Protein AF-A0A8H4UQZ9-F1 (afdb_monomer_lite)

Structure (mmCIF, N/CA/C/O backbone):
data_AF-A0A8H4UQZ9-F1
#
_entry.id   AF-A0A8H4UQZ9-F1
#
loop_
_atom_site.group_PDB
_atom_site.id
_atom_site.type_symbol
_atom_site.label_atom_id
_atom_site.label_alt_id
_atom_site.label_comp_id
_atom_site.label_asym_id
_atom_site.label_entity_id
_atom_site.label_seq_id
_atom_site.pdbx_PDB_ins_code
_atom_site.Cartn_x
_atom_site.Cartn_y
_atom_site.Cartn_z
_atom_site.occupancy
_atom_site.B_iso_or_equiv
_atom_site.auth_seq_id
_atom_site.auth_comp_id
_atom_site.auth_asym_id
_atom_site.auth_atom_id
_atom_site.pdbx_PDB_model_num
ATOM 1 N N . MET A 1 1 ? -43.295 -40.428 -18.430 1.00 32.59 1 MET A N 1
ATOM 2 C CA . MET A 1 1 ? -43.348 -40.711 -19.886 1.00 32.59 1 MET A CA 1
ATOM 3 C C . MET A 1 1 ? -42.565 -39.636 -20.644 1.00 32.59 1 MET A C 1
ATOM 5 O O . MET A 1 1 ? -42.237 -38.627 -20.039 1.00 32.59 1 MET A O 1
ATOM 9 N N . ALA A 1 2 ? -42.210 -39.910 -21.905 1.00 33.81 2 ALA A N 1
ATOM 10 C CA . ALA A 1 2 ? -41.351 -39.147 -22.834 1.00 33.81 2 ALA A CA 1
ATOM 11 C C . ALA A 1 2 ? -41.594 -37.608 -22.915 1.00 33.81 2 ALA A C 1
ATOM 13 O O . ALA A 1 2 ? -42.662 -37.145 -22.545 1.00 33.81 2 ALA A O 1
ATOM 14 N N . SER A 1 3 ? -40.691 -36.753 -23.429 1.00 31.83 3 SER A N 1
ATOM 15 C CA . SER A 1 3 ? -39.413 -36.973 -24.140 1.00 31.83 3 SER A CA 1
ATOM 16 C C . SER A 1 3 ? -38.452 -35.782 -23.972 1.00 31.83 3 SER A C 1
ATOM 18 O O . SER A 1 3 ? -38.885 -34.633 -23.951 1.00 31.83 3 SER A O 1
ATOM 20 N N . ARG A 1 4 ? -37.134 -36.029 -23.993 1.00 35.72 4 ARG A N 1
ATOM 21 C CA . ARG A 1 4 ? -36.120 -34.983 -24.252 1.00 35.72 4 ARG A CA 1
ATOM 22 C C . ARG A 1 4 ? -36.103 -34.613 -25.748 1.00 35.72 4 ARG A C 1
ATOM 24 O O . ARG A 1 4 ? -36.330 -35.484 -26.588 1.00 35.72 4 ARG A O 1
ATOM 31 N N . LYS A 1 5 ? -35.738 -33.370 -26.084 1.00 37.72 5 LYS A N 1
ATOM 32 C CA . LYS A 1 5 ? -35.241 -32.965 -27.416 1.00 37.72 5 LYS A CA 1
ATOM 33 C C . LYS A 1 5 ? -33.971 -32.121 -27.261 1.00 37.72 5 LYS A C 1
ATOM 35 O O . LYS A 1 5 ? -33.954 -31.173 -26.484 1.00 37.72 5 LYS A O 1
ATOM 40 N N . ARG A 1 6 ? -32.919 -32.484 -28.001 1.00 34.59 6 ARG A N 1
ATOM 41 C CA . ARG A 1 6 ? -31.696 -31.690 -28.216 1.00 34.59 6 ARG A CA 1
ATOM 42 C C . ARG A 1 6 ? -31.785 -30.997 -29.585 1.00 34.59 6 ARG A C 1
ATOM 44 O O . ARG A 1 6 ? -32.298 -31.626 -30.510 1.00 34.59 6 ARG A O 1
ATOM 51 N N . PRO A 1 7 ? -31.172 -29.823 -29.770 1.00 46.38 7 PRO A N 1
ATOM 52 C CA . PRO A 1 7 ? -30.404 -29.491 -30.967 1.00 46.38 7 PRO A CA 1
ATOM 53 C C . PRO A 1 7 ? -28.905 -29.795 -30.716 1.00 46.38 7 PRO A C 1
ATOM 55 O O . PRO A 1 7 ? -28.458 -29.808 -29.573 1.00 46.38 7 PRO A O 1
ATOM 58 N N . GLY A 1 8 ? -28.057 -30.074 -31.702 1.00 31.03 8 GLY A N 1
ATOM 59 C CA . GLY A 1 8 ? -28.270 -30.033 -33.149 1.00 31.03 8 GLY A CA 1
ATOM 60 C C . GLY A 1 8 ? -27.041 -29.429 -33.830 1.00 31.03 8 GLY A C 1
ATOM 61 O O . GLY A 1 8 ? -27.040 -28.247 -34.147 1.00 31.03 8 GLY A O 1
ATOM 62 N N . SER A 1 9 ? -25.977 -30.217 -33.999 1.00 33.44 9 SER A N 1
ATOM 63 C CA . SER A 1 9 ? -24.759 -29.802 -34.711 1.00 33.44 9 SER A CA 1
ATOM 64 C C . SER A 1 9 ? -24.979 -29.745 -36.228 1.00 33.44 9 SER A C 1
ATOM 66 O O . SER A 1 9 ? -25.730 -30.568 -36.752 1.00 33.44 9 SER A O 1
ATOM 68 N N . PRO A 1 10 ? -24.222 -28.901 -36.948 1.00 50.47 10 PRO A N 1
ATOM 69 C CA . PRO A 1 10 ? -23.877 -29.174 -38.338 1.00 50.47 10 PRO A CA 1
ATOM 70 C C . PRO A 1 10 ? -22.355 -29.278 -38.553 1.00 50.47 10 PRO A C 1
ATOM 72 O O . PRO A 1 10 ? -21.593 -28.361 -38.250 1.00 50.47 10 PRO A O 1
ATOM 75 N N . LEU A 1 11 ? -21.925 -30.402 -39.130 1.00 35.88 11 LEU A N 1
ATOM 76 C CA . LEU A 1 11 ? -20.668 -30.537 -39.877 1.00 35.88 11 LEU A CA 1
ATOM 77 C C . LEU A 1 11 ? -20.935 -30.156 -41.342 1.00 35.88 11 LEU A C 1
ATOM 79 O O . LEU A 1 11 ? -22.014 -30.469 -41.843 1.00 35.88 11 LEU A O 1
ATOM 83 N N . GLY A 1 12 ? -19.964 -29.575 -42.062 1.00 30.67 12 GLY A N 1
ATOM 84 C CA . GLY A 1 12 ? -20.101 -29.444 -43.523 1.00 30.67 12 GLY A CA 1
ATOM 85 C C . GLY A 1 12 ? -19.228 -28.409 -44.239 1.00 30.67 12 GLY A C 1
ATOM 86 O O . GLY A 1 12 ? -19.737 -27.393 -44.683 1.00 30.67 12 GLY A O 1
ATOM 87 N N . ASN A 1 13 ? -17.941 -28.721 -44.410 1.00 32.06 13 ASN A N 1
ATOM 88 C CA . ASN A 1 13 ? -17.107 -28.441 -45.595 1.00 32.06 13 ASN A CA 1
ATOM 89 C C . ASN A 1 13 ? -17.309 -27.147 -46.425 1.00 32.06 13 ASN A C 1
ATOM 91 O O . ASN A 1 13 ? -18.252 -27.040 -47.200 1.00 32.06 13 ASN A O 1
ATOM 95 N N . SER A 1 14 ? -16.238 -26.353 -46.558 1.00 31.33 14 SER A N 1
ATOM 96 C CA . SER A 1 14 ? -15.589 -26.203 -47.878 1.00 31.33 14 SER A CA 1
ATOM 97 C C . SER A 1 14 ? -14.129 -25.757 -47.728 1.00 31.33 14 SER A C 1
ATOM 99 O O . SER A 1 14 ? -13.809 -24.909 -46.898 1.00 31.33 14 SER A O 1
ATOM 101 N N . ALA A 1 15 ? -13.225 -26.348 -48.512 1.00 35.38 15 ALA A N 1
ATOM 102 C CA . ALA A 1 15 ? -11.811 -25.987 -48.524 1.00 35.38 15 ALA A CA 1
ATOM 103 C C . ALA A 1 15 ? -11.476 -25.176 -49.781 1.00 35.38 15 ALA A C 1
ATOM 105 O O . ALA A 1 15 ? -11.710 -25.640 -50.895 1.00 35.38 15 ALA A O 1
ATOM 106 N N . THR A 1 16 ? -10.821 -24.025 -49.621 1.00 34.19 16 THR A N 1
ATOM 107 C CA . THR A 1 16 ? -10.160 -23.320 -50.732 1.00 34.19 16 THR A CA 1
ATOM 108 C C . THR A 1 16 ? -8.725 -22.969 -50.364 1.00 34.19 16 THR A C 1
ATOM 110 O O . THR A 1 16 ? -8.459 -21.983 -49.677 1.00 34.19 16 THR A O 1
ATOM 113 N N . LYS A 1 17 ? -7.777 -23.772 -50.861 1.00 39.06 17 LYS A N 1
ATOM 114 C CA . LYS A 1 17 ? -6.346 -23.441 -50.850 1.00 39.06 17 LYS A CA 1
ATOM 115 C C . LYS A 1 17 ? -6.124 -22.161 -51.661 1.00 39.06 17 LYS A C 1
ATOM 117 O O . LYS A 1 17 ? -6.456 -22.132 -52.843 1.00 39.06 17 LYS A O 1
ATOM 122 N N . ARG A 1 18 ? -5.473 -21.145 -51.086 1.00 33.41 18 ARG A N 1
ATOM 123 C CA . ARG A 1 18 ? -4.921 -20.027 -51.869 1.00 33.41 18 ARG A CA 1
ATOM 124 C C . ARG A 1 18 ? -3.496 -19.709 -51.431 1.00 33.41 18 ARG A C 1
ATOM 126 O O . ARG A 1 18 ? -3.258 -18.872 -50.568 1.00 33.41 18 ARG A O 1
ATOM 133 N N . SER A 1 19 ? -2.550 -20.409 -52.056 1.00 34.06 19 SER A N 1
ATOM 134 C CA . SER A 1 19 ? -1.126 -20.074 -51.992 1.00 34.06 19 SER A CA 1
ATOM 135 C C . SER A 1 19 ? -0.921 -18.630 -52.461 1.00 34.06 19 SER A C 1
ATOM 137 O O . SER A 1 19 ? -1.358 -18.266 -53.555 1.00 34.06 19 SER A O 1
ATOM 139 N N . LYS A 1 20 ? -0.255 -17.809 -51.643 1.00 36.00 20 LYS A N 1
ATOM 140 C CA . LYS A 1 20 ? 0.304 -16.523 -52.069 1.00 36.00 20 LYS A CA 1
ATOM 141 C C . LYS A 1 20 ? 1.823 -16.618 -52.024 1.00 36.00 20 LYS A C 1
ATOM 143 O O . LYS A 1 20 ? 2.409 -16.875 -50.978 1.00 36.00 20 LYS A O 1
ATOM 148 N N . ARG A 1 21 ? 2.433 -16.430 -53.195 1.00 31.36 21 ARG A N 1
ATOM 149 C CA . ARG A 1 21 ? 3.883 -16.355 -53.389 1.00 31.36 21 ARG A CA 1
ATOM 150 C C . ARG A 1 21 ? 4.451 -15.163 -52.611 1.00 31.36 21 ARG A C 1
ATOM 152 O O . ARG A 1 21 ? 3.898 -14.070 -52.696 1.00 31.36 21 ARG A O 1
ATOM 159 N N . LEU A 1 22 ? 5.576 -15.373 -51.935 1.00 36.88 22 LEU A N 1
ATOM 160 C CA . LEU A 1 22 ? 6.472 -14.296 -51.513 1.00 36.88 22 LEU A CA 1
ATOM 161 C C . LEU A 1 22 ? 7.298 -13.839 -52.731 1.00 36.88 22 LEU A C 1
ATOM 163 O O . LEU A 1 22 ? 7.829 -14.707 -53.432 1.00 36.88 22 LEU A O 1
ATOM 167 N N . PRO A 1 23 ? 7.430 -12.530 -53.006 1.00 42.19 23 PRO A N 1
ATOM 168 C CA . PRO A 1 23 ? 8.416 -12.039 -53.960 1.00 42.19 23 PRO A CA 1
ATOM 169 C C . PRO A 1 23 ? 9.828 -12.110 -53.353 1.00 42.19 23 PRO A C 1
ATOM 171 O O . PRO A 1 23 ? 10.025 -11.859 -52.165 1.00 42.19 23 PRO A O 1
ATOM 174 N N . LYS A 1 24 ? 10.805 -12.474 -54.187 1.00 35.69 24 LYS A N 1
ATOM 175 C CA . LYS A 1 24 ? 12.242 -12.312 -53.914 1.00 35.69 24 LYS A CA 1
ATOM 176 C C . LYS A 1 24 ? 12.726 -10.963 -54.463 1.00 35.69 24 LYS A C 1
ATOM 178 O O . LYS A 1 24 ? 11.995 -10.333 -55.218 1.00 35.69 24 LYS A O 1
ATOM 183 N N . SER A 1 25 ? 13.981 -10.652 -54.120 1.00 32.62 25 SER A N 1
ATOM 184 C CA . SER A 1 25 ? 14.846 -9.560 -54.596 1.00 32.62 25 SER A CA 1
ATOM 185 C C . SER A 1 25 ? 14.366 -8.139 -54.314 1.00 32.62 25 SER A C 1
ATOM 187 O O . SER A 1 25 ? 13.411 -7.682 -54.921 1.00 32.62 25 SER A O 1
ATOM 189 N N . ASP A 1 26 ? 15.148 -7.428 -53.501 1.00 30.86 26 ASP A N 1
ATOM 190 C CA . ASP A 1 26 ? 15.983 -6.365 -54.064 1.00 30.86 26 ASP A CA 1
ATOM 191 C C . ASP A 1 26 ? 17.395 -6.434 -53.467 1.00 30.86 26 ASP A C 1
ATOM 193 O O . ASP A 1 26 ? 17.588 -6.680 -52.274 1.00 30.86 26 ASP A O 1
ATOM 197 N N . THR A 1 27 ? 18.390 -6.298 -54.338 1.00 35.97 27 THR A N 1
ATOM 198 C CA . THR A 1 27 ? 19.817 -6.218 -54.012 1.00 35.97 27 THR A CA 1
ATOM 199 C C . THR A 1 27 ? 20.188 -4.768 -53.738 1.00 35.97 27 THR A C 1
ATOM 201 O O . THR A 1 27 ? 19.910 -3.921 -54.580 1.00 35.97 27 THR A O 1
ATOM 204 N N . TYR A 1 28 ? 20.857 -4.487 -52.617 1.00 32.03 28 TYR A N 1
ATOM 205 C CA . TYR A 1 28 ? 21.409 -3.158 -52.342 1.00 32.03 28 TYR A CA 1
ATOM 206 C C . TYR A 1 28 ? 22.937 -3.150 -52.412 1.00 32.03 28 TYR A C 1
ATOM 208 O O . TYR A 1 28 ? 23.601 -4.061 -51.911 1.00 32.03 28 TYR A O 1
ATOM 216 N N . ASP A 1 29 ? 23.462 -2.110 -53.058 1.00 33.84 29 ASP A N 1
ATOM 217 C CA . ASP A 1 29 ? 24.867 -1.966 -53.425 1.00 33.84 29 ASP A CA 1
ATOM 218 C C . ASP A 1 29 ? 25.837 -1.891 -52.243 1.00 33.84 29 ASP A C 1
ATOM 220 O O . ASP A 1 29 ? 25.596 -1.240 -51.222 1.00 33.84 29 ASP A O 1
ATOM 224 N N . LYS A 1 30 ? 27.015 -2.486 -52.451 1.00 32.75 30 LYS A N 1
ATOM 225 C CA . LYS A 1 30 ? 28.210 -2.193 -51.660 1.00 32.75 30 LYS A CA 1
ATOM 226 C C . LYS A 1 30 ? 28.872 -0.936 -52.218 1.00 32.75 30 LYS A C 1
ATOM 228 O O . LYS A 1 30 ? 29.515 -1.000 -53.261 1.00 32.75 30 LYS A O 1
ATOM 233 N N . HIS A 1 31 ? 28.797 0.174 -51.492 1.00 39.12 31 HIS A N 1
ATOM 234 C CA . HIS A 1 31 ? 29.698 1.296 -51.744 1.00 39.12 31 HIS A CA 1
ATOM 235 C C . HIS A 1 31 ? 31.023 1.107 -51.001 1.00 39.12 31 HIS A C 1
ATOM 237 O O . HIS A 1 31 ? 31.071 1.137 -49.771 1.00 39.12 31 HIS A O 1
ATOM 243 N N . ASP A 1 32 ? 32.100 0.961 -51.772 1.00 39.44 32 ASP A N 1
ATOM 244 C CA . ASP A 1 32 ? 33.472 1.055 -51.282 1.00 39.44 32 ASP A CA 1
ATOM 245 C C . ASP A 1 32 ? 33.736 2.409 -50.610 1.00 39.44 32 ASP A C 1
ATOM 247 O O . ASP A 1 32 ? 33.550 3.470 -51.210 1.00 39.44 32 ASP A O 1
ATOM 251 N N . LYS A 1 33 ? 34.292 2.365 -49.397 1.00 38.91 33 LYS A N 1
ATOM 252 C CA . LYS A 1 33 ? 35.130 3.440 -48.857 1.00 38.91 33 LYS A CA 1
ATOM 253 C C . LYS A 1 33 ? 36.386 2.843 -48.237 1.00 38.91 33 LYS A C 1
ATOM 255 O O . LYS A 1 33 ? 36.393 2.434 -47.080 1.00 38.91 33 LYS A O 1
ATOM 260 N N . LYS A 1 34 ? 37.459 2.838 -49.030 1.00 37.88 34 LYS A N 1
ATOM 261 C CA . LYS A 1 34 ? 38.829 2.753 -48.517 1.00 37.88 34 LYS A CA 1
ATOM 262 C C . LYS A 1 34 ? 39.073 3.929 -47.572 1.00 37.88 34 LYS A C 1
ATOM 264 O O . LYS A 1 34 ? 38.766 5.061 -47.933 1.00 37.88 34 LYS A O 1
ATOM 269 N N . ASN A 1 35 ? 39.675 3.657 -46.423 1.00 34.81 35 ASN A N 1
ATOM 270 C CA . ASN A 1 35 ? 40.430 4.641 -45.659 1.00 34.81 35 ASN A CA 1
ATOM 271 C C . ASN A 1 35 ? 41.653 3.928 -45.085 1.00 34.81 35 ASN A C 1
ATOM 273 O O . ASN A 1 35 ? 41.514 3.002 -44.288 1.00 34.81 35 ASN A O 1
ATOM 277 N N . ASP A 1 36 ? 42.835 4.353 -45.519 1.00 43.16 36 ASP A N 1
ATOM 278 C CA . ASP A 1 36 ? 44.106 3.877 -44.990 1.00 43.16 36 ASP A CA 1
ATOM 279 C C . ASP A 1 36 ? 44.351 4.471 -43.598 1.00 43.16 36 ASP A C 1
ATOM 281 O O . ASP A 1 36 ? 44.490 5.687 -43.447 1.00 43.16 36 ASP A O 1
ATOM 285 N N . THR A 1 37 ? 44.494 3.621 -42.582 1.00 37.53 37 THR A N 1
ATOM 286 C CA . THR A 1 37 ? 45.144 3.993 -41.320 1.00 37.53 37 THR A CA 1
ATOM 287 C C . THR A 1 37 ? 46.224 2.978 -40.966 1.00 37.53 37 THR A C 1
ATOM 289 O O . THR A 1 37 ? 46.043 1.766 -41.049 1.00 37.53 37 THR A O 1
ATOM 292 N N . LYS A 1 38 ? 47.402 3.513 -40.634 1.00 36.44 38 LYS A N 1
ATOM 293 C CA . LYS A 1 38 ? 48.649 2.765 -40.439 1.00 36.44 38 LYS A CA 1
ATOM 294 C C . LYS A 1 38 ? 48.558 1.850 -39.218 1.00 36.44 38 LYS A C 1
ATOM 296 O O . LYS A 1 38 ? 48.024 2.246 -38.187 1.00 36.44 38 LYS A O 1
ATOM 301 N N . GLY A 1 39 ? 49.130 0.655 -39.333 1.00 37.47 39 GLY A N 1
ATOM 302 C CA . GLY A 1 39 ? 49.112 -0.336 -38.262 1.00 37.47 39 GLY A CA 1
ATOM 303 C C . GLY A 1 39 ? 50.072 -0.024 -37.112 1.00 37.47 39 GLY A C 1
ATOM 304 O O . GLY A 1 39 ? 51.232 0.331 -37.324 1.00 37.47 39 GLY A O 1
ATOM 305 N N . HIS A 1 40 ? 49.597 -0.275 -35.896 1.00 36.84 40 HIS A N 1
ATOM 306 C CA . HIS A 1 40 ? 50.397 -0.801 -34.793 1.00 36.84 40 HIS A CA 1
ATOM 307 C C . HIS A 1 40 ? 49.699 -2.079 -34.324 1.00 36.84 40 HIS A C 1
ATOM 309 O O . HIS A 1 40 ? 48.489 -2.070 -34.097 1.00 36.84 40 HIS A O 1
ATOM 315 N N . ALA A 1 41 ? 50.442 -3.181 -34.262 1.00 33.84 41 ALA A N 1
ATOM 316 C CA . ALA A 1 41 ? 49.923 -4.452 -33.780 1.00 33.84 41 ALA A CA 1
ATOM 317 C C . ALA A 1 41 ? 49.911 -4.447 -32.242 1.00 33.84 41 ALA A C 1
ATOM 319 O O . ALA A 1 41 ? 50.926 -4.071 -31.653 1.00 33.84 41 ALA A O 1
ATOM 320 N N . PRO A 1 42 ? 48.818 -4.865 -31.585 1.00 39.66 42 PRO A N 1
ATOM 321 C CA . PRO A 1 42 ? 48.889 -5.326 -30.210 1.00 39.66 42 PRO A CA 1
ATOM 322 C C . PRO A 1 42 ? 49.456 -6.752 -30.193 1.00 39.66 42 PRO A C 1
ATOM 324 O O . PRO A 1 42 ? 49.059 -7.602 -30.991 1.00 39.66 42 PRO A O 1
ATOM 327 N N . GLU A 1 43 ? 50.395 -7.015 -29.287 1.00 35.28 43 GLU A N 1
ATOM 328 C CA . GLU A 1 43 ? 50.852 -8.372 -28.992 1.00 35.28 43 GLU A CA 1
ATOM 329 C C . GLU A 1 43 ? 49.775 -9.090 -28.166 1.00 35.28 43 GLU A C 1
ATOM 331 O O . GLU A 1 43 ? 49.705 -8.935 -26.948 1.00 35.28 43 GLU A O 1
ATOM 336 N N . ASP A 1 44 ? 48.923 -9.879 -28.826 1.00 35.09 44 ASP A N 1
ATOM 337 C CA . ASP A 1 44 ? 47.972 -10.773 -28.154 1.00 35.09 44 ASP A CA 1
ATOM 338 C C . ASP A 1 44 ? 48.712 -11.984 -27.556 1.00 35.09 44 ASP A C 1
ATOM 340 O O . ASP A 1 44 ? 48.708 -13.096 -28.095 1.00 35.09 44 ASP A O 1
ATOM 344 N N . SER A 1 45 ? 49.352 -11.779 -26.401 1.00 34.16 45 SER A N 1
ATOM 345 C CA . SER A 1 45 ? 49.820 -12.869 -25.546 1.00 34.16 45 SER A CA 1
ATOM 346 C C . SER A 1 45 ? 48.617 -13.560 -24.894 1.00 34.16 45 SER A C 1
ATOM 348 O O . SER A 1 45 ? 48.200 -13.224 -23.782 1.00 34.16 45 SER A O 1
ATOM 350 N N . HIS A 1 46 ? 48.036 -14.533 -25.597 1.00 35.53 46 HIS A N 1
ATOM 351 C CA . HIS A 1 46 ? 47.036 -15.437 -25.035 1.00 35.53 46 HIS A CA 1
ATOM 352 C C . HIS A 1 46 ? 47.665 -16.353 -23.973 1.00 35.53 46 HIS A C 1
ATOM 354 O O . HIS A 1 46 ? 48.001 -17.507 -24.244 1.00 35.53 46 HIS A O 1
ATOM 360 N N . ASP A 1 47 ? 47.770 -15.850 -22.742 1.00 33.00 47 ASP A N 1
ATOM 361 C CA . ASP A 1 47 ? 48.023 -16.678 -21.566 1.00 33.00 47 ASP A CA 1
ATOM 362 C C . ASP A 1 47 ? 46.881 -17.691 -21.410 1.00 33.00 47 ASP A C 1
ATOM 364 O O . ASP A 1 47 ? 45.757 -17.361 -21.015 1.00 33.00 47 ASP A O 1
ATOM 368 N N . LEU A 1 48 ? 47.181 -18.953 -21.721 1.00 32.88 48 LEU A N 1
ATOM 369 C CA . LEU A 1 48 ? 46.304 -20.094 -21.479 1.00 32.88 48 LEU A CA 1
ATOM 370 C C . LEU A 1 48 ? 46.220 -20.362 -19.971 1.00 32.88 48 LEU A C 1
ATOM 372 O O . LEU A 1 48 ? 46.868 -21.264 -19.440 1.00 32.88 48 LEU A O 1
ATOM 376 N N . VAL A 1 49 ? 45.404 -19.572 -19.271 1.00 40.19 49 VAL A N 1
ATOM 377 C CA . VAL A 1 49 ? 45.040 -19.835 -17.874 1.00 40.19 49 VAL A CA 1
ATOM 378 C C . VAL A 1 49 ? 44.360 -21.210 -17.810 1.00 40.19 49 VAL A C 1
ATOM 380 O O . VAL A 1 49 ? 43.337 -21.391 -18.478 1.00 40.19 49 VAL A O 1
ATOM 383 N N . PRO A 1 50 ? 44.873 -22.176 -17.023 1.00 41.03 50 PRO A N 1
ATOM 384 C CA . PRO A 1 50 ? 44.291 -23.511 -16.983 1.00 41.03 50 PRO A CA 1
ATOM 385 C C . PRO A 1 50 ? 42.823 -23.505 -16.542 1.00 41.03 50 PRO A C 1
ATOM 387 O O . PRO A 1 50 ? 42.396 -22.695 -15.710 1.00 41.03 50 PRO A O 1
ATOM 390 N N . LEU A 1 51 ? 42.059 -24.454 -17.085 1.00 40.19 51 LEU A N 1
ATOM 391 C CA . LEU A 1 51 ? 40.735 -24.809 -16.584 1.00 40.19 51 LEU A CA 1
ATOM 392 C C . LEU A 1 51 ? 40.906 -25.496 -15.225 1.00 40.19 51 LEU A C 1
ATOM 394 O O . LEU A 1 51 ? 41.162 -26.693 -15.161 1.00 40.19 51 LEU A O 1
ATOM 398 N N . PHE A 1 52 ? 40.801 -24.718 -14.150 1.00 45.44 52 PHE A N 1
ATOM 399 C CA . PHE A 1 52 ? 40.770 -25.242 -12.787 1.00 45.44 52 PHE A CA 1
ATOM 400 C C . PHE A 1 52 ? 39.345 -25.664 -12.429 1.00 45.44 52 PHE A C 1
ATOM 402 O O . PHE A 1 52 ? 38.410 -24.874 -12.596 1.00 45.44 52 PHE A O 1
ATOM 409 N N . GLU A 1 53 ? 39.192 -26.885 -11.919 1.00 38.84 53 GLU A N 1
ATOM 410 C CA . GLU A 1 53 ? 37.963 -27.313 -11.257 1.00 38.84 53 GLU A CA 1
ATOM 411 C C . GLU A 1 53 ? 37.825 -26.526 -9.949 1.00 38.84 53 GLU A C 1
ATOM 413 O O . GLU A 1 53 ? 38.721 -26.529 -9.106 1.00 38.84 53 GLU A O 1
ATOM 418 N N . VAL A 1 54 ? 36.731 -25.770 -9.819 1.00 41.84 54 VAL A N 1
ATOM 419 C CA . VAL A 1 54 ? 36.469 -24.951 -8.632 1.00 41.84 54 VAL A CA 1
ATOM 420 C C . VAL A 1 54 ? 35.772 -25.828 -7.605 1.00 41.84 54 VAL A C 1
ATOM 422 O O . VAL A 1 54 ? 34.550 -25.984 -7.632 1.00 41.84 54 VAL A O 1
ATOM 425 N N . ARG A 1 55 ? 36.554 -26.397 -6.687 1.00 40.53 55 ARG A N 1
ATOM 426 C CA . ARG A 1 55 ? 35.997 -27.037 -5.498 1.00 40.53 55 ARG A CA 1
ATOM 427 C C . ARG A 1 55 ? 35.571 -25.954 -4.515 1.00 40.53 55 ARG A C 1
ATOM 429 O O . ARG A 1 55 ? 36.386 -25.125 -4.124 1.00 40.53 55 ARG A O 1
ATOM 436 N N . LEU A 1 56 ? 34.281 -25.954 -4.189 1.00 40.88 56 LEU A N 1
ATOM 437 C CA . LEU A 1 56 ? 33.621 -24.969 -3.335 1.00 40.88 56 LEU A CA 1
ATOM 438 C C . LEU A 1 56 ? 33.559 -25.516 -1.906 1.00 40.88 56 LEU A C 1
ATOM 440 O O . LEU A 1 56 ? 32.590 -26.205 -1.570 1.00 40.88 56 LEU A O 1
ATOM 444 N N . ASP A 1 57 ? 34.562 -25.235 -1.075 1.00 37.47 57 ASP A N 1
ATOM 445 C CA . ASP A 1 57 ? 34.465 -25.563 0.351 1.00 37.47 57 ASP A CA 1
ATOM 446 C C . ASP A 1 57 ? 33.846 -24.399 1.131 1.00 37.47 57 ASP A C 1
ATOM 448 O O . ASP A 1 57 ? 34.047 -23.226 0.808 1.00 37.47 57 ASP A O 1
ATOM 452 N N . ILE A 1 58 ? 32.974 -24.727 2.089 1.00 37.00 58 ILE A N 1
ATOM 453 C CA . ILE A 1 58 ? 32.035 -23.755 2.662 1.00 37.00 58 ILE A CA 1
ATOM 454 C C . ILE A 1 58 ? 32.024 -23.856 4.180 1.00 37.00 58 ILE A C 1
ATOM 456 O O . ILE A 1 58 ? 31.417 -24.760 4.767 1.00 37.00 58 ILE A O 1
ATOM 460 N N . SER A 1 59 ? 32.659 -22.875 4.816 1.00 37.84 59 SER A N 1
ATOM 461 C CA . SER A 1 59 ? 32.703 -22.763 6.270 1.00 37.84 59 SER A CA 1
ATOM 462 C C . SER A 1 59 ? 31.463 -22.054 6.827 1.00 37.84 59 SER A C 1
ATOM 464 O O . SER A 1 59 ? 30.926 -21.111 6.245 1.00 37.84 59 SER A O 1
ATOM 466 N N . PHE A 1 60 ? 30.997 -22.525 7.985 1.00 33.97 60 PHE A N 1
ATOM 467 C CA . PHE A 1 60 ? 29.934 -21.890 8.762 1.00 33.97 60 PHE A CA 1
ATOM 468 C C . PHE A 1 60 ? 30.567 -21.203 9.976 1.00 33.97 60 PHE A C 1
ATOM 470 O O . PHE A 1 60 ? 31.105 -21.883 10.852 1.00 33.97 60 PHE A O 1
ATOM 477 N N . ARG A 1 61 ? 30.480 -19.871 10.072 1.00 35.47 61 ARG A N 1
ATOM 478 C CA . ARG A 1 61 ? 30.825 -19.148 11.306 1.00 35.47 61 ARG A CA 1
ATOM 479 C C . ARG A 1 61 ? 29.592 -19.031 12.203 1.00 35.47 61 ARG A C 1
ATOM 481 O O . ARG A 1 61 ? 28.720 -18.203 11.974 1.00 35.47 61 ARG A O 1
ATOM 488 N N . SER A 1 62 ? 29.544 -19.861 13.241 1.00 30.39 62 SER A N 1
ATOM 489 C CA . SER A 1 62 ? 28.596 -19.755 14.358 1.00 30.39 62 SER A CA 1
ATOM 490 C C . SER A 1 62 ? 29.311 -19.134 15.559 1.00 30.39 62 SER A C 1
ATOM 492 O O . SER A 1 62 ? 30.295 -19.709 16.023 1.00 30.39 62 SER A O 1
ATOM 494 N N . MET A 1 63 ? 28.813 -18.025 16.122 1.00 28.89 63 MET A N 1
ATOM 495 C CA . MET A 1 63 ? 29.288 -17.561 17.437 1.00 28.89 63 MET A CA 1
ATOM 496 C C . MET A 1 63 ? 28.398 -18.130 18.544 1.00 28.89 63 MET A C 1
ATOM 498 O O . MET A 1 63 ? 27.178 -17.971 18.522 1.00 28.89 63 MET A O 1
ATOM 502 N N . SER A 1 64 ? 29.016 -18.730 19.561 1.00 28.11 64 SER A N 1
ATOM 503 C CA . SER A 1 64 ? 28.337 -19.047 20.821 1.00 28.11 64 SER A CA 1
ATOM 504 C C . SER A 1 64 ? 28.549 -17.920 21.835 1.00 28.11 64 SER A C 1
ATOM 506 O O . SER A 1 64 ? 29.620 -17.313 21.873 1.00 28.11 64 SER A O 1
ATOM 508 N N . LYS A 1 65 ? 27.554 -17.650 22.689 1.00 29.53 65 LYS A N 1
ATOM 509 C CA . LYS A 1 65 ? 27.737 -16.756 23.840 1.00 29.53 65 LYS A CA 1
ATOM 510 C C . LYS A 1 65 ? 28.616 -17.432 24.893 1.00 29.53 65 LYS A C 1
ATOM 512 O O . LYS A 1 65 ? 28.166 -18.378 25.536 1.00 29.53 65 LYS A O 1
ATOM 517 N N . ALA A 1 66 ? 29.806 -16.887 25.134 1.00 30.94 66 ALA A N 1
ATOM 518 C CA . ALA A 1 66 ? 30.502 -17.102 26.398 1.00 30.94 66 ALA A CA 1
ATOM 519 C C . ALA A 1 66 ? 29.715 -16.422 27.535 1.00 30.94 66 ALA A C 1
ATOM 521 O O . ALA A 1 66 ? 29.192 -15.317 27.367 1.00 30.94 66 ALA A O 1
ATOM 522 N N . ALA A 1 67 ? 29.600 -17.092 28.681 1.00 31.77 67 ALA A N 1
ATOM 523 C CA . ALA A 1 67 ? 28.923 -16.545 29.850 1.00 31.77 67 ALA A CA 1
ATOM 524 C C . ALA A 1 67 ? 29.836 -15.552 30.584 1.00 31.77 67 ALA A C 1
ATOM 526 O O . ALA A 1 67 ? 30.914 -15.922 31.046 1.00 31.77 67 ALA A O 1
ATOM 527 N N . LEU A 1 68 ? 29.381 -14.306 30.726 1.00 27.41 68 LEU A N 1
ATOM 528 C CA . LEU A 1 68 ? 29.937 -13.358 31.690 1.00 27.41 68 LEU A CA 1
ATOM 529 C C . LEU A 1 68 ? 29.372 -13.693 33.075 1.00 27.41 68 LEU A C 1
ATOM 531 O O . LEU A 1 68 ? 28.234 -13.337 33.379 1.00 27.41 68 LEU A O 1
ATOM 535 N N . ASN A 1 69 ? 30.169 -14.389 33.886 1.00 31.66 69 ASN A N 1
ATOM 536 C CA . ASN A 1 69 ? 29.915 -14.551 35.314 1.00 31.66 69 ASN A CA 1
ATOM 537 C C . ASN A 1 69 ? 30.645 -13.466 36.124 1.00 31.66 69 ASN A C 1
ATOM 539 O O . ASN A 1 69 ? 31.768 -13.089 35.802 1.00 31.66 69 ASN A O 1
ATOM 543 N N . ASP A 1 70 ? 29.981 -13.082 37.213 1.00 30.28 70 ASP A N 1
ATOM 544 C CA . ASP A 1 70 ? 30.465 -12.424 38.431 1.00 30.28 70 ASP A CA 1
ATOM 545 C C . ASP A 1 70 ? 30.999 -10.968 38.387 1.00 30.28 70 ASP A C 1
ATOM 547 O O . ASP A 1 70 ? 32.007 -10.665 37.748 1.00 30.28 70 ASP A O 1
ATOM 551 N N . PRO A 1 71 ? 30.389 -10.047 39.172 1.00 31.97 71 PRO A N 1
ATOM 552 C CA . PRO A 1 71 ? 31.030 -8.805 39.596 1.00 31.97 71 PRO A CA 1
ATOM 553 C C . PRO A 1 71 ? 32.020 -9.064 40.755 1.00 31.97 71 PRO A C 1
ATOM 555 O O . PRO A 1 71 ? 31.904 -10.066 41.467 1.00 31.97 71 PRO A O 1
ATOM 558 N N . PRO A 1 72 ? 32.989 -8.163 40.999 1.00 35.09 72 PRO A N 1
ATOM 559 C CA . PRO A 1 72 ? 34.035 -8.398 41.987 1.00 35.09 72 PRO A CA 1
ATOM 560 C C . PRO A 1 72 ? 33.513 -8.358 43.429 1.00 35.09 72 PRO A C 1
ATOM 562 O O . PRO A 1 72 ? 32.843 -7.421 43.860 1.00 35.09 72 PRO A O 1
ATOM 565 N N . ASN A 1 73 ? 33.908 -9.371 44.197 1.00 31.27 73 ASN A N 1
ATOM 566 C CA . ASN A 1 73 ? 33.793 -9.402 45.651 1.00 31.27 73 ASN A CA 1
ATOM 567 C C . ASN A 1 73 ? 34.751 -8.362 46.260 1.00 31.27 73 ASN A C 1
ATOM 569 O O . ASN A 1 73 ? 35.963 -8.519 46.114 1.00 31.27 73 ASN A O 1
ATOM 573 N N . ASP A 1 74 ? 34.245 -7.381 47.012 1.00 32.25 74 ASP A N 1
ATOM 574 C CA . ASP A 1 74 ? 35.072 -6.639 47.969 1.00 32.25 74 ASP A CA 1
ATOM 575 C C . ASP A 1 74 ? 34.523 -6.777 49.396 1.00 32.25 74 ASP A C 1
ATOM 577 O O . ASP A 1 74 ? 33.347 -6.559 49.694 1.00 32.25 74 ASP A O 1
ATOM 581 N N . ARG A 1 75 ? 35.416 -7.182 50.298 1.00 31.52 75 ARG A N 1
ATOM 582 C CA . ARG A 1 75 ? 35.192 -7.340 51.733 1.00 31.52 75 ARG A CA 1
ATOM 583 C C . ARG A 1 75 ? 36.288 -6.569 52.457 1.00 31.52 75 ARG A C 1
ATOM 585 O O . ARG A 1 75 ? 37.392 -7.104 52.582 1.00 31.52 75 ARG A O 1
ATOM 592 N N . LYS A 1 76 ? 35.932 -5.457 53.119 1.00 29.94 76 LYS A N 1
ATOM 593 C CA . LYS A 1 76 ? 36.389 -5.160 54.498 1.00 29.94 76 LYS A CA 1
ATOM 594 C C . LYS A 1 76 ? 35.754 -3.915 55.150 1.00 29.94 76 LYS A C 1
ATOM 596 O O . LYS A 1 76 ? 36.122 -2.789 54.855 1.00 29.94 76 LYS A O 1
ATOM 601 N N . ALA A 1 77 ? 35.011 -4.186 56.231 1.00 29.27 77 ALA A N 1
ATOM 602 C CA . ALA A 1 77 ? 35.407 -3.868 57.618 1.00 29.27 77 ALA A CA 1
ATOM 603 C C . ALA A 1 77 ? 34.529 -2.907 58.456 1.00 29.27 77 ALA A C 1
ATOM 605 O O . ALA A 1 77 ? 34.267 -1.776 58.076 1.00 29.27 77 ALA A O 1
ATOM 606 N N . ARG A 1 78 ? 34.330 -3.346 59.720 1.00 27.17 78 ARG A N 1
ATOM 607 C CA . ARG A 1 78 ? 33.963 -2.598 60.952 1.00 27.17 78 ARG A CA 1
ATOM 608 C C . ARG A 1 78 ? 32.508 -2.097 61.080 1.00 27.17 78 ARG A C 1
ATOM 610 O O . ARG A 1 78 ? 31.913 -1.697 60.101 1.00 27.17 78 ARG A O 1
ATOM 617 N N . ARG A 1 79 ? 31.920 -1.988 62.287 1.00 29.11 79 ARG A N 1
ATOM 618 C CA . ARG A 1 79 ? 32.038 -2.707 63.597 1.00 29.11 79 ARG A CA 1
ATOM 619 C C . ARG A 1 79 ? 30.954 -2.118 64.540 1.00 29.11 79 ARG A C 1
ATOM 621 O O . ARG A 1 79 ? 30.704 -0.928 64.418 1.00 29.11 79 ARG A O 1
ATOM 628 N N . ARG A 1 80 ? 30.518 -2.871 65.572 1.00 27.31 80 ARG A N 1
ATOM 629 C CA . ARG A 1 80 ? 29.692 -2.452 66.753 1.00 27.31 80 ARG A CA 1
ATOM 630 C C . ARG A 1 80 ? 28.166 -2.287 66.530 1.00 27.31 80 ARG A C 1
ATOM 632 O O . ARG A 1 80 ? 27.792 -1.862 65.452 1.00 27.31 80 ARG A O 1
ATOM 639 N N . VAL A 1 81 ? 27.266 -2.498 67.515 1.00 28.06 81 VAL A N 1
ATOM 640 C CA . VAL A 1 81 ? 27.189 -3.415 68.702 1.00 28.06 81 VAL A CA 1
ATOM 641 C C . VAL A 1 81 ? 25.809 -3.240 69.410 1.00 28.06 81 VAL A C 1
ATOM 643 O O . VAL A 1 81 ? 25.273 -2.142 69.353 1.00 28.06 81 VAL A O 1
ATOM 646 N N . TYR A 1 82 ? 25.314 -4.274 70.127 1.00 27.98 82 TYR A N 1
ATOM 647 C CA . TYR A 1 82 ? 24.049 -4.364 70.922 1.00 27.98 82 TYR A CA 1
ATOM 648 C C . TYR A 1 82 ? 22.708 -4.298 70.139 1.00 27.98 82 TYR A C 1
ATOM 650 O O . TYR A 1 82 ? 22.613 -3.582 69.153 1.00 27.98 82 TYR A O 1
ATOM 658 N N . GLY A 1 83 ? 21.631 -5.012 70.524 1.00 27.11 83 GLY A N 1
ATOM 659 C CA . GLY A 1 83 ? 21.474 -6.053 71.564 1.00 27.11 83 GLY A CA 1
ATOM 660 C C . GLY A 1 83 ? 20.005 -6.510 71.785 1.00 27.11 83 GLY A C 1
ATOM 661 O O . GLY A 1 83 ? 19.098 -5.833 71.322 1.00 27.11 83 GLY A O 1
ATOM 662 N N . LEU A 1 84 ? 19.821 -7.602 72.559 1.00 29.25 84 LEU A N 1
ATOM 663 C CA . LEU A 1 84 ? 18.567 -8.188 73.127 1.00 29.25 84 LEU A CA 1
ATOM 664 C C . LEU A 1 84 ? 17.611 -8.926 72.129 1.00 29.25 84 LEU A C 1
ATOM 666 O O . LEU A 1 84 ? 17.491 -8.484 70.995 1.00 29.25 84 LEU A O 1
ATOM 670 N N . ARG A 1 85 ? 17.056 -10.149 72.359 1.00 29.23 85 ARG A N 1
ATOM 671 C CA . ARG A 1 85 ? 16.219 -10.755 73.459 1.00 29.23 85 ARG A CA 1
ATOM 672 C C . ARG A 1 85 ? 14.829 -10.070 73.555 1.00 29.23 85 ARG A C 1
ATOM 674 O O . ARG A 1 85 ? 14.829 -8.851 73.569 1.00 29.23 85 ARG A O 1
ATOM 681 N N . GLU A 1 86 ? 13.629 -10.681 73.624 1.00 30.23 86 GLU A N 1
ATOM 682 C CA . GLU A 1 86 ? 13.038 -12.054 73.761 1.00 30.23 86 GLU A CA 1
ATOM 683 C C . GLU A 1 86 ? 11.673 -12.091 72.990 1.00 30.23 86 GLU A C 1
ATOM 685 O O . GLU A 1 86 ? 11.266 -11.044 72.496 1.00 30.23 86 GLU A O 1
ATOM 690 N N . GLY A 1 87 ? 10.886 -13.174 72.818 1.00 29.34 87 GLY A N 1
ATOM 691 C CA . GLY A 1 87 ? 11.029 -14.614 73.125 1.00 29.34 87 GLY A CA 1
ATOM 692 C C . GLY A 1 87 ? 9.681 -15.399 73.100 1.00 29.34 87 GLY A C 1
ATOM 693 O O . GLY A 1 87 ? 8.658 -14.844 73.469 1.00 29.34 87 GLY A O 1
ATOM 694 N N . GLU A 1 88 ? 9.726 -16.688 72.711 1.00 32.78 88 GLU A N 1
ATOM 695 C CA . GLU A 1 88 ? 8.822 -17.826 73.065 1.00 32.78 88 GLU A CA 1
ATOM 696 C C . GLU A 1 88 ? 7.285 -17.898 72.755 1.00 32.78 88 GLU A C 1
ATOM 698 O O . GLU A 1 88 ? 6.507 -17.009 73.070 1.00 32.78 88 GLU A O 1
ATOM 703 N N . ARG A 1 89 ? 6.883 -19.117 72.313 1.00 30.42 89 ARG A N 1
ATOM 704 C CA . ARG A 1 89 ? 5.607 -19.883 72.492 1.00 30.42 89 ARG A CA 1
ATOM 705 C C . ARG A 1 89 ? 4.309 -19.611 71.686 1.00 30.42 89 ARG A C 1
ATOM 707 O O . ARG A 1 89 ? 3.505 -18.765 72.044 1.00 30.42 89 ARG A O 1
ATOM 714 N N . GLU A 1 90 ? 4.071 -20.521 70.727 1.00 34.31 90 GLU A N 1
ATOM 715 C CA . GLU A 1 90 ? 3.104 -21.662 70.784 1.00 34.31 90 GLU A CA 1
ATOM 716 C C . GLU A 1 90 ? 1.553 -21.467 70.841 1.00 34.31 90 GLU A C 1
ATOM 718 O O . GLU A 1 90 ? 1.082 -20.351 71.041 1.00 34.31 90 GLU A O 1
ATOM 723 N N . PRO A 1 91 ? 0.733 -22.505 70.498 1.00 53.06 91 PRO A N 1
ATOM 724 C CA . PRO A 1 91 ? -0.370 -22.318 69.543 1.00 53.06 91 PRO A CA 1
ATOM 725 C C . PRO A 1 91 ? -1.755 -22.809 70.029 1.00 53.06 91 PRO A C 1
ATOM 727 O O . PRO A 1 91 ? -1.906 -23.317 71.137 1.00 53.06 91 PRO A O 1
ATOM 730 N N . GLY A 1 92 ? -2.754 -22.784 69.135 1.00 28.95 92 GLY A N 1
ATOM 731 C CA . GLY A 1 92 ? -3.912 -23.681 69.240 1.00 28.95 92 GLY A CA 1
ATOM 732 C C . GLY A 1 92 ? -5.126 -23.298 68.391 1.00 28.95 92 GLY A C 1
ATOM 733 O O . GLY A 1 92 ? -5.649 -22.197 68.527 1.00 28.95 92 GLY A O 1
ATOM 734 N N . SER A 1 93 ? -5.606 -24.227 67.557 1.00 33.22 93 SER A N 1
ATOM 735 C CA . SER A 1 93 ? -6.936 -24.873 67.668 1.00 33.22 93 SER A CA 1
ATOM 736 C C . SER A 1 93 ? -7.425 -25.436 66.323 1.00 33.22 93 SER A C 1
ATOM 738 O O . SER A 1 93 ? -7.379 -24.773 65.291 1.00 33.22 93 SER A O 1
ATOM 740 N N . GLN A 1 94 ? -7.880 -26.689 66.360 1.00 35.25 94 GLN A N 1
ATOM 741 C CA . GLN A 1 94 ? -8.705 -27.326 65.331 1.00 35.25 94 GLN A CA 1
ATOM 742 C C . GLN A 1 94 ? -10.181 -27.149 65.707 1.00 35.25 94 GLN A C 1
ATOM 744 O O . GLN A 1 94 ? -10.501 -27.096 66.896 1.00 35.25 94 GLN A O 1
ATOM 749 N N . SER A 1 95 ? -11.067 -27.183 64.716 1.00 37.56 95 SER A N 1
ATOM 750 C CA . SER A 1 95 ? -12.454 -27.623 64.891 1.00 37.56 95 SER A CA 1
ATOM 751 C C . SER A 1 95 ? -12.971 -28.190 63.570 1.00 37.56 95 SER A C 1
ATOM 753 O O . SER A 1 95 ? -12.972 -27.480 62.563 1.00 37.56 95 SER A O 1
ATOM 755 N N . ASP A 1 96 ? -13.363 -29.460 63.591 1.00 34.56 96 ASP A N 1
ATOM 756 C CA . ASP A 1 96 ? -13.965 -30.188 62.472 1.00 34.56 96 ASP A CA 1
ATOM 757 C C . ASP A 1 96 ? -15.486 -29.937 62.375 1.00 34.56 96 ASP A C 1
ATOM 759 O O . ASP A 1 96 ? -16.071 -29.418 63.323 1.00 34.56 96 ASP A O 1
ATOM 763 N N . GLU A 1 97 ? -16.073 -30.372 61.248 1.00 36.81 97 GLU A N 1
ATOM 764 C CA . GLU A 1 97 ? -17.504 -30.686 60.998 1.00 36.81 97 GLU A CA 1
ATOM 765 C C . GLU A 1 97 ? -18.538 -29.538 61.184 1.00 36.81 97 GLU A C 1
ATOM 767 O O . GLU A 1 97 ? -18.557 -28.794 62.155 1.00 36.81 97 GLU A O 1
ATOM 772 N N . ASP A 1 98 ? -19.379 -29.249 60.186 1.00 32.62 98 ASP A N 1
ATOM 773 C CA . ASP A 1 98 ? -20.620 -30.010 59.970 1.00 32.62 98 ASP A CA 1
ATOM 774 C C . ASP A 1 98 ? -21.099 -30.067 58.497 1.00 32.62 98 ASP A C 1
ATOM 776 O O . ASP A 1 98 ? -20.642 -29.326 57.621 1.00 32.62 98 ASP A O 1
ATOM 780 N N . GLU A 1 99 ? -22.039 -30.980 58.241 1.00 36.31 99 GLU A N 1
ATOM 781 C CA . GLU A 1 99 ? -22.488 -31.458 56.922 1.00 36.31 99 GLU A CA 1
ATOM 782 C C . GLU A 1 99 ? -23.912 -30.959 56.535 1.00 36.31 99 GLU A C 1
ATOM 784 O O . GLU A 1 99 ? -24.640 -30.432 57.374 1.00 36.31 99 GLU A O 1
ATOM 789 N N . LEU A 1 100 ? -24.341 -31.230 55.285 1.00 33.25 100 LEU A N 1
ATOM 790 C CA . LEU A 1 100 ? -25.735 -31.172 54.766 1.00 33.25 100 LEU A CA 1
ATOM 791 C C . LEU A 1 100 ? -26.338 -29.747 54.539 1.00 33.25 100 LEU A C 1
ATOM 793 O O . LEU A 1 100 ? -25.972 -28.779 55.190 1.00 33.25 100 LEU A O 1
ATOM 797 N N . ASP A 1 101 ? -27.255 -29.493 53.589 1.00 29.98 101 ASP A N 1
ATOM 798 C CA . ASP A 1 101 ? -28.008 -30.385 52.688 1.00 29.98 101 ASP A CA 1
ATOM 799 C C . ASP A 1 101 ? -28.393 -29.716 51.335 1.00 29.98 101 ASP A C 1
ATOM 801 O O . ASP A 1 101 ? -28.483 -28.494 51.206 1.00 29.98 101 ASP A O 1
ATOM 805 N N . SER A 1 102 ? -28.807 -30.563 50.389 1.00 30.91 102 SER A N 1
ATOM 806 C CA . SER A 1 102 ? -29.946 -30.385 49.469 1.00 30.91 102 SER A CA 1
ATOM 807 C C . SER A 1 102 ? -29.761 -29.825 48.040 1.00 30.91 102 SER A C 1
ATOM 809 O O . SER A 1 102 ? -29.723 -28.632 47.754 1.00 30.91 102 SER A O 1
ATOM 811 N N . SER A 1 103 ? -29.952 -30.763 47.103 1.00 30.84 103 SER A N 1
ATOM 812 C CA . SER A 1 103 ? -30.749 -30.631 45.867 1.00 30.84 103 SER A CA 1
ATOM 813 C C . SER A 1 103 ? -30.161 -29.938 44.617 1.00 30.84 103 SER A C 1
ATOM 815 O O . SER A 1 103 ? -30.185 -28.725 44.426 1.00 30.84 103 SER A O 1
ATOM 817 N N . ARG A 1 104 ? -29.790 -30.778 43.638 1.00 29.75 104 ARG A N 1
ATOM 818 C CA . ARG A 1 104 ? -29.771 -30.458 42.198 1.00 29.75 104 ARG A CA 1
ATOM 819 C C . ARG A 1 104 ? -30.411 -31.594 41.404 1.00 29.75 104 ARG A C 1
ATOM 821 O O . ARG A 1 104 ? -29.954 -32.725 41.509 1.00 29.75 104 ARG A O 1
ATOM 828 N N . SER A 1 105 ? -31.392 -31.280 40.560 1.00 32.19 105 SER A N 1
ATOM 829 C CA . SER A 1 105 ? -31.778 -32.029 39.346 1.00 32.19 105 SER A CA 1
ATOM 830 C C . SER A 1 105 ? -32.780 -31.166 38.522 1.00 32.19 105 SER A C 1
ATOM 832 O O . SER A 1 105 ? -33.125 -30.081 38.988 1.00 32.19 105 SER A O 1
ATOM 834 N N . PRO A 1 106 ? -33.154 -31.518 37.273 1.00 46.31 106 PRO A N 1
ATOM 835 C CA . PRO A 1 106 ? -32.292 -31.296 36.103 1.00 46.31 106 PRO A CA 1
ATOM 836 C C . PRO A 1 106 ? -33.066 -30.739 34.872 1.00 46.31 106 PRO A C 1
ATOM 838 O O . PRO A 1 106 ? -34.228 -30.366 34.983 1.00 46.31 106 PRO A O 1
ATOM 841 N N . SER A 1 107 ? -32.449 -30.815 33.677 1.00 29.08 107 SER A N 1
ATOM 842 C CA . SER A 1 107 ? -33.066 -30.780 32.319 1.00 29.08 107 SER A CA 1
ATOM 843 C C . SER A 1 107 ? -33.783 -29.483 31.881 1.00 29.08 107 SER A C 1
ATOM 845 O O . SER A 1 107 ? -34.683 -29.000 32.546 1.00 29.08 107 SER A O 1
ATOM 847 N N . SER A 1 108 ? -33.404 -28.789 30.800 1.00 31.31 108 SER A N 1
ATOM 848 C CA . SER A 1 108 ? -33.231 -29.173 29.378 1.00 31.31 108 SER A CA 1
ATOM 849 C C . SER A 1 108 ? -34.539 -29.327 28.579 1.00 31.31 108 SER A C 1
ATOM 851 O O . SER A 1 108 ? -35.135 -30.400 28.555 1.00 31.31 108 SER A O 1
ATOM 853 N N . LEU A 1 109 ? -34.894 -28.270 27.844 1.00 29.94 109 LEU A N 1
ATOM 854 C CA . LEU A 1 109 ? -35.808 -28.196 26.693 1.00 29.94 109 LEU A CA 1
ATOM 855 C C . LEU A 1 109 ? -35.353 -26.960 25.875 1.00 29.94 109 LEU A C 1
ATOM 857 O O . LEU A 1 109 ? -34.933 -25.975 26.469 1.00 29.94 109 LEU A O 1
ATOM 861 N N . GLY A 1 110 ? -35.371 -26.914 24.544 1.00 27.36 110 GLY A N 1
ATOM 862 C CA . GLY A 1 110 ? -35.802 -27.942 23.599 1.00 27.36 110 GLY A CA 1
ATOM 863 C C . GLY A 1 110 ? -36.524 -27.356 22.382 1.00 27.36 110 GLY A C 1
ATOM 864 O O . GLY A 1 110 ? -37.707 -27.611 22.235 1.00 27.36 110 GLY A O 1
ATOM 865 N N . SER A 1 111 ? -35.796 -26.641 21.508 1.00 29.67 111 SER A N 1
ATOM 866 C CA . SER A 1 111 ? -36.165 -26.241 20.126 1.00 29.67 111 SER A CA 1
ATOM 867 C C . SER A 1 111 ? -37.454 -25.433 19.861 1.00 29.67 111 SER A C 1
ATOM 869 O O . SER A 1 111 ? -38.521 -25.762 20.356 1.00 29.67 111 SER A O 1
ATOM 871 N N . VAL A 1 112 ? -37.349 -24.452 18.952 1.00 28.30 112 VAL A N 1
ATOM 872 C CA . VAL A 1 112 ? -38.175 -24.227 17.733 1.00 28.30 112 VAL A CA 1
ATOM 873 C C . VAL A 1 112 ? -38.056 -22.750 17.334 1.00 28.30 112 VAL A C 1
ATOM 875 O O . VAL A 1 112 ? -38.514 -21.878 18.062 1.00 28.30 112 VAL A O 1
ATOM 878 N N . ILE A 1 113 ? -37.484 -22.471 16.156 1.00 28.06 113 ILE A N 1
ATOM 879 C CA . ILE A 1 113 ? -37.714 -21.226 15.402 1.00 28.06 113 ILE A CA 1
ATOM 880 C C . ILE A 1 113 ? -37.889 -21.609 13.929 1.00 28.06 113 ILE A C 1
ATOM 882 O O . ILE A 1 113 ? -37.066 -22.329 13.360 1.00 28.06 113 ILE A O 1
ATOM 886 N N . GLU A 1 114 ? -38.987 -21.155 13.330 1.00 29.45 114 GLU A N 1
ATOM 887 C CA . GLU A 1 114 ? -39.340 -21.413 11.934 1.00 29.45 114 GLU A CA 1
ATOM 888 C C . GLU A 1 114 ? -38.651 -20.429 10.975 1.00 29.45 114 GLU A C 1
ATOM 890 O O . GLU A 1 114 ? -38.458 -19.253 11.283 1.00 29.45 114 GLU A O 1
ATOM 895 N N . ASN A 1 115 ? -38.320 -20.900 9.770 1.00 27.89 115 ASN A N 1
ATOM 896 C CA . ASN A 1 115 ? -37.783 -20.059 8.701 1.00 27.89 115 ASN A CA 1
ATOM 897 C C . ASN A 1 115 ? -38.916 -19.433 7.875 1.00 27.89 115 ASN A C 1
ATOM 899 O O . ASN A 1 115 ? -39.667 -20.156 7.220 1.00 27.89 115 ASN A O 1
ATOM 903 N N . LEU A 1 116 ? -38.960 -18.100 7.789 1.00 27.44 116 LEU A N 1
ATOM 904 C CA . LEU A 1 116 ? -39.775 -17.373 6.808 1.00 27.44 116 LEU A CA 1
ATOM 905 C C . LEU A 1 116 ? -38.889 -16.601 5.822 1.00 27.44 116 LEU A C 1
ATOM 907 O O . LEU A 1 116 ? -38.506 -15.456 6.049 1.00 27.44 116 LEU A O 1
ATOM 911 N N . CYS A 1 117 ? -38.593 -17.226 4.681 1.00 26.02 117 CYS A N 1
ATOM 912 C CA . CYS A 1 117 ? -37.981 -16.547 3.540 1.00 26.02 117 CYS A CA 1
ATOM 913 C C . CYS A 1 117 ? -39.057 -15.859 2.684 1.00 26.02 117 CYS A C 1
ATOM 915 O O . CYS A 1 117 ? -39.844 -16.538 2.019 1.00 26.02 117 CYS A O 1
ATOM 917 N N . LEU A 1 118 ? -39.046 -14.525 2.615 1.00 28.02 118 LEU A N 1
ATOM 918 C CA . LEU A 1 118 ? -39.832 -13.774 1.631 1.00 28.02 118 LEU A CA 1
ATOM 919 C C . LEU A 1 118 ? -39.011 -13.497 0.363 1.00 28.02 118 LEU A C 1
ATOM 921 O O . LEU A 1 118 ? -37.844 -13.117 0.413 1.00 28.02 118 LEU A O 1
ATOM 925 N N . ARG A 1 119 ? -39.641 -13.717 -0.797 1.00 26.62 119 ARG A N 1
ATOM 926 C CA . ARG A 1 119 ? -39.063 -13.469 -2.129 1.00 26.62 119 ARG A CA 1
ATOM 927 C C . ARG A 1 119 ? -39.214 -11.991 -2.519 1.00 26.62 119 ARG A C 1
ATOM 929 O O . ARG A 1 119 ? -40.226 -11.393 -2.157 1.00 26.62 119 ARG A O 1
ATOM 936 N N . PRO A 1 120 ? -38.306 -11.423 -3.333 1.00 29.70 120 PRO A N 1
ATOM 937 C CA . PRO A 1 120 ? -38.465 -10.069 -3.854 1.00 29.70 120 PRO A CA 1
ATOM 938 C C . PRO A 1 120 ? -39.548 -10.007 -4.942 1.00 29.70 120 PRO A C 1
ATOM 940 O O . PRO A 1 120 ? -39.566 -10.813 -5.877 1.00 29.70 120 PRO A O 1
ATOM 943 N N . THR A 1 121 ? -40.438 -9.022 -4.843 1.00 28.50 121 THR A N 1
ATOM 944 C CA . THR A 1 121 ? -41.436 -8.694 -5.867 1.00 28.50 121 THR A CA 1
ATOM 945 C C . THR A 1 121 ? -40.828 -7.844 -6.982 1.00 28.50 121 THR A C 1
ATOM 947 O O . THR A 1 121 ? -40.205 -6.814 -6.741 1.00 28.50 121 THR A O 1
ATOM 950 N N . GLN A 1 122 ? -41.060 -8.246 -8.235 1.00 27.41 122 GLN A N 1
ATOM 951 C CA . GLN A 1 122 ? -40.861 -7.362 -9.384 1.00 27.41 122 GLN A CA 1
ATOM 952 C C . GLN A 1 122 ? -41.921 -6.254 -9.377 1.00 27.41 122 GLN A C 1
ATOM 954 O O . GLN A 1 122 ? -43.112 -6.550 -9.273 1.00 27.41 122 GLN A O 1
ATOM 959 N N . VAL A 1 123 ? -41.508 -5.005 -9.596 1.00 28.00 123 VAL A N 1
ATOM 960 C CA . VAL A 1 123 ? -42.417 -3.902 -9.940 1.00 28.00 123 VAL A CA 1
ATOM 961 C C . VAL A 1 123 ? -42.169 -3.503 -11.393 1.00 28.00 123 VAL A C 1
ATOM 963 O O . VAL A 1 123 ? -41.028 -3.341 -11.823 1.00 28.00 123 VAL A O 1
ATOM 966 N N . LYS A 1 124 ? -43.251 -3.407 -12.170 1.00 25.84 124 LYS A N 1
ATOM 967 C CA . LYS A 1 124 ? -43.222 -3.012 -13.583 1.00 25.84 124 LYS A CA 1
ATOM 968 C C . LYS A 1 124 ? -43.140 -1.492 -13.707 1.00 25.84 124 LYS A C 1
ATOM 970 O O . LYS A 1 124 ? -43.813 -0.784 -12.965 1.00 25.84 124 LYS A O 1
ATOM 975 N N . TYR A 1 125 ? -42.403 -1.016 -14.708 1.00 27.69 125 TYR A N 1
ATOM 976 C CA . TYR A 1 125 ? -42.542 0.354 -15.203 1.00 27.69 125 TYR A CA 1
ATOM 977 C C . TYR A 1 125 ? -43.952 0.576 -15.769 1.00 27.69 125 TYR A C 1
ATOM 979 O O . TYR A 1 125 ? -44.507 -0.314 -16.417 1.00 27.69 125 TYR A O 1
ATOM 987 N N . GLY A 1 126 ? -44.501 1.769 -15.540 1.00 27.95 126 GLY A N 1
ATOM 988 C CA . GLY A 1 126 ? -45.736 2.246 -16.157 1.00 27.95 126 GLY A CA 1
ATOM 989 C C . GLY A 1 126 ? -45.554 3.675 -16.657 1.00 27.95 126 GLY A C 1
ATOM 990 O O . GLY A 1 126 ? -45.091 4.533 -15.907 1.00 27.95 126 GLY A O 1
ATOM 991 N N . ASP A 1 127 ? -45.905 3.911 -17.920 1.00 30.62 127 ASP A N 1
ATOM 992 C CA . ASP A 1 127 ? -45.855 5.225 -18.562 1.00 30.62 127 ASP A CA 1
ATOM 993 C C . ASP A 1 127 ? -46.840 6.207 -17.920 1.00 30.62 127 ASP A C 1
ATOM 995 O O . ASP A 1 127 ? -48.025 5.897 -17.805 1.00 30.62 127 ASP A O 1
ATOM 999 N N . TRP A 1 128 ? -46.383 7.422 -17.601 1.00 29.47 128 TRP A N 1
ATOM 1000 C CA . TRP A 1 128 ? -47.258 8.587 -17.429 1.00 29.47 128 TRP A CA 1
ATOM 1001 C C . TRP A 1 128 ? -46.664 9.803 -18.136 1.00 29.47 128 TRP A C 1
ATOM 1003 O O . TRP A 1 128 ? -45.562 10.259 -17.837 1.00 29.47 128 TRP A O 1
ATOM 1013 N N . GLU A 1 129 ? -47.429 10.334 -19.085 1.00 29.97 129 GLU A N 1
ATOM 1014 C CA . GLU A 1 129 ? -47.083 11.487 -19.910 1.00 29.97 129 GLU A CA 1
ATOM 1015 C C . GLU A 1 129 ? -48.102 12.620 -19.658 1.00 29.97 129 GLU A C 1
ATOM 1017 O O . GLU A 1 129 ? -49.287 12.349 -19.471 1.00 29.97 129 GLU A O 1
ATOM 1022 N N . LYS A 1 130 ? -47.648 13.878 -19.787 1.00 29.12 130 LYS A N 1
ATOM 1023 C CA . LYS A 1 130 ? -48.427 15.133 -19.973 1.00 29.12 130 LYS A CA 1
ATOM 1024 C C . LYS A 1 130 ? -49.059 15.849 -18.756 1.00 29.12 130 LYS A C 1
ATOM 1026 O O . LYS A 1 130 ? -49.911 15.335 -18.044 1.00 29.12 130 LYS A O 1
ATOM 1031 N N . GLY A 1 131 ? -48.773 17.160 -18.708 1.00 26.78 131 GLY A N 1
ATOM 1032 C CA . GLY A 1 131 ? -49.465 18.194 -17.916 1.00 26.78 131 GLY A CA 1
ATOM 1033 C C . GLY A 1 131 ? -48.715 18.570 -16.626 1.00 26.78 131 GLY A C 1
ATOM 1034 O O . GLY A 1 131 ? -48.300 17.687 -15.899 1.00 26.78 131 GLY A O 1
ATOM 1035 N N . TRP A 1 132 ? -48.490 19.839 -16.264 1.00 26.56 132 TRP A N 1
ATOM 1036 C CA . TRP A 1 132 ? -49.198 21.078 -16.625 1.00 26.56 132 TRP A CA 1
ATOM 1037 C C . TRP A 1 132 ? -48.281 22.320 -16.661 1.00 26.56 132 TRP A C 1
ATOM 1039 O O . TRP A 1 132 ? -47.194 22.340 -16.093 1.00 26.56 132 TRP A O 1
ATOM 1049 N N . ARG A 1 133 ? -48.756 23.401 -17.301 1.00 30.48 133 ARG A N 1
ATOM 1050 C CA . ARG A 1 133 ? -48.145 24.745 -17.230 1.00 30.48 133 ARG A CA 1
ATOM 1051 C C . ARG A 1 133 ? -48.627 25.497 -15.981 1.00 30.48 133 ARG A C 1
ATOM 1053 O O . ARG A 1 133 ? -49.836 25.524 -15.767 1.00 30.48 133 ARG A O 1
ATOM 1060 N N . ARG A 1 134 ? -47.743 26.268 -15.328 1.00 29.45 134 ARG A N 1
ATOM 1061 C CA . ARG A 1 134 ? -47.833 27.745 -15.124 1.00 29.45 134 ARG A CA 1
ATOM 1062 C C . ARG A 1 134 ? -46.761 28.237 -14.133 1.00 29.45 134 ARG A C 1
ATOM 1064 O O . ARG A 1 134 ? -46.517 27.597 -13.121 1.00 29.45 134 ARG A O 1
ATOM 1071 N N . ARG A 1 135 ? -46.159 29.398 -14.423 1.00 34.56 135 ARG A N 1
ATOM 1072 C CA . ARG A 1 135 ? -45.383 30.204 -13.458 1.00 34.56 135 ARG A CA 1
ATOM 1073 C C . ARG A 1 135 ? -46.334 31.084 -12.631 1.00 34.56 135 ARG A C 1
ATOM 1075 O O . ARG A 1 135 ? -47.403 31.427 -13.141 1.00 34.56 135 ARG A O 1
ATOM 1082 N N . PRO A 1 136 ? -45.877 31.595 -11.481 1.00 38.72 136 PRO A N 1
ATOM 1083 C CA . PRO A 1 136 ? -46.132 32.977 -11.087 1.00 38.72 136 PRO A CA 1
ATOM 1084 C C . PRO A 1 136 ? -44.837 33.811 -11.037 1.00 38.72 136 PRO A C 1
ATOM 1086 O O . PRO A 1 136 ? -43.735 33.279 -10.918 1.00 38.72 136 PRO A O 1
ATOM 1089 N N . HIS A 1 137 ? -44.991 35.128 -11.177 1.00 28.72 137 HIS A N 1
ATOM 1090 C CA . HIS A 1 137 ? -43.926 36.126 -11.029 1.00 28.72 137 HIS A CA 1
ATOM 1091 C C . HIS A 1 137 ? -43.583 36.383 -9.551 1.00 28.72 137 HIS A C 1
ATOM 1093 O O . HIS A 1 137 ? -44.449 36.260 -8.687 1.00 28.72 137 HIS A O 1
ATOM 1099 N N . MET A 1 138 ? -42.365 36.869 -9.301 1.00 30.38 138 MET A N 1
ATOM 1100 C CA . MET A 1 138 ? -42.051 37.765 -8.179 1.00 30.38 138 MET A CA 1
ATOM 1101 C C . MET A 1 138 ? -41.412 39.060 -8.728 1.00 30.38 138 MET A C 1
ATOM 1103 O O . MET A 1 138 ? -40.926 39.023 -9.863 1.00 30.38 138 MET A O 1
ATOM 1107 N N . PRO A 1 139 ? -41.471 40.195 -8.000 1.00 38.09 139 PRO A N 1
ATOM 1108 C CA . PRO A 1 139 ? -41.185 41.521 -8.557 1.00 38.09 139 PRO A CA 1
ATOM 1109 C C . PRO A 1 139 ? -39.730 41.979 -8.380 1.00 38.09 139 PRO A C 1
ATOM 1111 O O . PRO A 1 139 ? -39.043 41.563 -7.449 1.00 38.09 139 PRO A O 1
ATOM 1114 N N . GLU A 1 140 ? -39.315 42.895 -9.255 1.00 32.50 140 GLU A N 1
ATOM 1115 C CA . GLU A 1 140 ? -38.171 43.794 -9.061 1.00 32.50 140 GLU A CA 1
ATOM 1116 C C . GLU A 1 140 ? -38.575 45.014 -8.215 1.00 32.50 140 GLU A C 1
ATOM 1118 O O . GLU A 1 140 ? -39.746 45.391 -8.226 1.00 32.50 140 GLU A O 1
ATOM 1123 N N . ASP A 1 141 ? -37.593 45.584 -7.501 1.00 32.72 141 ASP A N 1
ATOM 1124 C CA . ASP A 1 141 ? -37.397 47.004 -7.119 1.00 32.72 141 ASP A CA 1
ATOM 1125 C C . ASP A 1 141 ? -36.545 47.054 -5.823 1.00 32.72 141 ASP A C 1
ATOM 1127 O O . ASP A 1 141 ? -36.755 46.240 -4.928 1.00 32.72 141 ASP A O 1
ATOM 1131 N N . LEU A 1 142 ? -35.570 47.946 -5.589 1.00 29.70 142 LEU A N 1
ATOM 1132 C CA . LEU A 1 142 ? -34.916 49.020 -6.363 1.00 29.70 142 LEU A CA 1
ATOM 1133 C C . LEU A 1 142 ? -33.578 49.361 -5.653 1.00 29.70 142 LEU A C 1
ATOM 1135 O O . LEU A 1 142 ? -33.585 49.364 -4.430 1.00 29.70 142 LEU A O 1
ATOM 1139 N N . ARG A 1 143 ? -32.533 49.762 -6.414 1.00 29.62 143 ARG A N 1
ATOM 1140 C CA . ARG A 1 143 ? -31.505 50.815 -6.113 1.00 29.62 143 ARG A CA 1
ATOM 1141 C C . ARG A 1 143 ? -30.731 50.816 -4.769 1.00 29.62 143 ARG A C 1
ATOM 1143 O O . ARG A 1 143 ? -31.176 50.295 -3.766 1.00 29.62 143 ARG A O 1
ATOM 1150 N N . GLU A 1 144 ? -29.595 51.493 -4.586 1.00 32.53 144 GLU A N 1
ATOM 1151 C CA . GLU A 1 144 ? -28.489 52.069 -5.388 1.00 32.53 144 GLU A CA 1
ATOM 1152 C C . GLU A 1 144 ? -27.437 52.467 -4.330 1.00 32.53 144 GLU A C 1
ATOM 1154 O O . GLU A 1 144 ? -27.839 53.088 -3.351 1.00 32.53 144 GLU A O 1
ATOM 1159 N N . SER A 1 145 ? -26.139 52.184 -4.523 1.00 29.94 145 SER A N 1
ATOM 1160 C CA . SER A 1 145 ? -25.019 53.080 -4.135 1.00 29.94 145 SER A CA 1
ATOM 1161 C C . SER A 1 145 ? -23.653 52.381 -4.212 1.00 29.94 145 SER A C 1
ATOM 1163 O O . SER A 1 145 ? -23.288 51.605 -3.330 1.00 29.94 145 SER A O 1
ATOM 1165 N N . ASP A 1 146 ? -22.871 52.739 -5.227 1.00 32.84 146 ASP A N 1
ATOM 1166 C CA . ASP A 1 146 ? -21.404 52.828 -5.140 1.00 32.84 146 ASP A CA 1
ATOM 1167 C C . ASP A 1 146 ? -21.049 54.113 -4.339 1.00 32.84 146 ASP A C 1
ATOM 1169 O O . ASP A 1 146 ? -21.866 55.045 -4.366 1.00 32.84 146 ASP A O 1
ATOM 1173 N N . PRO A 1 147 ? -19.889 54.234 -3.643 1.00 44.81 147 PRO A N 1
ATOM 1174 C CA . PRO A 1 147 ? -18.639 54.445 -4.387 1.00 44.81 147 PRO A CA 1
ATOM 1175 C C . PRO A 1 147 ? -17.302 53.974 -3.751 1.00 44.81 147 PRO A C 1
ATOM 1177 O O . PRO A 1 147 ? -16.993 54.225 -2.591 1.00 44.81 147 PRO A O 1
ATOM 1180 N N . ALA A 1 148 ? -16.434 53.462 -4.627 1.00 30.50 148 ALA A N 1
ATOM 1181 C CA . ALA A 1 148 ? -15.031 53.866 -4.842 1.00 30.50 148 ALA A CA 1
ATOM 1182 C C . ALA A 1 148 ? -13.972 53.933 -3.696 1.00 30.50 148 ALA A C 1
ATOM 1184 O O . ALA A 1 148 ? -13.998 54.784 -2.813 1.00 30.50 148 ALA A O 1
ATOM 1185 N N . SER A 1 149 ? -12.846 53.260 -3.994 1.00 30.06 149 SER A N 1
ATOM 1186 C CA . SER A 1 149 ? -11.454 53.784 -4.007 1.00 30.06 149 SER A CA 1
ATOM 1187 C C . SER A 1 149 ? -10.453 53.534 -2.847 1.00 30.06 149 SER A C 1
ATOM 1189 O O . SER A 1 149 ? -10.505 54.157 -1.795 1.00 30.06 149 SER A O 1
ATOM 1191 N N . LEU A 1 150 ? -9.388 52.791 -3.220 1.00 31.14 150 LEU A N 1
ATOM 1192 C CA . LEU A 1 150 ? -7.973 52.921 -2.792 1.00 31.14 150 LEU A CA 1
ATOM 1193 C C . LEU A 1 150 ? -7.604 52.384 -1.371 1.00 31.14 150 LEU A C 1
ATOM 1195 O O . LEU A 1 150 ? -8.473 51.861 -0.681 1.00 31.14 150 LEU A O 1
ATOM 1199 N N . PRO A 1 151 ? -6.302 52.207 -1.031 1.00 37.91 151 PRO A N 1
ATOM 1200 C CA . PRO A 1 151 ? -5.687 50.878 -1.139 1.00 37.91 151 PRO A CA 1
ATOM 1201 C C . PRO A 1 151 ? -5.024 50.407 0.173 1.00 37.91 151 PRO A C 1
ATOM 1203 O O . PRO A 1 151 ? -4.812 51.196 1.091 1.00 37.91 151 PRO A O 1
ATOM 1206 N N . LEU A 1 152 ? -4.613 49.135 0.254 1.00 28.94 152 LEU A N 1
ATOM 1207 C CA . LEU A 1 152 ? -3.781 48.654 1.365 1.00 28.94 152 LEU A CA 1
ATOM 1208 C C . LEU A 1 152 ? -2.494 47.978 0.889 1.00 28.94 152 LEU A C 1
ATOM 1210 O O . LEU A 1 152 ? -2.475 47.205 -0.066 1.00 28.94 152 LEU A O 1
ATOM 1214 N N . THR A 1 153 ? -1.418 48.358 1.569 1.00 29.66 153 THR A N 1
ATOM 1215 C CA . THR A 1 153 ? -0.017 48.037 1.300 1.00 29.66 153 THR A CA 1
ATOM 1216 C C . THR A 1 153 ? 0.422 46.727 1.944 1.00 29.66 153 THR A C 1
ATOM 1218 O O . THR A 1 153 ? -0.142 46.281 2.941 1.00 29.66 153 THR A O 1
ATOM 1221 N N . GLU A 1 154 ? 1.506 46.164 1.416 1.00 33.25 154 GLU A N 1
ATOM 1222 C CA . GLU A 1 154 ? 2.301 45.119 2.066 1.00 33.25 154 GLU A CA 1
ATOM 1223 C C . GLU A 1 154 ? 2.772 45.552 3.468 1.00 33.25 154 GLU A C 1
ATOM 1225 O O . GLU A 1 154 ? 3.150 46.711 3.642 1.00 33.25 154 GLU A O 1
ATOM 1230 N N . ALA A 1 155 ? 2.827 44.616 4.429 1.00 29.72 155 ALA A N 1
ATOM 1231 C CA . ALA A 1 155 ? 3.997 44.394 5.297 1.00 29.72 155 ALA A CA 1
ATOM 1232 C C . ALA A 1 155 ? 3.786 43.277 6.348 1.00 29.72 155 ALA A C 1
ATOM 1234 O O . ALA A 1 155 ? 2.693 43.071 6.866 1.00 29.72 155 ALA A O 1
ATOM 1235 N N . ASN A 1 156 ? 4.915 42.678 6.743 1.00 27.72 156 ASN A N 1
ATOM 1236 C CA . ASN A 1 156 ? 5.191 41.996 8.018 1.00 27.72 156 ASN A CA 1
ATOM 1237 C C . ASN A 1 156 ? 4.655 40.574 8.259 1.00 27.72 156 ASN A C 1
ATOM 1239 O O . ASN A 1 156 ? 3.711 40.316 9.001 1.00 27.72 156 ASN A O 1
ATOM 1243 N N . VAL A 1 157 ? 5.470 39.639 7.765 1.00 32.31 157 VAL A N 1
ATOM 1244 C CA . VAL A 1 157 ? 5.754 38.334 8.381 1.00 32.31 157 VAL A CA 1
ATOM 1245 C C . VAL A 1 157 ? 6.007 38.482 9.892 1.00 32.31 157 VAL A C 1
ATOM 1247 O O . VAL A 1 157 ? 7.007 39.069 10.304 1.00 32.31 157 VAL A O 1
ATOM 1250 N N . GLY A 1 158 ? 5.128 37.903 10.714 1.00 26.12 158 GLY A N 1
ATOM 1251 C CA . GLY A 1 158 ? 5.306 37.758 12.161 1.00 26.12 158 GLY A CA 1
ATOM 1252 C C . GLY A 1 158 ? 5.770 36.346 12.518 1.00 26.12 158 GLY A C 1
ATOM 1253 O O . GLY A 1 158 ? 4.998 35.394 12.438 1.00 26.12 158 GLY A O 1
ATOM 1254 N N . ARG A 1 159 ? 7.041 36.205 12.903 1.00 28.47 159 ARG A N 1
ATOM 1255 C CA . ARG A 1 159 ? 7.645 34.944 13.355 1.00 28.47 159 ARG A CA 1
ATOM 1256 C C . ARG A 1 159 ? 7.243 34.699 14.815 1.00 28.47 159 ARG A C 1
ATOM 1258 O O . ARG A 1 159 ? 7.641 35.480 15.673 1.00 28.47 159 ARG A O 1
ATOM 1265 N N . LEU A 1 160 ? 6.476 33.646 15.100 1.00 27.95 160 LEU A N 1
ATOM 1266 C CA . LEU A 1 160 ? 6.197 33.216 16.476 1.00 27.95 160 LEU A CA 1
ATOM 1267 C C . LEU A 1 160 ? 7.150 32.088 16.870 1.00 27.95 160 LEU A C 1
ATOM 1269 O O . LEU A 1 160 ? 7.104 30.992 16.316 1.00 27.95 160 LEU A O 1
ATOM 1273 N N . GLU A 1 161 ? 8.025 32.394 17.821 1.00 26.78 161 GLU A N 1
ATOM 1274 C CA . GLU A 1 161 ? 8.880 31.429 18.506 1.00 26.78 161 GLU A CA 1
ATOM 1275 C C . GLU A 1 161 ? 8.046 30.755 19.605 1.00 26.78 161 GLU A C 1
ATOM 1277 O O . GLU A 1 161 ? 7.431 31.432 20.427 1.00 26.78 161 GLU A O 1
ATOM 1282 N N . THR A 1 162 ? 7.974 29.423 19.599 1.00 31.00 162 THR A N 1
ATOM 1283 C CA . THR A 1 162 ? 7.301 28.651 20.653 1.00 31.00 162 THR A CA 1
ATOM 1284 C C . THR A 1 162 ? 8.314 28.244 21.713 1.00 31.00 162 THR A C 1
ATOM 1286 O O . THR A 1 162 ? 9.220 27.463 21.421 1.00 31.00 162 THR A O 1
ATOM 1289 N N . GLU A 1 163 ? 8.147 28.762 22.929 1.00 26.52 163 GLU A N 1
ATOM 1290 C CA . GLU A 1 163 ? 8.993 28.445 24.082 1.00 26.52 163 GLU A CA 1
ATOM 1291 C C . GLU A 1 163 ? 8.915 26.961 24.484 1.00 26.52 163 GLU A C 1
ATOM 1293 O O . GLU A 1 163 ? 7.885 26.295 24.347 1.00 26.52 163 GLU A O 1
ATOM 1298 N N . GLU A 1 164 ? 10.029 26.442 25.000 1.00 28.53 164 GLU A N 1
ATOM 1299 C CA . GLU A 1 164 ? 10.167 25.055 25.437 1.00 28.53 164 GLU A CA 1
ATOM 1300 C C . GLU A 1 164 ? 9.484 24.818 26.794 1.00 28.53 164 GLU A C 1
ATOM 1302 O O . GLU A 1 164 ? 9.818 25.456 27.791 1.00 28.53 164 GLU A O 1
ATOM 1307 N N . ALA A 1 165 ? 8.594 23.825 26.867 1.00 27.69 165 ALA A N 1
ATOM 1308 C CA . ALA A 1 165 ? 8.017 23.349 28.124 1.00 27.69 165 ALA A CA 1
ATOM 1309 C C . ALA A 1 165 ? 8.466 21.907 28.420 1.00 27.69 165 ALA A C 1
ATOM 1311 O O . ALA A 1 165 ? 7.845 20.938 27.983 1.00 27.69 165 ALA A O 1
ATOM 1312 N N . GLN A 1 166 ? 9.545 21.760 29.195 1.00 30.41 166 GLN A N 1
ATOM 1313 C CA . GLN A 1 166 ? 9.883 20.493 29.854 1.00 30.41 166 GLN A CA 1
ATOM 1314 C C . GLN A 1 166 ? 9.035 20.302 31.121 1.00 30.41 166 GLN A C 1
ATOM 1316 O O . GLN A 1 166 ? 8.942 21.228 31.928 1.00 30.41 166 GLN A O 1
ATOM 1321 N N . PRO A 1 167 ? 8.536 19.085 31.392 1.00 36.72 167 PRO A N 1
ATOM 1322 C CA . PRO A 1 167 ? 8.205 18.670 32.745 1.00 36.72 167 PRO A CA 1
ATOM 1323 C C . PRO A 1 167 ? 9.167 17.592 33.262 1.00 36.72 167 PRO A C 1
ATOM 1325 O O . PRO A 1 167 ? 9.408 16.561 32.635 1.00 36.72 167 PRO A O 1
ATOM 1328 N N . TYR A 1 168 ? 9.668 17.862 34.464 1.00 25.36 168 TYR A N 1
ATOM 1329 C CA . TYR A 1 168 ? 10.378 16.961 35.364 1.00 25.36 168 TYR A CA 1
ATOM 1330 C C . TYR A 1 168 ? 9.871 15.506 35.338 1.00 25.36 168 TYR A C 1
ATOM 1332 O O . TYR A 1 168 ? 8.688 15.248 35.556 1.00 25.36 168 TYR A O 1
ATOM 1340 N N . ILE A 1 169 ? 10.805 14.555 35.233 1.00 27.27 169 ILE A N 1
ATOM 1341 C CA . ILE A 1 169 ? 10.621 13.178 35.711 1.00 27.27 169 ILE A CA 1
ATOM 1342 C C . ILE A 1 169 ? 11.540 12.995 36.919 1.00 27.27 169 ILE A C 1
ATOM 1344 O O . ILE A 1 169 ? 12.762 12.989 36.784 1.00 27.27 169 ILE A O 1
ATOM 1348 N N . GLY A 1 170 ? 10.943 12.839 38.097 1.00 24.69 170 GLY A N 1
ATOM 1349 C CA . GLY A 1 170 ? 11.640 12.564 39.348 1.00 24.69 170 GLY A CA 1
ATOM 1350 C C . GLY A 1 170 ? 10.721 11.807 40.301 1.00 24.69 170 GLY A C 1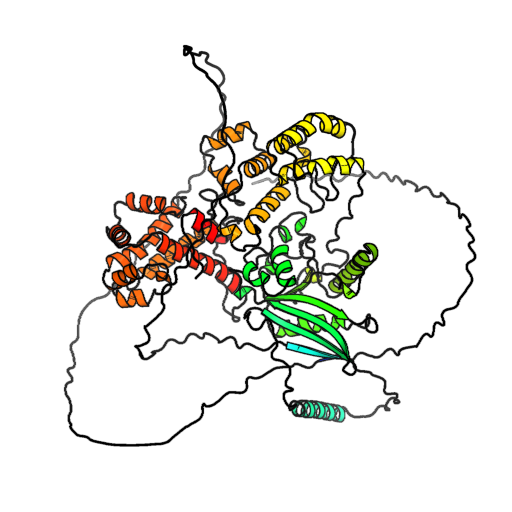
ATOM 1351 O O . GLY A 1 170 ? 9.552 12.149 40.414 1.00 24.69 170 GLY A O 1
ATOM 1352 N N . GLU A 1 171 ? 11.279 10.786 40.953 1.00 27.33 171 GLU A N 1
ATOM 1353 C CA . GLU A 1 171 ? 10.668 9.974 42.018 1.00 27.33 171 GLU A CA 1
ATOM 1354 C C . GLU A 1 171 ? 9.418 9.143 41.659 1.00 27.33 171 GLU A C 1
ATOM 1356 O O . GLU A 1 171 ? 8.289 9.618 41.671 1.00 27.33 171 GLU A O 1
ATOM 1361 N N . LEU A 1 172 ? 9.628 7.831 41.472 1.00 25.53 172 LEU A N 1
ATOM 1362 C CA . LEU A 1 172 ? 8.978 6.786 42.288 1.00 25.53 172 LEU A CA 1
ATOM 1363 C C . LEU A 1 172 ? 9.573 5.399 41.970 1.00 25.53 172 LEU A C 1
ATOM 1365 O O . LEU A 1 172 ? 9.129 4.691 41.069 1.00 25.53 172 LEU A O 1
ATOM 1369 N N . LEU A 1 173 ? 10.580 4.995 42.751 1.00 26.33 173 LEU A N 1
ATOM 1370 C CA . LEU A 1 173 ? 11.078 3.616 42.815 1.00 26.33 173 LEU A CA 1
ATOM 1371 C C . LEU A 1 173 ? 11.034 3.123 44.265 1.00 26.33 173 LEU A C 1
ATOM 1373 O O . LEU A 1 173 ? 11.965 3.360 45.027 1.00 26.33 173 LEU A O 1
ATOM 1377 N N . SER A 1 174 ? 9.971 2.413 44.645 1.00 26.34 174 SER A N 1
ATOM 1378 C CA . SER A 1 174 ? 10.002 1.392 45.707 1.00 26.34 174 SER A CA 1
ATOM 1379 C C . SER A 1 174 ? 8.697 0.582 45.727 1.00 26.34 174 SER A C 1
ATOM 1381 O O . SER A 1 174 ? 7.669 1.062 45.263 1.00 26.34 174 SER A O 1
ATOM 1383 N N . LEU A 1 175 ? 8.764 -0.627 46.308 1.00 27.91 175 LEU A N 1
ATOM 1384 C CA . LEU A 1 175 ? 7.660 -1.578 46.549 1.00 27.91 175 LEU A CA 1
ATOM 1385 C C . LEU A 1 175 ? 7.083 -2.225 45.261 1.00 27.91 175 LEU A C 1
ATOM 1387 O O . LEU A 1 175 ? 6.422 -1.587 44.459 1.00 27.91 175 LEU A O 1
ATOM 1391 N N . SER A 1 176 ? 7.218 -3.532 45.020 1.00 25.91 176 SER A N 1
ATOM 1392 C CA . SER A 1 176 ? 7.137 -4.624 45.999 1.00 25.91 176 SER A CA 1
ATOM 1393 C C . SER A 1 176 ? 7.663 -5.958 45.443 1.00 25.91 176 SER A C 1
ATOM 1395 O O . SER A 1 176 ? 7.492 -6.275 44.268 1.00 25.91 176 SER A O 1
ATOM 1397 N N . HIS A 1 177 ? 8.259 -6.775 46.317 1.00 25.50 177 HIS A N 1
ATOM 1398 C CA . HIS A 1 177 ? 8.408 -8.214 46.093 1.00 25.50 177 HIS A CA 1
ATOM 1399 C C . HIS A 1 177 ? 7.114 -8.916 46.525 1.00 25.50 177 HIS A C 1
ATOM 1401 O O . HIS A 1 177 ? 6.773 -8.868 47.704 1.00 25.50 177 HIS A O 1
ATOM 1407 N N . VAL A 1 178 ? 6.442 -9.621 45.611 1.00 28.61 178 VAL A N 1
ATOM 1408 C CA . VAL A 1 178 ? 5.432 -10.642 45.943 1.00 28.61 178 VAL A CA 1
ATOM 1409 C C . VAL A 1 178 ? 5.665 -11.876 45.065 1.00 28.61 178 VAL A C 1
ATOM 1411 O O . VAL A 1 178 ? 6.136 -11.783 43.931 1.00 28.61 178 VAL A O 1
ATOM 1414 N N . THR A 1 179 ? 5.415 -13.047 45.639 1.00 26.56 179 THR A N 1
ATOM 1415 C CA . THR A 1 179 ? 5.754 -14.371 45.113 1.00 26.56 179 THR A CA 1
ATOM 1416 C C . THR A 1 179 ? 4.959 -14.757 43.861 1.00 26.56 179 THR A C 1
ATOM 1418 O O . THR A 1 179 ? 3.732 -14.695 43.831 1.00 26.56 179 THR A O 1
ATOM 1421 N N . ARG A 1 180 ? 5.661 -15.237 42.823 1.00 25.09 180 ARG A N 1
ATOM 1422 C CA . ARG A 1 180 ? 5.036 -15.889 41.661 1.00 25.09 180 ARG A CA 1
ATOM 1423 C C . ARG A 1 180 ? 4.557 -17.295 42.034 1.00 25.09 180 ARG A C 1
ATOM 1425 O O . ARG A 1 180 ? 5.375 -18.147 42.369 1.00 25.09 180 ARG A O 1
ATOM 1432 N N . SER A 1 181 ? 3.255 -17.528 41.890 1.00 26.00 181 SER A N 1
ATOM 1433 C CA . SER A 1 181 ? 2.651 -18.860 41.761 1.00 26.00 181 SER A CA 1
ATOM 1434 C C . SER A 1 181 ? 2.332 -19.151 40.283 1.00 26.00 181 SER A C 1
ATOM 1436 O O . SER A 1 181 ? 2.417 -18.264 39.433 1.00 26.00 181 SER A O 1
ATOM 1438 N N . SER A 1 182 ? 2.056 -20.410 39.956 1.00 27.52 182 SER A N 1
ATOM 1439 C CA . SER A 1 182 ? 2.189 -20.987 38.614 1.00 27.52 182 SER A CA 1
ATOM 1440 C C . SER A 1 182 ? 1.136 -20.569 37.577 1.00 27.52 182 SER A C 1
ATOM 1442 O O . SER A 1 182 ? -0.045 -20.866 37.726 1.00 27.52 182 SER A O 1
ATOM 1444 N N . SER A 1 183 ? 1.603 -20.090 36.425 1.00 25.11 183 SER A N 1
ATOM 1445 C CA . SER A 1 183 ? 1.216 -20.634 35.111 1.00 25.11 183 SER A CA 1
ATOM 1446 C C . SER A 1 183 ? 2.336 -20.319 34.113 1.00 25.11 183 SER A C 1
ATOM 1448 O O . SER A 1 183 ? 2.779 -19.179 33.997 1.00 25.11 183 SER A O 1
ATOM 1450 N N . ALA A 1 184 ? 2.884 -21.352 33.473 1.00 25.06 184 ALA A N 1
ATOM 1451 C CA . ALA A 1 184 ? 4.064 -21.240 32.619 1.00 25.06 184 ALA A CA 1
ATOM 1452 C C . ALA A 1 184 ? 3.755 -21.759 31.213 1.00 25.06 184 ALA A C 1
ATOM 1454 O O . ALA A 1 184 ? 4.135 -22.873 30.858 1.00 25.06 184 ALA A O 1
ATOM 1455 N N . GLU A 1 185 ? 3.092 -20.935 30.404 1.00 26.12 185 GLU A N 1
ATOM 1456 C CA . GLU A 1 185 ? 3.099 -21.136 28.955 1.00 26.12 185 GLU A CA 1
ATOM 1457 C C . GLU A 1 185 ? 4.378 -20.551 28.344 1.00 26.12 185 GLU A C 1
ATOM 1459 O O . GLU A 1 185 ? 4.920 -19.529 28.776 1.00 26.12 185 GLU A O 1
ATOM 1464 N N . SER A 1 186 ? 4.937 -21.284 27.383 1.00 25.83 186 SER A N 1
ATOM 1465 C CA . SER A 1 186 ? 6.342 -21.153 27.011 1.00 25.83 186 SER A CA 1
ATOM 1466 C C . SER A 1 186 ? 6.576 -20.011 26.019 1.00 25.83 186 SER A C 1
ATOM 1468 O O . SER A 1 186 ? 6.614 -20.222 24.806 1.00 25.83 186 SER A O 1
ATOM 1470 N N . ILE A 1 187 ? 6.826 -18.800 26.530 1.00 25.05 187 ILE A N 1
ATOM 1471 C CA . ILE A 1 187 ? 7.469 -17.746 25.733 1.00 25.05 187 ILE A CA 1
ATOM 1472 C C . ILE A 1 187 ? 8.904 -18.198 25.434 1.00 25.05 187 ILE A C 1
ATOM 1474 O O . ILE A 1 187 ? 9.833 -17.978 26.217 1.00 25.05 187 ILE A O 1
ATOM 1478 N N . ARG A 1 188 ? 9.097 -18.846 24.280 1.00 30.20 188 ARG A N 1
ATOM 1479 C CA . ARG A 1 188 ? 10.429 -19.150 23.754 1.00 30.20 188 ARG A CA 1
ATOM 1480 C C . ARG A 1 188 ? 11.160 -17.837 23.488 1.00 30.20 188 ARG A C 1
ATOM 1482 O O . ARG A 1 188 ? 10.841 -17.112 22.550 1.00 30.20 188 ARG A O 1
ATOM 1489 N N . SER A 1 189 ? 12.169 -17.553 24.307 1.00 27.38 189 SER A N 1
ATOM 1490 C CA . SER A 1 189 ? 13.142 -16.499 24.031 1.00 27.38 189 SER A CA 1
ATOM 1491 C C . SER A 1 189 ? 13.798 -16.774 22.675 1.00 27.38 189 SER A C 1
ATOM 1493 O O . SER A 1 189 ? 14.537 -17.750 22.530 1.00 27.38 189 SER A O 1
ATOM 1495 N N . ILE A 1 190 ? 13.510 -15.925 21.684 1.00 36.12 190 ILE A N 1
ATOM 1496 C CA . ILE A 1 190 ? 14.190 -15.954 20.388 1.00 36.12 190 ILE A CA 1
ATOM 1497 C C . ILE A 1 190 ? 15.659 -15.625 20.658 1.00 36.12 190 ILE A C 1
ATOM 1499 O O . ILE A 1 190 ? 16.004 -14.492 21.007 1.00 36.12 190 ILE A O 1
ATOM 1503 N N . ARG A 1 191 ? 16.527 -16.634 20.542 1.00 38.72 191 ARG A N 1
ATOM 1504 C CA . ARG A 1 191 ? 17.972 -16.428 20.609 1.00 38.72 191 ARG A CA 1
ATOM 1505 C C . ARG A 1 191 ? 18.389 -15.684 19.347 1.00 38.72 191 ARG A C 1
ATOM 1507 O O . ARG A 1 191 ? 18.176 -16.177 18.248 1.00 38.72 191 ARG A O 1
ATOM 1514 N N . TYR A 1 192 ? 18.974 -14.506 19.530 1.00 38.53 192 TYR A N 1
ATOM 1515 C CA . TYR A 1 192 ? 19.629 -13.783 18.449 1.00 38.53 192 TYR A CA 1
ATOM 1516 C C . TYR A 1 192 ? 20.887 -14.559 18.049 1.00 38.53 192 TYR A C 1
ATOM 1518 O O . TYR A 1 192 ? 21.828 -14.650 18.845 1.00 38.53 192 TYR A O 1
ATOM 1526 N N . GLU A 1 193 ? 20.869 -15.158 16.862 1.00 49.97 193 GLU A N 1
ATOM 1527 C CA . GLU A 1 193 ? 22.085 -15.635 16.212 1.00 49.97 193 GLU A CA 1
ATOM 1528 C C . GLU A 1 193 ? 22.800 -14.445 15.556 1.00 49.97 193 GLU A C 1
ATOM 1530 O O . GLU A 1 193 ? 22.137 -13.540 15.048 1.00 49.97 193 GLU A O 1
ATOM 1535 N N . PRO A 1 194 ? 24.138 -14.404 15.597 1.00 48.69 194 PRO A N 1
ATOM 1536 C CA . PRO A 1 194 ? 24.918 -13.355 14.953 1.00 48.69 194 PRO A CA 1
ATOM 1537 C C . PRO A 1 194 ? 24.860 -13.467 13.424 1.00 48.69 194 PRO A C 1
ATOM 1539 O O . PRO A 1 194 ? 24.534 -14.521 12.872 1.00 48.69 194 PRO A O 1
ATOM 1542 N N . SER A 1 195 ? 25.243 -12.378 12.759 1.00 55.19 195 SER A N 1
ATOM 1543 C CA . SER A 1 195 ? 25.371 -12.255 11.305 1.00 55.19 195 SER A CA 1
ATOM 1544 C C . SER A 1 195 ? 26.187 -13.413 10.734 1.00 55.19 195 SER A C 1
ATOM 1546 O O . SER A 1 195 ? 27.295 -13.696 11.201 1.00 55.19 195 SER A O 1
ATOM 1548 N N . VAL A 1 196 ? 25.653 -14.086 9.714 1.00 58.06 196 VAL A N 1
ATOM 1549 C CA . VAL A 1 196 ? 26.318 -15.258 9.140 1.00 58.06 196 VAL A CA 1
ATOM 1550 C C . VAL A 1 196 ? 27.021 -14.854 7.857 1.00 58.06 196 VAL A C 1
ATOM 1552 O O . VAL A 1 196 ? 26.392 -14.688 6.815 1.00 58.06 196 VAL A O 1
ATOM 1555 N N . VAL A 1 197 ? 28.343 -14.722 7.957 1.00 60.03 197 VAL A N 1
ATOM 1556 C CA . VAL A 1 197 ? 29.241 -14.585 6.808 1.00 60.03 197 VAL A CA 1
ATOM 1557 C C . VAL A 1 197 ? 29.681 -15.979 6.373 1.00 60.03 197 VAL A C 1
ATOM 1559 O O . VAL A 1 197 ? 30.230 -16.739 7.177 1.00 60.03 197 VAL A O 1
ATOM 1562 N N . PHE A 1 198 ? 29.469 -16.306 5.100 1.00 63.44 198 PHE A N 1
ATOM 1563 C CA . PHE A 1 198 ? 29.982 -17.532 4.485 1.00 63.44 198 PHE A CA 1
ATOM 1564 C C . PHE A 1 198 ? 31.226 -17.220 3.659 1.00 63.44 198 PHE A C 1
ATOM 1566 O O . PHE A 1 198 ? 31.164 -16.376 2.763 1.00 63.44 198 PHE A O 1
ATOM 1573 N N . SER A 1 199 ? 32.314 -17.948 3.905 1.00 58.31 199 SER A N 1
ATOM 1574 C CA . SER A 1 199 ? 33.440 -18.020 2.972 1.00 58.31 199 SER A CA 1
ATOM 1575 C C . SER A 1 199 ? 33.253 -19.216 2.045 1.00 58.31 199 SER A C 1
ATOM 1577 O O . SER A 1 199 ? 32.967 -20.322 2.511 1.00 58.31 199 SER A O 1
ATOM 1579 N N . ILE A 1 200 ? 33.412 -18.973 0.748 1.00 57.88 200 ILE A N 1
ATOM 1580 C CA . ILE A 1 200 ? 33.538 -19.981 -0.302 1.00 57.88 200 ILE A CA 1
ATOM 1581 C C . ILE A 1 200 ? 35.004 -19.993 -0.722 1.00 57.88 200 ILE A C 1
ATOM 1583 O O . ILE A 1 200 ? 35.462 -19.034 -1.353 1.00 57.88 200 ILE A O 1
ATOM 1587 N N . ASP A 1 201 ? 35.714 -21.062 -0.385 1.00 59.00 201 ASP A N 1
ATOM 1588 C CA . ASP A 1 201 ? 37.064 -21.292 -0.886 1.00 59.00 201 ASP A CA 1
ATOM 1589 C C . ASP A 1 201 ? 36.989 -21.795 -2.333 1.00 59.00 201 ASP A C 1
ATOM 1591 O O . ASP A 1 201 ? 36.116 -22.587 -2.690 1.00 59.00 201 ASP A O 1
ATOM 1595 N N . VAL A 1 202 ? 37.880 -21.283 -3.183 1.00 57.75 202 VAL A N 1
ATOM 1596 C CA . VAL A 1 202 ? 38.007 -21.654 -4.599 1.00 57.75 202 VAL A CA 1
ATOM 1597 C C . VAL A 1 202 ? 39.292 -22.469 -4.741 1.00 57.75 202 VAL A C 1
ATOM 1599 O O . VAL A 1 202 ? 40.367 -21.902 -4.931 1.00 57.75 202 VAL A O 1
ATOM 1602 N N . GLU A 1 203 ? 39.215 -23.793 -4.603 1.00 53.09 203 GLU A N 1
ATOM 1603 C CA . GLU A 1 203 ? 40.415 -24.638 -4.701 1.00 53.09 203 GLU A CA 1
ATOM 1604 C C . GLU A 1 203 ? 40.964 -24.754 -6.136 1.00 53.09 203 GLU A C 1
ATOM 1606 O O . GLU A 1 203 ? 40.362 -24.309 -7.119 1.00 53.09 203 GLU A O 1
ATOM 1611 N N . ARG A 1 204 ? 42.167 -25.333 -6.241 1.00 43.00 204 ARG A N 1
ATOM 1612 C CA . ARG A 1 204 ? 42.929 -25.487 -7.480 1.00 43.00 204 ARG A CA 1
ATOM 1613 C C . ARG A 1 204 ? 43.380 -26.935 -7.653 1.00 43.00 204 ARG A C 1
ATOM 1615 O O . ARG A 1 204 ? 44.495 -27.272 -7.260 1.00 43.00 204 ARG A O 1
ATOM 1622 N N . ASP A 1 205 ? 42.580 -27.750 -8.331 1.00 37.91 205 ASP A N 1
ATOM 1623 C CA . ASP A 1 205 ? 43.042 -29.070 -8.767 1.00 37.91 205 ASP A CA 1
ATOM 1624 C C . ASP A 1 205 ? 44.073 -28.923 -9.901 1.00 37.91 205 ASP A C 1
ATOM 1626 O O . ASP A 1 205 ? 43.747 -28.718 -11.073 1.00 37.91 205 ASP A O 1
ATOM 1630 N N . TYR A 1 206 ? 45.354 -28.983 -9.527 1.00 39.97 206 TYR A N 1
ATOM 1631 C CA . TYR A 1 206 ? 46.469 -29.243 -10.437 1.00 39.97 206 TYR A CA 1
ATOM 1632 C C . TYR A 1 206 ? 47.606 -29.976 -9.710 1.00 39.97 206 TYR A C 1
ATOM 1634 O O . TYR A 1 206 ? 48.710 -29.452 -9.554 1.00 39.97 206 TYR A O 1
ATOM 1642 N N . GLU A 1 207 ? 47.347 -31.213 -9.286 1.00 34.53 207 GLU A N 1
ATOM 1643 C CA . GLU A 1 207 ? 48.414 -32.180 -9.025 1.00 34.53 207 GLU A CA 1
ATOM 1644 C C . GLU A 1 207 ? 48.522 -33.152 -10.199 1.00 34.53 207 GLU A C 1
ATOM 1646 O O . GLU A 1 207 ? 47.687 -34.033 -10.402 1.00 34.53 207 GLU A O 1
ATOM 1651 N N . GLY A 1 208 ? 49.586 -32.998 -10.985 1.00 46.84 208 GLY A N 1
ATOM 1652 C CA . GLY A 1 208 ? 49.978 -34.013 -11.949 1.00 46.84 208 GLY A CA 1
ATOM 1653 C C . GLY A 1 208 ? 50.530 -35.235 -11.220 1.00 46.84 208 GLY A C 1
ATOM 1654 O O . GLY A 1 208 ? 51.691 -35.238 -10.818 1.00 46.84 208 GLY A O 1
ATOM 1655 N N . SER A 1 209 ? 49.728 -36.290 -11.094 1.00 35.72 209 SER A N 1
ATOM 1656 C CA . SER A 1 209 ? 50.216 -37.628 -10.752 1.00 35.72 209 SER A CA 1
ATOM 1657 C C . SER A 1 209 ? 49.457 -38.705 -11.536 1.00 35.72 209 SER A C 1
ATOM 1659 O O . SER A 1 209 ? 48.297 -38.540 -11.913 1.00 35.72 209 SER A O 1
ATOM 1661 N N . HIS A 1 210 ? 50.163 -39.785 -11.877 1.00 35.62 210 HIS A N 1
ATOM 1662 C CA . HIS A 1 210 ? 49.626 -40.885 -12.680 1.00 35.62 210 HIS A CA 1
ATOM 1663 C C . HIS A 1 210 ? 48.485 -41.624 -11.955 1.00 35.62 210 HIS A C 1
ATOM 1665 O O . HIS A 1 210 ? 48.484 -41.677 -10.725 1.00 35.62 210 HIS A O 1
ATOM 1671 N N . PRO A 1 211 ? 47.544 -42.254 -12.689 1.00 31.00 211 PRO A N 1
ATOM 1672 C CA . PRO A 1 211 ? 46.485 -43.041 -12.066 1.00 31.00 211 PRO A CA 1
ATOM 1673 C C . PRO A 1 211 ? 47.086 -44.182 -11.225 1.00 31.00 211 PRO A C 1
ATOM 1675 O O . PRO A 1 211 ? 47.915 -44.936 -11.748 1.00 31.00 211 PRO A O 1
ATOM 1678 N N . PRO A 1 212 ? 46.658 -44.374 -9.963 1.00 35.97 212 PRO A N 1
ATOM 1679 C CA . PRO A 1 212 ? 47.003 -45.574 -9.217 1.00 35.97 212 PRO A CA 1
ATOM 1680 C C . PRO A 1 212 ? 46.388 -46.784 -9.926 1.00 35.97 212 PRO A C 1
ATOM 1682 O O . PRO A 1 212 ? 45.190 -46.798 -10.221 1.00 35.97 212 PRO A O 1
ATOM 1685 N N . SER A 1 213 ? 47.191 -47.810 -10.207 1.00 40.41 213 SER A N 1
ATOM 1686 C CA . SER A 1 213 ? 46.674 -49.059 -10.769 1.00 40.41 213 SER A CA 1
ATOM 1687 C C . SER A 1 213 ? 45.691 -49.706 -9.794 1.00 40.41 213 SER A C 1
ATOM 1689 O O . SER A 1 213 ? 45.981 -49.819 -8.603 1.00 40.41 213 SER A O 1
ATOM 1691 N N . ALA A 1 214 ? 44.548 -50.160 -10.300 1.00 45.38 214 ALA A N 1
ATOM 1692 C CA . ALA A 1 214 ? 43.466 -50.687 -9.481 1.00 45.38 214 ALA A CA 1
ATOM 1693 C C . ALA A 1 214 ? 43.864 -51.942 -8.678 1.00 45.38 214 ALA A C 1
ATOM 1695 O O . ALA A 1 214 ? 43.932 -53.022 -9.260 1.00 45.38 214 ALA A O 1
ATOM 1696 N N . TYR A 1 215 ? 44.050 -51.799 -7.357 1.00 47.78 215 TYR A N 1
ATOM 1697 C CA . TYR A 1 215 ? 43.505 -52.694 -6.316 1.00 47.78 215 TYR A CA 1
ATOM 1698 C C . TYR A 1 215 ? 43.775 -52.132 -4.896 1.00 47.78 215 TYR A C 1
ATOM 1700 O O . TYR A 1 215 ? 44.770 -52.471 -4.265 1.00 47.78 215 TYR A O 1
ATOM 1708 N N . GLU A 1 216 ? 42.872 -51.308 -4.353 1.00 42.44 216 GLU A N 1
ATOM 1709 C CA . GLU A 1 216 ? 42.755 -51.109 -2.894 1.00 42.44 216 GLU A CA 1
ATOM 1710 C C . GLU A 1 216 ? 41.323 -51.456 -2.463 1.00 42.44 216 GLU A C 1
ATOM 1712 O O . GLU A 1 216 ? 40.346 -51.012 -3.069 1.00 42.44 216 GLU A O 1
ATOM 1717 N N . SER A 1 217 ? 41.193 -52.307 -1.444 1.00 54.53 217 SER A N 1
ATOM 1718 C CA . SER A 1 217 ? 39.916 -52.848 -0.968 1.00 54.53 217 SER A CA 1
ATOM 1719 C C . SER A 1 217 ? 39.056 -51.798 -0.258 1.00 54.53 217 SER A C 1
ATOM 1721 O O . SER A 1 217 ? 39.568 -50.927 0.446 1.00 54.53 217 SER A O 1
ATOM 1723 N N . SER A 1 218 ? 37.730 -51.932 -0.366 1.00 50.53 218 SER A N 1
ATOM 1724 C CA . SER A 1 218 ? 36.741 -50.956 0.127 1.00 50.53 218 SER A CA 1
ATOM 1725 C C . SER A 1 218 ? 36.853 -50.594 1.616 1.00 50.53 218 SER A C 1
ATOM 1727 O O . SER A 1 218 ? 36.449 -49.499 2.002 1.00 50.53 218 SER A O 1
ATOM 1729 N N . GLU A 1 219 ? 37.428 -51.459 2.456 1.00 52.44 219 GLU A N 1
ATOM 1730 C CA . GLU A 1 219 ? 37.676 -51.160 3.876 1.00 52.44 219 GLU A CA 1
ATOM 1731 C C . GLU A 1 219 ? 38.739 -50.070 4.095 1.00 52.44 219 GLU A C 1
ATOM 1733 O O . GLU A 1 219 ? 38.593 -49.255 5.005 1.00 52.44 219 GLU A O 1
ATOM 1738 N N . ALA A 1 220 ? 39.767 -49.976 3.242 1.00 52.94 220 ALA A N 1
ATOM 1739 C CA . ALA A 1 220 ? 40.795 -48.937 3.361 1.00 52.94 220 ALA A CA 1
ATOM 1740 C C . ALA A 1 220 ? 40.228 -47.543 3.032 1.00 52.94 220 ALA A C 1
ATOM 1742 O O . ALA A 1 220 ? 40.570 -46.553 3.684 1.00 52.94 220 ALA A O 1
ATOM 1743 N N . ALA A 1 221 ? 39.306 -47.473 2.066 1.00 52.34 221 ALA A N 1
ATOM 1744 C CA . ALA A 1 221 ? 38.558 -46.259 1.749 1.00 52.34 221 ALA A CA 1
ATOM 1745 C C . ALA A 1 221 ? 37.608 -45.860 2.894 1.00 52.34 221 ALA A C 1
ATOM 1747 O O . ALA A 1 221 ? 37.557 -44.688 3.268 1.00 52.34 221 ALA A O 1
ATOM 1748 N N . ALA A 1 222 ? 36.913 -46.830 3.503 1.00 59.12 222 ALA A N 1
ATOM 1749 C CA . ALA A 1 222 ? 36.047 -46.586 4.656 1.00 59.12 222 ALA A CA 1
ATOM 1750 C C . ALA A 1 222 ? 36.831 -46.080 5.882 1.00 59.12 222 ALA A C 1
ATOM 1752 O O . ALA A 1 222 ? 36.396 -45.128 6.529 1.00 59.12 222 ALA A O 1
ATOM 1753 N N . HIS A 1 223 ? 38.012 -46.643 6.170 1.00 67.19 223 HIS A N 1
ATOM 1754 C CA . HIS A 1 223 ? 38.853 -46.175 7.277 1.00 67.19 223 HIS A CA 1
ATOM 1755 C C . HIS A 1 223 ? 39.396 -44.759 7.034 1.00 67.19 223 HIS A C 1
ATOM 1757 O O . HIS A 1 223 ? 39.301 -43.917 7.925 1.00 67.19 223 HIS A O 1
ATOM 1763 N N . LYS A 1 224 ? 39.890 -44.453 5.821 1.00 63.09 224 LYS A N 1
ATOM 1764 C CA . LYS A 1 224 ? 40.317 -43.088 5.450 1.00 63.09 224 LYS A CA 1
ATOM 1765 C C . LYS A 1 224 ? 39.163 -42.076 5.562 1.00 63.09 224 LYS A C 1
ATOM 1767 O O . LYS A 1 224 ? 39.389 -40.946 5.987 1.00 63.09 224 LYS A O 1
ATOM 1772 N N . PHE A 1 225 ? 37.926 -42.473 5.247 1.00 52.66 225 PHE A N 1
ATOM 1773 C CA . PHE A 1 225 ? 36.738 -41.621 5.395 1.00 52.66 225 PHE A CA 1
ATOM 1774 C C . PHE A 1 225 ? 36.354 -41.377 6.868 1.00 52.66 225 PHE A C 1
ATOM 1776 O O . PHE A 1 225 ? 36.116 -40.238 7.266 1.00 52.66 225 PHE A O 1
ATOM 1783 N N . GLU A 1 226 ? 36.366 -42.415 7.707 1.00 63.94 226 GLU A N 1
ATOM 1784 C CA . GLU A 1 226 ? 36.172 -42.294 9.162 1.00 63.94 226 GLU A CA 1
ATOM 1785 C C . GLU A 1 226 ? 37.258 -41.435 9.831 1.00 63.94 226 GLU A C 1
ATOM 1787 O O . GLU A 1 226 ? 36.969 -40.621 10.710 1.00 63.94 226 GLU A O 1
ATOM 1792 N N . GLU A 1 227 ? 38.510 -41.571 9.396 1.00 60.47 227 GLU A N 1
ATOM 1793 C CA . GLU A 1 227 ? 39.648 -40.793 9.887 1.00 60.47 227 GLU A CA 1
ATOM 1794 C C . GLU A 1 227 ? 39.567 -39.318 9.457 1.00 60.47 227 GLU A C 1
ATOM 1796 O O . GLU A 1 227 ? 39.785 -38.422 10.277 1.00 60.47 227 GLU A O 1
ATOM 1801 N N . PHE A 1 228 ? 39.129 -39.047 8.223 1.00 53.66 228 PHE A N 1
ATOM 1802 C CA . PHE A 1 228 ? 38.791 -37.705 7.741 1.00 53.66 228 PHE A CA 1
ATOM 1803 C C . PHE A 1 228 ? 37.676 -37.055 8.583 1.00 53.66 228 PHE A C 1
ATOM 1805 O O . PHE A 1 228 ? 37.826 -35.919 9.041 1.00 53.66 228 PHE A O 1
ATOM 1812 N N . LEU A 1 229 ? 36.596 -37.786 8.888 1.00 52.06 229 LEU A N 1
ATOM 1813 C CA . LEU A 1 229 ? 35.525 -37.307 9.774 1.00 52.06 229 LEU A CA 1
ATOM 1814 C C . LEU A 1 229 ? 36.009 -37.070 11.218 1.00 52.06 229 LEU A C 1
ATOM 1816 O O . LEU A 1 229 ? 35.560 -36.126 11.876 1.00 52.06 229 LEU A O 1
ATOM 1820 N N . ARG A 1 230 ? 36.950 -37.884 11.714 1.00 54.59 230 ARG A N 1
ATOM 1821 C CA . ARG A 1 230 ? 37.574 -37.713 13.038 1.00 54.59 230 ARG A CA 1
ATOM 1822 C C . ARG A 1 230 ? 38.480 -36.485 13.106 1.00 54.59 230 ARG A C 1
ATOM 1824 O O . ARG A 1 230 ? 38.413 -35.750 14.091 1.00 54.59 230 ARG A O 1
ATOM 1831 N N . ASN A 1 231 ? 39.267 -36.223 12.066 1.00 46.59 231 ASN A N 1
ATOM 1832 C CA . ASN A 1 231 ? 40.124 -35.040 11.993 1.00 46.59 231 ASN A CA 1
ATOM 1833 C C . ASN A 1 231 ? 39.298 -33.756 11.805 1.00 46.59 231 ASN A C 1
ATOM 1835 O O . ASN A 1 231 ? 39.549 -32.769 12.497 1.00 46.59 231 ASN A O 1
ATOM 1839 N N . ARG A 1 232 ? 38.208 -33.794 11.022 1.00 41.03 232 ARG A N 1
ATOM 1840 C CA . ARG A 1 232 ? 37.252 -32.675 10.908 1.00 41.03 232 ARG A CA 1
ATOM 1841 C C . ARG A 1 232 ? 36.604 -32.291 12.249 1.00 41.03 232 ARG A C 1
ATOM 1843 O O . ARG A 1 232 ? 36.349 -31.114 12.476 1.00 41.03 232 ARG A O 1
ATOM 1850 N N . LYS A 1 233 ? 36.391 -33.248 13.163 1.00 43.06 233 LYS A N 1
ATOM 1851 C CA . LYS A 1 233 ? 35.930 -32.987 14.547 1.00 43.06 233 LYS A CA 1
ATOM 1852 C C . LYS A 1 233 ? 37.018 -32.456 15.494 1.00 43.06 233 LYS A C 1
ATOM 1854 O O . LYS A 1 233 ? 36.684 -32.039 16.599 1.00 43.06 233 LYS A O 1
ATOM 1859 N N . ARG A 1 234 ? 38.297 -32.489 15.106 1.00 39.94 234 ARG A N 1
ATOM 1860 C CA . ARG A 1 234 ? 39.424 -31.970 15.905 1.00 39.94 234 ARG A CA 1
ATOM 1861 C C . ARG A 1 234 ? 39.868 -30.571 15.477 1.00 39.94 234 ARG A C 1
ATOM 1863 O O . ARG A 1 234 ? 40.331 -29.820 16.323 1.00 39.94 234 ARG A O 1
ATOM 1870 N N . SER A 1 235 ? 39.664 -30.187 14.217 1.00 36.22 235 SER A N 1
ATOM 1871 C CA . SER A 1 235 ? 40.059 -28.865 13.699 1.00 36.22 235 SER A CA 1
ATOM 1872 C C . SER A 1 235 ? 39.087 -27.715 14.012 1.00 36.22 235 SER A C 1
ATOM 1874 O O . SER A 1 235 ? 39.311 -26.596 13.566 1.00 36.22 235 SER A O 1
ATOM 1876 N N . THR A 1 236 ? 38.025 -27.935 14.797 1.00 36.28 236 THR A N 1
ATOM 1877 C CA . THR A 1 236 ? 37.070 -26.881 15.206 1.00 36.28 236 THR A CA 1
ATOM 1878 C C . THR A 1 236 ? 37.494 -26.103 16.462 1.00 36.28 236 THR A C 1
ATOM 1880 O O . THR A 1 236 ? 36.656 -25.473 17.101 1.00 36.28 236 THR A O 1
ATOM 1883 N N . SER A 1 237 ? 38.778 -26.140 16.837 1.00 35.56 237 SER A N 1
ATOM 1884 C CA . SER A 1 237 ? 39.359 -25.347 17.933 1.00 35.56 237 SER A CA 1
ATOM 1885 C C . SER A 1 237 ? 40.299 -24.246 17.425 1.00 35.56 237 SER A C 1
ATOM 1887 O O . SER A 1 237 ? 41.403 -24.076 17.940 1.00 35.56 237 SER A O 1
ATOM 1889 N N . SER A 1 238 ? 39.885 -23.507 16.394 1.00 38.41 238 SER A N 1
ATOM 1890 C CA . SER A 1 238 ? 40.509 -22.225 16.054 1.00 38.41 238 SER A CA 1
ATOM 1891 C C . SER A 1 238 ? 40.102 -21.176 17.090 1.00 38.41 238 SER A C 1
ATOM 1893 O O . SER A 1 238 ? 38.905 -20.993 17.327 1.00 38.41 238 SER A O 1
ATOM 1895 N N . GLU A 1 239 ? 41.070 -20.474 17.679 1.00 39.34 239 GLU A N 1
ATOM 1896 C CA . GLU A 1 239 ? 40.795 -19.349 18.580 1.00 39.34 239 GLU A CA 1
ATOM 1897 C C . GLU A 1 239 ? 39.916 -18.286 17.886 1.00 39.34 239 GLU A C 1
ATOM 1899 O O . GLU A 1 239 ? 40.052 -18.062 16.677 1.00 39.34 239 GLU A O 1
ATOM 1904 N N . PRO A 1 240 ? 38.988 -17.633 18.611 1.00 36.00 240 PRO A N 1
ATOM 1905 C CA . PRO A 1 240 ? 38.092 -16.651 18.018 1.00 36.00 240 PRO A CA 1
ATOM 1906 C C . PRO A 1 240 ? 38.870 -15.393 17.615 1.00 36.00 240 PRO A C 1
ATOM 1908 O O . PRO A 1 240 ? 39.190 -14.550 18.449 1.00 36.00 240 PRO A O 1
ATOM 1911 N N . SER A 1 241 ? 39.142 -15.242 16.317 1.00 39.91 241 SER A N 1
ATOM 1912 C CA . SER A 1 241 ? 39.725 -14.018 15.762 1.00 39.91 241 SER A CA 1
ATOM 1913 C C . SER A 1 241 ? 38.835 -12.808 16.075 1.00 39.91 241 SER A C 1
ATOM 1915 O O . SER A 1 241 ? 37.665 -12.810 15.684 1.00 39.91 241 SER A O 1
ATOM 1917 N N . GLU A 1 242 ? 39.383 -11.763 16.699 1.00 45.69 242 GLU A N 1
ATOM 1918 C CA . GLU A 1 242 ? 38.680 -10.514 17.038 1.00 45.69 242 GLU A CA 1
ATOM 1919 C C . GLU A 1 242 ? 38.306 -9.674 15.793 1.00 45.69 242 GLU A C 1
ATOM 1921 O O . GLU A 1 242 ? 38.890 -8.625 15.528 1.00 45.69 242 GLU A O 1
ATOM 1926 N N . ARG A 1 243 ? 37.330 -10.138 14.999 1.00 41.53 243 ARG A N 1
ATOM 1927 C CA . ARG A 1 243 ? 36.647 -9.394 13.918 1.00 41.53 243 ARG A CA 1
ATOM 1928 C C . ARG A 1 243 ? 35.239 -9.970 13.694 1.00 41.53 243 ARG A C 1
ATOM 1930 O O . ARG A 1 243 ? 35.118 -11.176 13.502 1.00 41.53 243 ARG A O 1
ATOM 1937 N N . SER A 1 244 ? 34.167 -9.183 13.639 1.00 47.38 244 SER A N 1
ATOM 1938 C CA . SER A 1 244 ? 33.988 -7.809 14.130 1.00 47.38 244 SER A CA 1
ATOM 1939 C C . SER A 1 244 ? 32.562 -7.677 14.689 1.00 47.38 244 SER A C 1
ATOM 1941 O O . SER A 1 244 ? 31.696 -8.492 14.374 1.00 47.38 244 SER A O 1
ATOM 1943 N N . CYS A 1 245 ? 32.310 -6.694 15.555 1.00 44.81 245 CYS A N 1
ATOM 1944 C CA . CYS A 1 245 ? 30.983 -6.461 16.141 1.00 44.81 245 CYS A CA 1
ATOM 1945 C C . CYS A 1 245 ? 30.103 -5.515 15.299 1.00 44.81 245 CYS A C 1
ATOM 1947 O O . CYS A 1 245 ? 29.064 -5.056 15.772 1.00 44.81 245 CYS A O 1
ATOM 1949 N N . ASP A 1 246 ? 30.499 -5.239 14.053 1.00 66.94 246 ASP A N 1
ATOM 1950 C CA . ASP A 1 246 ? 29.958 -4.162 13.217 1.00 66.94 246 ASP A CA 1
ATOM 1951 C C . ASP A 1 246 ? 28.734 -4.583 12.385 1.00 66.94 246 ASP A C 1
ATOM 1953 O O . ASP A 1 246 ? 28.554 -4.125 11.254 1.00 66.94 246 ASP A O 1
ATOM 1957 N N . ASP A 1 247 ? 27.853 -5.426 12.934 1.00 78.12 247 ASP A N 1
ATOM 1958 C CA . ASP A 1 247 ? 26.526 -5.614 12.344 1.00 78.12 247 ASP A CA 1
ATOM 1959 C C . ASP A 1 247 ? 25.717 -4.329 12.544 1.00 78.12 247 ASP A C 1
ATOM 1961 O O . ASP A 1 247 ? 24.972 -4.174 13.510 1.00 78.12 247 ASP A O 1
ATOM 1965 N N . VAL A 1 248 ? 25.849 -3.380 11.619 1.00 87.31 248 VAL A N 1
ATOM 1966 C CA . VAL A 1 248 ? 25.133 -2.093 11.637 1.00 87.31 248 VAL A CA 1
ATOM 1967 C C . VAL A 1 248 ? 23.601 -2.241 11.687 1.00 87.31 248 VAL A C 1
ATOM 1969 O O . VAL A 1 248 ? 22.889 -1.262 11.962 1.00 87.31 248 VAL A O 1
ATOM 1972 N N . PHE A 1 249 ? 23.085 -3.454 11.462 1.00 89.81 249 PHE A N 1
ATOM 1973 C CA . PHE A 1 249 ? 21.681 -3.817 11.541 1.00 89.81 249 PHE A CA 1
ATOM 1974 C C . PHE A 1 249 ? 21.268 -4.469 12.873 1.00 89.81 249 PHE A C 1
ATOM 1976 O O . PHE A 1 249 ? 20.067 -4.638 13.062 1.00 89.81 249 PHE A O 1
ATOM 1983 N N . PHE A 1 250 ? 22.167 -4.696 13.851 1.00 88.44 250 PHE A N 1
ATOM 1984 C CA . PHE A 1 250 ? 21.854 -5.351 15.146 1.00 88.44 250 PHE A CA 1
ATOM 1985 C C . PHE A 1 250 ? 20.651 -4.744 15.898 1.00 88.44 250 PHE A C 1
ATOM 1987 O O . PHE A 1 250 ? 19.951 -5.410 16.664 1.00 88.44 250 PHE A O 1
ATOM 1994 N N . LYS A 1 251 ? 20.403 -3.445 15.693 1.00 92.69 251 LYS A N 1
ATOM 1995 C CA . LYS A 1 251 ? 19.276 -2.687 16.261 1.00 92.69 251 LYS A CA 1
ATOM 1996 C C . LYS A 1 251 ? 17.905 -3.086 15.690 1.00 92.69 251 LYS A C 1
ATOM 1998 O O . LYS A 1 251 ? 16.878 -2.787 16.299 1.00 92.69 251 LYS A O 1
ATOM 2003 N N . TYR A 1 252 ? 17.866 -3.752 14.540 1.00 94.44 252 TYR A N 1
ATOM 2004 C CA . TYR A 1 252 ? 16.661 -4.203 13.853 1.00 94.44 252 TYR A CA 1
ATOM 2005 C C . TYR A 1 252 ? 16.446 -5.702 14.108 1.00 94.44 252 TYR A C 1
ATOM 2007 O O . TYR A 1 252 ? 16.808 -6.533 13.291 1.00 94.44 252 TYR A O 1
ATOM 2015 N N . LYS A 1 253 ? 15.788 -6.069 15.217 1.00 93.81 253 LYS A N 1
ATOM 2016 C CA . LYS A 1 253 ? 15.528 -7.483 15.604 1.00 93.81 253 LYS A CA 1
ATOM 2017 C C . LYS A 1 253 ? 14.839 -8.357 14.535 1.00 93.81 253 LYS A C 1
ATOM 2019 O O . LYS A 1 253 ? 14.821 -9.576 14.659 1.00 93.81 253 LYS A O 1
ATOM 2024 N N . TRP A 1 254 ? 14.233 -7.719 13.538 1.00 94.88 254 TRP A N 1
ATOM 2025 C CA . TRP A 1 254 ? 13.506 -8.321 12.425 1.00 94.88 254 TRP A CA 1
ATOM 2026 C C . TRP A 1 254 ? 14.344 -8.454 11.142 1.00 94.88 254 TRP A C 1
ATOM 2028 O O . TRP A 1 254 ? 13.832 -8.972 10.154 1.00 94.88 254 TRP A O 1
ATOM 2038 N N . LEU A 1 255 ? 15.585 -7.963 11.122 1.00 96.31 255 LEU A N 1
ATOM 2039 C CA . LEU A 1 255 ? 16.475 -7.952 9.964 1.00 96.31 255 LEU A CA 1
ATOM 2040 C C . LEU A 1 255 ? 17.776 -8.676 10.320 1.00 96.31 255 LEU A C 1
ATOM 2042 O O . LEU A 1 255 ? 18.404 -8.360 11.324 1.00 96.31 255 LEU A O 1
ATOM 2046 N N . GLU A 1 256 ? 18.178 -9.629 9.490 1.00 95.00 256 GLU A N 1
ATOM 2047 C CA . GLU A 1 256 ? 19.364 -10.463 9.698 1.00 95.00 256 GLU A CA 1
ATOM 2048 C C . GLU A 1 256 ? 20.266 -10.353 8.455 1.00 95.00 256 GLU A C 1
ATOM 2050 O O . GLU A 1 256 ? 19.788 -10.538 7.333 1.00 95.00 256 GLU A O 1
ATOM 2055 N N . GLN A 1 257 ? 21.547 -10.010 8.635 1.00 94.69 257 GLN A N 1
ATOM 2056 C CA . GLN A 1 257 ? 22.523 -9.877 7.543 1.00 94.69 257 GLN A CA 1
ATOM 2057 C C . GLN A 1 257 ? 23.087 -11.258 7.159 1.00 94.69 257 GLN A C 1
ATOM 2059 O O . GLN A 1 257 ? 23.592 -11.989 8.017 1.00 94.69 257 GLN A O 1
ATOM 2064 N N . ILE A 1 258 ? 22.994 -11.610 5.873 1.00 93.75 258 ILE A N 1
ATOM 2065 C CA . ILE A 1 258 ? 23.313 -12.929 5.304 1.00 93.75 258 ILE A CA 1
ATOM 2066 C C . ILE A 1 258 ? 24.324 -12.750 4.156 1.00 93.75 258 ILE A C 1
ATOM 2068 O O . ILE A 1 258 ? 23.976 -12.826 2.976 1.00 93.75 258 ILE A O 1
ATOM 2072 N N . ASP A 1 259 ? 25.585 -12.487 4.496 1.00 91.50 259 ASP A N 1
ATOM 2073 C CA . ASP A 1 259 ? 26.613 -12.141 3.509 1.00 91.50 259 ASP A CA 1
ATOM 2074 C C . ASP A 1 259 ? 27.352 -13.362 2.949 1.00 91.50 259 ASP A C 1
ATOM 2076 O O . ASP A 1 259 ? 27.814 -14.245 3.677 1.00 91.50 259 ASP A O 1
ATOM 2080 N N . GLY A 1 260 ? 27.532 -13.376 1.628 1.00 93.50 260 GLY A N 1
ATOM 2081 C CA . GLY A 1 260 ? 28.381 -14.338 0.928 1.00 93.50 260 GLY A CA 1
ATOM 2082 C C . GLY A 1 260 ? 29.697 -13.705 0.484 1.00 93.50 260 GLY A C 1
ATOM 2083 O O . GLY A 1 260 ? 29.699 -12.640 -0.131 1.00 93.50 260 GLY A O 1
ATOM 2084 N N . GLN A 1 261 ? 30.820 -14.376 0.736 1.00 95.12 261 GLN A N 1
ATOM 2085 C CA . GLN A 1 261 ? 32.136 -13.996 0.222 1.00 95.12 261 GLN A CA 1
ATOM 2086 C C . GLN A 1 261 ? 32.792 -15.195 -0.466 1.00 95.12 261 GLN A C 1
ATOM 2088 O O . GLN A 1 261 ? 32.821 -16.297 0.070 1.00 95.12 261 GLN A O 1
ATOM 2093 N N . GLY A 1 262 ? 33.321 -14.985 -1.669 1.00 93.56 262 GLY A N 1
ATOM 2094 C CA . GLY A 1 262 ? 34.186 -15.944 -2.353 1.00 93.56 262 GLY A CA 1
ATOM 2095 C C . GLY A 1 262 ? 35.629 -15.495 -2.217 1.00 93.56 262 GLY A C 1
ATOM 2096 O O . GLY A 1 262 ? 35.927 -14.342 -2.538 1.00 93.56 262 GLY A O 1
ATOM 2097 N N . VAL A 1 263 ? 36.513 -16.377 -1.759 1.00 92.75 263 VAL A N 1
ATOM 2098 C CA . VAL A 1 263 ? 37.922 -16.077 -1.476 1.00 92.75 263 VAL A CA 1
ATOM 2099 C C . VAL A 1 263 ? 38.824 -17.037 -2.256 1.00 92.75 263 VAL A C 1
ATOM 2101 O O . VAL A 1 263 ? 38.529 -18.220 -2.403 1.00 92.75 263 VAL A O 1
ATOM 2104 N N . LEU A 1 264 ? 39.922 -16.509 -2.794 1.00 91.38 264 LEU A N 1
ATOM 2105 C CA . LEU A 1 264 ? 40.960 -17.272 -3.486 1.00 91.38 264 LEU A CA 1
ATOM 2106 C C . LEU A 1 264 ? 42.323 -16.691 -3.103 1.00 91.38 264 LEU A C 1
ATOM 2108 O O . LEU A 1 264 ? 42.619 -15.556 -3.472 1.00 91.38 264 LEU A O 1
ATOM 2112 N N . TYR A 1 265 ? 43.154 -17.466 -2.401 1.00 91.31 265 TYR A N 1
ATOM 2113 C CA . TYR A 1 265 ? 44.465 -17.017 -1.897 1.00 91.31 265 TYR A CA 1
ATOM 2114 C C . TYR A 1 265 ? 44.372 -15.687 -1.123 1.00 91.31 265 TYR A C 1
ATOM 2116 O O . TYR A 1 265 ? 45.044 -14.715 -1.463 1.00 91.31 265 TYR A O 1
ATOM 2124 N N . ASP A 1 266 ? 43.459 -15.626 -0.150 1.00 90.25 266 ASP A N 1
ATOM 2125 C CA . ASP A 1 266 ? 43.104 -14.434 0.641 1.00 90.25 266 ASP A CA 1
ATOM 2126 C C . ASP A 1 266 ? 42.536 -13.230 -0.152 1.00 90.25 266 ASP A C 1
ATOM 2128 O O . ASP A 1 266 ? 42.050 -12.271 0.450 1.00 90.25 266 ASP A O 1
ATOM 2132 N N . ASP A 1 267 ? 42.496 -13.271 -1.492 1.00 92.38 267 ASP A N 1
ATOM 2133 C CA . ASP A 1 267 ? 41.820 -12.263 -2.316 1.00 92.38 267 ASP A CA 1
ATOM 2134 C C . ASP A 1 267 ? 40.310 -12.533 -2.367 1.00 92.38 267 ASP A C 1
ATOM 2136 O O . ASP A 1 267 ? 39.866 -13.589 -2.821 1.00 92.38 267 ASP A O 1
ATOM 2140 N N . THR A 1 268 ? 39.486 -11.562 -1.969 1.00 94.62 268 THR A N 1
ATOM 2141 C CA . THR A 1 268 ? 38.029 -11.650 -2.148 1.00 94.62 268 THR A CA 1
ATOM 2142 C C . THR A 1 268 ? 37.690 -11.535 -3.635 1.00 94.62 268 THR A C 1
ATOM 2144 O O . THR A 1 268 ? 37.824 -10.467 -4.238 1.00 94.62 268 THR A O 1
ATOM 2147 N N . VAL A 1 269 ? 37.258 -12.631 -4.254 1.00 96.62 269 VAL A N 1
ATOM 2148 C CA . VAL A 1 269 ? 36.964 -12.719 -5.694 1.00 96.62 269 VAL A CA 1
ATOM 2149 C C . VAL A 1 269 ? 35.509 -12.430 -6.043 1.00 96.62 269 VAL A C 1
ATOM 2151 O O . VAL A 1 269 ? 35.220 -12.005 -7.168 1.00 96.62 269 VAL A O 1
ATOM 2154 N N . ALA A 1 270 ? 34.608 -12.628 -5.082 1.00 96.38 270 ALA A N 1
ATOM 2155 C CA . ALA A 1 270 ? 33.184 -12.361 -5.208 1.00 96.38 270 ALA A CA 1
ATOM 2156 C C . ALA A 1 270 ? 32.574 -11.953 -3.860 1.00 96.38 270 ALA A C 1
ATOM 2158 O O . ALA A 1 270 ? 33.044 -12.386 -2.809 1.00 96.38 270 ALA A O 1
ATOM 2159 N N . THR A 1 271 ? 31.507 -11.160 -3.900 1.00 96.31 271 THR A N 1
ATOM 2160 C CA . THR A 1 271 ? 30.715 -10.766 -2.728 1.00 96.31 271 THR A CA 1
ATOM 2161 C C . THR A 1 271 ? 29.224 -10.774 -3.053 1.00 96.31 271 THR A C 1
ATOM 2163 O O . THR A 1 271 ? 28.824 -10.524 -4.191 1.00 96.31 271 THR A O 1
ATOM 2166 N N . CYS A 1 272 ? 28.396 -11.036 -2.047 1.00 96.69 272 CYS A N 1
ATOM 2167 C CA . CYS A 1 272 ? 26.944 -10.925 -2.098 1.00 96.69 272 CYS A CA 1
ATOM 2168 C C . CYS A 1 272 ? 26.442 -10.326 -0.784 1.00 96.69 272 CYS A C 1
ATOM 2170 O O . CYS A 1 272 ? 26.678 -10.910 0.270 1.00 96.69 272 CYS A O 1
ATOM 2172 N N . ASP A 1 273 ? 25.721 -9.209 -0.876 1.00 96.38 273 ASP A N 1
ATOM 2173 C CA . ASP A 1 273 ? 24.938 -8.639 0.222 1.00 96.38 273 ASP A CA 1
ATOM 2174 C C . ASP A 1 273 ? 23.498 -9.152 0.106 1.00 96.38 273 ASP A C 1
ATOM 2176 O O . ASP A 1 273 ? 22.793 -8.849 -0.871 1.00 96.38 273 ASP A O 1
ATOM 2180 N N . ALA A 1 274 ? 23.073 -9.940 1.094 1.00 97.25 274 ALA A N 1
ATOM 2181 C CA . ALA A 1 274 ? 21.695 -10.384 1.230 1.00 97.25 274 ALA A CA 1
ATOM 2182 C C . ALA A 1 274 ? 21.182 -10.213 2.665 1.00 97.25 274 ALA A C 1
ATOM 2184 O O . ALA A 1 274 ? 21.933 -10.247 3.638 1.00 97.25 274 ALA A O 1
ATOM 2185 N N . LYS A 1 275 ? 19.868 -10.019 2.796 1.00 97.06 275 LYS A N 1
ATOM 2186 C CA . LYS A 1 275 ? 19.203 -9.689 4.061 1.00 97.06 275 LYS A CA 1
ATOM 2187 C C . LYS A 1 275 ? 17.950 -10.532 4.245 1.00 97.06 275 LYS A C 1
ATOM 2189 O O . LYS A 1 275 ? 17.087 -10.542 3.368 1.00 97.06 275 LYS A O 1
ATOM 2194 N N . LEU A 1 276 ? 17.818 -11.203 5.385 1.00 97.06 276 LEU A N 1
ATOM 2195 C CA . LEU A 1 276 ? 16.607 -11.931 5.757 1.00 97.06 276 LEU A CA 1
ATOM 2196 C C . LEU A 1 276 ? 15.705 -11.030 6.613 1.00 97.06 276 LEU A C 1
ATOM 2198 O O . LEU A 1 276 ? 16.058 -10.611 7.713 1.00 97.06 276 LEU A O 1
ATOM 2202 N N . ILE A 1 277 ? 14.528 -10.717 6.079 1.00 97.44 277 ILE A N 1
ATOM 2203 C CA . ILE A 1 277 ? 13.528 -9.817 6.653 1.00 97.44 277 ILE A CA 1
ATOM 2204 C C . ILE A 1 277 ? 12.401 -10.659 7.253 1.00 97.44 277 ILE A C 1
ATOM 2206 O O . ILE A 1 277 ? 11.578 -11.234 6.532 1.00 97.44 277 ILE A O 1
ATOM 2210 N N . ARG A 1 278 ? 12.315 -10.667 8.584 1.00 95.25 278 ARG A N 1
ATOM 2211 C CA . ARG A 1 278 ? 11.250 -11.297 9.375 1.00 95.25 278 ARG A CA 1
ATOM 2212 C C . ARG A 1 278 ? 9.984 -10.440 9.351 1.00 95.25 278 ARG A C 1
ATOM 2214 O O . ARG A 1 278 ? 9.588 -9.839 10.352 1.00 95.25 278 ARG A O 1
ATOM 2221 N N . ARG A 1 279 ? 9.358 -10.332 8.174 1.00 93.56 279 ARG A N 1
ATOM 2222 C CA . ARG A 1 279 ? 8.225 -9.425 7.894 1.00 93.56 279 ARG A CA 1
ATOM 2223 C C . ARG A 1 279 ? 7.072 -9.565 8.894 1.00 93.56 279 ARG A C 1
ATOM 2225 O O . ARG A 1 279 ? 6.436 -8.563 9.224 1.00 93.56 279 ARG A O 1
ATOM 2232 N N . SER A 1 280 ? 6.831 -10.773 9.408 1.00 87.69 280 SER A N 1
ATOM 2233 C CA . SER A 1 280 ? 5.842 -11.053 10.460 1.00 87.69 280 SER A CA 1
ATOM 2234 C C . SER A 1 280 ? 5.987 -10.132 11.682 1.00 87.69 280 SER A C 1
ATOM 2236 O O . SER A 1 280 ? 4.985 -9.741 12.277 1.00 87.69 280 SER A O 1
ATOM 2238 N N . GLN A 1 281 ? 7.214 -9.728 12.022 1.00 89.38 281 GLN A N 1
ATOM 2239 C CA . GLN A 1 281 ? 7.532 -8.901 13.188 1.00 89.38 281 GLN A CA 1
ATOM 2240 C C . GLN A 1 281 ? 7.269 -7.398 12.992 1.00 89.38 281 GLN A C 1
ATOM 2242 O O . GLN A 1 281 ? 7.163 -6.674 13.979 1.00 89.38 281 GLN A O 1
ATOM 2247 N N . ILE A 1 282 ? 7.151 -6.923 11.747 1.00 91.38 282 ILE A N 1
ATOM 2248 C CA . ILE A 1 282 ? 7.025 -5.490 11.412 1.00 91.38 282 ILE A CA 1
ATOM 2249 C C . ILE A 1 282 ? 5.737 -5.134 10.663 1.00 91.38 282 ILE A C 1
ATOM 2251 O O . ILE A 1 282 ? 5.582 -3.992 10.241 1.00 91.38 282 ILE A O 1
ATOM 2255 N N . ARG A 1 283 ? 4.799 -6.077 10.511 1.00 87.12 283 ARG A N 1
ATOM 2256 C CA . ARG A 1 283 ? 3.621 -5.949 9.632 1.00 87.12 283 ARG A CA 1
ATOM 2257 C C . ARG A 1 283 ? 2.793 -4.669 9.852 1.00 87.12 283 ARG A C 1
ATOM 2259 O O . ARG A 1 283 ? 2.455 -4.012 8.881 1.00 87.12 283 ARG A O 1
ATOM 2266 N N . HIS A 1 284 ? 2.538 -4.254 11.097 1.00 81.81 284 HIS A N 1
ATOM 2267 C CA . HIS A 1 284 ? 1.776 -3.025 11.411 1.00 81.81 284 HIS A CA 1
ATOM 2268 C C . HIS A 1 284 ? 2.483 -1.714 11.010 1.00 81.81 284 HIS A C 1
ATOM 2270 O O . HIS A 1 284 ? 1.852 -0.663 10.953 1.00 81.81 284 HIS A O 1
ATOM 2276 N N . GLN A 1 285 ? 3.794 -1.762 10.766 1.00 87.06 285 GLN A N 1
ATOM 2277 C CA . GLN A 1 285 ? 4.651 -0.607 10.488 1.00 87.06 285 GLN A CA 1
ATOM 2278 C C . GLN A 1 285 ? 5.650 -0.908 9.359 1.00 87.06 285 GLN A C 1
ATOM 2280 O O . GLN A 1 285 ? 6.793 -0.439 9.388 1.00 87.06 285 GLN A O 1
ATOM 2285 N N . PHE A 1 286 ? 5.243 -1.727 8.382 1.00 91.69 286 PHE A N 1
ATOM 2286 C CA . PHE A 1 286 ? 6.160 -2.370 7.440 1.00 91.69 286 PHE A CA 1
ATOM 2287 C C . PHE A 1 286 ? 6.986 -1.341 6.662 1.00 91.69 286 PHE A C 1
ATOM 2289 O O . PHE A 1 286 ? 8.214 -1.374 6.719 1.00 91.69 286 PHE A O 1
ATOM 2296 N N . TRP A 1 287 ? 6.346 -0.344 6.045 1.00 92.75 287 TRP A N 1
ATOM 2297 C CA . TRP A 1 287 ? 7.055 0.752 5.368 1.00 92.75 287 TRP A CA 1
ATOM 2298 C C . TRP A 1 287 ? 7.940 1.588 6.304 1.00 92.75 287 TRP A C 1
ATOM 2300 O O . TRP A 1 287 ? 9.067 1.924 5.944 1.00 92.75 287 TRP A O 1
ATOM 2310 N N . ALA A 1 288 ? 7.472 1.910 7.514 1.00 91.31 288 ALA A N 1
ATOM 2311 C CA . ALA A 1 288 ? 8.235 2.715 8.475 1.00 91.31 288 ALA A CA 1
ATOM 2312 C C . ALA A 1 288 ? 9.513 2.001 8.951 1.00 91.31 288 ALA A C 1
ATOM 2314 O O . ALA A 1 288 ? 10.532 2.645 9.213 1.00 91.31 288 ALA A O 1
ATOM 2315 N N . SER A 1 289 ? 9.447 0.670 9.037 1.00 94.06 289 SER A N 1
ATOM 2316 C CA . SER A 1 289 ? 10.569 -0.209 9.356 1.00 94.06 289 SER A CA 1
ATOM 2317 C C . SER A 1 289 ? 11.503 -0.371 8.158 1.00 94.06 289 SER A C 1
ATOM 2319 O O . SER A 1 289 ? 12.696 -0.128 8.296 1.00 94.06 289 SER A O 1
ATOM 2321 N N . MET A 1 290 ? 10.976 -0.680 6.970 1.00 95.31 290 MET A N 1
ATOM 2322 C CA . MET A 1 290 ? 11.755 -0.925 5.747 1.00 95.31 290 MET A CA 1
ATOM 2323 C C . MET A 1 290 ? 12.423 0.327 5.157 1.00 95.31 290 MET A C 1
ATOM 2325 O O . MET A 1 290 ? 13.416 0.206 4.450 1.00 95.31 290 MET A O 1
ATOM 2329 N N . LYS A 1 291 ? 11.940 1.538 5.464 1.00 93.69 291 LYS A N 1
ATOM 2330 C CA . LYS A 1 291 ? 12.558 2.803 5.017 1.00 93.69 291 LYS A CA 1
ATOM 2331 C C . LYS A 1 291 ? 13.946 3.059 5.633 1.00 93.69 291 LYS A C 1
ATOM 2333 O O . LYS A 1 291 ? 14.723 3.818 5.061 1.00 93.69 291 LYS A O 1
ATOM 2338 N N . LYS A 1 292 ? 14.240 2.498 6.816 1.00 92.50 292 LYS A N 1
ATOM 2339 C CA . LYS A 1 292 ? 15.398 2.883 7.655 1.00 92.50 292 LYS A CA 1
ATOM 2340 C C . LYS A 1 292 ? 16.715 2.115 7.409 1.00 92.50 292 LYS A C 1
ATOM 2342 O O . LYS A 1 292 ? 17.753 2.754 7.564 1.00 92.50 292 LYS A O 1
ATOM 2347 N N . PRO A 1 293 ? 16.742 0.800 7.099 1.00 95.38 293 PRO A N 1
ATOM 2348 C CA . PRO A 1 293 ? 17.999 0.056 6.990 1.00 95.38 293 PRO A CA 1
ATOM 2349 C C . PRO A 1 293 ? 18.804 0.403 5.740 1.00 95.38 293 PRO A C 1
ATOM 2351 O O . PRO A 1 293 ? 19.970 0.763 5.856 1.00 95.38 293 PRO A O 1
ATOM 2354 N N . THR A 1 294 ? 18.199 0.302 4.552 1.00 95.56 294 THR A N 1
ATOM 2355 C CA . THR A 1 294 ? 18.893 0.495 3.269 1.00 95.56 294 THR A CA 1
ATOM 2356 C C . THR A 1 294 ? 17.978 1.139 2.228 1.00 95.56 294 THR A C 1
ATOM 2358 O O . THR A 1 294 ? 16.749 1.114 2.325 1.00 95.56 294 THR A O 1
ATOM 2361 N N . LYS A 1 295 ? 18.572 1.662 1.149 1.00 95.50 295 LYS A N 1
ATOM 2362 C CA . LYS A 1 295 ? 17.803 2.103 -0.023 1.00 95.50 295 LYS A CA 1
ATOM 2363 C C . LYS A 1 295 ? 17.024 0.944 -0.664 1.00 95.50 295 LYS A C 1
ATOM 2365 O O . LYS A 1 295 ? 15.928 1.169 -1.163 1.00 95.50 295 LYS A O 1
ATOM 2370 N N . LYS A 1 296 ? 17.554 -0.285 -0.644 1.00 96.06 296 LYS A N 1
ATOM 2371 C CA . LYS A 1 296 ? 16.942 -1.444 -1.316 1.00 96.06 296 LYS A CA 1
ATOM 2372 C C . LYS A 1 296 ? 15.795 -2.073 -0.528 1.00 96.06 296 LYS A C 1
ATOM 2374 O O . LYS A 1 296 ? 14.792 -2.413 -1.148 1.00 96.06 296 LYS A O 1
ATOM 2379 N N . T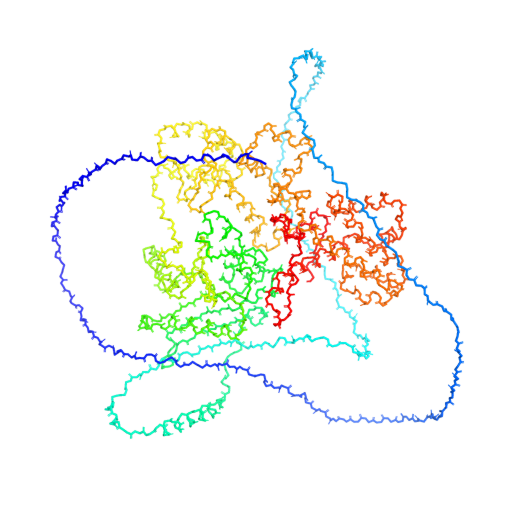HR A 1 297 ? 15.866 -2.119 0.803 1.00 96.88 297 THR A N 1
ATOM 2380 C CA . THR A 1 297 ? 14.704 -2.433 1.658 1.00 96.88 297 THR A CA 1
ATOM 2381 C C . THR A 1 297 ? 13.576 -1.415 1.452 1.00 96.88 297 THR A C 1
ATOM 2383 O O . THR A 1 297 ? 12.421 -1.803 1.283 1.00 96.88 297 THR A O 1
ATOM 2386 N N . SER A 1 298 ? 13.910 -0.126 1.340 1.00 95.31 298 SER A N 1
ATOM 2387 C CA . SER A 1 298 ? 12.954 0.937 1.008 1.00 95.31 298 SER A CA 1
ATOM 2388 C C . SER A 1 298 ? 12.334 0.763 -0.394 1.00 95.31 298 SER A C 1
ATOM 2390 O O . SER A 1 298 ? 11.112 0.694 -0.515 1.00 95.31 298 SER A O 1
ATOM 2392 N N . GLU A 1 299 ? 13.149 0.610 -1.451 1.00 95.62 299 GLU A N 1
ATOM 2393 C CA . GLU A 1 299 ? 12.672 0.344 -2.824 1.00 95.62 299 GLU A CA 1
ATOM 2394 C C . GLU A 1 299 ? 11.741 -0.878 -2.869 1.00 95.62 299 GLU A C 1
ATOM 2396 O O . GLU A 1 299 ? 10.660 -0.796 -3.446 1.00 95.62 299 GLU A O 1
ATOM 2401 N N . LEU A 1 300 ? 12.124 -1.988 -2.226 1.00 96.94 300 LEU A N 1
ATOM 2402 C CA . LEU A 1 300 ? 11.318 -3.208 -2.150 1.00 96.94 300 LEU A CA 1
ATOM 2403 C C . LEU A 1 300 ? 9.938 -2.929 -1.547 1.00 96.94 300 LEU A C 1
ATOM 2405 O O . LEU A 1 300 ? 8.910 -3.295 -2.119 1.00 96.94 300 LEU A O 1
ATOM 2409 N N . ALA A 1 301 ? 9.926 -2.272 -0.389 1.00 95.31 301 ALA A N 1
ATOM 2410 C CA . ALA A 1 301 ? 8.713 -2.018 0.363 1.00 95.31 301 ALA A CA 1
ATOM 2411 C C . ALA A 1 301 ? 7.743 -1.100 -0.391 1.00 95.31 301 ALA A C 1
ATOM 2413 O O . ALA A 1 301 ? 6.554 -1.390 -0.413 1.00 95.31 301 ALA A O 1
ATOM 2414 N N . PHE A 1 302 ? 8.234 -0.043 -1.046 1.00 92.94 302 PHE A N 1
ATOM 2415 C CA . PHE A 1 302 ? 7.381 0.922 -1.749 1.00 92.94 302 PHE A CA 1
ATOM 2416 C C . PHE A 1 302 ? 7.028 0.539 -3.199 1.00 92.94 302 PHE A C 1
ATOM 2418 O O . PHE A 1 302 ? 6.096 1.131 -3.753 1.00 92.94 302 PHE A O 1
ATOM 2425 N N . GLU A 1 303 ? 7.751 -0.385 -3.843 1.00 94.69 303 GLU A N 1
ATOM 2426 C CA . GLU A 1 303 ? 7.481 -0.810 -5.230 1.00 94.69 303 GLU A CA 1
ATOM 2427 C C . GLU A 1 303 ? 6.623 -2.076 -5.345 1.00 94.69 303 GLU A C 1
ATOM 2429 O O . GLU A 1 303 ? 5.922 -2.215 -6.349 1.00 94.69 303 GLU A O 1
ATOM 2434 N N . LEU A 1 304 ? 6.675 -2.981 -4.358 1.00 96.50 304 LEU A N 1
ATOM 2435 C CA . LEU A 1 304 ? 5.918 -4.240 -4.374 1.00 96.50 304 LEU A CA 1
ATOM 2436 C C . LEU A 1 304 ? 4.773 -4.313 -3.378 1.00 96.50 304 LEU A C 1
ATOM 2438 O O . LEU A 1 304 ? 3.775 -4.964 -3.674 1.00 96.50 304 LEU A O 1
ATOM 2442 N N . PHE A 1 305 ? 4.934 -3.718 -2.199 1.00 95.50 305 PHE A N 1
ATOM 2443 C CA . PHE A 1 305 ? 4.054 -3.982 -1.071 1.00 95.50 305 PHE A CA 1
ATOM 2444 C C . PHE A 1 305 ? 3.266 -2.739 -0.647 1.00 95.50 305 PHE A C 1
ATOM 2446 O O . PHE A 1 305 ? 3.699 -1.601 -0.835 1.00 95.50 305 PHE A O 1
ATOM 2453 N N . ASP A 1 306 ? 2.110 -2.959 -0.030 1.00 90.75 306 ASP A N 1
ATOM 2454 C CA . ASP A 1 306 ? 1.392 -1.927 0.707 1.00 90.75 306 ASP A CA 1
ATOM 2455 C C . ASP A 1 306 ? 2.076 -1.604 2.050 1.00 90.75 306 ASP A C 1
ATOM 2457 O O . ASP A 1 306 ? 3.077 -2.217 2.449 1.00 90.75 306 ASP A O 1
ATOM 2461 N N . ARG A 1 307 ? 1.515 -0.635 2.783 1.00 89.06 307 ARG A N 1
ATOM 2462 C CA . ARG A 1 307 ? 2.047 -0.177 4.078 1.00 89.06 307 ARG A CA 1
ATOM 2463 C C . ARG A 1 307 ? 2.083 -1.253 5.170 1.00 89.06 307 ARG A C 1
ATOM 2465 O O . ARG A 1 307 ? 2.770 -1.046 6.173 1.00 89.06 307 ARG A O 1
ATOM 2472 N N . TYR A 1 308 ? 1.400 -2.380 4.956 1.00 88.44 308 TYR A N 1
ATOM 2473 C CA . TYR A 1 308 ? 1.321 -3.538 5.843 1.00 88.44 308 TYR A CA 1
ATOM 2474 C C . TYR A 1 308 ? 2.123 -4.748 5.331 1.00 88.44 308 TYR A C 1
ATOM 2476 O O . TYR A 1 308 ? 2.108 -5.814 5.948 1.00 88.44 308 TYR A O 1
ATOM 2484 N N . GLY A 1 309 ? 2.847 -4.616 4.217 1.00 92.19 309 GLY A N 1
ATOM 2485 C CA . GLY A 1 309 ? 3.642 -5.702 3.652 1.00 92.19 309 GLY A CA 1
ATOM 2486 C C . GLY A 1 309 ? 2.832 -6.749 2.882 1.00 92.19 309 GLY A C 1
ATOM 2487 O O . GLY A 1 309 ? 3.338 -7.859 2.709 1.00 92.19 309 GLY A O 1
ATOM 2488 N N . LEU A 1 310 ? 1.604 -6.437 2.448 1.00 91.94 310 LEU A N 1
ATOM 2489 C CA . LEU A 1 310 ? 0.842 -7.244 1.481 1.00 91.94 310 LEU A CA 1
ATOM 2490 C C . LEU A 1 310 ? 1.270 -6.876 0.060 1.00 91.94 310 LEU A C 1
ATOM 2492 O O . LEU A 1 310 ? 1.591 -5.718 -0.192 1.00 91.94 310 LEU A O 1
ATOM 2496 N N . LEU A 1 311 ? 1.294 -7.828 -0.869 1.00 95.31 311 LEU A N 1
ATOM 2497 C CA . LEU A 1 311 ? 1.610 -7.568 -2.272 1.00 95.31 311 LEU A CA 1
ATOM 2498 C C . LEU A 1 311 ? 0.561 -6.616 -2.877 1.00 95.31 311 LEU A C 1
ATOM 2500 O O . LEU A 1 311 ? -0.643 -6.804 -2.690 1.00 95.31 311 LEU A O 1
ATOM 2504 N N . ASP A 1 312 ? 1.007 -5.609 -3.636 1.00 94.19 312 ASP A N 1
ATOM 2505 C CA . ASP A 1 312 ? 0.123 -4.721 -4.400 1.00 94.19 312 ASP A CA 1
ATOM 2506 C C . ASP A 1 312 ? -0.805 -5.578 -5.281 1.00 94.19 312 ASP A C 1
ATOM 2508 O O . ASP A 1 312 ? -0.350 -6.343 -6.136 1.00 94.19 312 ASP A O 1
ATOM 2512 N N . ARG A 1 313 ? -2.124 -5.451 -5.074 1.00 93.31 313 ARG A N 1
ATOM 2513 C CA . ARG A 1 313 ? -3.153 -6.228 -5.788 1.00 93.31 313 ARG A CA 1
ATOM 2514 C C . ARG A 1 313 ? -3.057 -6.070 -7.301 1.00 93.31 313 ARG A C 1
ATOM 2516 O O . ARG A 1 313 ? -3.431 -6.981 -8.040 1.00 93.31 313 ARG A O 1
ATOM 2523 N N . GLU A 1 314 ? -2.506 -4.962 -7.789 1.00 95.00 314 GLU A N 1
ATOM 2524 C CA . GLU A 1 314 ? -2.260 -4.780 -9.215 1.00 95.00 314 GLU A CA 1
ATOM 2525 C C . GLU A 1 314 ? -1.209 -5.748 -9.783 1.00 95.00 314 GLU A C 1
ATOM 2527 O O . GLU A 1 314 ? -1.219 -6.017 -10.982 1.00 95.00 314 GLU A O 1
ATOM 2532 N N . LEU A 1 315 ? -0.320 -6.299 -8.955 1.00 96.62 315 LEU A N 1
ATOM 2533 C CA . LEU A 1 315 ? 0.727 -7.236 -9.371 1.00 96.62 315 LEU A CA 1
ATOM 2534 C C . LEU A 1 315 ? 0.261 -8.697 -9.447 1.00 96.62 315 LEU A C 1
ATOM 2536 O O . LEU A 1 315 ? 1.039 -9.528 -9.908 1.00 96.62 315 LEU A O 1
ATOM 2540 N N . PHE A 1 316 ? -0.989 -9.009 -9.074 1.00 96.19 316 PHE A N 1
ATOM 2541 C CA . PHE A 1 316 ? -1.550 -10.359 -9.234 1.00 96.19 316 PHE A CA 1
ATOM 2542 C C . PHE A 1 316 ? -3.014 -10.425 -9.711 1.00 96.19 316 PHE A C 1
ATOM 2544 O O . PHE A 1 316 ? -3.365 -11.336 -10.464 1.00 96.19 316 PHE A O 1
ATOM 2551 N N . GLU A 1 317 ? -3.875 -9.459 -9.367 1.00 95.31 317 GLU A N 1
ATOM 2552 C CA . GLU A 1 317 ? -5.288 -9.455 -9.792 1.00 95.31 317 GLU A CA 1
ATOM 2553 C C . GLU A 1 317 ? -5.516 -8.690 -11.118 1.00 95.31 317 GLU A C 1
ATOM 2555 O O . GLU A 1 317 ? -6.421 -9.032 -11.883 1.00 95.31 317 GLU A O 1
ATOM 2560 N N . HIS A 1 318 ? -4.711 -7.665 -11.435 1.00 96.56 318 HIS A N 1
ATOM 2561 C CA . HIS A 1 318 ? -4.968 -6.780 -12.585 1.00 96.56 318 HIS A CA 1
ATOM 2562 C C . HIS A 1 318 ? -4.734 -7.477 -13.945 1.00 96.56 318 HIS A C 1
ATOM 2564 O O . HIS A 1 318 ? -3.681 -8.096 -14.124 1.00 96.56 318 HIS A O 1
ATOM 2570 N N . PRO A 1 319 ? -5.619 -7.306 -14.956 1.00 95.75 319 PRO A N 1
ATOM 2571 C CA . PRO A 1 319 ? -5.584 -8.075 -16.207 1.00 95.75 319 PRO A CA 1
ATOM 2572 C C . PRO A 1 319 ? -4.257 -8.065 -16.975 1.00 95.75 319 PRO A C 1
ATOM 2574 O O . PRO A 1 319 ? -3.930 -9.064 -17.607 1.00 95.75 319 PRO A O 1
ATOM 2577 N N . ILE A 1 320 ? -3.508 -6.956 -16.923 1.00 95.12 320 ILE A N 1
ATOM 2578 C CA . ILE A 1 320 ? -2.187 -6.823 -17.569 1.00 95.12 320 ILE A CA 1
ATOM 2579 C C . ILE A 1 320 ? -1.049 -6.769 -16.542 1.00 95.12 320 ILE A C 1
ATOM 2581 O O . ILE A 1 320 ? 0.037 -7.285 -16.787 1.00 95.12 320 ILE A O 1
ATOM 2585 N N . ARG A 1 321 ? -1.271 -6.150 -15.373 1.00 96.06 321 ARG A N 1
ATOM 2586 C CA . ARG A 1 321 ? -0.167 -5.842 -14.441 1.00 96.06 321 ARG A CA 1
ATOM 2587 C C . ARG A 1 321 ? 0.295 -7.030 -13.607 1.00 96.06 321 ARG A C 1
ATOM 2589 O O . ARG A 1 321 ? 1.422 -7.004 -13.115 1.00 96.06 321 ARG A O 1
ATOM 2596 N N . LYS A 1 322 ? -0.503 -8.098 -13.571 1.00 96.75 322 LYS A N 1
ATOM 2597 C CA . LYS A 1 322 ? -0.069 -9.403 -13.077 1.00 96.75 322 LYS A CA 1
ATOM 2598 C C . LYS A 1 322 ? 0.997 -10.085 -13.936 1.00 96.75 322 LYS A C 1
ATOM 2600 O O . LYS A 1 322 ? 1.518 -11.115 -13.527 1.00 96.75 322 LYS A O 1
ATOM 2605 N N . GLY A 1 323 ? 1.350 -9.532 -15.101 1.00 96.19 323 GLY A N 1
ATOM 2606 C CA . GLY A 1 323 ? 2.356 -10.115 -15.986 1.00 96.19 323 GLY A CA 1
ATOM 2607 C C . GLY A 1 323 ? 1.957 -11.534 -16.393 1.00 96.19 323 GLY A C 1
ATOM 2608 O O . GLY A 1 323 ? 0.865 -11.745 -16.918 1.00 96.19 323 GLY A O 1
ATOM 2609 N N . THR A 1 324 ? 2.811 -12.512 -16.092 1.00 96.38 324 THR A N 1
ATOM 2610 C CA . THR A 1 324 ? 2.515 -13.945 -16.272 1.00 96.38 324 THR A CA 1
ATOM 2611 C C . THR A 1 324 ? 1.466 -14.491 -15.298 1.00 96.38 324 THR A C 1
ATOM 2613 O O . THR A 1 324 ? 0.882 -15.538 -15.556 1.00 96.38 324 THR A O 1
ATOM 2616 N N . GLY A 1 325 ? 1.198 -13.798 -14.186 1.00 96.81 325 GLY A N 1
ATOM 2617 C CA . GLY A 1 325 ? 0.307 -14.259 -13.117 1.00 96.81 325 GLY A CA 1
ATOM 2618 C C . GLY A 1 325 ? 0.864 -15.441 -12.321 1.00 96.81 325 GLY A C 1
ATOM 2619 O O . GLY A 1 325 ? 0.101 -16.110 -11.634 1.00 96.81 325 GLY A O 1
ATOM 2620 N N . VAL A 1 326 ? 2.170 -15.711 -12.437 1.00 97.50 326 VAL A N 1
ATOM 2621 C CA . VAL A 1 326 ? 2.850 -16.843 -11.785 1.00 97.50 326 VAL A CA 1
ATOM 2622 C C . VAL A 1 326 ? 3.130 -16.612 -10.295 1.00 97.50 326 VAL A C 1
ATOM 2624 O O . VAL A 1 326 ? 3.528 -17.542 -9.600 1.00 97.50 326 VAL A O 1
ATOM 2627 N N . TRP A 1 327 ? 2.931 -15.376 -9.832 1.00 98.00 327 TRP A N 1
ATOM 2628 C CA . TRP A 1 327 ? 2.965 -14.977 -8.430 1.00 98.00 327 TRP A CA 1
ATOM 2629 C C . TRP A 1 327 ? 1.634 -14.322 -8.057 1.00 98.00 327 TRP A C 1
ATOM 2631 O O . TRP A 1 327 ? 1.066 -13.554 -8.842 1.00 98.00 327 TRP A O 1
ATOM 2641 N N . GLY A 1 328 ? 1.164 -14.618 -6.855 1.00 96.56 328 GLY A N 1
ATOM 2642 C CA . GLY A 1 328 ? -0.079 -14.162 -6.262 1.00 96.56 328 GLY A CA 1
ATOM 2643 C C . GLY A 1 328 ? 0.094 -13.721 -4.811 1.00 96.56 328 GLY A C 1
ATOM 2644 O O . GLY A 1 328 ? 1.149 -13.250 -4.382 1.00 96.56 328 GLY A O 1
ATOM 2645 N N . ASN A 1 329 ? -0.983 -13.859 -4.039 1.00 93.50 329 ASN A N 1
ATOM 2646 C CA . ASN A 1 329 ? -1.022 -13.460 -2.635 1.00 93.50 329 ASN A CA 1
ATOM 2647 C C . ASN A 1 329 ? -0.304 -14.445 -1.689 1.00 93.50 329 ASN A C 1
ATOM 2649 O O . ASN A 1 329 ? -0.292 -14.231 -0.479 1.00 93.50 329 ASN A O 1
ATOM 2653 N N . GLU A 1 330 ? 0.325 -15.509 -2.196 1.00 95.00 330 GLU A N 1
ATOM 2654 C CA . GLU A 1 330 ? 1.305 -16.282 -1.428 1.00 95.00 330 GLU A CA 1
ATOM 2655 C C . GLU A 1 330 ? 2.511 -15.420 -1.031 1.00 95.00 330 GLU A C 1
ATOM 2657 O O . GLU A 1 330 ? 3.017 -15.573 0.080 1.00 95.00 330 GLU A O 1
ATOM 2662 N N . LEU A 1 331 ? 2.870 -14.412 -1.840 1.00 96.00 331 LEU A N 1
ATOM 2663 C CA . LEU A 1 331 ? 3.882 -13.417 -1.474 1.00 96.00 331 LEU A CA 1
ATOM 2664 C C . LEU A 1 331 ? 3.483 -12.542 -0.272 1.00 96.00 331 LEU A C 1
ATOM 2666 O O . LEU A 1 331 ? 4.359 -11.876 0.272 1.00 96.00 331 LEU A O 1
ATOM 2670 N N . ASP A 1 332 ? 2.233 -12.565 0.216 1.00 93.44 332 ASP A N 1
ATOM 2671 C CA . ASP A 1 332 ? 1.824 -11.929 1.489 1.00 93.44 332 ASP A CA 1
ATOM 2672 C C . ASP A 1 332 ? 2.361 -12.679 2.725 1.00 93.44 332 ASP A C 1
ATOM 2674 O O . ASP A 1 332 ? 2.205 -12.220 3.867 1.00 93.44 332 ASP A O 1
ATOM 2678 N N . LYS A 1 333 ? 2.943 -13.863 2.512 1.00 90.56 333 LYS A N 1
ATOM 2679 C CA . LYS A 1 333 ? 3.392 -14.803 3.537 1.00 90.56 333 LYS A CA 1
ATOM 2680 C C . LYS A 1 333 ? 4.896 -15.075 3.438 1.00 90.56 333 LYS A C 1
ATOM 2682 O O . LYS A 1 333 ? 5.536 -14.766 2.441 1.00 90.56 333 LYS A O 1
ATOM 2687 N N . GLY A 1 334 ? 5.465 -15.632 4.501 1.00 92.06 334 GLY A N 1
ATOM 2688 C CA . GLY A 1 334 ? 6.889 -15.931 4.612 1.00 92.06 334 GLY A CA 1
ATOM 2689 C C . GLY A 1 334 ? 7.763 -14.740 4.984 1.00 92.06 334 GLY A C 1
ATOM 2690 O O . GLY A 1 334 ? 7.373 -13.566 4.867 1.00 92.06 334 GLY A O 1
ATOM 2691 N N . ASP A 1 335 ? 8.970 -15.096 5.410 1.00 96.19 335 ASP A N 1
ATOM 2692 C CA . ASP A 1 335 ? 10.110 -14.191 5.463 1.00 96.19 335 ASP A CA 1
ATOM 2693 C C . ASP A 1 335 ? 10.516 -13.772 4.039 1.00 96.19 335 ASP A C 1
ATOM 2695 O O . ASP A 1 335 ? 10.195 -14.436 3.049 1.00 96.19 335 ASP A O 1
ATOM 2699 N N . ILE A 1 336 ? 11.241 -12.662 3.921 1.00 97.94 336 ILE A N 1
ATOM 2700 C CA . ILE A 1 336 ? 11.779 -12.198 2.639 1.00 97.94 336 ILE A CA 1
ATOM 2701 C C . ILE A 1 336 ? 13.303 -12.269 2.693 1.00 97.94 336 ILE A C 1
ATOM 2703 O O . ILE A 1 336 ? 13.916 -11.582 3.504 1.00 97.94 336 ILE A O 1
ATOM 2707 N N . LEU A 1 337 ? 13.918 -13.051 1.807 1.00 98.31 337 LEU A N 1
ATOM 2708 C CA . LEU A 1 337 ? 15.359 -13.006 1.556 1.00 98.31 337 LEU A CA 1
ATOM 2709 C C . LEU A 1 337 ? 15.619 -12.005 0.425 1.00 98.31 337 LEU A C 1
ATOM 2711 O O . LEU A 1 337 ? 15.385 -12.310 -0.740 1.00 98.31 337 LEU A O 1
ATOM 2715 N N . LEU A 1 338 ? 16.082 -10.805 0.752 1.00 98.44 338 LEU A N 1
ATOM 2716 C CA . LEU A 1 338 ? 16.403 -9.761 -0.218 1.00 98.44 338 LEU A CA 1
ATOM 2717 C C . LEU A 1 338 ? 17.874 -9.857 -0.642 1.00 98.44 338 LEU A C 1
ATOM 2719 O O . LEU A 1 338 ? 18.756 -9.677 0.189 1.00 98.44 338 LEU A O 1
ATOM 2723 N N . PHE A 1 339 ? 18.135 -10.059 -1.933 1.00 98.25 339 PHE A N 1
ATOM 2724 C CA . PHE A 1 339 ? 19.461 -9.877 -2.533 1.00 98.25 339 PHE A CA 1
ATOM 2725 C C . PHE A 1 339 ? 19.639 -8.412 -2.959 1.00 98.25 339 PHE A C 1
ATOM 2727 O O . PHE A 1 339 ? 18.949 -7.944 -3.870 1.00 98.25 339 PHE A O 1
ATOM 2734 N N . GLU A 1 340 ? 20.546 -7.676 -2.308 1.00 96.94 340 GLU A N 1
ATOM 2735 C CA . GLU A 1 340 ? 20.761 -6.245 -2.577 1.00 96.94 340 GLU A CA 1
ATOM 2736 C C . GLU A 1 340 ? 21.864 -5.988 -3.606 1.00 96.94 340 GLU A C 1
ATOM 2738 O O . GLU A 1 340 ? 21.688 -5.149 -4.494 1.00 96.94 340 GLU A O 1
ATOM 2743 N N . SER A 1 341 ? 22.990 -6.701 -3.509 1.00 96.94 341 SER A N 1
ATOM 2744 C CA . SER A 1 341 ? 24.099 -6.574 -4.460 1.00 96.94 341 SER A CA 1
ATOM 2745 C C . SER A 1 341 ? 24.903 -7.865 -4.573 1.00 96.94 341 SER A C 1
ATOM 2747 O O . SER A 1 341 ? 25.022 -8.617 -3.610 1.00 96.94 341 SER A O 1
ATOM 2749 N N . ILE A 1 342 ? 25.446 -8.126 -5.764 1.00 96.31 342 ILE A N 1
ATOM 2750 C CA . ILE A 1 342 ? 26.307 -9.279 -6.046 1.00 96.31 342 ILE A CA 1
ATOM 2751 C C . ILE A 1 342 ? 27.409 -8.808 -6.989 1.00 96.31 342 ILE A C 1
ATOM 2753 O O . ILE A 1 342 ? 27.117 -8.205 -8.023 1.00 96.31 342 ILE A O 1
ATOM 2757 N N . SER A 1 343 ? 28.662 -9.084 -6.642 1.00 96.25 343 SER A N 1
ATOM 2758 C CA . SER A 1 343 ? 29.837 -8.741 -7.438 1.00 96.25 343 SER A CA 1
ATOM 2759 C C . SER A 1 343 ? 30.722 -9.964 -7.647 1.00 96.25 343 SER A C 1
ATOM 2761 O O . SER A 1 343 ? 30.931 -10.763 -6.737 1.00 96.25 343 SER A O 1
ATOM 2763 N N . VAL A 1 344 ? 31.265 -10.104 -8.856 1.00 96.12 344 VAL A N 1
ATOM 2764 C CA . VAL A 1 344 ? 32.291 -11.099 -9.197 1.00 96.12 344 VAL A CA 1
ATOM 2765 C C . VAL A 1 344 ? 33.357 -10.388 -10.021 1.00 96.12 344 VAL A C 1
ATOM 2767 O O . VAL A 1 344 ? 33.060 -9.856 -11.101 1.00 96.12 344 VAL A O 1
ATOM 2770 N N . LYS A 1 345 ? 34.605 -10.376 -9.537 1.00 95.50 345 LYS A N 1
ATOM 2771 C CA . LYS A 1 345 ? 35.738 -9.745 -10.235 1.00 95.50 345 LYS A CA 1
ATOM 2772 C C . LYS A 1 345 ? 35.873 -10.312 -11.652 1.00 95.50 345 LYS A C 1
ATOM 2774 O O . LYS A 1 345 ? 35.794 -11.524 -11.849 1.00 95.50 345 LYS A O 1
ATOM 2779 N N . GLY A 1 346 ? 36.115 -9.438 -12.635 1.00 94.19 346 GLY A N 1
ATOM 2780 C CA . GLY A 1 346 ? 36.068 -9.756 -14.073 1.00 94.19 346 GLY A CA 1
ATOM 2781 C C . GLY A 1 346 ? 36.753 -11.069 -14.472 1.00 94.19 346 GLY A C 1
ATOM 2782 O O . GLY A 1 346 ? 36.131 -11.909 -15.119 1.00 94.19 346 GLY A O 1
ATOM 2783 N N . ARG A 1 347 ? 37.987 -11.291 -13.995 1.00 95.19 347 ARG A N 1
ATOM 2784 C CA . ARG A 1 347 ? 38.812 -12.487 -14.273 1.00 95.19 347 ARG A CA 1
ATOM 2785 C C . ARG A 1 347 ? 38.226 -13.830 -13.791 1.00 95.19 347 ARG A C 1
ATOM 2787 O O . ARG A 1 347 ? 38.701 -14.881 -14.215 1.00 95.19 347 ARG A O 1
ATOM 2794 N N . PHE A 1 348 ? 37.206 -13.809 -12.930 1.00 94.81 348 PHE A N 1
ATOM 2795 C CA . PHE A 1 348 ? 36.537 -15.003 -12.392 1.00 94.81 348 PHE A CA 1
ATOM 2796 C C . PHE A 1 348 ? 35.071 -15.139 -12.836 1.00 94.81 348 PHE A C 1
ATOM 2798 O O . PHE A 1 348 ? 34.372 -16.059 -12.408 1.00 94.81 348 PHE A O 1
ATOM 2805 N N . ARG A 1 349 ? 34.587 -14.254 -13.718 1.00 92.94 349 ARG A N 1
ATOM 2806 C CA . ARG A 1 349 ? 33.264 -14.400 -14.345 1.00 92.94 349 ARG A CA 1
ATOM 2807 C C . ARG A 1 349 ? 33.218 -15.661 -15.208 1.00 92.94 349 ARG A C 1
ATOM 2809 O O . ARG A 1 349 ? 34.245 -16.213 -15.586 1.00 92.94 349 ARG A O 1
ATOM 2816 N N . HIS A 1 350 ? 32.004 -16.123 -15.502 1.00 93.06 350 HIS A N 1
ATOM 2817 C CA . HIS A 1 350 ? 31.733 -17.359 -16.254 1.00 93.06 350 HIS A CA 1
ATOM 2818 C C . HIS A 1 350 ? 32.187 -18.671 -15.573 1.00 93.06 350 HIS A C 1
ATOM 2820 O O . HIS A 1 350 ? 31.992 -19.736 -16.145 1.00 93.06 350 HIS A O 1
ATOM 2826 N N . ARG A 1 351 ? 32.684 -18.624 -14.326 1.00 95.06 351 ARG A N 1
ATOM 2827 C CA . ARG A 1 351 ? 33.055 -19.797 -13.503 1.00 95.06 351 ARG A CA 1
ATOM 2828 C C . ARG A 1 351 ? 31.974 -20.234 -12.499 1.00 95.06 351 ARG A C 1
ATOM 2830 O O . ARG A 1 351 ? 32.298 -20.763 -11.450 1.00 95.06 351 ARG A O 1
ATOM 2837 N N . GLN A 1 352 ? 30.707 -19.922 -12.772 1.00 95.38 352 GLN A N 1
ATOM 2838 C CA . GLN A 1 352 ? 29.528 -20.197 -11.922 1.00 95.38 352 GLN A CA 1
ATOM 2839 C C . GLN A 1 352 ? 29.511 -19.607 -10.489 1.00 95.38 352 GLN A C 1
ATOM 2841 O O . GLN A 1 352 ? 28.423 -19.470 -9.952 1.00 95.38 352 GLN A O 1
ATOM 2846 N N . ILE A 1 353 ? 30.612 -19.067 -9.948 1.00 95.50 353 ILE A N 1
ATOM 2847 C CA . ILE A 1 353 ? 30.737 -18.484 -8.587 1.00 95.50 353 ILE A CA 1
ATOM 2848 C C . ILE A 1 353 ? 29.496 -17.711 -8.082 1.00 95.50 353 ILE A C 1
ATOM 2850 O O . ILE A 1 353 ? 29.030 -17.947 -6.972 1.00 95.50 353 ILE A O 1
ATOM 2854 N N . GLY A 1 354 ? 28.929 -16.791 -8.876 1.00 95.69 354 GLY A N 1
ATOM 2855 C CA . GLY A 1 354 ? 27.730 -16.032 -8.472 1.00 95.69 354 GLY A CA 1
ATOM 2856 C C . GLY A 1 354 ? 26.445 -16.875 -8.373 1.00 95.69 354 GLY A C 1
ATOM 2857 O O . GLY A 1 354 ? 25.591 -16.602 -7.534 1.00 95.69 354 GLY A O 1
ATOM 2858 N N . THR A 1 355 ? 26.323 -17.915 -9.203 1.00 96.88 355 THR A N 1
ATOM 2859 C CA . THR A 1 355 ? 25.262 -18.938 -9.130 1.00 96.88 355 THR A CA 1
ATOM 2860 C C . THR A 1 355 ? 25.406 -19.759 -7.855 1.00 96.88 355 THR A C 1
ATOM 2862 O O . THR A 1 355 ? 24.438 -19.918 -7.114 1.00 96.88 355 THR A O 1
ATOM 2865 N N . ASP A 1 356 ? 26.621 -20.221 -7.563 1.00 96.06 356 ASP A N 1
ATOM 2866 C CA . ASP A 1 356 ? 26.908 -21.045 -6.387 1.00 96.06 356 ASP A CA 1
ATOM 2867 C C . ASP A 1 356 ? 26.692 -20.275 -5.082 1.00 96.06 356 ASP A C 1
ATOM 2869 O O . ASP A 1 356 ? 26.101 -20.802 -4.139 1.00 96.06 356 ASP A O 1
ATOM 2873 N N . MET A 1 357 ? 27.074 -18.996 -5.059 1.00 95.94 357 MET A N 1
ATOM 2874 C CA . MET A 1 357 ? 26.870 -18.095 -3.926 1.00 95.94 357 MET A CA 1
ATOM 2875 C C . MET A 1 357 ? 25.382 -17.880 -3.610 1.00 95.94 357 MET A C 1
ATOM 2877 O O . MET A 1 357 ? 24.973 -18.079 -2.465 1.00 95.94 357 MET A O 1
ATOM 2881 N N . ILE A 1 358 ? 24.546 -17.564 -4.611 1.00 97.19 358 ILE A N 1
ATOM 2882 C CA . ILE A 1 358 ? 23.086 -17.455 -4.419 1.00 97.19 358 ILE A CA 1
ATOM 2883 C C . ILE A 1 358 ? 22.498 -18.796 -3.973 1.00 97.19 358 ILE A C 1
ATOM 2885 O O . ILE A 1 358 ? 21.740 -18.843 -3.005 1.00 97.19 358 ILE A O 1
ATOM 2889 N N . ASN A 1 359 ? 22.859 -19.894 -4.645 1.00 97.00 359 ASN A N 1
ATOM 2890 C CA . ASN A 1 359 ? 22.353 -21.225 -4.318 1.00 97.00 359 ASN A CA 1
ATOM 2891 C C . ASN A 1 359 ? 22.717 -21.641 -2.889 1.00 97.00 359 ASN A C 1
ATOM 2893 O O . ASN A 1 359 ? 21.885 -22.235 -2.201 1.00 97.00 359 ASN A O 1
ATOM 2897 N N . LYS A 1 360 ? 23.927 -21.319 -2.412 1.00 94.94 360 LYS A N 1
ATOM 2898 C CA . LYS A 1 360 ? 24.322 -21.586 -1.027 1.00 94.94 360 LYS A CA 1
ATOM 2899 C C . LYS A 1 360 ? 23.512 -20.746 -0.045 1.00 94.94 360 LYS A C 1
ATOM 2901 O O . LYS A 1 360 ? 22.986 -21.321 0.902 1.00 94.94 360 LYS A O 1
ATOM 2906 N N . ILE A 1 361 ? 23.365 -19.441 -0.282 1.00 95.81 361 ILE A N 1
ATOM 2907 C CA . ILE A 1 361 ? 22.565 -18.557 0.581 1.00 95.81 361 ILE A CA 1
ATOM 2908 C C . ILE A 1 361 ? 21.115 -19.065 0.670 1.00 95.81 361 ILE A C 1
ATOM 2910 O O . ILE A 1 361 ? 20.600 -19.242 1.771 1.00 95.81 361 ILE A O 1
ATOM 2914 N N . ILE A 1 362 ? 20.484 -19.397 -0.464 1.00 96.50 362 ILE A N 1
ATOM 2915 C CA . ILE A 1 362 ? 19.123 -19.960 -0.516 1.00 96.50 362 ILE A CA 1
ATOM 2916 C C . ILE A 1 362 ? 19.024 -21.272 0.277 1.00 96.50 362 ILE A C 1
ATOM 2918 O O . ILE A 1 362 ? 18.080 -21.441 1.048 1.00 96.50 362 ILE A O 1
ATOM 2922 N N . ARG A 1 363 ? 19.991 -22.192 0.130 1.00 95.19 363 ARG A N 1
ATOM 2923 C CA . ARG A 1 363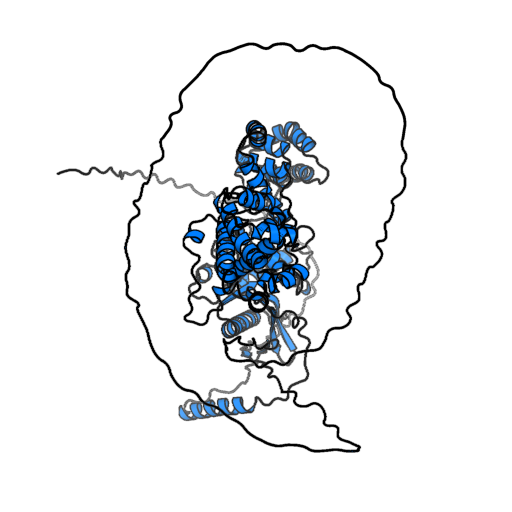 ? 20.018 -23.450 0.899 1.00 95.19 363 ARG A CA 1
ATOM 2924 C C . ARG A 1 363 ? 20.109 -23.187 2.401 1.00 95.19 363 ARG A C 1
ATOM 2926 O O . ARG A 1 363 ? 19.279 -23.708 3.136 1.00 95.19 363 ARG A O 1
ATOM 2933 N N . THR A 1 364 ? 21.031 -22.328 2.845 1.00 92.62 364 THR A N 1
ATOM 2934 C CA . THR A 1 364 ? 21.152 -21.999 4.273 1.00 92.62 364 THR A CA 1
ATOM 2935 C C . THR A 1 364 ? 19.899 -21.298 4.811 1.00 92.62 364 THR A C 1
ATOM 2937 O O . THR A 1 364 ? 19.531 -21.497 5.965 1.00 92.62 364 THR A O 1
ATOM 2940 N N . MET A 1 365 ? 19.188 -20.501 4.004 1.00 93.75 365 MET A N 1
ATOM 2941 C CA . MET A 1 365 ? 17.913 -19.920 4.449 1.00 93.75 365 MET A CA 1
ATOM 2942 C C . MET A 1 365 ? 16.819 -20.977 4.613 1.00 93.75 365 MET A C 1
ATOM 2944 O O . MET A 1 365 ? 16.052 -20.886 5.565 1.00 93.75 365 MET A O 1
ATOM 2948 N N . GLY A 1 366 ? 16.800 -22.023 3.780 1.00 92.19 366 GLY A N 1
ATOM 2949 C CA . GLY A 1 366 ? 15.923 -23.185 3.978 1.00 92.19 366 GLY A CA 1
ATOM 2950 C C . GLY A 1 366 ? 16.216 -23.990 5.252 1.00 92.19 366 GLY A C 1
ATOM 2951 O O . GLY A 1 366 ? 15.332 -24.681 5.747 1.00 92.19 366 GLY A O 1
ATOM 2952 N N . GLU A 1 367 ? 17.426 -23.878 5.810 1.00 91.94 367 GLU A N 1
ATOM 2953 C CA . GLU A 1 367 ? 17.782 -24.432 7.126 1.00 91.94 367 GLU A CA 1
ATOM 2954 C C . GLU A 1 367 ? 17.330 -23.507 8.279 1.00 91.94 367 GLU A C 1
ATOM 2956 O O . GLU A 1 367 ? 16.988 -23.990 9.359 1.00 91.94 367 GLU A O 1
ATOM 2961 N N . LYS A 1 368 ? 17.299 -22.180 8.058 1.00 90.62 368 LYS A N 1
ATOM 2962 C CA . LYS A 1 368 ? 16.958 -21.154 9.068 1.00 90.62 368 LYS A CA 1
ATOM 2963 C C . LYS A 1 368 ? 15.478 -20.771 9.156 1.00 90.62 368 LYS A C 1
ATOM 2965 O O . LYS A 1 368 ? 15.056 -20.217 10.175 1.00 90.62 368 LYS A O 1
ATOM 2970 N N . THR A 1 369 ? 14.696 -20.962 8.098 1.00 90.94 369 THR A N 1
ATOM 2971 C CA . THR A 1 369 ? 13.271 -20.609 8.066 1.00 90.94 369 THR A CA 1
ATOM 2972 C C . THR A 1 369 ? 12.491 -21.570 7.176 1.00 90.94 369 THR A C 1
ATOM 2974 O O . THR A 1 369 ? 12.948 -21.974 6.108 1.00 90.94 369 THR A O 1
ATOM 2977 N N . THR A 1 370 ? 11.304 -21.962 7.636 1.00 86.75 370 THR A N 1
ATOM 2978 C CA . THR A 1 370 ? 10.454 -22.959 6.970 1.00 86.75 370 THR A CA 1
ATOM 2979 C C . THR A 1 370 ? 9.851 -22.437 5.670 1.00 86.75 370 THR A C 1
ATOM 2981 O O . THR A 1 370 ? 9.586 -23.224 4.762 1.00 86.75 370 THR A O 1
ATOM 2984 N N . HIS A 1 371 ? 9.625 -21.124 5.566 1.00 89.62 371 HIS A N 1
ATOM 2985 C CA . HIS A 1 371 ? 8.980 -20.515 4.411 1.00 89.62 371 HIS A CA 1
ATOM 2986 C C . HIS A 1 371 ? 9.479 -19.087 4.169 1.00 89.62 371 HIS A C 1
ATOM 2988 O O . HIS A 1 371 ? 9.248 -18.175 4.970 1.00 89.62 371 HIS A O 1
ATOM 2994 N N . PHE A 1 372 ? 10.133 -18.886 3.026 1.00 96.00 372 PHE A N 1
ATOM 2995 C CA . PHE A 1 372 ? 10.631 -17.589 2.591 1.00 96.00 372 PHE A CA 1
ATOM 2996 C C . PHE A 1 372 ? 10.526 -17.432 1.076 1.00 96.00 372 PHE A C 1
ATOM 2998 O O . PHE A 1 372 ? 10.590 -18.409 0.328 1.00 96.00 372 PHE A O 1
ATOM 3005 N N . PHE A 1 373 ? 10.455 -16.181 0.628 1.00 98.00 373 PHE A N 1
ATOM 3006 C CA . PHE A 1 373 ? 10.621 -15.828 -0.778 1.00 98.00 373 PHE A CA 1
ATOM 3007 C C . PHE A 1 373 ? 11.927 -15.066 -0.969 1.00 98.00 373 PHE A C 1
ATOM 3009 O O . PHE A 1 373 ? 12.201 -14.080 -0.281 1.00 98.00 373 PHE A O 1
ATOM 3016 N N . ALA A 1 374 ? 12.741 -15.528 -1.912 1.00 98.44 374 ALA A N 1
ATOM 3017 C CA . ALA A 1 374 ? 13.964 -14.860 -2.319 1.00 98.44 374 ALA A CA 1
ATOM 3018 C C . ALA A 1 374 ? 13.641 -13.803 -3.377 1.00 98.44 374 ALA A C 1
ATOM 3020 O O . ALA A 1 374 ? 13.131 -14.135 -4.445 1.00 98.44 374 ALA A O 1
ATOM 3021 N N . LEU A 1 375 ? 13.924 -12.536 -3.084 1.00 98.62 375 LEU A N 1
ATOM 3022 C CA . LEU A 1 375 ? 13.591 -11.387 -3.919 1.00 98.62 375 LEU A CA 1
ATOM 3023 C C . LEU A 1 375 ? 14.858 -10.672 -4.393 1.00 98.62 375 LEU A C 1
ATOM 3025 O O . LEU A 1 375 ? 15.792 -10.448 -3.624 1.00 98.62 375 LEU A O 1
ATOM 3029 N N . ALA A 1 376 ? 14.867 -10.271 -5.660 1.00 98.31 376 ALA A N 1
ATOM 3030 C CA . ALA A 1 376 ? 15.942 -9.496 -6.268 1.00 98.31 376 ALA A CA 1
ATOM 3031 C C . ALA A 1 376 ? 15.378 -8.466 -7.255 1.00 98.31 376 ALA A C 1
ATOM 3033 O O . ALA A 1 376 ? 14.333 -8.684 -7.870 1.00 98.31 376 ALA A O 1
ATOM 3034 N N . LYS A 1 377 ? 16.095 -7.359 -7.456 1.00 97.75 377 LYS A N 1
ATOM 3035 C CA . LYS A 1 377 ? 15.813 -6.368 -8.507 1.00 97.75 377 LYS A CA 1
ATOM 3036 C C . LYS A 1 377 ? 16.981 -6.369 -9.493 1.00 97.75 377 LYS A C 1
ATOM 3038 O O . LYS A 1 377 ? 17.976 -5.695 -9.223 1.00 97.75 377 LYS A O 1
ATOM 3043 N N . PRO A 1 378 ? 16.913 -7.138 -10.600 1.00 96.81 378 PRO A N 1
ATOM 3044 C CA . PRO A 1 378 ? 18.020 -7.244 -11.542 1.00 96.81 378 PRO A CA 1
ATOM 3045 C C . PRO A 1 378 ? 18.463 -5.873 -12.053 1.00 96.81 378 PRO A C 1
ATOM 3047 O O . PRO A 1 378 ? 17.658 -5.072 -12.528 1.00 96.81 378 PRO A O 1
ATOM 3050 N N . GLY A 1 379 ? 19.764 -5.630 -11.961 1.00 95.44 379 GLY A N 1
ATOM 3051 C CA . GLY A 1 379 ? 20.417 -4.378 -12.320 1.00 95.44 379 GLY A CA 1
ATOM 3052 C C . GLY A 1 379 ? 21.911 -4.591 -12.541 1.00 95.44 379 GLY A C 1
ATOM 3053 O O . GLY A 1 379 ? 22.357 -5.711 -12.786 1.00 95.44 379 GLY A O 1
ATOM 3054 N N . TYR A 1 380 ? 22.677 -3.516 -12.454 1.00 93.88 380 TYR A N 1
ATOM 3055 C CA . TYR A 1 380 ? 24.132 -3.503 -12.580 1.00 93.88 380 TYR A CA 1
ATOM 3056 C C . TYR A 1 380 ? 24.723 -2.637 -11.464 1.00 93.88 380 TYR A C 1
ATOM 3058 O O . TYR A 1 380 ? 24.000 -1.887 -10.809 1.00 93.88 380 TYR A O 1
ATOM 3066 N N . LEU A 1 381 ? 26.028 -2.764 -11.237 1.00 90.38 381 LEU A N 1
ATOM 3067 C CA . LEU A 1 381 ? 26.759 -1.915 -10.302 1.00 90.38 381 LEU A CA 1
ATOM 3068 C C . LEU A 1 381 ? 27.262 -0.679 -11.055 1.00 90.38 381 LEU A C 1
ATOM 3070 O O . LEU A 1 381 ? 27.894 -0.820 -12.102 1.00 90.38 381 LEU A O 1
ATOM 3074 N N . ASP A 1 382 ? 27.023 0.519 -10.517 1.00 87.00 382 ASP A N 1
ATOM 3075 C CA . ASP A 1 382 ? 27.415 1.793 -11.153 1.00 87.00 382 ASP A CA 1
ATOM 3076 C C . ASP A 1 382 ? 28.939 1.911 -11.369 1.00 87.00 382 ASP A C 1
ATOM 3078 O O . ASP A 1 382 ? 29.401 2.650 -12.231 1.00 87.00 382 ASP A O 1
ATOM 3082 N N . GLN A 1 383 ? 29.731 1.138 -10.618 1.00 89.38 383 GLN A N 1
ATOM 3083 C CA . GLN A 1 383 ? 31.189 1.042 -10.759 1.00 89.38 383 GLN A CA 1
ATOM 3084 C C . GLN A 1 383 ? 31.638 0.261 -12.011 1.00 89.38 383 GLN A C 1
ATOM 3086 O O . GLN A 1 383 ? 32.800 0.348 -12.397 1.00 89.38 383 GLN A O 1
ATOM 3091 N N . GLU A 1 384 ? 30.749 -0.519 -12.636 1.00 87.12 384 GLU A N 1
ATOM 3092 C CA . GLU A 1 384 ? 31.072 -1.380 -13.786 1.00 87.12 384 GLU A CA 1
ATOM 3093 C C . GLU A 1 384 ? 30.527 -0.867 -15.123 1.00 87.12 384 GLU A C 1
ATOM 3095 O O . GLU A 1 384 ? 30.950 -1.329 -16.186 1.00 87.12 384 GLU A O 1
ATOM 3100 N N . VAL A 1 385 ? 29.554 0.044 -15.089 1.00 91.19 385 VAL A N 1
ATOM 3101 C CA . VAL A 1 385 ? 28.805 0.482 -16.268 1.00 91.19 385 VAL A CA 1
ATOM 3102 C C . VAL A 1 385 ? 28.712 1.998 -16.263 1.00 91.19 385 VAL A C 1
ATOM 3104 O O . VAL A 1 385 ? 28.134 2.583 -15.354 1.00 91.19 385 VAL A O 1
ATOM 3107 N N . ASP A 1 386 ? 29.223 2.629 -17.320 1.00 91.00 386 ASP A N 1
ATOM 3108 C CA . ASP A 1 386 ? 28.968 4.046 -17.572 1.00 91.00 386 ASP A CA 1
ATOM 3109 C C . ASP A 1 386 ? 27.460 4.269 -17.753 1.00 91.00 386 ASP A C 1
ATOM 3111 O O . ASP A 1 386 ? 26.867 3.867 -18.758 1.00 91.00 386 ASP A O 1
ATOM 3115 N N . VAL A 1 387 ? 26.848 4.904 -16.753 1.00 90.31 387 VAL A N 1
ATOM 3116 C CA . VAL A 1 387 ? 25.403 5.148 -16.669 1.00 90.31 387 VAL A CA 1
ATOM 3117 C C . VAL A 1 387 ? 24.919 6.071 -17.799 1.00 90.31 387 VAL A C 1
ATOM 3119 O O . VAL A 1 387 ? 23.752 6.015 -18.187 1.00 90.31 387 VAL A O 1
ATOM 3122 N N . ASN A 1 388 ? 25.814 6.873 -18.388 1.00 93.38 388 ASN A N 1
ATOM 3123 C CA . ASN A 1 388 ? 25.507 7.722 -19.541 1.00 93.38 388 ASN A CA 1
ATOM 3124 C C . ASN A 1 388 ? 25.379 6.900 -20.837 1.00 93.38 388 ASN A C 1
ATOM 3126 O O . ASN A 1 388 ? 24.622 7.257 -21.746 1.00 93.38 388 ASN A O 1
ATOM 3130 N N . ASP A 1 389 ? 26.067 5.757 -20.920 1.00 93.69 389 ASP A N 1
ATOM 3131 C CA . ASP A 1 389 ? 25.965 4.836 -22.045 1.00 93.69 389 ASP A CA 1
ATOM 3132 C C . ASP A 1 389 ? 24.693 3.983 -21.918 1.00 93.69 389 ASP A C 1
ATOM 3134 O O . ASP A 1 389 ? 24.654 2.878 -21.363 1.00 93.69 389 ASP A O 1
ATOM 3138 N N . THR A 1 390 ? 23.615 4.510 -22.499 1.00 90.50 390 THR A N 1
ATOM 3139 C CA . THR A 1 390 ? 22.306 3.847 -22.567 1.00 90.50 390 THR A CA 1
ATOM 3140 C C . THR A 1 390 ? 22.376 2.461 -23.231 1.00 90.50 390 THR A C 1
ATOM 3142 O O . THR A 1 390 ? 21.541 1.602 -22.931 1.00 90.50 390 THR A O 1
ATOM 3145 N N . ALA A 1 391 ? 23.335 2.203 -24.128 1.00 92.50 391 ALA A N 1
ATOM 3146 C CA . ALA A 1 391 ? 23.470 0.908 -24.793 1.00 92.50 391 ALA A CA 1
ATOM 3147 C C . ALA A 1 391 ? 24.129 -0.130 -23.870 1.00 92.50 391 ALA A C 1
ATOM 3149 O O . ALA A 1 391 ? 23.581 -1.227 -23.714 1.00 92.50 391 ALA A O 1
ATOM 3150 N N . LYS A 1 392 ? 25.231 0.227 -23.194 1.00 92.38 392 LYS A N 1
ATOM 3151 C CA . LYS A 1 392 ? 25.864 -0.618 -22.163 1.00 92.38 392 LYS A CA 1
ATOM 3152 C C . LYS A 1 392 ? 24.917 -0.880 -20.996 1.00 92.38 392 LYS A C 1
ATOM 3154 O O . LYS A 1 392 ? 24.745 -2.032 -20.613 1.00 92.38 392 LYS A O 1
ATOM 3159 N N . THR A 1 393 ? 24.219 0.147 -20.515 1.00 92.94 393 THR A N 1
ATOM 3160 C CA . THR A 1 393 ? 23.185 0.048 -19.470 1.00 92.94 393 THR A CA 1
ATOM 3161 C C . THR A 1 393 ? 22.090 -0.966 -19.835 1.00 92.94 393 THR A C 1
ATOM 3163 O O . THR A 1 393 ? 21.800 -1.891 -19.072 1.00 92.94 393 THR A O 1
ATOM 3166 N N . LYS A 1 394 ? 21.525 -0.878 -21.051 1.00 91.62 394 LYS A N 1
ATOM 3167 C CA . LYS A 1 394 ? 20.534 -1.854 -21.552 1.00 91.62 394 LYS A CA 1
ATOM 3168 C C . LYS A 1 394 ? 21.114 -3.263 -21.702 1.00 91.62 394 LYS A C 1
ATOM 3170 O O . LYS A 1 394 ? 20.407 -4.239 -21.449 1.00 91.62 394 LYS A O 1
ATOM 3175 N N . HIS A 1 395 ? 22.378 -3.387 -22.108 1.00 93.62 395 HIS A N 1
ATOM 3176 C CA . HIS A 1 395 ? 23.058 -4.676 -22.212 1.00 93.62 395 HIS A CA 1
ATOM 3177 C C . HIS A 1 395 ? 23.273 -5.319 -20.832 1.00 93.62 395 HIS A C 1
ATOM 3179 O O . HIS A 1 395 ? 22.886 -6.470 -20.636 1.00 93.62 395 HIS A O 1
ATOM 3185 N N . ALA A 1 396 ? 23.808 -4.574 -19.864 1.00 94.19 396 ALA A N 1
ATOM 3186 C CA . ALA A 1 396 ? 24.065 -5.049 -18.508 1.00 94.19 396 ALA A CA 1
ATOM 3187 C C . ALA A 1 396 ? 22.773 -5.501 -17.808 1.00 94.19 396 ALA A C 1
ATOM 3189 O O . ALA A 1 396 ? 22.718 -6.604 -17.264 1.00 94.19 396 ALA A O 1
ATOM 3190 N N . LEU A 1 397 ? 21.686 -4.728 -17.930 1.00 94.12 397 LEU A N 1
ATOM 3191 C CA . LEU A 1 397 ? 20.367 -5.123 -17.424 1.00 94.12 397 LEU A CA 1
ATOM 3192 C C . LEU A 1 397 ? 19.852 -6.423 -18.075 1.00 94.12 397 LEU A C 1
ATOM 3194 O O . LEU A 1 397 ? 19.286 -7.279 -17.393 1.00 94.12 397 LEU A O 1
ATOM 3198 N N . LYS A 1 398 ? 20.072 -6.610 -19.384 1.00 94.56 398 LYS A N 1
ATOM 3199 C CA . LYS A 1 398 ? 19.711 -7.847 -20.101 1.00 94.56 398 LYS A CA 1
ATOM 3200 C C . LYS A 1 398 ? 20.528 -9.054 -19.622 1.00 94.56 398 LYS A C 1
ATOM 3202 O O . LYS A 1 398 ? 19.969 -10.144 -19.519 1.00 94.56 398 LYS A O 1
ATOM 3207 N N . VAL A 1 399 ? 21.817 -8.876 -19.327 1.00 94.81 399 VAL A N 1
ATOM 3208 C CA . VAL A 1 399 ? 22.682 -9.927 -18.759 1.00 94.81 399 VAL A CA 1
ATOM 3209 C C . VAL A 1 399 ? 22.238 -10.286 -17.339 1.00 94.81 399 VAL A C 1
ATOM 3211 O O . VAL A 1 399 ? 22.031 -11.461 -17.049 1.00 94.81 399 VAL A O 1
ATOM 3214 N N . SER A 1 400 ? 21.995 -9.285 -16.491 1.00 96.00 400 SER A N 1
ATOM 3215 C CA . SER A 1 400 ? 21.541 -9.460 -15.106 1.00 96.00 400 SER A CA 1
ATOM 3216 C C . SER A 1 400 ? 20.211 -10.217 -15.009 1.00 96.00 400 SER A C 1
ATOM 3218 O O . SER A 1 400 ? 20.091 -11.190 -14.268 1.00 96.00 400 SER A O 1
ATOM 3220 N N . ARG A 1 401 ? 19.225 -9.859 -15.844 1.00 96.31 401 ARG A N 1
ATOM 3221 C CA . ARG A 1 401 ? 17.947 -10.591 -15.932 1.00 96.31 401 ARG A CA 1
ATOM 3222 C C . ARG A 1 401 ? 18.140 -12.051 -16.342 1.00 96.31 401 ARG A C 1
ATOM 3224 O O . ARG A 1 401 ? 17.595 -12.929 -15.685 1.00 96.31 401 ARG A O 1
ATOM 3231 N N . LYS A 1 402 ? 18.962 -12.321 -17.367 1.00 96.25 402 LYS A N 1
ATOM 3232 C CA . LYS A 1 402 ? 19.292 -13.695 -17.790 1.00 96.25 402 LYS A CA 1
ATOM 3233 C C . LYS A 1 402 ? 19.939 -14.517 -16.674 1.00 96.25 402 LYS A C 1
ATOM 3235 O O . LYS A 1 402 ? 19.629 -15.696 -16.545 1.00 96.25 402 LYS A O 1
ATOM 3240 N N . PHE A 1 403 ? 20.816 -13.903 -15.881 1.00 97.00 403 PHE A N 1
ATOM 3241 C CA . PHE A 1 403 ? 21.445 -14.546 -14.731 1.00 97.00 403 PHE A CA 1
ATOM 3242 C C . PHE A 1 403 ? 20.397 -14.970 -13.689 1.00 97.00 403 PHE A C 1
ATOM 3244 O O . PHE A 1 403 ? 20.285 -16.160 -13.403 1.00 97.00 403 PHE A O 1
ATOM 3251 N N . PHE A 1 404 ? 19.534 -14.061 -13.225 1.00 97.88 404 PHE A N 1
ATOM 3252 C CA . PHE A 1 404 ? 18.452 -14.428 -12.297 1.00 97.88 404 PHE A CA 1
ATOM 3253 C C . PHE A 1 404 ? 17.459 -15.441 -12.900 1.00 97.88 404 PHE A C 1
ATOM 3255 O O . PHE A 1 404 ? 17.058 -16.388 -12.222 1.00 97.88 404 PHE A O 1
ATOM 3262 N N . HIS A 1 405 ? 17.126 -15.331 -14.192 1.00 97.50 405 HIS A N 1
ATOM 3263 C CA . HIS A 1 405 ? 16.309 -16.328 -14.897 1.00 97.50 405 HIS A CA 1
ATOM 3264 C C . HIS A 1 405 ? 16.920 -17.735 -14.875 1.00 97.50 405 HIS A C 1
ATOM 3266 O O . HIS A 1 405 ? 16.184 -18.697 -14.639 1.00 97.50 405 HIS A O 1
ATOM 3272 N N . SER A 1 406 ? 18.240 -17.859 -15.076 1.00 96.69 406 SER A N 1
ATOM 3273 C CA . SER A 1 406 ? 18.951 -19.150 -15.019 1.00 96.69 406 SER A CA 1
ATOM 3274 C C . SER A 1 406 ? 18.966 -19.791 -13.628 1.00 96.69 406 SER A C 1
ATOM 3276 O O . SER A 1 406 ? 19.129 -21.001 -13.518 1.00 96.69 406 SER A O 1
ATOM 3278 N N . LEU A 1 407 ? 18.709 -19.004 -12.581 1.00 97.25 407 LEU A N 1
ATOM 3279 C CA . LEU A 1 407 ? 18.570 -19.458 -11.194 1.00 97.25 407 LEU A CA 1
ATOM 3280 C C . LEU A 1 407 ? 17.121 -19.812 -10.825 1.00 97.25 407 LEU A C 1
ATOM 3282 O O . LEU A 1 407 ? 16.814 -20.068 -9.664 1.00 97.25 407 LEU A O 1
ATOM 3286 N N . GLY A 1 408 ? 16.201 -19.795 -11.794 1.00 97.31 408 GLY A N 1
ATOM 3287 C CA . GLY A 1 408 ? 14.786 -20.082 -11.558 1.00 97.31 408 GLY A CA 1
ATOM 3288 C C . GLY A 1 408 ? 14.002 -18.932 -10.918 1.00 97.31 408 GLY A C 1
ATOM 3289 O O . GLY A 1 408 ? 12.869 -19.151 -10.494 1.00 97.31 408 GLY A O 1
ATOM 3290 N N . PHE A 1 409 ? 14.556 -17.715 -10.850 1.00 98.38 409 PHE A N 1
ATOM 3291 C CA . PHE A 1 409 ? 13.768 -16.536 -10.482 1.00 98.38 409 PHE A CA 1
ATOM 3292 C C . PHE A 1 409 ? 12.837 -16.143 -11.640 1.00 98.38 409 PHE A C 1
ATOM 3294 O O . PHE A 1 409 ? 13.205 -16.282 -12.811 1.00 98.38 409 PHE A O 1
ATOM 3301 N N . ARG A 1 410 ? 11.649 -15.616 -11.329 1.00 98.19 410 ARG A N 1
ATOM 3302 C CA . ARG A 1 410 ? 10.659 -15.116 -12.305 1.00 98.19 410 ARG A CA 1
ATOM 3303 C C . ARG A 1 410 ? 10.104 -13.765 -11.865 1.00 98.19 410 ARG A C 1
ATOM 3305 O O . ARG A 1 410 ? 10.004 -13.509 -10.664 1.00 98.19 410 ARG A O 1
ATOM 3312 N N . ARG A 1 411 ? 9.747 -12.899 -12.814 1.00 97.81 411 ARG A N 1
ATOM 3313 C CA . ARG A 1 411 ? 9.287 -11.532 -12.528 1.00 97.81 411 ARG A CA 1
ATOM 3314 C C . ARG A 1 411 ? 7.958 -11.513 -11.759 1.00 97.81 411 ARG A C 1
ATOM 3316 O O . ARG A 1 411 ? 7.041 -12.266 -12.070 1.00 97.81 411 ARG A O 1
ATOM 3323 N N . ILE A 1 412 ? 7.838 -10.610 -10.786 1.00 98.19 412 ILE A N 1
ATOM 3324 C CA . ILE A 1 412 ? 6.604 -10.360 -10.027 1.00 98.19 412 ILE A CA 1
ATOM 3325 C C . ILE A 1 412 ? 5.758 -9.343 -10.792 1.00 98.19 412 ILE A C 1
ATOM 3327 O O . ILE A 1 412 ? 6.060 -8.144 -10.805 1.00 98.19 412 ILE A O 1
ATOM 3331 N N . GLY A 1 413 ? 4.708 -9.813 -11.460 1.00 96.56 413 GLY A N 1
ATOM 3332 C CA . GLY A 1 413 ? 3.864 -8.963 -12.292 1.00 96.56 413 GLY A CA 1
ATOM 3333 C C . GLY A 1 413 ? 4.650 -8.223 -13.377 1.00 96.56 413 GLY A C 1
ATOM 3334 O O . GLY A 1 413 ? 5.572 -8.763 -13.984 1.00 96.56 413 GLY A O 1
ATOM 3335 N N . VAL A 1 414 ? 4.316 -6.952 -13.597 1.00 95.50 414 VAL A N 1
ATOM 3336 C CA . VAL A 1 414 ? 5.085 -6.037 -14.467 1.00 95.50 414 VAL A CA 1
ATOM 3337 C C . VAL A 1 414 ? 6.173 -5.252 -13.722 1.00 95.50 414 VAL A C 1
ATOM 3339 O O . VAL A 1 414 ? 6.742 -4.309 -14.272 1.00 95.50 414 VAL A O 1
ATOM 3342 N N . SER A 1 415 ? 6.440 -5.578 -12.455 1.00 96.25 415 SER A N 1
ATOM 3343 C CA . SER A 1 415 ? 7.422 -4.860 -11.635 1.00 96.25 415 SER A CA 1
ATOM 3344 C C . SER A 1 415 ? 8.866 -5.086 -12.140 1.00 96.25 415 SER A C 1
ATOM 3346 O O . SER A 1 415 ? 9.113 -5.972 -12.968 1.00 96.25 415 SER A O 1
ATOM 3348 N N . PRO A 1 416 ? 9.861 -4.312 -11.667 1.00 96.50 416 PRO A N 1
ATOM 3349 C CA . PRO A 1 416 ? 11.269 -4.619 -11.918 1.00 96.50 416 PRO A CA 1
ATOM 3350 C C . PRO A 1 416 ? 11.806 -5.766 -11.039 1.00 96.50 416 PRO A C 1
ATOM 3352 O O . PRO A 1 416 ? 12.975 -6.122 -11.178 1.00 96.50 416 PRO A O 1
ATOM 3355 N N . TRP A 1 417 ? 10.993 -6.324 -10.135 1.00 98.31 417 TRP A N 1
ATOM 3356 C CA . TRP A 1 417 ? 11.411 -7.331 -9.162 1.00 98.31 417 TRP A CA 1
ATOM 3357 C C . TRP A 1 417 ? 11.155 -8.753 -9.636 1.00 98.31 417 TRP A C 1
ATOM 3359 O O . TRP A 1 417 ? 10.223 -9.047 -10.386 1.00 98.31 417 TRP A O 1
ATOM 3369 N N . PHE A 1 418 ? 12.012 -9.636 -9.154 1.00 98.50 418 PHE A N 1
ATOM 3370 C CA . PHE A 1 418 ? 12.045 -11.055 -9.432 1.00 98.50 418 PHE A CA 1
ATOM 3371 C C . PHE A 1 418 ? 11.934 -11.800 -8.103 1.00 98.50 418 PHE A C 1
ATOM 3373 O O . PHE A 1 418 ? 12.595 -11.425 -7.135 1.00 98.50 418 PHE A O 1
ATOM 3380 N N . ALA A 1 419 ? 11.123 -12.853 -8.075 1.00 98.56 419 ALA A N 1
ATOM 3381 C CA . ALA A 1 419 ? 10.968 -13.743 -6.933 1.00 98.56 419 ALA A CA 1
ATOM 3382 C C . ALA A 1 419 ? 11.462 -15.157 -7.259 1.00 98.56 419 ALA A C 1
ATOM 3384 O O . ALA A 1 419 ? 11.483 -15.582 -8.417 1.00 98.56 419 ALA A O 1
ATOM 3385 N N . PHE A 1 420 ? 11.821 -15.887 -6.211 1.00 98.38 420 PHE A N 1
ATOM 3386 C CA . PHE A 1 420 ? 12.114 -17.311 -6.192 1.00 98.38 420 PHE A CA 1
ATOM 3387 C C . PHE A 1 420 ? 11.536 -17.909 -4.902 1.00 98.38 420 PHE A C 1
ATOM 3389 O O . PHE A 1 420 ? 11.565 -17.283 -3.844 1.00 98.38 420 PHE A O 1
ATOM 3396 N N . THR A 1 421 ? 11.042 -19.142 -4.993 1.00 97.12 421 THR A N 1
ATOM 3397 C CA . THR A 1 421 ? 10.612 -19.969 -3.856 1.00 97.12 421 THR A CA 1
ATOM 3398 C C . THR A 1 421 ? 11.404 -21.275 -3.848 1.00 97.12 421 THR A C 1
ATOM 3400 O O . THR A 1 421 ? 11.828 -21.739 -4.910 1.00 97.12 421 THR A O 1
ATOM 3403 N N . ASN A 1 422 ? 11.622 -21.869 -2.677 1.00 94.19 422 ASN A N 1
ATOM 3404 C CA . ASN A 1 422 ? 12.202 -23.208 -2.545 1.00 94.19 422 ASN A CA 1
ATOM 3405 C C . ASN A 1 422 ? 11.198 -24.334 -2.868 1.00 94.19 422 ASN A C 1
ATOM 3407 O O . ASN A 1 422 ? 11.628 -25.465 -3.080 1.00 94.19 422 ASN A O 1
ATOM 3411 N N . ASP A 1 423 ? 9.903 -24.021 -2.955 1.00 95.06 423 ASP A N 1
ATOM 3412 C CA . ASP A 1 423 ? 8.844 -24.946 -3.363 1.00 95.06 423 ASP A CA 1
ATOM 3413 C C . ASP A 1 423 ? 9.098 -25.497 -4.791 1.00 95.06 423 ASP A C 1
ATOM 3415 O O . ASP A 1 423 ? 9.192 -24.709 -5.745 1.00 95.06 423 ASP A O 1
ATOM 3419 N N . PRO A 1 424 ? 9.250 -26.829 -4.962 1.00 95.38 424 PRO A N 1
ATOM 3420 C CA . PRO A 1 424 ? 9.477 -27.455 -6.261 1.00 95.38 424 PRO A CA 1
ATOM 3421 C C . PRO A 1 424 ? 8.202 -27.594 -7.109 1.00 95.38 424 PRO A C 1
ATOM 3423 O O . PRO A 1 424 ? 8.319 -27.721 -8.327 1.00 95.38 424 PRO A O 1
ATOM 3426 N N . GLU A 1 425 ? 7.010 -27.563 -6.505 1.00 96.62 425 GLU A N 1
ATOM 3427 C CA . GLU A 1 425 ? 5.720 -27.707 -7.200 1.00 96.62 425 GLU A CA 1
ATOM 3428 C C . GLU A 1 425 ? 5.169 -26.357 -7.691 1.00 96.62 425 GLU A C 1
ATOM 3430 O O . GLU A 1 425 ? 4.239 -26.305 -8.500 1.00 96.62 425 GLU A O 1
ATOM 3435 N N . HIS A 1 426 ? 5.769 -25.248 -7.250 1.00 97.12 426 HIS A N 1
ATOM 3436 C CA . HIS A 1 426 ? 5.338 -23.902 -7.601 1.00 97.12 426 HIS A CA 1
ATOM 3437 C C . HIS A 1 426 ? 5.373 -23.632 -9.116 1.00 97.12 426 HIS A C 1
ATOM 3439 O O . HIS A 1 426 ? 6.362 -23.907 -9.802 1.00 97.12 426 HIS A O 1
ATOM 3445 N N . ALA A 1 427 ? 4.335 -22.972 -9.641 1.00 97.25 427 ALA A N 1
ATOM 3446 C CA . ALA A 1 427 ? 4.170 -22.716 -11.077 1.00 97.25 427 ALA A CA 1
ATOM 3447 C C . ALA A 1 427 ? 5.369 -21.992 -11.730 1.00 97.25 427 ALA A C 1
ATOM 3449 O O . ALA A 1 427 ? 5.678 -22.220 -12.901 1.00 97.25 427 ALA A O 1
ATOM 3450 N N . SER A 1 428 ? 6.104 -21.171 -10.968 1.00 97.38 428 SER A N 1
ATOM 3451 C CA . SER A 1 428 ? 7.304 -20.465 -11.452 1.00 97.38 428 SER A CA 1
ATOM 3452 C C . SER A 1 428 ? 8.475 -21.383 -11.822 1.00 97.38 428 SER A C 1
ATOM 3454 O O . SER A 1 428 ? 9.351 -20.952 -12.570 1.00 97.38 428 SER A O 1
ATOM 3456 N N . LYS A 1 429 ? 8.470 -22.648 -11.377 1.00 96.62 429 LYS A N 1
ATOM 3457 C CA . LYS A 1 429 ? 9.439 -23.678 -11.790 1.00 96.62 429 LYS A CA 1
ATOM 3458 C C . LYS A 1 429 ? 9.175 -24.217 -13.197 1.00 96.62 429 LYS A C 1
ATOM 3460 O O . LYS A 1 429 ? 10.120 -24.614 -13.870 1.00 96.62 429 LYS A O 1
ATOM 3465 N N . SER A 1 430 ? 7.915 -24.205 -13.637 1.00 96.06 430 SER A N 1
ATOM 3466 C CA . SER A 1 430 ? 7.496 -24.706 -14.957 1.00 96.06 430 SER A CA 1
ATOM 3467 C C . SER A 1 430 ? 7.500 -23.633 -16.053 1.00 96.06 430 SER A C 1
ATOM 3469 O O . SER A 1 430 ? 7.495 -23.972 -17.231 1.00 96.06 430 SER A O 1
ATOM 3471 N N . LEU A 1 431 ? 7.505 -22.350 -15.680 1.00 96.62 431 LEU A N 1
ATOM 3472 C CA . LEU A 1 431 ? 7.525 -21.216 -16.608 1.00 96.62 431 LEU A CA 1
ATOM 3473 C C . LEU A 1 431 ? 8.915 -21.050 -17.246 1.00 96.62 431 LEU A C 1
ATOM 3475 O O . LEU A 1 431 ? 9.895 -20.849 -16.517 1.00 96.62 431 LEU A O 1
ATOM 3479 N N . ASP A 1 432 ? 9.022 -21.061 -18.577 1.00 96.19 432 ASP A N 1
ATOM 3480 C CA . ASP A 1 432 ? 10.304 -20.819 -19.254 1.00 96.19 432 ASP A CA 1
ATOM 3481 C C . ASP A 1 432 ? 10.753 -19.346 -19.142 1.00 96.19 432 ASP A C 1
ATOM 3483 O O . ASP A 1 432 ? 9.947 -18.422 -19.018 1.00 96.19 432 ASP A O 1
ATOM 3487 N N . ALA A 1 433 ? 12.064 -19.094 -19.197 1.00 94.19 433 ALA A N 1
ATOM 3488 C CA . ALA A 1 433 ? 12.615 -17.738 -19.134 1.00 94.19 433 ALA A CA 1
ATOM 3489 C C . ALA A 1 433 ? 12.221 -16.849 -20.337 1.00 94.19 433 ALA A C 1
ATOM 3491 O O . ALA A 1 433 ? 12.247 -15.623 -20.224 1.00 94.19 433 ALA A O 1
ATOM 3492 N N . LEU A 1 434 ? 11.873 -17.446 -21.482 1.00 93.44 434 LEU A N 1
ATOM 3493 C CA . LEU A 1 434 ? 11.367 -16.760 -22.676 1.00 93.44 434 LEU A CA 1
ATOM 3494 C C . LEU A 1 434 ? 9.862 -16.457 -22.600 1.00 93.44 434 LEU A C 1
ATOM 3496 O O . LEU A 1 434 ? 9.389 -15.587 -23.330 1.00 93.44 434 LEU A O 1
ATOM 3500 N N . GLU A 1 435 ? 9.128 -17.161 -21.735 1.00 94.38 435 GLU A N 1
ATOM 3501 C CA . GLU A 1 435 ? 7.698 -16.951 -21.468 1.00 94.38 435 GLU A CA 1
ATOM 3502 C C . GLU A 1 435 ? 7.450 -15.944 -20.331 1.00 94.38 435 GLU A C 1
ATOM 3504 O O . GLU A 1 435 ? 6.333 -15.449 -20.170 1.00 94.38 435 GLU A O 1
ATOM 3509 N N . ASP A 1 436 ? 8.484 -15.614 -19.548 1.00 91.62 436 ASP A N 1
ATOM 3510 C CA . ASP A 1 436 ? 8.409 -14.580 -18.516 1.00 91.62 436 ASP A CA 1
ATOM 3511 C C . ASP A 1 436 ? 8.223 -13.170 -19.111 1.00 91.62 436 ASP A C 1
ATOM 3513 O O . ASP A 1 436 ? 8.560 -12.887 -20.262 1.00 91.62 436 ASP A O 1
ATOM 3517 N N . TRP A 1 437 ? 7.674 -12.248 -18.318 1.00 88.25 437 TRP A N 1
ATOM 3518 C CA . TRP A 1 437 ? 7.217 -10.952 -18.814 1.00 88.25 437 TRP A CA 1
ATOM 3519 C C . TRP A 1 437 ? 8.357 -10.092 -19.391 1.00 88.25 437 TRP A C 1
ATOM 3521 O O . TRP A 1 437 ? 9.323 -9.719 -18.707 1.00 88.25 437 TRP A O 1
ATOM 3531 N N . ILE A 1 438 ? 8.193 -9.705 -20.657 1.00 87.25 438 ILE A N 1
ATOM 3532 C CA . ILE A 1 438 ? 9.091 -8.821 -21.405 1.00 87.25 438 ILE A CA 1
ATOM 3533 C C . ILE A 1 438 ? 8.505 -7.406 -21.406 1.00 87.25 438 ILE A C 1
ATOM 3535 O O . ILE A 1 438 ? 7.328 -7.209 -21.701 1.00 87.25 438 ILE A O 1
ATOM 3539 N N . ASP A 1 439 ? 9.333 -6.404 -21.100 1.00 82.25 439 ASP A N 1
ATOM 3540 C CA . ASP A 1 439 ? 8.893 -5.007 -21.138 1.00 82.25 439 ASP A CA 1
ATOM 3541 C C . ASP A 1 439 ? 8.553 -4.593 -22.583 1.00 82.25 439 ASP A C 1
ATOM 3543 O O . ASP A 1 439 ? 9.341 -4.883 -23.493 1.00 82.25 439 ASP A O 1
ATOM 3547 N N . PRO A 1 440 ? 7.420 -3.906 -22.824 1.00 83.88 440 PRO A N 1
ATOM 3548 C CA . PRO A 1 440 ? 7.063 -3.458 -24.163 1.00 83.88 440 PRO A CA 1
ATOM 3549 C C . PRO A 1 440 ? 8.133 -2.499 -24.714 1.00 83.88 440 PRO A C 1
ATOM 3551 O O . PRO A 1 440 ? 8.671 -1.676 -23.964 1.00 83.88 440 PRO A O 1
ATOM 3554 N N . PRO A 1 441 ? 8.458 -2.567 -26.019 1.00 81.06 441 PRO A N 1
ATOM 3555 C CA . PRO A 1 441 ? 9.446 -1.674 -26.609 1.00 81.06 441 PRO A CA 1
ATOM 3556 C C . PRO A 1 441 ? 8.981 -0.210 -26.500 1.00 81.06 441 PRO A C 1
ATOM 3558 O O . PRO A 1 441 ? 7.789 0.060 -26.669 1.00 81.06 441 PRO A O 1
ATOM 3561 N N . PRO A 1 442 ? 9.897 0.747 -26.257 1.00 79.62 442 PRO A N 1
ATOM 3562 C CA . PRO A 1 442 ? 9.549 2.162 -26.182 1.00 79.62 442 PRO A CA 1
ATOM 3563 C C . PRO A 1 442 ? 8.938 2.645 -27.498 1.00 79.62 442 PRO A C 1
ATOM 3565 O O . PRO A 1 442 ? 9.456 2.356 -28.584 1.00 79.62 442 PRO A O 1
ATOM 3568 N N . LEU A 1 443 ? 7.844 3.400 -27.395 1.00 82.00 443 LEU A N 1
ATOM 3569 C CA . LEU A 1 443 ? 7.165 3.974 -28.550 1.00 82.00 443 LEU A CA 1
ATOM 3570 C C . LEU A 1 443 ? 8.052 5.034 -29.214 1.00 82.00 443 LEU A C 1
ATOM 3572 O O . LEU A 1 443 ? 8.555 5.950 -28.565 1.00 82.00 443 LEU A O 1
ATOM 3576 N N . LYS A 1 444 ? 8.225 4.925 -30.534 1.00 80.06 444 LYS A N 1
ATOM 3577 C CA . LYS A 1 444 ? 8.860 5.968 -31.347 1.00 80.06 444 LYS A CA 1
ATOM 3578 C C . LYS A 1 444 ? 7.789 6.953 -31.799 1.00 80.06 444 LYS A C 1
ATOM 3580 O O . LYS A 1 444 ? 6.925 6.593 -32.596 1.00 80.06 444 LYS A O 1
ATOM 3585 N N . LEU A 1 445 ? 7.857 8.181 -31.298 1.00 77.88 445 LEU A N 1
ATOM 3586 C CA . LEU A 1 445 ? 6.941 9.264 -31.652 1.00 77.88 445 LEU A CA 1
ATOM 3587 C C . LEU A 1 445 ? 7.617 10.294 -32.555 1.00 77.88 445 LEU A C 1
ATOM 3589 O O . LEU A 1 445 ? 8.827 10.490 -32.501 1.00 77.88 445 LEU A O 1
ATOM 3593 N N . SER A 1 446 ? 6.812 10.973 -33.368 1.00 78.69 446 SER A N 1
ATOM 3594 C CA . SER A 1 446 ? 7.224 12.165 -34.109 1.00 78.69 446 SER A CA 1
ATOM 3595 C C . SER A 1 446 ? 7.260 13.393 -33.198 1.00 78.69 446 SER A C 1
ATOM 3597 O O . SER A 1 446 ? 6.371 13.552 -32.358 1.00 78.69 446 SER A O 1
ATOM 3599 N N . GLU A 1 447 ? 8.190 14.315 -33.449 1.00 79.06 447 GLU A N 1
ATOM 3600 C CA . GLU A 1 447 ? 8.356 15.576 -32.705 1.00 79.06 447 GLU A CA 1
ATOM 3601 C C . GLU A 1 447 ? 7.049 16.365 -32.544 1.00 79.06 447 GLU A C 1
ATOM 3603 O O . GLU A 1 447 ? 6.752 16.847 -31.457 1.00 79.06 447 GLU A O 1
ATOM 3608 N N . LYS A 1 448 ? 6.201 16.409 -33.582 1.00 75.50 448 LYS A N 1
ATOM 3609 C CA . LYS A 1 448 ? 4.893 17.082 -33.516 1.00 75.50 448 LYS A CA 1
ATOM 3610 C C . LYS A 1 448 ? 3.972 16.516 -32.423 1.00 75.50 448 LYS A C 1
ATOM 3612 O O . LYS A 1 448 ? 3.301 17.283 -31.744 1.00 75.50 448 LYS A O 1
ATOM 3617 N N . HIS A 1 449 ? 3.952 15.195 -32.227 1.00 72.88 449 HIS A N 1
ATOM 3618 C CA . HIS A 1 449 ? 3.168 14.585 -31.147 1.00 72.88 449 HIS A CA 1
ATOM 3619 C C . HIS A 1 449 ? 3.800 14.873 -29.781 1.00 72.88 449 HIS A C 1
ATOM 3621 O O . HIS A 1 449 ? 3.075 15.160 -28.834 1.00 72.88 449 HIS A O 1
ATOM 3627 N N . LEU A 1 450 ? 5.135 14.853 -29.686 1.00 77.31 450 LEU A N 1
ATOM 3628 C CA . LEU A 1 450 ? 5.848 15.209 -28.456 1.00 77.31 450 LEU A CA 1
ATOM 3629 C C . LEU A 1 450 ? 5.560 16.657 -28.034 1.00 77.31 450 LEU A C 1
ATOM 3631 O O . LEU A 1 450 ? 5.306 16.889 -26.859 1.00 77.31 450 LEU A O 1
ATOM 3635 N N . ALA A 1 451 ? 5.512 17.605 -28.974 1.00 79.62 451 ALA A N 1
ATOM 3636 C CA . ALA A 1 451 ? 5.164 18.997 -28.693 1.00 79.62 451 ALA A CA 1
ATOM 3637 C C . ALA A 1 451 ? 3.727 19.147 -28.155 1.00 79.62 451 ALA A C 1
ATOM 3639 O O . ALA A 1 451 ? 3.521 19.779 -27.122 1.00 79.62 451 ALA A O 1
ATOM 3640 N N . THR A 1 452 ? 2.739 18.514 -28.802 1.00 75.62 452 THR A N 1
ATOM 3641 C CA . THR A 1 452 ? 1.327 18.574 -28.374 1.00 75.62 452 THR A CA 1
ATOM 3642 C C . THR A 1 452 ? 1.071 17.885 -27.027 1.00 75.62 452 THR A C 1
ATOM 3644 O O . THR A 1 452 ? 0.236 18.345 -26.257 1.00 75.62 452 THR A O 1
ATOM 3647 N N . PHE A 1 453 ? 1.782 16.799 -26.705 1.00 81.94 453 PHE A N 1
ATOM 3648 C CA . PHE A 1 453 ? 1.707 16.198 -25.366 1.00 81.94 453 PHE A CA 1
ATOM 3649 C C . PHE A 1 453 ? 2.548 16.946 -24.324 1.00 81.94 453 PHE A C 1
ATOM 3651 O O . PHE A 1 453 ? 2.204 16.922 -23.146 1.00 81.94 453 PHE A O 1
ATOM 3658 N N . GLY A 1 454 ? 3.604 17.644 -24.750 1.00 81.44 454 GLY A N 1
ATOM 3659 C CA . GLY A 1 454 ? 4.441 18.482 -23.896 1.00 81.44 454 GLY A CA 1
ATOM 3660 C C . GLY A 1 454 ? 3.674 19.644 -23.267 1.00 81.44 454 GLY A C 1
ATOM 3661 O O . GLY A 1 454 ? 3.819 19.863 -22.070 1.00 81.44 454 GLY A O 1
ATOM 3662 N N . SER A 1 455 ? 2.797 20.326 -24.018 1.00 83.44 455 SER A N 1
ATOM 3663 C CA . SER A 1 455 ? 1.957 21.394 -23.447 1.00 83.44 455 SER A CA 1
ATOM 3664 C C . SER A 1 455 ? 0.961 20.861 -22.410 1.00 83.44 455 SER A C 1
ATOM 3666 O O . SER A 1 455 ? 0.803 21.453 -21.351 1.00 83.44 455 SER A O 1
ATOM 3668 N N . LEU A 1 456 ? 0.350 19.697 -22.652 1.00 81.88 456 LEU A N 1
ATOM 3669 C CA . LEU A 1 456 ? -0.552 19.036 -21.692 1.00 81.88 456 LEU A CA 1
ATOM 3670 C C . LEU A 1 456 ? 0.168 18.550 -20.416 1.00 81.88 456 LEU A C 1
ATOM 3672 O O . LEU A 1 456 ? -0.457 18.364 -19.368 1.00 81.88 456 LEU A O 1
ATOM 3676 N N . ALA A 1 457 ? 1.481 18.330 -20.499 1.00 81.94 457 ALA A N 1
ATOM 3677 C CA . ALA A 1 457 ? 2.331 17.976 -19.368 1.00 81.94 457 ALA A CA 1
ATOM 3678 C C . ALA A 1 457 ? 2.830 19.199 -18.569 1.00 81.94 457 ALA A C 1
ATOM 3680 O O . ALA A 1 457 ? 3.397 19.009 -17.494 1.00 81.94 457 ALA A O 1
ATOM 3681 N N . ASP A 1 458 ? 2.606 20.430 -19.045 1.00 86.75 458 ASP A N 1
ATOM 3682 C CA . ASP A 1 458 ? 3.064 21.660 -18.387 1.00 86.75 458 ASP A CA 1
ATOM 3683 C C . ASP A 1 458 ? 2.403 21.829 -17.003 1.00 86.75 458 ASP A C 1
ATOM 3685 O O . ASP A 1 458 ? 1.167 21.861 -16.918 1.00 86.75 458 ASP A O 1
ATOM 3689 N N . PRO A 1 459 ? 3.168 21.938 -15.898 1.00 87.06 459 PRO A N 1
ATOM 3690 C CA . PRO A 1 459 ? 2.625 22.218 -14.571 1.00 87.06 459 PRO A CA 1
ATOM 3691 C C . PRO A 1 459 ? 1.703 23.446 -14.511 1.00 87.06 459 PRO A C 1
ATOM 3693 O O . PRO A 1 459 ? 0.750 23.417 -13.737 1.00 87.06 459 PRO A O 1
ATOM 3696 N N . GLY A 1 460 ? 1.946 24.475 -15.330 1.00 91.56 460 GLY A N 1
ATOM 3697 C CA . GLY A 1 460 ? 1.193 25.733 -15.331 1.00 91.56 460 GLY A CA 1
ATOM 3698 C C . GLY A 1 460 ? -0.165 25.698 -16.041 1.00 91.56 460 GLY A C 1
ATOM 3699 O O . GLY A 1 460 ? -0.953 26.618 -15.853 1.00 91.56 460 GLY A O 1
ATOM 3700 N N . MET A 1 461 ? -0.463 24.662 -16.834 1.00 93.38 461 MET A N 1
ATOM 3701 C CA . MET A 1 461 ? -1.726 24.569 -17.579 1.00 93.38 461 MET A CA 1
ATOM 3702 C C . MET A 1 461 ? -2.932 24.328 -16.652 1.00 93.38 461 MET A C 1
ATOM 3704 O O . MET A 1 461 ? -2.921 23.401 -15.837 1.00 93.38 461 MET A O 1
ATOM 3708 N N . SER A 1 462 ? -3.997 25.118 -16.821 1.00 95.12 462 SER A N 1
ATOM 3709 C CA . SER A 1 462 ? -5.290 24.914 -16.147 1.00 95.12 462 SER A CA 1
ATOM 3710 C C . SER A 1 462 ? -6.223 23.946 -16.894 1.00 95.12 462 SER A C 1
ATOM 3712 O O . SER A 1 462 ? -6.071 23.690 -18.092 1.00 95.12 462 SER A O 1
ATOM 3714 N N . ASP A 1 463 ? -7.241 23.432 -16.194 1.00 95.19 463 ASP A N 1
ATOM 3715 C CA . ASP A 1 463 ? -8.298 22.600 -16.791 1.00 95.19 463 ASP A CA 1
ATOM 3716 C C . ASP A 1 463 ? -9.126 23.399 -17.818 1.00 95.19 463 ASP A C 1
ATOM 3718 O O . ASP A 1 463 ? -9.486 22.886 -18.874 1.00 95.19 463 ASP A O 1
ATOM 3722 N N . GLU A 1 464 ? -9.378 24.688 -17.571 1.00 94.62 464 GLU A N 1
ATOM 3723 C CA . GLU A 1 464 ? -10.079 25.584 -18.494 1.00 94.62 464 GLU A CA 1
ATOM 3724 C C . GLU A 1 464 ? -9.314 25.810 -19.803 1.00 94.62 464 GLU A C 1
ATOM 3726 O O . GLU A 1 464 ? -9.921 25.827 -20.877 1.00 94.62 464 GLU A O 1
ATOM 3731 N N . GLU A 1 465 ? -7.997 26.008 -19.731 1.00 93.25 465 GLU A N 1
ATOM 3732 C CA . GLU A 1 465 ? -7.139 26.182 -20.909 1.00 93.25 465 GLU A CA 1
ATOM 3733 C C . GLU A 1 465 ? -7.011 24.878 -21.691 1.00 93.25 465 GLU A C 1
ATOM 3735 O O . GLU A 1 465 ? -7.188 24.880 -22.911 1.00 93.25 465 GLU A O 1
ATOM 3740 N N . CYS A 1 466 ? -6.804 23.758 -20.993 1.00 91.25 466 CYS A N 1
ATOM 3741 C CA . CYS A 1 466 ? -6.790 22.430 -21.594 1.00 91.25 466 CYS A CA 1
ATOM 3742 C C . CYS A 1 466 ? -8.117 22.134 -22.312 1.00 91.25 466 CYS A C 1
ATOM 3744 O O . CYS A 1 466 ? -8.122 21.782 -23.494 1.00 91.25 466 CYS A O 1
ATOM 3746 N N . ALA A 1 467 ? -9.260 22.371 -21.660 1.00 90.94 467 ALA A N 1
ATOM 3747 C CA . ALA A 1 467 ? -10.582 22.164 -22.245 1.00 90.94 467 ALA A CA 1
ATOM 3748 C C . ALA A 1 467 ? -10.840 23.047 -23.482 1.00 90.94 467 ALA A C 1
ATOM 3750 O O . ALA A 1 467 ? -11.495 22.583 -24.419 1.00 90.94 467 ALA A O 1
ATOM 3751 N N . LYS A 1 468 ? -10.317 24.283 -23.521 1.00 90.31 468 LYS A N 1
ATOM 3752 C CA . LYS A 1 468 ? -10.360 25.157 -24.712 1.00 90.31 468 LYS A CA 1
ATOM 3753 C C . LYS A 1 468 ? -9.456 24.637 -25.832 1.00 90.31 468 LYS A C 1
ATOM 3755 O O . LYS A 1 468 ? -9.932 24.431 -26.945 1.00 90.31 468 LYS A O 1
ATOM 3760 N N . GLN A 1 469 ? -8.193 24.314 -25.543 1.00 87.44 469 GLN A N 1
ATOM 3761 C CA . GLN A 1 469 ? -7.272 23.759 -26.546 1.00 87.44 469 GLN A CA 1
ATOM 3762 C C . GLN A 1 469 ? -7.796 22.430 -27.130 1.00 87.44 469 GLN A C 1
ATOM 3764 O O . GLN A 1 469 ? -7.659 22.156 -28.328 1.00 87.44 469 GLN A O 1
ATOM 3769 N N . LEU A 1 470 ? -8.480 21.625 -26.307 1.00 86.38 470 LEU A N 1
ATOM 3770 C CA . LEU A 1 470 ? -9.161 20.401 -26.728 1.00 86.38 470 LEU A CA 1
ATOM 3771 C C . LEU A 1 470 ? -10.345 20.648 -27.675 1.00 86.38 470 LEU A C 1
ATOM 3773 O O . LEU A 1 470 ? -10.611 19.816 -28.549 1.00 86.38 470 LEU A O 1
ATOM 3777 N N . GLN A 1 471 ? -11.036 21.779 -27.516 1.00 85.62 471 GLN A N 1
ATOM 3778 C CA . GLN A 1 471 ? -12.147 22.205 -28.367 1.00 85.62 471 GLN A CA 1
ATOM 3779 C C . GLN A 1 471 ? -11.675 22.742 -29.718 1.00 85.62 471 GLN A C 1
ATOM 3781 O O . GLN A 1 471 ? -12.214 22.329 -30.752 1.00 85.62 471 GLN A O 1
ATOM 3786 N N . ASP A 1 472 ? -10.661 23.605 -29.702 1.00 83.50 472 ASP A N 1
ATOM 3787 C CA . ASP A 1 472 ? -10.225 24.365 -30.872 1.00 83.50 472 ASP A CA 1
ATOM 3788 C C . ASP A 1 472 ? -9.267 23.563 -31.769 1.00 83.50 472 ASP A C 1
ATOM 3790 O O . ASP A 1 472 ? -9.469 23.453 -32.981 1.00 83.50 472 ASP A O 1
ATOM 3794 N N . GLU A 1 473 ? -8.237 22.945 -31.184 1.00 73.44 473 GLU A N 1
ATOM 3795 C CA . GLU A 1 473 ? -7.107 22.398 -31.942 1.00 73.44 473 GLU A CA 1
ATOM 3796 C C . GLU A 1 473 ? -7.191 20.872 -32.122 1.00 73.44 473 GLU A C 1
ATOM 3798 O O . GLU A 1 473 ? -7.045 20.340 -33.232 1.00 73.44 473 GLU A O 1
ATOM 3803 N N . PHE A 1 474 ? -7.511 20.140 -31.050 1.00 70.56 474 PHE A N 1
ATOM 3804 C CA . PHE A 1 474 ? -7.552 18.668 -31.066 1.00 70.56 474 PHE A CA 1
ATOM 3805 C C . PHE A 1 474 ? -8.659 18.098 -31.962 1.00 70.56 474 PHE A C 1
ATOM 3807 O O . PHE A 1 474 ? -8.490 17.028 -32.555 1.00 70.56 474 PHE A O 1
ATOM 3814 N N . ARG A 1 475 ? -9.772 18.829 -32.122 1.00 70.88 475 ARG A N 1
ATOM 3815 C CA . ARG A 1 475 ? -10.894 18.459 -33.003 1.00 70.88 475 ARG A CA 1
ATOM 3816 C C . ARG A 1 475 ? -10.475 18.310 -34.469 1.00 70.88 475 ARG A C 1
ATOM 3818 O O . ARG A 1 475 ? -11.074 17.517 -35.199 1.00 70.88 475 ARG A O 1
ATOM 3825 N N . SER A 1 476 ? -9.453 19.051 -34.893 1.00 68.31 476 SER A N 1
ATOM 3826 C CA . SER A 1 476 ? -8.878 18.961 -36.236 1.00 68.31 476 SER A CA 1
ATOM 3827 C C . SER A 1 476 ? -7.900 17.788 -36.341 1.00 68.31 476 SER A C 1
ATOM 3829 O O . SER A 1 476 ? -7.975 17.004 -37.286 1.00 68.31 476 SER A O 1
ATOM 3831 N N . GLN A 1 477 ? -7.035 17.595 -35.340 1.00 66.69 477 GLN A N 1
ATOM 3832 C CA . GLN A 1 477 ? -6.027 16.527 -35.350 1.00 66.69 477 GLN A CA 1
ATOM 3833 C C . GLN A 1 477 ? -6.642 15.115 -35.274 1.00 66.69 477 GLN A C 1
ATOM 3835 O O . GLN A 1 477 ? -6.256 14.235 -36.045 1.00 66.69 477 GLN A O 1
ATOM 3840 N N . MET A 1 478 ? -7.658 14.913 -34.423 1.00 65.00 478 MET A N 1
ATOM 3841 C CA . MET A 1 478 ? -8.383 13.635 -34.284 1.00 65.00 478 MET A CA 1
ATOM 3842 C C . MET A 1 478 ? -9.139 13.205 -35.554 1.00 65.00 478 MET A C 1
ATOM 3844 O O . MET A 1 478 ? -9.489 12.035 -35.683 1.00 65.00 478 MET A O 1
ATOM 3848 N N . LYS A 1 479 ? -9.401 14.125 -36.493 1.00 65.50 479 LYS A N 1
ATOM 3849 C CA . LYS A 1 479 ? -10.032 13.810 -37.786 1.00 65.50 479 LYS A CA 1
ATOM 3850 C C . LYS A 1 479 ? -9.037 13.407 -38.873 1.00 65.50 479 LYS A C 1
ATOM 3852 O O . LYS A 1 479 ? -9.417 12.650 -39.760 1.00 65.50 479 LYS A O 1
ATOM 3857 N N . LEU A 1 480 ? -7.806 13.928 -38.842 1.00 53.84 480 LEU A N 1
ATOM 3858 C CA . LEU A 1 480 ? -6.793 13.633 -39.864 1.00 53.84 480 LEU A CA 1
ATOM 3859 C C . LEU A 1 480 ? -5.977 12.372 -39.557 1.00 53.84 480 LEU A C 1
ATOM 3861 O O . LEU A 1 480 ? -5.572 11.670 -40.482 1.00 53.84 480 LEU A O 1
ATOM 3865 N N . ASN A 1 481 ? -5.728 12.074 -38.282 1.00 55.16 481 ASN A N 1
ATOM 3866 C CA . ASN A 1 481 ? -4.849 10.974 -37.900 1.00 55.16 481 ASN A CA 1
ATOM 3867 C C . ASN A 1 481 ? -5.630 9.668 -37.685 1.00 55.16 481 ASN A C 1
ATOM 3869 O O . ASN A 1 481 ? -6.315 9.493 -36.680 1.00 55.16 481 ASN A O 1
ATOM 3873 N N . SER A 1 482 ? -5.448 8.696 -38.585 1.00 54.12 482 SER A N 1
ATOM 3874 C CA . SER A 1 482 ? -5.877 7.302 -38.363 1.00 54.12 482 SER A CA 1
ATOM 3875 C C . SER A 1 482 ? -5.064 6.590 -37.266 1.00 54.12 482 SER A C 1
ATOM 3877 O O . SER A 1 482 ? -5.493 5.564 -36.734 1.00 54.12 482 SER A O 1
ATOM 3879 N N . GLY A 1 483 ? -3.889 7.129 -36.922 1.00 59.09 483 GLY A N 1
ATOM 3880 C CA . GLY A 1 483 ? -3.082 6.721 -35.775 1.00 59.09 483 GLY A CA 1
ATOM 3881 C C . GLY A 1 483 ? -3.544 7.411 -34.491 1.00 59.09 483 GLY A C 1
ATOM 3882 O O . GLY A 1 483 ? -3.770 8.618 -34.472 1.00 59.09 483 GLY A O 1
ATOM 3883 N N . ARG A 1 484 ? -3.664 6.646 -33.403 1.00 76.25 484 ARG A N 1
ATOM 3884 C CA . ARG A 1 484 ? -4.122 7.149 -32.098 1.00 76.25 484 ARG A CA 1
ATOM 3885 C C . ARG A 1 484 ? -2.980 7.929 -31.422 1.00 76.25 484 ARG A C 1
ATOM 3887 O O . ARG A 1 484 ? -1.958 7.303 -31.141 1.00 76.25 484 ARG A O 1
ATOM 3894 N N . PRO A 1 485 ? -3.110 9.242 -31.158 1.00 78.75 485 PRO A N 1
ATOM 3895 C CA . PRO A 1 485 ? -2.039 10.011 -30.532 1.00 78.75 485 PRO A CA 1
ATOM 3896 C C . PRO A 1 485 ? -1.857 9.583 -29.069 1.00 78.75 485 PRO A C 1
ATOM 3898 O O . PRO A 1 485 ? -2.824 9.539 -28.303 1.00 78.75 485 PRO A O 1
ATOM 3901 N N . VAL A 1 486 ? -0.614 9.274 -28.698 1.00 88.00 486 VAL A N 1
ATOM 3902 C CA . VAL A 1 486 ? -0.183 8.922 -27.336 1.00 88.00 486 VAL A CA 1
ATOM 3903 C C . VAL A 1 486 ? 1.198 9.515 -27.031 1.00 88.00 486 VAL A C 1
ATOM 3905 O O . VAL A 1 486 ? 1.950 9.803 -27.965 1.00 88.00 486 VAL A O 1
ATOM 3908 N N . ASP A 1 487 ? 1.526 9.685 -25.748 1.00 88.81 487 ASP A N 1
ATOM 3909 C CA . ASP A 1 487 ? 2.856 10.101 -25.275 1.00 88.81 487 ASP A CA 1
ATOM 3910 C C . ASP A 1 487 ? 3.888 8.945 -25.294 1.00 88.81 487 ASP A C 1
ATOM 3912 O O . ASP A 1 487 ? 3.593 7.813 -25.693 1.00 88.81 487 ASP A O 1
ATOM 3916 N N . VAL A 1 488 ? 5.124 9.223 -24.857 1.00 88.31 488 VAL A N 1
ATOM 3917 C CA . VAL A 1 488 ? 6.226 8.234 -24.800 1.00 88.31 488 VAL A CA 1
ATOM 3918 C C . VAL A 1 488 ? 5.947 7.035 -23.881 1.00 88.31 488 VAL A C 1
ATOM 3920 O O . VAL A 1 488 ? 6.620 6.014 -23.999 1.00 88.31 488 VAL A O 1
ATOM 3923 N N . ASN A 1 489 ? 4.953 7.149 -22.997 1.00 90.00 489 ASN A N 1
ATOM 3924 C CA . ASN A 1 489 ? 4.473 6.119 -22.080 1.00 90.00 489 ASN A CA 1
ATOM 3925 C C . ASN A 1 489 ? 3.174 5.455 -22.581 1.00 90.00 489 ASN A C 1
ATOM 3927 O O . ASN A 1 489 ? 2.571 4.656 -21.867 1.00 90.00 489 ASN A O 1
ATOM 3931 N N . GLY A 1 490 ? 2.693 5.785 -23.782 1.00 91.31 490 GLY A N 1
ATOM 3932 C CA . GLY A 1 490 ? 1.418 5.298 -24.310 1.00 91.31 490 GLY A CA 1
ATOM 3933 C C . GLY A 1 490 ? 0.174 5.944 -23.684 1.00 91.31 490 GLY A C 1
ATOM 3934 O O . GLY A 1 490 ? -0.935 5.473 -23.936 1.00 91.31 490 GLY A O 1
ATOM 3935 N N . ASN A 1 491 ? 0.316 7.001 -22.881 1.00 93.19 491 ASN A N 1
ATOM 3936 C CA . ASN A 1 491 ? -0.810 7.750 -22.329 1.00 93.19 491 ASN A CA 1
ATOM 3937 C C . ASN A 1 491 ? -1.561 8.469 -23.453 1.00 93.19 491 ASN A C 1
ATOM 3939 O O . ASN A 1 491 ? -0.967 9.190 -24.253 1.00 93.19 491 ASN A O 1
ATOM 3943 N N . THR A 1 492 ? -2.884 8.325 -23.484 1.00 92.31 492 THR A N 1
ATOM 3944 C CA . THR A 1 492 ? -3.751 9.205 -24.284 1.00 92.31 492 THR A CA 1
ATOM 3945 C C . THR A 1 492 ? -3.965 10.531 -23.551 1.00 92.31 492 THR A C 1
ATOM 3947 O O . THR A 1 492 ? -3.753 10.619 -22.342 1.00 92.31 492 THR A O 1
ATOM 3950 N N . VAL A 1 493 ? -4.499 11.544 -24.239 1.00 91.56 493 VAL A N 1
ATOM 3951 C CA . VAL A 1 493 ? -4.901 12.809 -23.594 1.00 91.56 493 VAL A CA 1
ATOM 3952 C C . VAL A 1 493 ? -5.880 12.612 -22.425 1.00 91.56 493 VAL A C 1
ATOM 3954 O O . VAL A 1 493 ? -5.800 13.331 -21.434 1.00 91.56 493 VAL A O 1
ATOM 3957 N N . LEU A 1 494 ? -6.727 11.575 -22.473 1.00 94.81 494 LEU A N 1
ATOM 3958 C CA . LEU A 1 494 ? -7.626 11.238 -21.366 1.00 94.81 494 LEU A CA 1
ATOM 3959 C C . LEU A 1 494 ? -6.877 10.709 -20.134 1.00 94.81 494 LEU A C 1
ATOM 3961 O O . LEU A 1 494 ? -7.312 10.969 -19.022 1.00 94.81 494 LEU A O 1
ATOM 3965 N N . HIS A 1 495 ? -5.754 10.000 -20.306 1.00 96.44 495 HIS A N 1
ATOM 3966 C CA . HIS A 1 495 ? -4.923 9.574 -19.172 1.00 96.44 495 HIS A CA 1
ATOM 3967 C C . HIS A 1 495 ? -4.302 10.786 -18.472 1.00 96.44 495 HIS A C 1
ATOM 3969 O O . HIS A 1 495 ? -4.339 10.860 -17.249 1.00 96.44 495 HIS A O 1
ATOM 3975 N N . LEU A 1 496 ? -3.765 11.738 -19.244 1.00 94.62 496 LEU A N 1
ATOM 3976 C CA . LEU A 1 496 ? -3.123 12.938 -18.701 1.00 94.62 496 LEU A CA 1
ATOM 3977 C C . LEU A 1 496 ? -4.137 13.835 -17.979 1.00 94.62 496 LEU A C 1
ATOM 3979 O O . LEU A 1 496 ? -3.912 14.192 -16.827 1.00 94.62 496 LEU A O 1
ATOM 3983 N N . ALA A 1 497 ? -5.282 14.118 -18.610 1.00 95.56 497 ALA A N 1
ATOM 3984 C CA . ALA A 1 497 ? -6.356 14.889 -17.986 1.00 95.56 497 ALA A CA 1
ATOM 3985 C C . ALA A 1 497 ? -6.907 14.197 -16.726 1.00 95.56 497 ALA A C 1
ATOM 3987 O O . ALA A 1 497 ? -7.106 14.853 -15.707 1.00 95.56 497 ALA A O 1
ATOM 3988 N N . ALA A 1 498 ? -7.093 12.871 -16.764 1.00 97.00 498 ALA A N 1
ATOM 3989 C CA . ALA A 1 498 ? -7.554 12.116 -15.603 1.00 97.00 498 ALA A CA 1
ATOM 3990 C C . ALA A 1 498 ? -6.553 12.187 -14.447 1.00 97.00 498 ALA A C 1
ATOM 3992 O O . ALA A 1 498 ? -6.942 12.573 -13.358 1.00 97.00 498 ALA A O 1
ATOM 3993 N N . VAL A 1 499 ? -5.270 11.877 -14.671 1.00 96.19 499 VAL A N 1
ATOM 3994 C CA . VAL A 1 499 ? -4.230 11.850 -13.619 1.00 96.19 499 VAL A CA 1
ATOM 3995 C C . VAL A 1 499 ? -3.985 13.223 -12.974 1.00 96.19 499 VAL A C 1
ATOM 3997 O O . VAL A 1 499 ? -3.539 13.270 -11.829 1.00 96.19 499 VAL A O 1
ATOM 4000 N N . ARG A 1 500 ? -4.302 14.321 -13.677 1.00 95.56 500 ARG A N 1
ATOM 4001 C CA . ARG A 1 500 ? -4.263 15.704 -13.162 1.00 95.56 500 ARG A CA 1
ATOM 4002 C C . ARG A 1 500 ? -5.594 16.192 -12.573 1.00 95.56 500 ARG A C 1
ATOM 4004 O O . ARG A 1 500 ? -5.700 17.362 -12.222 1.00 95.56 500 ARG A O 1
ATOM 4011 N N . SER A 1 501 ? -6.600 15.321 -12.495 1.00 96.44 501 SER A N 1
ATOM 4012 C CA . SER A 1 501 ? -7.944 15.618 -11.979 1.00 96.44 501 SER A CA 1
ATOM 4013 C C . SER A 1 501 ? -8.645 16.782 -12.694 1.00 96.44 501 SER A C 1
ATOM 4015 O O . SER A 1 501 ? -9.462 17.496 -12.117 1.00 96.44 501 SER A O 1
ATOM 4017 N N . TRP A 1 502 ? -8.350 16.957 -13.985 1.00 96.62 502 TRP A N 1
ATOM 4018 C CA . TRP A 1 502 ? -8.930 17.978 -14.857 1.00 96.62 502 TRP A CA 1
ATOM 4019 C C . TRP A 1 502 ? -10.355 17.594 -15.275 1.00 96.62 502 TRP A C 1
ATOM 4021 O O . TRP A 1 502 ? -10.593 17.069 -16.365 1.00 96.62 502 TRP A O 1
ATOM 4031 N N . PHE A 1 503 ? -11.307 17.805 -14.367 1.00 95.56 503 PHE A N 1
ATOM 4032 C CA . PHE A 1 503 ? -12.695 17.359 -14.481 1.00 95.56 503 PHE A CA 1
ATOM 4033 C C . PHE A 1 503 ? -13.413 17.840 -15.751 1.00 95.56 503 PHE A C 1
ATOM 4035 O O . PHE A 1 503 ? -14.108 17.047 -16.399 1.00 95.56 503 PHE A O 1
ATOM 4042 N N . LYS A 1 504 ? -13.232 19.100 -16.159 1.00 94.44 504 LYS A N 1
ATOM 4043 C CA . LYS A 1 504 ? -13.869 19.663 -17.362 1.00 94.44 504 LYS A CA 1
ATOM 4044 C C . LYS A 1 504 ? -13.294 19.014 -18.618 1.00 94.44 504 LYS A C 1
ATOM 4046 O O . LYS A 1 504 ? -14.054 18.579 -19.484 1.00 94.44 504 LYS A O 1
ATOM 4051 N N . SER A 1 505 ? -11.973 18.869 -18.681 1.00 95.06 505 SER A N 1
ATOM 4052 C CA . SER A 1 505 ? -11.263 18.202 -19.776 1.00 95.06 505 SER A CA 1
ATOM 4053 C C . SER A 1 505 ? -11.621 16.717 -19.873 1.00 95.06 505 SER A C 1
ATOM 4055 O O . SER A 1 505 ? -11.983 16.248 -20.952 1.00 95.06 505 SER A O 1
ATOM 4057 N N . VAL A 1 506 ? -11.601 15.976 -18.757 1.00 95.62 506 VAL A N 1
ATOM 4058 C CA . VAL A 1 506 ? -12.023 14.564 -18.690 1.00 95.62 506 VAL A CA 1
ATOM 4059 C C . VAL A 1 506 ? -13.440 14.406 -19.227 1.00 95.62 506 VAL A C 1
ATOM 4061 O O . VAL A 1 506 ? -13.672 13.557 -20.088 1.00 95.62 506 VAL A O 1
ATOM 4064 N N . THR A 1 507 ? -14.370 15.253 -18.787 1.00 94.44 507 THR A N 1
ATOM 4065 C CA . THR A 1 507 ? -15.769 15.166 -19.218 1.00 94.44 507 THR A CA 1
ATOM 4066 C C . THR A 1 507 ? -15.932 15.477 -20.700 1.00 94.44 507 THR A C 1
ATOM 4068 O O . THR A 1 507 ? -16.499 14.668 -21.437 1.00 94.44 507 THR A O 1
ATOM 4071 N N . TYR A 1 508 ? -15.333 16.574 -21.176 1.00 92.94 508 TYR A N 1
ATOM 4072 C CA . TYR A 1 508 ? -15.328 16.939 -22.592 1.00 92.94 508 TYR A CA 1
ATOM 4073 C C . TYR A 1 508 ? -14.813 15.804 -23.494 1.00 92.94 508 TYR A C 1
ATOM 4075 O O . TYR A 1 508 ? -15.382 15.551 -24.566 1.00 92.94 508 TYR A O 1
ATOM 4083 N N . ILE A 1 509 ? -13.741 15.126 -23.061 1.00 92.44 509 ILE A N 1
ATOM 4084 C CA . ILE A 1 509 ? -13.120 14.020 -23.792 1.00 92.44 509 ILE A CA 1
ATOM 4085 C C . ILE A 1 509 ? -14.008 12.770 -23.761 1.00 92.44 509 ILE A C 1
ATOM 4087 O O . ILE A 1 509 ? -14.201 12.161 -24.811 1.00 92.44 509 ILE A O 1
ATOM 4091 N N . VAL A 1 510 ? -14.556 12.377 -22.605 1.00 93.38 510 VAL A N 1
ATOM 4092 C CA . VAL A 1 510 ? -15.387 11.163 -22.476 1.00 93.38 510 VAL A CA 1
ATOM 4093 C C . VAL A 1 510 ? -16.673 11.270 -23.302 1.00 93.38 510 VAL A C 1
ATOM 4095 O O . VAL A 1 510 ? -17.025 10.308 -23.983 1.00 93.38 510 VAL A O 1
ATOM 4098 N N . GLU A 1 511 ? -17.313 12.444 -23.335 1.00 91.88 511 GLU A N 1
ATOM 4099 C CA . GLU A 1 511 ? -18.503 12.713 -24.162 1.00 91.88 511 GLU A CA 1
ATOM 4100 C C . GLU A 1 511 ? -18.262 12.517 -25.671 1.00 91.88 511 GLU A C 1
ATOM 4102 O O . GLU A 1 511 ? -19.158 12.088 -26.397 1.00 91.88 511 GLU A O 1
ATOM 4107 N N . ARG A 1 512 ? -17.066 12.869 -26.168 1.00 90.25 512 ARG A N 1
ATOM 4108 C CA . ARG A 1 512 ? -16.761 12.945 -27.615 1.00 90.25 512 ARG A CA 1
ATOM 4109 C C . ARG A 1 512 ? -15.894 11.804 -28.132 1.00 90.25 512 ARG A C 1
ATOM 4111 O O . ARG A 1 512 ? -15.927 11.503 -29.323 1.00 90.25 512 ARG A O 1
ATOM 4118 N N . TYR A 1 513 ? -15.109 11.193 -27.252 1.00 89.94 513 TYR A N 1
ATOM 4119 C CA . TYR A 1 513 ? -14.075 10.216 -27.575 1.00 89.94 513 TYR A CA 1
ATOM 4120 C C . TYR A 1 513 ? -14.093 9.050 -26.570 1.00 89.94 513 TYR A C 1
ATOM 4122 O O . TYR A 1 513 ? -13.047 8.617 -26.080 1.00 89.94 513 TYR A O 1
ATOM 4130 N N . SER A 1 514 ? -15.283 8.528 -26.261 1.00 90.62 514 SER A N 1
ATOM 4131 C CA . SER A 1 514 ? -15.514 7.459 -25.274 1.00 90.62 514 SER A CA 1
ATOM 4132 C C . SER A 1 514 ? -14.658 6.198 -25.478 1.00 90.62 514 SER A C 1
ATOM 4134 O O . SER A 1 514 ? -14.336 5.509 -24.509 1.00 90.62 514 SER A O 1
ATOM 4136 N N . GLN A 1 515 ? -14.182 5.928 -26.702 1.00 91.19 515 GLN A N 1
ATOM 4137 C CA . GLN A 1 515 ? -13.222 4.856 -26.991 1.00 91.19 515 GLN A CA 1
ATOM 4138 C C . GLN A 1 515 ? -11.894 4.985 -26.219 1.00 91.19 515 GLN A C 1
ATOM 4140 O O . GLN A 1 515 ? -11.216 3.982 -25.977 1.00 91.19 515 GLN A O 1
ATOM 4145 N N . LEU A 1 516 ? -11.507 6.204 -25.819 1.00 92.44 516 LEU A N 1
ATOM 4146 C CA . LEU A 1 516 ? -10.285 6.454 -25.051 1.00 92.44 516 LEU A CA 1
ATOM 4147 C C . LEU A 1 516 ? -10.382 5.916 -23.616 1.00 92.44 516 LEU A C 1
ATOM 4149 O O . LEU A 1 516 ? -9.351 5.558 -23.050 1.00 92.44 516 LEU A O 1
ATOM 4153 N N . SER A 1 517 ? -11.588 5.788 -23.051 1.00 94.75 517 SER A N 1
ATOM 4154 C CA . SER A 1 517 ? -11.812 5.286 -21.685 1.00 94.75 517 SER A CA 1
ATOM 4155 C C . SER A 1 517 ? -11.403 3.819 -21.507 1.00 94.75 517 SER A C 1
ATOM 4157 O O . SER A 1 517 ? -11.065 3.405 -20.401 1.00 94.75 517 SER A O 1
ATOM 4159 N N . SER A 1 518 ? -11.398 3.034 -22.593 1.00 94.88 518 SER A N 1
ATOM 4160 C CA . SER A 1 518 ? -10.936 1.636 -22.604 1.00 94.88 518 SER A CA 1
ATOM 4161 C C . SER A 1 518 ? -9.491 1.447 -23.078 1.00 94.88 518 SER A C 1
ATOM 4163 O O . SER A 1 518 ? -8.967 0.336 -22.999 1.00 94.88 518 SER A O 1
ATOM 4165 N N . MET A 1 519 ? -8.849 2.488 -23.621 1.00 94.50 519 MET A N 1
ATOM 4166 C CA . MET A 1 519 ? -7.459 2.385 -24.078 1.00 94.50 519 MET A CA 1
ATOM 4167 C C . MET A 1 519 ? -6.518 2.222 -22.894 1.00 94.50 519 MET A C 1
ATOM 4169 O O . MET A 1 519 ? -6.738 2.847 -21.866 1.00 94.50 519 MET A O 1
ATOM 4173 N N . ARG A 1 520 ? -5.460 1.421 -23.060 1.00 95.00 520 ARG A N 1
ATOM 4174 C CA . ARG A 1 520 ? -4.445 1.192 -22.029 1.00 95.00 520 ARG A CA 1
ATOM 4175 C C . ARG A 1 520 ? -3.090 1.779 -22.438 1.00 95.00 520 ARG A C 1
ATOM 4177 O O . ARG A 1 520 ? -2.726 1.673 -23.609 1.00 95.00 520 ARG A O 1
ATOM 4184 N N . ASN A 1 521 ? -2.374 2.388 -21.492 1.00 94.75 521 ASN A N 1
ATOM 4185 C CA . ASN A 1 521 ? -1.009 2.898 -21.676 1.00 94.75 521 ASN A CA 1
ATOM 4186 C C . ASN A 1 521 ? 0.050 1.771 -21.629 1.00 94.75 521 ASN A C 1
ATOM 4188 O O . ASN A 1 521 ? -0.295 0.596 -21.491 1.00 94.75 521 ASN A O 1
ATOM 4192 N N . MET A 1 522 ? 1.347 2.094 -21.744 1.00 92.06 522 MET A N 1
ATOM 4193 C CA . MET A 1 522 ? 2.426 1.085 -21.738 1.00 92.06 522 MET A CA 1
ATOM 4194 C C . MET A 1 522 ? 2.552 0.333 -20.407 1.00 92.06 522 MET A C 1
ATOM 4196 O O . MET A 1 522 ? 2.984 -0.816 -20.392 1.00 92.06 522 MET A O 1
ATOM 4200 N N . GLN A 1 523 ? 2.155 0.952 -19.294 1.00 92.38 523 GLN A N 1
ATOM 4201 C CA . GLN A 1 523 ? 2.067 0.320 -17.974 1.00 92.38 523 GLN A CA 1
ATOM 4202 C C . GLN A 1 523 ? 0.807 -0.557 -17.829 1.00 92.38 523 GLN A C 1
ATOM 4204 O O . GLN A 1 523 ? 0.615 -1.207 -16.798 1.00 92.38 523 GLN A O 1
ATOM 4209 N N . GLY A 1 524 ? -0.040 -0.593 -18.861 1.00 94.56 524 GLY A N 1
ATOM 4210 C CA . GLY A 1 524 ? -1.234 -1.415 -18.953 1.00 94.56 524 GLY A CA 1
ATOM 4211 C C . GLY A 1 524 ? -2.484 -0.804 -18.326 1.00 94.56 524 GLY A C 1
ATOM 4212 O O . GLY A 1 524 ? -3.482 -1.513 -18.262 1.00 94.56 524 GLY A O 1
ATOM 4213 N N . TYR A 1 525 ? -2.481 0.453 -17.875 1.00 97.38 525 TYR A N 1
ATOM 4214 C CA . TYR A 1 525 ? -3.644 1.097 -17.244 1.00 97.38 525 TYR A CA 1
ATOM 4215 C C . TYR A 1 525 ? -4.557 1.779 -18.244 1.00 97.38 525 TYR A C 1
ATOM 4217 O O . TYR A 1 525 ? -4.065 2.424 -19.159 1.00 97.38 525 TYR A O 1
ATOM 4225 N N . THR A 1 526 ? -5.863 1.720 -18.001 1.00 97.69 526 THR A N 1
ATOM 4226 C CA . THR A 1 526 ? -6.857 2.670 -18.530 1.00 97.69 526 THR A CA 1
ATOM 4227 C C . THR A 1 526 ? -6.762 4.033 -17.830 1.00 97.69 526 THR A C 1
ATOM 4229 O O . THR A 1 526 ? -6.216 4.096 -16.726 1.00 97.69 526 THR A O 1
ATOM 4232 N N . PRO A 1 527 ? -7.356 5.121 -18.368 1.00 98.00 527 PRO A N 1
ATOM 4233 C CA . PRO A 1 527 ? -7.355 6.428 -17.701 1.00 98.00 527 PRO A CA 1
ATOM 4234 C C . PRO A 1 527 ? -7.915 6.379 -16.275 1.00 98.00 527 PRO A C 1
ATOM 4236 O O . PRO A 1 527 ? -7.392 7.028 -15.373 1.00 98.00 527 PRO A O 1
ATOM 4239 N N . ARG A 1 528 ? -8.949 5.555 -16.060 1.00 97.81 528 ARG A N 1
ATOM 4240 C CA . ARG A 1 528 ? -9.567 5.339 -14.748 1.00 97.81 528 ARG A CA 1
ATOM 4241 C C . ARG A 1 528 ? -8.617 4.657 -13.768 1.00 97.81 528 ARG A C 1
ATOM 4243 O O . ARG A 1 528 ? -8.518 5.089 -12.629 1.00 97.81 528 ARG A O 1
ATOM 4250 N N . GLU A 1 529 ? -7.946 3.588 -14.192 1.00 97.62 529 GLU A N 1
ATOM 4251 C CA . GLU A 1 529 ? -6.985 2.873 -13.340 1.00 97.62 529 GLU A CA 1
ATOM 4252 C C . GLU A 1 529 ? -5.741 3.742 -13.070 1.00 97.62 529 GLU A C 1
ATOM 4254 O O . GLU A 1 529 ? -5.252 3.769 -11.946 1.00 97.62 529 GLU A O 1
ATOM 4259 N N . ALA A 1 530 ? -5.286 4.528 -14.053 1.00 97.62 530 ALA A N 1
ATOM 4260 C CA . ALA A 1 530 ? -4.177 5.469 -13.894 1.00 97.62 530 ALA A CA 1
ATOM 4261 C C . ALA A 1 530 ? -4.487 6.575 -12.866 1.00 97.62 530 ALA A C 1
ATOM 4263 O O . ALA A 1 530 ? -3.651 6.857 -12.008 1.00 97.62 530 ALA A O 1
ATOM 4264 N N . LEU A 1 531 ? -5.693 7.158 -12.904 1.00 97.75 531 LEU A N 1
ATOM 4265 C CA . LEU A 1 531 ? -6.146 8.114 -11.888 1.00 97.75 531 LEU A CA 1
ATOM 4266 C C . LEU A 1 531 ? -6.300 7.446 -10.512 1.00 97.75 531 LEU A C 1
ATOM 4268 O O . LEU A 1 531 ? -5.744 7.954 -9.544 1.00 97.75 531 LEU A O 1
ATOM 4272 N N . LEU A 1 532 ? -6.949 6.277 -10.414 1.00 96.19 532 LEU A N 1
ATOM 4273 C CA . LEU A 1 532 ? -7.057 5.546 -9.140 1.00 96.19 532 LEU A CA 1
ATOM 4274 C C . LEU A 1 532 ? -5.682 5.265 -8.516 1.00 96.19 532 LEU A C 1
ATOM 4276 O O . LEU A 1 532 ? -5.518 5.430 -7.310 1.00 96.19 532 LEU A O 1
ATOM 4280 N N . ARG A 1 533 ? -4.676 4.915 -9.325 1.00 94.56 533 ARG A N 1
ATOM 4281 C CA . ARG A 1 533 ? -3.297 4.765 -8.851 1.00 94.56 533 ARG A CA 1
ATOM 4282 C C . ARG A 1 533 ? -2.664 6.088 -8.425 1.00 94.56 533 ARG A C 1
ATOM 4284 O O . ARG A 1 533 ? -1.952 6.106 -7.427 1.00 94.56 533 ARG A O 1
ATOM 4291 N N . SER A 1 534 ? -2.891 7.179 -9.158 1.00 94.81 534 SER A N 1
ATOM 4292 C CA . SER A 1 534 ? -2.414 8.518 -8.775 1.00 94.81 534 SER A CA 1
ATOM 4293 C C . SER A 1 534 ? -2.958 8.919 -7.398 1.00 94.81 534 SER A C 1
ATOM 4295 O O . SER A 1 534 ? -2.195 9.254 -6.493 1.00 94.81 534 SER A O 1
ATOM 4297 N N . MET A 1 535 ? -4.270 8.751 -7.210 1.00 94.94 535 MET A N 1
ATOM 4298 C CA . MET A 1 535 ? -4.985 8.965 -5.950 1.00 94.94 535 MET A CA 1
ATOM 4299 C C . MET A 1 535 ? -4.432 8.074 -4.826 1.00 94.94 535 MET A C 1
ATOM 4301 O O . MET A 1 535 ? -4.106 8.568 -3.749 1.00 94.94 535 MET A O 1
ATOM 4305 N N . GLU A 1 536 ? -4.237 6.778 -5.073 1.00 92.69 536 GLU A N 1
ATOM 4306 C CA . GLU A 1 536 ? -3.667 5.852 -4.086 1.00 92.69 536 GLU A CA 1
ATOM 4307 C C . GLU A 1 536 ? -2.222 6.217 -3.697 1.00 92.69 536 GLU A C 1
ATOM 4309 O O . GLU A 1 536 ? -1.861 6.155 -2.520 1.00 92.69 536 GLU A O 1
ATOM 4314 N N . MET A 1 537 ? -1.394 6.662 -4.650 1.00 89.88 537 MET A N 1
ATOM 4315 C CA . MET A 1 537 ? -0.051 7.178 -4.356 1.00 89.88 537 MET A CA 1
ATOM 4316 C C . MET A 1 537 ? -0.101 8.469 -3.532 1.00 89.88 537 MET A C 1
ATOM 4318 O O . MET A 1 537 ? 0.700 8.612 -2.613 1.00 89.88 537 MET A O 1
ATOM 4322 N N . PHE A 1 538 ? -1.040 9.380 -3.801 1.00 89.88 538 PHE A N 1
ATOM 4323 C CA . PHE A 1 538 ? -1.226 10.583 -2.984 1.00 89.88 538 PHE A CA 1
ATOM 4324 C C . PHE A 1 538 ? -1.639 10.229 -1.547 1.00 89.88 538 PHE A C 1
ATOM 4326 O O . PHE A 1 538 ? -1.006 10.691 -0.599 1.00 89.88 538 PHE A O 1
ATOM 4333 N N . ARG A 1 539 ? -2.629 9.339 -1.386 1.00 91.00 539 ARG A N 1
ATOM 4334 C CA . ARG A 1 539 ? -3.104 8.849 -0.080 1.00 91.00 539 ARG A CA 1
ATOM 4335 C C . ARG A 1 539 ? -1.989 8.221 0.757 1.00 91.00 539 ARG A C 1
ATOM 4337 O O . ARG A 1 539 ? -1.978 8.382 1.970 1.00 91.00 539 ARG A O 1
ATOM 4344 N N . THR A 1 540 ? -1.083 7.473 0.129 1.00 85.75 540 THR A N 1
ATOM 4345 C CA . THR A 1 540 ? -0.145 6.601 0.857 1.00 85.75 540 THR A CA 1
ATOM 4346 C C . THR A 1 540 ? 1.310 7.071 0.872 1.00 85.75 540 THR A C 1
ATOM 4348 O O . THR A 1 540 ? 2.082 6.610 1.708 1.00 85.75 540 THR A O 1
ATOM 4351 N N . LYS A 1 541 ? 1.726 7.961 -0.037 1.00 78.25 541 LYS A N 1
ATOM 4352 C CA . LYS A 1 541 ? 3.144 8.342 -0.213 1.00 78.25 541 LYS A CA 1
ATOM 4353 C C . LYS A 1 541 ? 3.413 9.838 -0.053 1.00 78.25 541 LYS A C 1
ATOM 4355 O O . LYS A 1 541 ? 4.517 10.288 -0.368 1.00 78.25 541 LYS A O 1
ATOM 4360 N N . ARG A 1 542 ? 2.448 10.607 0.463 1.00 71.00 542 ARG A N 1
ATOM 4361 C CA . ARG A 1 542 ? 2.629 12.036 0.750 1.00 71.00 542 ARG A CA 1
ATOM 4362 C C . ARG A 1 542 ? 3.820 12.248 1.694 1.00 71.00 542 ARG A C 1
ATOM 4364 O O . ARG A 1 542 ? 3.907 11.631 2.753 1.00 71.00 542 ARG A O 1
ATOM 4371 N N . GLU A 1 543 ? 4.763 13.083 1.253 1.00 61.38 543 GLU A N 1
ATOM 4372 C CA . GLU A 1 543 ? 5.933 13.560 2.021 1.00 61.38 543 GLU A CA 1
ATOM 4373 C C . GLU A 1 543 ? 6.843 12.450 2.603 1.00 61.38 543 GLU A C 1
ATOM 4375 O O . GLU A 1 543 ? 7.694 12.690 3.457 1.00 61.38 543 GLU A O 1
ATOM 4380 N N . ALA A 1 544 ? 6.701 11.214 2.107 1.00 66.44 544 ALA A N 1
ATOM 4381 C CA . ALA A 1 544 ? 7.330 10.010 2.648 1.00 66.44 544 ALA A CA 1
ATOM 4382 C C . ALA A 1 544 ? 7.066 9.760 4.154 1.00 66.44 544 ALA A C 1
ATOM 4384 O O . ALA A 1 544 ? 7.840 9.023 4.783 1.00 66.44 544 ALA A O 1
ATOM 4385 N N . ASP A 1 545 ? 5.993 10.317 4.731 1.00 78.56 545 ASP A N 1
ATOM 4386 C CA . ASP A 1 545 ? 5.512 9.934 6.064 1.00 78.56 545 ASP A CA 1
ATOM 4387 C C . ASP A 1 545 ? 4.675 8.640 5.944 1.00 78.56 545 ASP A C 1
ATOM 4389 O O . ASP A 1 545 ? 3.650 8.633 5.252 1.00 78.56 545 ASP A O 1
ATOM 4393 N N . PRO A 1 546 ? 5.063 7.529 6.605 1.00 72.50 546 PRO A N 1
ATOM 4394 C CA . PRO A 1 546 ? 4.280 6.287 6.616 1.00 72.50 546 PRO A CA 1
ATOM 4395 C C . PRO A 1 546 ? 2.898 6.412 7.293 1.00 72.50 546 PRO A C 1
ATOM 4397 O O . PRO A 1 546 ? 2.108 5.464 7.233 1.00 72.50 546 PRO A O 1
ATOM 4400 N N . ARG A 1 547 ? 2.600 7.555 7.927 1.00 81.38 547 ARG A N 1
ATOM 4401 C CA . ARG A 1 547 ? 1.300 7.923 8.514 1.00 81.38 547 ARG A CA 1
ATOM 4402 C C . ARG A 1 547 ? 0.420 8.760 7.579 1.00 81.38 547 ARG A C 1
ATOM 4404 O O . ARG A 1 547 ? -0.685 9.113 7.963 1.00 81.38 547 ARG A O 1
ATOM 4411 N N . SER A 1 548 ? 0.861 9.070 6.358 1.00 85.50 548 SER A N 1
ATOM 4412 C CA . SER A 1 548 ? 0.081 9.881 5.401 1.00 85.50 548 SER A CA 1
ATOM 4413 C C . SER A 1 548 ? -1.337 9.344 5.139 1.00 85.50 548 SER A C 1
ATOM 4415 O O . SER A 1 548 ? -2.274 10.134 5.092 1.00 85.50 548 SER A O 1
ATOM 4417 N N . SER A 1 549 ? -1.521 8.017 5.081 1.00 87.50 549 SER A N 1
ATOM 4418 C CA . SER A 1 549 ? -2.858 7.401 4.969 1.00 87.50 549 SER A CA 1
ATOM 4419 C C . SER A 1 549 ? -3.700 7.561 6.245 1.00 87.50 549 SER A C 1
ATOM 4421 O O . SER A 1 549 ? -4.920 7.598 6.155 1.00 87.50 549 SER A O 1
ATOM 4423 N N . ASP A 1 550 ? -3.081 7.703 7.424 1.00 90.56 550 ASP A N 1
ATOM 4424 C CA . ASP A 1 550 ? -3.791 7.927 8.698 1.00 90.56 550 ASP A CA 1
ATOM 4425 C C . ASP A 1 550 ? -4.349 9.357 8.801 1.00 90.56 550 ASP A C 1
ATOM 4427 O O . ASP A 1 550 ? -5.337 9.577 9.492 1.00 90.56 550 ASP A O 1
ATOM 4431 N N . LEU A 1 551 ? -3.732 10.306 8.087 1.00 90.25 551 LEU A N 1
ATOM 4432 C CA . LEU A 1 551 ? -4.129 11.717 7.979 1.00 90.25 551 LEU A CA 1
ATOM 4433 C C . LEU A 1 551 ? -4.919 12.008 6.686 1.00 90.25 551 LEU A C 1
ATOM 4435 O O . LEU A 1 551 ? -4.965 13.140 6.209 1.00 90.25 551 LEU A O 1
ATOM 4439 N N . PHE A 1 552 ? -5.485 10.977 6.058 1.00 93.75 552 PHE A N 1
ATOM 4440 C CA . PHE A 1 552 ? -6.188 11.110 4.788 1.00 93.75 552 PHE A CA 1
ATOM 4441 C C . PHE A 1 552 ? -7.638 11.572 4.993 1.00 93.75 552 PHE A C 1
ATOM 4443 O O . PHE A 1 552 ? -8.493 10.791 5.390 1.00 93.75 552 PHE A O 1
ATOM 4450 N N . GLU A 1 553 ? -7.938 12.824 4.649 1.00 94.00 553 GLU A N 1
ATOM 4451 C CA . GLU A 1 553 ? -9.278 13.435 4.789 1.00 94.00 553 GLU A CA 1
ATOM 4452 C C . GLU A 1 553 ? -10.242 13.113 3.622 1.00 94.00 553 GLU A C 1
ATOM 4454 O O . GLU A 1 553 ? -11.388 13.573 3.579 1.00 94.00 553 GLU A O 1
ATOM 4459 N N . GLY A 1 554 ? -9.785 12.307 2.660 1.00 95.38 554 GLY A N 1
ATOM 4460 C CA . GLY A 1 554 ? -10.475 12.024 1.404 1.00 95.38 554 GLY A CA 1
ATOM 4461 C C . GLY A 1 554 ? -9.814 12.687 0.191 1.00 95.38 554 GLY A C 1
ATOM 4462 O O . GLY A 1 554 ? -8.936 13.539 0.311 1.00 95.38 554 GLY A O 1
ATOM 4463 N N . PHE A 1 555 ? -10.230 12.267 -1.002 1.00 96.00 555 PHE A N 1
ATOM 4464 C CA . PHE A 1 555 ? -9.826 12.897 -2.260 1.00 96.00 555 PHE A CA 1
ATOM 4465 C C . PHE A 1 555 ? -10.599 14.196 -2.514 1.00 96.00 555 PHE A C 1
ATOM 4467 O O . PHE A 1 555 ? -11.717 14.369 -2.025 1.00 96.00 555 PHE A O 1
ATOM 4474 N N . ASP A 1 556 ? -10.006 15.090 -3.303 1.00 95.38 556 ASP A N 1
ATOM 4475 C CA . ASP A 1 556 ? -10.644 16.326 -3.749 1.00 95.38 556 ASP A CA 1
ATOM 4476 C C . ASP A 1 556 ? -11.817 16.058 -4.709 1.00 95.38 556 ASP A C 1
ATOM 4478 O O . ASP A 1 556 ? -11.872 15.041 -5.412 1.00 95.38 556 ASP A O 1
ATOM 4482 N N . ASP A 1 557 ? -12.754 17.004 -4.766 1.00 94.06 557 ASP A N 1
ATOM 4483 C CA . ASP A 1 557 ? -13.997 16.845 -5.523 1.00 94.06 557 ASP A CA 1
ATOM 4484 C C . ASP A 1 557 ? -13.766 16.728 -7.043 1.00 94.06 557 ASP A C 1
ATOM 4486 O O . ASP A 1 557 ? -14.554 16.078 -7.735 1.00 94.06 557 ASP A O 1
ATOM 4490 N N . ALA A 1 558 ? -12.669 17.282 -7.577 1.00 95.38 558 ALA A N 1
ATOM 4491 C CA . ALA A 1 558 ? -12.335 17.169 -8.995 1.00 95.38 558 ALA A CA 1
ATOM 4492 C C . ALA A 1 558 ? -11.838 15.753 -9.342 1.00 95.38 558 ALA A C 1
ATOM 4494 O O . ALA A 1 558 ? -12.299 15.165 -10.326 1.00 95.38 558 ALA A O 1
ATOM 4495 N N . SER A 1 559 ? -10.993 15.150 -8.497 1.00 96.81 559 SER A N 1
ATOM 4496 C CA . SER A 1 559 ? -10.611 13.731 -8.570 1.00 96.81 559 SER A CA 1
ATOM 4497 C C . SER A 1 559 ? -11.833 12.810 -8.461 1.00 96.81 559 SER A C 1
ATOM 4499 O O . SER A 1 559 ? -11.996 11.884 -9.264 1.00 96.81 559 SER A O 1
ATOM 4501 N N . VAL A 1 560 ? -12.726 13.079 -7.500 1.00 95.88 560 VAL A N 1
ATOM 4502 C CA . VAL A 1 560 ? -13.973 12.319 -7.299 1.00 95.88 560 VAL A CA 1
ATOM 4503 C C . VAL A 1 560 ? -14.872 12.405 -8.538 1.00 95.88 560 VAL A C 1
ATOM 4505 O O . VAL A 1 560 ? -15.324 11.372 -9.045 1.00 95.88 560 VAL A O 1
ATOM 4508 N N . GLY A 1 561 ? -15.071 13.612 -9.077 1.00 94.38 561 GLY A N 1
ATOM 4509 C CA . GLY A 1 561 ? -15.828 13.854 -10.305 1.00 94.38 561 GLY A CA 1
ATOM 4510 C C . GLY A 1 561 ? -15.227 13.142 -11.520 1.00 94.38 561 GLY A C 1
ATOM 4511 O O . GLY A 1 561 ? -15.953 12.484 -12.268 1.00 94.38 561 GLY A O 1
ATOM 4512 N N . CYS A 1 562 ? -13.899 13.184 -11.686 1.00 97.06 562 CYS A N 1
ATOM 4513 C CA . CYS A 1 562 ? -13.202 12.469 -12.758 1.00 97.06 562 CYS A CA 1
ATOM 4514 C C . CYS A 1 562 ? -13.458 10.957 -12.692 1.00 97.06 562 CYS A C 1
ATOM 4516 O O . CYS A 1 562 ? -13.774 10.340 -13.711 1.00 97.06 562 CYS A O 1
ATOM 4518 N N . ILE A 1 563 ? -13.376 10.347 -11.502 1.00 96.62 563 ILE A N 1
ATOM 4519 C CA . ILE A 1 563 ? -13.677 8.920 -11.319 1.00 96.62 563 ILE A CA 1
ATOM 4520 C C . ILE A 1 563 ? -15.146 8.602 -11.610 1.00 96.62 563 ILE A C 1
ATOM 4522 O O . ILE A 1 563 ? -15.422 7.561 -12.211 1.00 96.62 563 ILE A O 1
ATOM 4526 N N . ALA A 1 564 ? -16.088 9.465 -11.226 1.00 94.19 564 ALA A N 1
ATOM 4527 C CA . ALA A 1 564 ? -17.502 9.267 -11.531 1.00 94.19 564 ALA A CA 1
ATOM 4528 C C . ALA A 1 564 ? -17.769 9.301 -13.048 1.00 94.19 564 ALA A C 1
ATOM 4530 O O . ALA A 1 564 ? -18.353 8.360 -13.590 1.00 94.19 564 ALA A O 1
ATOM 4531 N N . VAL A 1 565 ? -17.248 10.300 -13.763 1.00 95.44 565 VAL A N 1
ATOM 4532 C CA . VAL A 1 565 ? -17.371 10.401 -15.230 1.00 95.44 565 VAL A CA 1
ATOM 4533 C C . VAL A 1 565 ? -16.696 9.217 -15.934 1.00 95.44 565 VAL A C 1
ATOM 4535 O O . VAL A 1 565 ? -17.289 8.591 -16.810 1.00 95.44 565 VAL A O 1
ATOM 4538 N N . LEU A 1 566 ? -15.505 8.804 -15.489 1.00 96.12 566 LEU A N 1
ATOM 4539 C CA . LEU A 1 566 ? -14.803 7.616 -16.005 1.00 96.12 566 LEU A CA 1
ATOM 4540 C C . LEU A 1 566 ? -15.472 6.277 -15.625 1.00 96.12 566 LEU A C 1
ATOM 4542 O O . LEU A 1 566 ? -15.075 5.220 -16.127 1.00 96.12 566 LEU A O 1
ATOM 4546 N N . ARG A 1 567 ? -16.482 6.292 -14.747 1.00 93.50 567 ARG A N 1
ATOM 4547 C CA . ARG A 1 567 ? -17.387 5.162 -14.470 1.00 93.50 567 ARG A CA 1
ATOM 4548 C C . ARG A 1 567 ? -18.716 5.251 -15.236 1.00 93.50 567 ARG A C 1
ATOM 4550 O O . ARG A 1 567 ? -19.472 4.288 -15.180 1.00 93.50 567 ARG A O 1
ATOM 4557 N N . GLY A 1 568 ? -18.965 6.332 -15.981 1.00 92.06 568 GLY A N 1
ATOM 4558 C CA . GLY A 1 568 ? -20.135 6.500 -16.852 1.00 92.06 568 GLY A CA 1
ATOM 4559 C C . GLY A 1 568 ? -21.284 7.334 -16.274 1.00 92.06 568 GLY A C 1
ATOM 4560 O O . GLY A 1 568 ? -22.386 7.263 -16.808 1.00 92.06 568 GLY A O 1
ATOM 4561 N N . PHE A 1 569 ? -21.057 8.102 -15.204 1.00 89.50 569 PHE A N 1
ATOM 4562 C CA . PHE A 1 569 ? -22.049 9.044 -14.667 1.00 89.50 569 PHE A CA 1
ATOM 4563 C C . PHE A 1 569 ? -22.040 10.354 -15.468 1.00 89.50 569 PHE A C 1
ATOM 4565 O O . PHE A 1 569 ? -20.966 10.859 -15.801 1.00 89.50 569 PHE A O 1
ATOM 4572 N N . ASN A 1 570 ? -23.213 10.927 -15.760 1.00 82.62 570 ASN A N 1
ATOM 4573 C CA . ASN A 1 570 ? -23.314 12.207 -16.467 1.00 82.62 570 ASN A CA 1
ATOM 4574 C C . ASN A 1 570 ? -23.193 13.394 -15.491 1.00 82.62 570 ASN A C 1
ATOM 4576 O O . ASN A 1 570 ? -23.461 13.262 -14.297 1.00 82.62 570 ASN A O 1
ATOM 4580 N N . ILE A 1 571 ? -22.869 14.593 -15.998 1.00 74.38 571 ILE A N 1
ATOM 4581 C CA . ILE A 1 571 ? -22.805 15.821 -15.172 1.00 74.38 571 ILE A CA 1
ATOM 4582 C C . ILE A 1 571 ? -24.154 16.115 -14.492 1.00 74.38 571 ILE A C 1
ATOM 4584 O O . ILE A 1 571 ? -24.191 16.501 -13.326 1.00 74.38 571 ILE A O 1
ATOM 4588 N N . GLY A 1 572 ? -25.267 15.916 -15.210 1.00 71.69 572 GLY A N 1
ATOM 4589 C CA . GLY A 1 572 ? -26.611 16.104 -14.653 1.00 71.69 572 GLY A CA 1
ATOM 4590 C C . GLY A 1 572 ? -26.896 15.162 -13.482 1.00 71.69 572 GLY A C 1
ATOM 4591 O O . GLY A 1 572 ? -27.489 15.582 -12.490 1.00 71.69 572 GLY A O 1
ATOM 4592 N N . ASP A 1 573 ? -26.393 13.926 -13.558 1.00 74.25 573 ASP A N 1
ATOM 4593 C CA . ASP A 1 573 ? -26.504 12.955 -12.470 1.00 74.25 573 ASP A CA 1
ATOM 4594 C C . ASP A 1 573 ? -25.660 13.405 -11.272 1.00 74.25 573 ASP A C 1
ATOM 4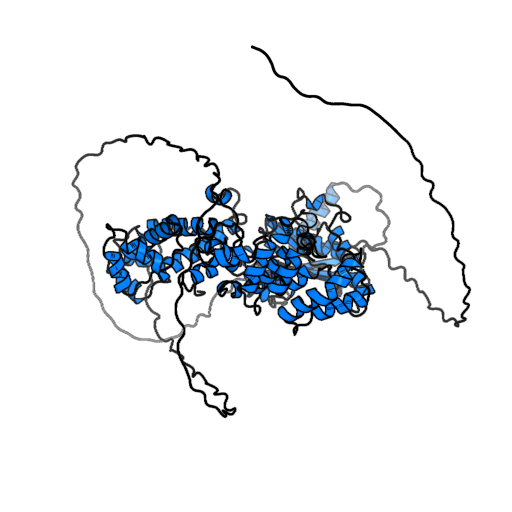596 O O . ASP A 1 573 ? -26.138 13.353 -10.148 1.00 74.25 573 ASP A O 1
ATOM 4600 N N . LEU A 1 574 ? -24.443 13.921 -11.490 1.00 73.62 574 LEU A N 1
ATOM 4601 C CA . LEU A 1 574 ? -23.572 14.421 -10.416 1.00 73.62 574 LEU A CA 1
ATOM 4602 C C . LEU A 1 574 ? -24.223 15.528 -9.573 1.00 73.62 574 LEU A C 1
ATOM 4604 O O . LEU A 1 574 ? -24.159 15.464 -8.348 1.00 73.62 574 LEU A O 1
ATOM 4608 N N . ALA A 1 575 ? -24.916 16.485 -10.196 1.00 70.94 575 ALA A N 1
ATOM 4609 C CA . ALA A 1 575 ? -25.652 17.518 -9.461 1.00 70.94 575 ALA A CA 1
ATOM 4610 C C . ALA A 1 575 ? -26.826 16.945 -8.631 1.00 70.94 575 ALA A C 1
ATOM 4612 O O . ALA A 1 575 ? -27.111 17.423 -7.529 1.00 70.94 575 ALA A O 1
ATOM 4613 N N . ALA A 1 576 ? -27.488 15.895 -9.130 1.00 67.06 576 ALA A N 1
ATOM 4614 C CA . ALA A 1 576 ? -28.556 15.190 -8.417 1.00 67.06 576 ALA A CA 1
ATOM 4615 C C . ALA A 1 576 ? -28.024 14.275 -7.289 1.00 67.06 576 ALA A C 1
ATOM 4617 O O . ALA A 1 576 ? -28.645 14.163 -6.230 1.00 67.06 576 ALA A O 1
ATOM 4618 N N . LEU A 1 577 ? -26.849 13.661 -7.479 1.00 65.31 577 LEU A N 1
ATOM 4619 C CA . LEU A 1 577 ? -26.163 12.825 -6.485 1.00 65.31 577 LEU A CA 1
ATOM 4620 C C . LEU A 1 577 ? -25.799 13.627 -5.225 1.00 65.31 577 LEU A C 1
ATOM 4622 O O . LEU A 1 577 ? -25.926 13.105 -4.120 1.00 65.31 577 LEU A O 1
ATOM 4626 N N . SER A 1 578 ? -25.416 14.899 -5.381 1.00 64.44 578 SER A N 1
ATOM 4627 C CA . SER A 1 578 ? -25.127 15.819 -4.269 1.00 64.44 578 SER A CA 1
ATOM 4628 C C . SER A 1 578 ? -26.362 16.302 -3.495 1.00 64.44 578 SER A C 1
ATOM 4630 O O . SER A 1 578 ? -26.199 16.983 -2.487 1.00 64.44 578 SER A O 1
ATOM 4632 N N . SER A 1 579 ? -27.586 16.012 -3.955 1.00 61.53 579 SER A N 1
ATOM 4633 C CA . SER A 1 579 ? -28.815 16.614 -3.409 1.00 61.53 579 SER A CA 1
ATOM 4634 C C . SER A 1 579 ? -29.877 15.624 -2.909 1.00 61.53 579 SER A C 1
ATOM 4636 O O . SER A 1 579 ? -30.811 16.051 -2.232 1.00 61.53 579 SER A O 1
ATOM 4638 N N . SER A 1 580 ? -29.750 14.309 -3.150 1.00 50.00 580 SER A N 1
ATOM 4639 C CA . SER A 1 580 ? -30.631 13.307 -2.516 1.00 50.00 580 SER A CA 1
ATOM 4640 C C . SER A 1 580 ? -30.044 11.888 -2.469 1.00 50.00 580 SER A C 1
ATOM 4642 O O . SER A 1 580 ? -29.541 11.397 -3.477 1.00 50.00 580 SER A O 1
ATOM 4644 N N . HIS A 1 581 ? -30.148 11.233 -1.300 1.00 51.50 581 HIS A N 1
ATOM 4645 C CA . HIS A 1 581 ? -29.973 9.791 -0.989 1.00 51.50 581 HIS A CA 1
ATOM 4646 C C . HIS A 1 581 ? -28.767 8.994 -1.547 1.00 51.50 581 HIS A C 1
ATOM 4648 O O . HIS A 1 581 ? -28.595 7.840 -1.173 1.00 51.50 581 HIS A O 1
ATOM 4654 N N . ASN A 1 582 ? -27.906 9.577 -2.379 1.00 57.81 582 ASN A N 1
ATOM 4655 C CA . ASN A 1 582 ? -26.755 8.924 -3.006 1.00 57.81 582 ASN A CA 1
ATOM 4656 C C . ASN A 1 582 ? -25.412 9.565 -2.612 1.00 57.81 582 ASN A C 1
ATOM 4658 O O . ASN A 1 582 ? -24.386 9.268 -3.231 1.00 57.81 582 ASN A O 1
ATOM 4662 N N . MET A 1 583 ? -25.400 10.399 -1.564 1.00 61.41 583 MET A N 1
ATOM 4663 C CA . MET A 1 583 ? -24.176 10.925 -0.937 1.00 61.41 583 MET A CA 1
ATOM 4664 C C . MET A 1 583 ? -23.176 9.798 -0.639 1.00 61.41 583 MET A C 1
ATOM 4666 O O . MET A 1 583 ? -21.994 9.924 -0.954 1.00 61.41 583 MET A O 1
ATOM 4670 N N . ASP A 1 584 ? -23.680 8.652 -0.172 1.00 79.75 584 ASP A N 1
ATOM 4671 C CA . ASP A 1 584 ? -22.995 7.363 -0.068 1.00 79.75 584 ASP A CA 1
ATOM 4672 C C . ASP A 1 584 ? -22.025 7.059 -1.214 1.00 79.75 584 ASP A C 1
ATOM 4674 O O . ASP A 1 584 ? -20.912 6.594 -0.976 1.00 79.75 584 ASP A O 1
ATOM 4678 N N . TYR A 1 585 ? -22.429 7.275 -2.468 1.00 87.38 585 TYR A N 1
ATOM 4679 C CA . TYR A 1 585 ? -21.627 6.888 -3.624 1.00 87.38 585 TYR A CA 1
ATOM 4680 C C . TYR A 1 585 ? -20.423 7.813 -3.835 1.00 87.38 585 TYR A C 1
ATOM 4682 O O . TYR A 1 585 ? -19.313 7.333 -4.088 1.00 87.38 585 TYR A O 1
ATOM 4690 N N . LEU A 1 586 ? -20.619 9.127 -3.691 1.00 90.75 586 LEU A N 1
ATOM 4691 C CA . LEU A 1 586 ? -19.528 10.096 -3.792 1.00 90.75 586 LEU A CA 1
ATOM 4692 C C . LEU A 1 586 ? -18.583 9.971 -2.592 1.00 90.75 586 LEU A C 1
ATOM 4694 O O . LEU A 1 586 ? -17.373 9.911 -2.800 1.00 90.75 586 LEU A O 1
ATOM 4698 N N . SER A 1 587 ? -19.106 9.778 -1.375 1.00 92.44 587 SER A N 1
ATOM 4699 C CA . SER A 1 587 ? -18.302 9.457 -0.186 1.00 92.44 587 SER A CA 1
ATOM 4700 C C . SER A 1 587 ? -17.498 8.164 -0.365 1.00 92.44 587 SER A C 1
ATOM 4702 O O . SER A 1 587 ? -16.310 8.118 -0.047 1.00 92.44 587 SER A O 1
ATOM 4704 N N . ARG A 1 588 ? -18.086 7.114 -0.961 1.00 94.69 588 ARG A N 1
ATOM 4705 C CA . ARG A 1 588 ? -17.365 5.876 -1.316 1.00 94.69 588 ARG A CA 1
ATOM 4706 C C . ARG A 1 588 ? -16.204 6.142 -2.278 1.00 94.69 588 ARG A C 1
ATOM 4708 O O . ARG A 1 588 ? -15.141 5.561 -2.083 1.00 94.69 588 ARG A O 1
ATOM 4715 N N . ILE A 1 589 ? -16.341 7.017 -3.278 1.00 94.81 589 ILE A N 1
ATOM 4716 C CA . ILE A 1 589 ? -15.193 7.406 -4.121 1.00 94.81 589 ILE A CA 1
ATOM 4717 C C . ILE A 1 589 ? -14.179 8.225 -3.308 1.00 94.81 589 ILE A C 1
ATOM 4719 O O . ILE A 1 589 ? -12.997 7.881 -3.316 1.00 94.81 58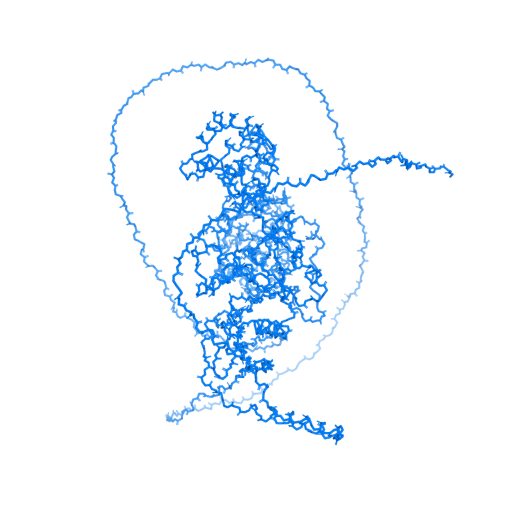9 ILE A O 1
ATOM 4723 N N . LYS A 1 590 ? -14.635 9.255 -2.583 1.00 95.94 590 LYS A N 1
ATOM 4724 C CA . LYS A 1 590 ? -13.811 10.174 -1.780 1.00 95.94 590 LYS A CA 1
ATOM 4725 C C . LYS A 1 590 ? -12.895 9.446 -0.797 1.00 95.94 590 LYS A C 1
ATOM 4727 O O . LYS A 1 590 ? -11.736 9.821 -0.665 1.00 95.94 590 LYS A O 1
ATOM 4732 N N . TYR A 1 591 ? -13.379 8.375 -0.172 1.00 96.19 591 TYR A N 1
ATOM 4733 C CA . TYR A 1 591 ? -12.625 7.572 0.795 1.00 96.19 591 TYR A CA 1
ATOM 4734 C C . TYR A 1 591 ? -12.026 6.277 0.214 1.00 96.19 591 TYR A C 1
ATOM 4736 O O . TYR A 1 591 ? -11.607 5.389 0.960 1.00 96.19 591 TYR A O 1
ATOM 4744 N N . GLY A 1 592 ? -11.961 6.142 -1.117 1.00 95.31 592 GLY A N 1
ATOM 4745 C CA . GLY A 1 592 ? -11.270 5.033 -1.789 1.00 95.31 592 GLY A CA 1
ATOM 4746 C C . GLY A 1 592 ? -11.942 3.659 -1.656 1.00 95.31 592 GLY A C 1
ATOM 4747 O O . GLY A 1 592 ? -11.275 2.633 -1.790 1.00 95.31 592 GLY A O 1
ATOM 4748 N N . CYS A 1 593 ? -13.251 3.604 -1.403 1.00 95.50 593 CYS A N 1
ATOM 4749 C CA . CYS A 1 593 ? -14.011 2.358 -1.347 1.00 95.50 593 CYS A CA 1
ATOM 4750 C C . CYS A 1 593 ? -13.962 1.613 -2.691 1.00 95.50 593 CYS A C 1
ATOM 4752 O O . CYS A 1 593 ? -14.387 2.126 -3.732 1.00 95.50 593 CYS A O 1
ATOM 4754 N N . SER A 1 594 ? -13.511 0.356 -2.655 1.00 93.50 594 SER A N 1
ATOM 4755 C CA . SER A 1 594 ? -13.499 -0.538 -3.819 1.00 93.50 594 SER A CA 1
ATOM 4756 C C . SER A 1 594 ? -14.557 -1.646 -3.777 1.00 93.50 594 SER A C 1
ATOM 4758 O O . SER A 1 594 ? -14.858 -2.208 -4.826 1.00 93.50 594 SER A O 1
ATOM 4760 N N . CYS A 1 595 ? -15.175 -1.929 -2.621 1.00 94.00 595 CYS A N 1
ATOM 4761 C CA . CYS A 1 595 ? -16.276 -2.900 -2.521 1.00 94.00 595 CYS A CA 1
ATOM 4762 C C . CYS A 1 595 ? -17.664 -2.315 -2.850 1.00 94.00 595 CYS A C 1
ATOM 4764 O O . CYS A 1 595 ? -18.612 -3.068 -3.041 1.00 94.00 595 CYS A O 1
ATOM 4766 N N . GLY A 1 596 ? -17.809 -0.984 -2.878 1.00 92.88 596 GLY A N 1
ATOM 4767 C CA . GLY A 1 596 ? -19.094 -0.299 -3.081 1.00 92.88 596 GLY A CA 1
ATOM 4768 C C . GLY A 1 596 ? -20.063 -0.344 -1.888 1.00 92.88 596 GLY A C 1
ATOM 4769 O O . GLY A 1 596 ? -21.173 0.171 -2.007 1.00 92.88 596 GLY A O 1
ATOM 4770 N N . GLN A 1 597 ? -19.646 -0.920 -0.753 1.00 94.50 597 GLN A N 1
ATOM 4771 C CA . GLN A 1 597 ? -20.479 -1.215 0.425 1.00 94.50 597 GLN A CA 1
ATOM 4772 C C . GLN A 1 597 ? -19.917 -0.642 1.744 1.00 94.50 597 GLN A C 1
ATOM 4774 O O . GLN A 1 597 ? -20.318 -1.075 2.820 1.00 94.50 597 GLN A O 1
ATOM 4779 N N . CYS A 1 598 ? -18.967 0.300 1.702 1.00 96.25 598 CYS A N 1
ATOM 4780 C CA . CYS A 1 598 ? -18.521 0.954 2.935 1.00 96.25 598 CYS A CA 1
ATOM 4781 C C . CYS A 1 598 ? -19.628 1.847 3.520 1.00 96.25 598 CYS A C 1
ATOM 4783 O O . CYS A 1 598 ? -20.212 2.656 2.784 1.00 96.25 598 CYS A O 1
ATOM 4785 N N . ILE A 1 599 ? -19.832 1.739 4.836 1.00 95.25 599 ILE A N 1
ATOM 4786 C CA . ILE A 1 599 ? -20.563 2.719 5.652 1.00 95.25 599 ILE A CA 1
ATOM 4787 C C . ILE A 1 599 ? -19.787 4.040 5.604 1.00 95.25 599 ILE A C 1
ATOM 4789 O O . ILE A 1 599 ? -18.551 4.030 5.647 1.00 95.25 599 ILE A O 1
ATOM 4793 N N . ASP A 1 600 ? -20.508 5.148 5.412 1.00 94.06 600 ASP A N 1
ATOM 4794 C CA . ASP A 1 600 ? -19.984 6.516 5.246 1.00 94.06 600 ASP A CA 1
ATOM 4795 C C . ASP A 1 600 ? -18.870 6.657 4.185 1.00 94.06 600 ASP A C 1
ATOM 4797 O O . ASP A 1 600 ? -18.119 7.628 4.131 1.00 94.06 600 ASP A O 1
ATOM 4801 N N . GLY A 1 601 ? -18.747 5.667 3.297 1.00 95.12 601 GLY A N 1
ATOM 4802 C CA . GLY A 1 601 ? -17.689 5.570 2.298 1.00 95.12 601 GLY A CA 1
ATOM 4803 C C . GLY A 1 601 ? -16.354 5.008 2.786 1.00 95.12 601 GLY A C 1
ATOM 4804 O O . GLY A 1 601 ? -15.609 4.485 1.957 1.00 95.12 601 GLY A O 1
ATOM 4805 N N . PHE A 1 602 ? -16.061 5.009 4.089 1.00 96.44 602 PHE A N 1
ATOM 4806 C CA . PHE A 1 602 ? -14.769 4.553 4.613 1.00 96.44 602 PHE A CA 1
ATOM 4807 C C . PHE A 1 602 ? -14.807 3.161 5.272 1.00 96.44 602 PHE A C 1
ATOM 4809 O O . PHE A 1 602 ? -13.965 2.324 4.936 1.00 96.44 602 PHE A O 1
ATOM 4816 N N . LEU A 1 603 ? -15.795 2.859 6.119 1.00 96.94 603 LEU A N 1
ATOM 4817 C CA . LEU A 1 603 ? -15.830 1.662 6.974 1.00 96.94 603 LEU A CA 1
ATOM 4818 C C . LEU A 1 603 ? -16.319 0.411 6.213 1.00 96.94 603 LEU A C 1
ATOM 4820 O O . LEU A 1 603 ? -17.511 0.266 5.931 1.00 96.94 603 LEU A O 1
ATOM 4824 N N . SER A 1 604 ? -15.406 -0.504 5.860 1.00 96.69 604 SER A N 1
ATOM 4825 C CA . SER A 1 604 ? -15.714 -1.660 4.993 1.00 96.69 604 SER A CA 1
ATOM 4826 C C . SER A 1 604 ? -16.455 -2.806 5.705 1.00 96.69 604 SER A C 1
ATOM 4828 O O . SER A 1 604 ? -16.267 -2.980 6.907 1.00 96.69 604 SER A O 1
ATOM 4830 N N . PRO A 1 605 ? -17.223 -3.657 4.988 1.00 95.81 605 PRO A N 1
ATOM 4831 C CA . PRO A 1 605 ? -17.934 -4.797 5.588 1.00 95.81 605 PRO A CA 1
ATOM 4832 C C . PRO A 1 605 ? -17.030 -5.783 6.346 1.00 95.81 605 PRO A C 1
ATOM 4834 O O . PRO A 1 605 ? -17.424 -6.335 7.370 1.00 95.81 605 PRO A O 1
ATOM 4837 N N . ARG A 1 606 ? -15.792 -5.991 5.880 1.00 94.31 606 ARG A N 1
ATOM 4838 C CA . ARG A 1 606 ? -14.814 -6.843 6.577 1.00 94.31 606 ARG A CA 1
ATOM 4839 C C . ARG A 1 606 ? -14.293 -6.182 7.846 1.00 94.31 606 ARG A C 1
ATOM 4841 O O . ARG A 1 606 ? -14.194 -6.850 8.869 1.00 94.31 606 ARG A O 1
ATOM 4848 N N . MET A 1 607 ? -14.015 -4.879 7.805 1.00 94.75 607 MET A N 1
ATOM 4849 C CA . MET A 1 607 ? -13.610 -4.134 8.997 1.00 94.75 607 MET A CA 1
ATOM 4850 C C . MET A 1 607 ? -14.743 -4.060 10.029 1.00 94.75 607 MET A C 1
ATOM 4852 O O . MET A 1 607 ? -14.482 -4.252 11.210 1.00 94.75 607 MET A O 1
ATOM 4856 N N . GLN A 1 608 ? -15.996 -3.876 9.596 1.00 95.75 608 GLN A N 1
ATOM 4857 C CA . GLN A 1 608 ? -17.183 -3.960 10.458 1.00 95.75 608 GLN A CA 1
ATOM 4858 C C . GLN A 1 608 ? -17.235 -5.296 11.205 1.00 95.75 608 GLN A C 1
ATOM 4860 O O . GLN A 1 608 ? -17.387 -5.301 12.421 1.00 95.75 608 GLN A O 1
ATOM 4865 N N . LEU A 1 609 ? -17.047 -6.419 10.500 1.00 93.56 609 LEU A N 1
ATOM 4866 C CA . LEU A 1 609 ? -17.043 -7.754 11.103 1.00 93.56 609 LEU A CA 1
ATOM 4867 C C . LEU A 1 609 ? -15.929 -7.927 12.149 1.00 93.56 609 LEU A C 1
ATOM 4869 O O . LEU A 1 609 ? -16.163 -8.504 13.209 1.00 93.56 609 LEU A O 1
ATOM 4873 N N . VAL A 1 610 ? -14.724 -7.425 11.863 1.00 93.38 610 VAL A N 1
ATOM 4874 C CA . VAL A 1 610 ? -13.585 -7.486 12.794 1.00 93.38 610 VAL A CA 1
ATOM 4875 C C . VAL A 1 610 ? -13.853 -6.629 14.029 1.00 93.38 610 VAL A C 1
ATOM 4877 O O . VAL A 1 610 ? -13.747 -7.126 15.146 1.00 93.38 610 VAL A O 1
ATOM 4880 N N . LEU A 1 611 ? -14.223 -5.360 13.836 1.00 95.75 611 LEU A N 1
ATOM 4881 C CA . LEU A 1 611 ? -14.478 -4.420 14.927 1.00 95.75 611 LEU A CA 1
ATOM 4882 C C . LEU A 1 611 ? -15.650 -4.877 15.802 1.00 95.75 611 LEU A C 1
ATOM 4884 O O . LEU A 1 611 ? -15.542 -4.820 17.023 1.00 95.75 611 LEU A O 1
ATOM 4888 N N . LYS A 1 612 ? -16.728 -5.388 15.189 1.00 95.31 612 LYS A N 1
ATOM 4889 C CA . LYS A 1 612 ? -17.863 -5.994 15.893 1.00 95.31 612 LYS A CA 1
ATOM 4890 C C . LYS A 1 612 ? -17.388 -7.114 16.818 1.00 95.31 612 LYS A C 1
ATOM 4892 O O . LYS A 1 612 ? -17.645 -7.049 18.011 1.00 95.31 612 LYS A O 1
ATOM 4897 N N . ARG A 1 613 ? -16.646 -8.095 16.299 1.00 92.62 613 ARG A N 1
ATOM 4898 C CA . ARG A 1 613 ? -16.176 -9.232 17.106 1.00 92.62 613 ARG A CA 1
ATOM 4899 C C . ARG A 1 613 ? -15.189 -8.837 18.190 1.00 92.62 613 ARG A C 1
ATOM 4901 O O . ARG A 1 613 ? -15.219 -9.420 19.266 1.00 92.62 613 ARG A O 1
ATOM 4908 N N . GLN A 1 614 ? -14.323 -7.863 17.919 1.00 94.56 614 GLN A N 1
ATOM 4909 C CA . GLN A 1 614 ? -13.391 -7.368 18.923 1.00 94.56 614 GLN A CA 1
ATOM 4910 C C . GLN A 1 614 ? -14.143 -6.648 20.054 1.00 94.56 614 GLN A C 1
ATOM 4912 O O . GLN A 1 614 ? -13.823 -6.842 21.224 1.00 94.56 614 GLN A O 1
ATOM 4917 N N . ALA A 1 615 ? -15.187 -5.883 19.722 1.00 96.06 615 ALA A N 1
ATOM 4918 C CA . ALA A 1 615 ? -16.083 -5.272 20.697 1.00 96.06 615 ALA A CA 1
ATOM 4919 C C . ALA A 1 615 ? -16.899 -6.318 21.485 1.00 96.06 615 ALA A C 1
ATOM 4921 O O . ALA A 1 615 ? -16.967 -6.218 22.704 1.00 96.06 615 ALA A O 1
ATOM 4922 N N . GLU A 1 616 ? -17.454 -7.347 20.832 1.00 94.75 616 GLU A N 1
ATOM 4923 C CA . GLU A 1 616 ? -18.150 -8.466 21.496 1.00 94.75 616 GLU A CA 1
ATOM 4924 C C . GLU A 1 616 ? -17.214 -9.196 22.475 1.00 94.75 616 GLU A C 1
ATOM 4926 O O . GLU A 1 616 ? -17.529 -9.315 23.658 1.00 94.75 616 GLU A O 1
ATOM 4931 N N . PHE A 1 617 ? -16.017 -9.581 22.018 1.00 93.56 617 PHE A N 1
ATOM 4932 C CA . PHE A 1 617 ? -14.997 -10.245 22.832 1.00 93.56 617 PHE A CA 1
ATOM 4933 C C . PHE A 1 617 ? -14.587 -9.418 24.058 1.00 93.56 617 PHE A C 1
ATOM 4935 O O . PHE A 1 617 ? -14.587 -9.935 25.176 1.00 93.56 617 PHE A O 1
ATOM 4942 N N . HIS A 1 618 ? -14.262 -8.131 23.880 1.00 95.06 618 HIS A N 1
ATOM 4943 C CA . HIS A 1 618 ? -13.938 -7.270 25.018 1.00 95.06 618 HIS A CA 1
ATOM 4944 C C . HIS A 1 618 ? -15.149 -7.056 25.929 1.00 95.06 618 HIS A C 1
ATOM 4946 O O . HIS A 1 618 ? -14.980 -7.076 27.142 1.00 95.06 618 HIS A O 1
ATOM 4952 N N . GLY A 1 619 ? -16.356 -6.894 25.381 1.00 95.25 619 GLY A N 1
ATOM 4953 C CA . GLY A 1 619 ? -17.585 -6.748 26.157 1.00 95.25 619 GLY A CA 1
ATOM 4954 C C . GLY A 1 619 ? -17.809 -7.929 27.102 1.00 95.25 619 GLY A C 1
ATOM 4955 O O . GLY A 1 619 ? -17.972 -7.724 28.303 1.00 95.25 619 GLY A O 1
ATOM 4956 N N . GLU A 1 620 ? -17.738 -9.160 26.592 1.00 94.38 620 GLU A N 1
ATOM 4957 C CA . GLU A 1 620 ? -17.857 -10.381 27.399 1.00 94.38 620 GLU A CA 1
ATOM 4958 C C . GLU A 1 620 ? -16.714 -10.515 28.418 1.00 94.38 620 GLU A C 1
ATOM 4960 O O . GLU A 1 620 ? -16.958 -10.719 29.611 1.00 94.38 620 GLU A O 1
ATOM 4965 N N . MET A 1 621 ? -15.465 -10.345 27.973 1.00 94.75 621 MET A N 1
ATOM 4966 C CA . MET A 1 621 ? -14.279 -10.473 28.824 1.00 94.75 621 MET A CA 1
ATOM 4967 C C . MET A 1 621 ? -14.284 -9.468 29.986 1.00 94.75 621 MET A C 1
ATOM 4969 O O . MET A 1 621 ? -13.997 -9.843 31.121 1.00 94.75 621 MET A O 1
ATOM 4973 N N . LEU A 1 622 ? -14.631 -8.205 29.721 1.00 95.81 622 LEU A N 1
ATOM 4974 C CA . LEU A 1 622 ? -14.619 -7.114 30.701 1.00 95.81 622 LEU A CA 1
ATOM 4975 C C . LEU A 1 622 ? -15.776 -7.196 31.711 1.00 95.81 622 LEU A C 1
ATOM 4977 O O . LEU A 1 622 ? -15.676 -6.601 32.784 1.00 95.81 622 LEU A O 1
ATOM 4981 N N . GLN A 1 623 ? -16.853 -7.939 31.430 1.00 94.94 623 GLN A N 1
ATOM 4982 C CA . GLN A 1 623 ? -17.864 -8.268 32.449 1.00 94.94 623 GLN A CA 1
ATOM 4983 C C . GLN A 1 623 ? -17.368 -9.352 33.425 1.00 94.94 623 GLN A C 1
ATOM 4985 O O . GLN A 1 623 ? -17.854 -9.449 34.557 1.00 94.94 623 GLN A O 1
ATOM 4990 N N . GLY A 1 624 ? -16.363 -10.142 33.032 1.00 92.94 624 GLY A N 1
ATOM 4991 C CA . GLY A 1 624 ? -15.702 -11.112 33.898 1.00 92.94 624 GLY A CA 1
ATOM 4992 C C . GLY A 1 624 ? -15.105 -10.452 35.145 1.00 92.94 624 GLY A C 1
ATOM 4993 O O . GLY A 1 624 ? -14.354 -9.488 35.061 1.00 92.94 624 GLY A O 1
ATOM 4994 N N . GLN A 1 625 ? -15.441 -10.974 36.330 1.00 90.50 625 GLN A N 1
ATOM 4995 C CA . GLN A 1 625 ? -14.948 -10.480 37.630 1.00 90.50 625 GLN A CA 1
ATOM 4996 C C . GLN A 1 625 ? -15.188 -8.978 37.904 1.00 90.50 625 GLN A C 1
ATOM 4998 O O . GLN A 1 625 ? -14.504 -8.395 38.750 1.00 90.50 625 GLN A O 1
ATOM 5003 N N . VAL A 1 626 ? -16.178 -8.349 37.253 1.00 95.69 626 VAL A N 1
ATOM 5004 C CA . VAL A 1 626 ? -16.449 -6.900 37.355 1.00 95.69 626 VAL A CA 1
ATOM 5005 C C . VAL A 1 626 ? -16.732 -6.407 38.786 1.00 95.69 626 VAL A C 1
ATOM 5007 O O . VAL A 1 626 ? -16.657 -5.211 39.058 1.00 95.69 626 VAL A O 1
ATOM 5010 N N . ASP A 1 627 ? -17.005 -7.294 39.743 1.00 96.44 627 ASP A N 1
ATOM 5011 C CA . ASP A 1 627 ? -17.132 -6.974 41.170 1.00 96.44 627 ASP A CA 1
ATOM 5012 C C . ASP A 1 627 ? -15.793 -6.671 41.870 1.00 96.44 627 ASP A C 1
ATOM 5014 O O . ASP A 1 627 ? -15.725 -5.761 42.700 1.00 96.44 627 ASP A O 1
ATOM 5018 N N . ASN A 1 628 ? -14.703 -7.354 41.506 1.00 95.88 628 ASN A N 1
ATOM 5019 C CA . ASN A 1 628 ? -13.394 -7.210 42.151 1.00 95.88 628 ASN A CA 1
ATOM 5020 C C . ASN A 1 628 ? -12.619 -6.010 41.583 1.00 95.88 628 ASN A C 1
ATOM 5022 O O . ASN A 1 628 ? -11.690 -6.182 40.804 1.00 95.88 628 ASN A O 1
ATOM 5026 N N . GLY A 1 629 ? -12.983 -4.784 41.964 1.00 96.12 629 GLY A N 1
ATOM 5027 C CA . GLY A 1 629 ? -12.427 -3.557 41.372 1.00 96.12 629 GLY A CA 1
ATOM 5028 C C . GLY A 1 629 ? -10.894 -3.492 41.248 1.00 96.12 629 GLY A C 1
ATOM 5029 O O . GLY A 1 629 ? -10.399 -3.284 40.138 1.00 96.12 629 GLY A O 1
ATOM 5030 N N . PRO A 1 630 ? -10.111 -3.692 42.326 1.00 97.38 630 PRO A N 1
ATOM 5031 C CA . PRO A 1 630 ? -8.651 -3.678 42.241 1.00 97.38 630 PRO A CA 1
ATOM 5032 C C . PRO A 1 630 ? -8.079 -4.838 41.414 1.00 97.38 630 PRO A C 1
ATOM 5034 O O . PRO A 1 630 ? -7.131 -4.625 40.659 1.00 97.38 630 PRO A O 1
ATOM 5037 N N . GLY A 1 631 ? -8.652 -6.043 41.532 1.00 97.12 631 GLY A N 1
ATOM 5038 C CA . GLY A 1 631 ? -8.238 -7.208 40.747 1.00 97.12 631 GLY A CA 1
ATOM 5039 C C . GLY A 1 631 ? -8.520 -7.034 39.257 1.00 97.12 631 GLY A C 1
ATOM 5040 O O . GLY A 1 631 ? -7.633 -7.252 38.444 1.00 97.12 631 GLY A O 1
ATOM 5041 N N . TRP A 1 632 ? -9.706 -6.537 38.913 1.00 97.50 632 TRP A N 1
ATOM 5042 C CA . TRP A 1 632 ? -10.167 -6.255 37.555 1.00 97.50 632 TRP A CA 1
ATOM 5043 C C . TRP A 1 632 ? -9.292 -5.210 36.854 1.00 97.50 632 TRP A C 1
ATOM 5045 O O . TRP A 1 632 ? -8.802 -5.451 35.755 1.00 97.50 632 TRP A O 1
ATOM 5055 N N . VAL A 1 633 ? -8.991 -4.083 37.516 1.00 97.44 633 VAL A N 1
ATOM 5056 C CA . VAL A 1 633 ? -8.085 -3.056 36.956 1.00 97.44 633 VAL A CA 1
ATOM 5057 C C . VAL A 1 633 ? -6.656 -3.590 36.777 1.00 97.44 633 VAL A C 1
ATOM 5059 O O . VAL A 1 633 ? -5.936 -3.122 35.896 1.00 97.44 633 VAL A O 1
ATOM 5062 N N . ASN A 1 634 ? -6.232 -4.564 37.590 1.00 96.25 634 ASN A N 1
ATOM 5063 C CA . ASN A 1 634 ? -4.934 -5.225 37.440 1.00 96.25 634 ASN A CA 1
ATOM 5064 C C . ASN A 1 634 ? -4.929 -6.322 36.362 1.00 96.25 634 ASN A C 1
ATOM 5066 O O . ASN A 1 634 ? -3.899 -6.524 35.727 1.00 96.25 634 ASN A O 1
ATOM 5070 N N . LEU A 1 635 ? -6.054 -7.007 36.153 1.00 95.06 635 LEU A N 1
ATOM 5071 C CA . LEU A 1 635 ? -6.233 -8.018 35.114 1.00 95.06 635 LEU A CA 1
ATOM 5072 C C . LEU A 1 635 ? -6.268 -7.371 33.723 1.00 95.06 635 LEU A C 1
ATOM 5074 O O . LEU A 1 635 ? -5.598 -7.847 32.813 1.00 95.06 635 LEU A O 1
ATOM 5078 N N . HIS A 1 636 ? -6.974 -6.245 33.593 1.00 96.19 636 HIS A N 1
ATOM 5079 C CA . HIS A 1 636 ? -7.214 -5.553 32.322 1.00 96.19 636 HIS A CA 1
ATOM 5080 C C . HIS A 1 636 ? -6.301 -4.332 32.096 1.00 96.19 636 HIS A C 1
ATOM 5082 O O . HIS A 1 636 ? -6.710 -3.304 31.552 1.00 96.19 636 HIS A O 1
ATOM 5088 N N . GLN A 1 637 ? -5.045 -4.388 32.559 1.00 95.25 637 GLN A N 1
ATOM 5089 C CA . GLN A 1 637 ? -4.115 -3.254 32.420 1.00 95.25 637 GLN A CA 1
ATOM 5090 C C . GLN A 1 637 ? -3.808 -2.897 30.958 1.00 95.25 637 GLN A C 1
ATOM 5092 O O . GLN A 1 637 ? -3.506 -1.735 30.676 1.00 95.25 637 GLN A O 1
ATOM 5097 N N . LEU A 1 638 ? -3.872 -3.873 30.045 1.00 91.19 638 LEU A N 1
ATOM 5098 C CA . LEU A 1 638 ? -3.595 -3.667 28.625 1.00 91.19 638 LEU A CA 1
ATOM 5099 C C . LEU A 1 638 ? -4.760 -2.957 27.936 1.00 91.19 638 LEU A C 1
ATOM 5101 O O . LEU A 1 638 ? -4.530 -2.017 27.186 1.00 91.19 638 LEU A O 1
ATOM 5105 N N . GLU A 1 639 ? -5.991 -3.354 28.216 1.00 94.44 639 GLU A N 1
ATOM 5106 C CA . GLU A 1 639 ? -7.230 -2.777 27.691 1.00 94.44 639 GLU A CA 1
ATOM 5107 C C . GLU A 1 639 ? -7.408 -1.341 28.193 1.00 94.44 639 GLU A C 1
ATOM 5109 O O . GLU A 1 639 ? -7.666 -0.405 27.434 1.00 94.44 639 GLU A O 1
ATOM 5114 N N . LEU A 1 640 ? -7.166 -1.138 29.491 1.00 95.94 640 LEU A N 1
ATOM 5115 C CA . LEU A 1 640 ? -7.309 0.153 30.154 1.00 95.94 640 LEU A CA 1
ATOM 5116 C C . LEU A 1 640 ? -6.154 1.129 29.853 1.00 95.94 640 LEU A C 1
ATOM 5118 O O . LEU A 1 640 ? -6.141 2.231 30.405 1.00 95.94 640 LEU A O 1
ATOM 5122 N N . ARG A 1 641 ? -5.190 0.790 28.980 1.00 94.88 641 ARG A N 1
ATOM 5123 C CA . ARG A 1 641 ? -4.050 1.673 28.637 1.00 94.88 641 ARG A CA 1
ATOM 5124 C C . ARG A 1 641 ? -4.476 3.019 28.036 1.00 94.88 641 ARG A C 1
ATOM 5126 O O . ARG A 1 641 ? -3.765 4.007 28.198 1.00 94.88 641 ARG A O 1
ATOM 5133 N N . TYR A 1 642 ? -5.653 3.065 27.410 1.00 94.00 642 TYR A N 1
ATOM 5134 C CA . TYR A 1 642 ? -6.263 4.274 26.841 1.00 94.00 642 TYR A CA 1
ATOM 5135 C C . TYR A 1 642 ? -7.127 5.066 27.836 1.00 94.00 642 TYR A C 1
ATOM 5137 O O . TYR A 1 642 ? -7.574 6.169 27.526 1.00 94.00 642 TYR A O 1
ATOM 5145 N N . VAL A 1 643 ? -7.368 4.526 29.035 1.00 95.62 643 VAL A N 1
ATOM 5146 C CA . VAL A 1 643 ? -8.190 5.155 30.074 1.00 95.62 643 VAL A CA 1
ATOM 5147 C C . VAL A 1 643 ? -7.310 6.017 30.983 1.00 95.62 643 VAL A C 1
ATOM 5149 O O . VAL A 1 643 ? -6.257 5.582 31.470 1.00 95.62 643 VAL A O 1
ATOM 5152 N N . SER A 1 644 ? -7.751 7.253 31.243 1.00 95.69 644 SER A N 1
ATOM 5153 C CA . SER A 1 644 ? -7.013 8.202 32.084 1.00 95.69 644 SER A CA 1
ATOM 5154 C C . SER A 1 644 ? -6.726 7.618 33.475 1.00 95.69 644 SER A C 1
ATOM 5156 O O . SER A 1 644 ? -7.502 6.824 34.013 1.00 95.69 644 SER A O 1
ATOM 5158 N N . LEU A 1 645 ? -5.593 7.995 34.081 1.00 95.56 645 LEU A N 1
ATOM 5159 C CA . LEU A 1 645 ? -5.197 7.447 35.384 1.00 95.56 645 LEU A CA 1
ATOM 5160 C C . LEU A 1 645 ? -6.255 7.720 36.467 1.00 95.56 645 LEU A C 1
ATOM 5162 O O . LEU A 1 645 ? -6.530 6.839 37.275 1.00 95.56 645 LEU A O 1
ATOM 5166 N N . SER A 1 646 ? -6.889 8.897 36.441 1.00 96.62 646 SER A N 1
ATOM 5167 C CA . SER A 1 646 ? -7.959 9.262 37.379 1.00 96.62 646 SER A CA 1
ATOM 5168 C C . SER A 1 646 ? -9.165 8.321 37.262 1.00 96.62 646 SER A C 1
ATOM 5170 O O . SER A 1 646 ? -9.590 7.729 38.255 1.00 96.62 646 SER A O 1
ATOM 5172 N N . VAL A 1 647 ? -9.642 8.066 36.036 1.00 97.06 647 VAL A N 1
ATOM 5173 C CA . VAL A 1 647 ? -10.750 7.128 35.786 1.00 97.06 647 VAL A CA 1
ATOM 5174 C C . VAL A 1 647 ? -10.365 5.701 36.175 1.00 97.06 647 VAL A C 1
ATOM 5176 O O . VAL A 1 647 ? -11.159 5.017 36.815 1.00 97.06 647 VAL A O 1
ATOM 5179 N N . ARG A 1 648 ? -9.132 5.254 35.888 1.00 96.94 648 ARG A N 1
ATOM 5180 C CA . ARG A 1 648 ? -8.639 3.932 36.324 1.00 96.94 648 ARG A CA 1
ATOM 5181 C C . ARG A 1 648 ? -8.567 3.784 37.845 1.00 96.94 648 ARG A C 1
ATOM 5183 O O . ARG A 1 648 ? -8.791 2.689 38.355 1.00 96.94 648 ARG A O 1
ATOM 5190 N N . LEU A 1 649 ? -8.263 4.854 38.581 1.00 96.38 649 LEU A N 1
ATOM 5191 C CA . LEU A 1 649 ? -8.326 4.852 40.046 1.00 96.38 649 LEU A CA 1
ATOM 5192 C C . LEU A 1 649 ? -9.781 4.798 40.531 1.00 96.38 649 LEU A C 1
ATOM 5194 O O . LEU A 1 649 ? -10.092 3.971 41.387 1.00 96.38 649 LEU A O 1
ATOM 5198 N N . GLY A 1 650 ? -10.685 5.573 39.922 1.00 96.62 650 GLY A N 1
ATOM 5199 C CA . GLY A 1 650 ? -12.129 5.479 40.165 1.00 96.62 650 GLY A CA 1
ATOM 5200 C C . GLY A 1 650 ? -12.674 4.067 39.926 1.00 96.62 650 GLY A C 1
ATOM 5201 O O . GLY A 1 650 ? -13.380 3.522 40.774 1.00 96.62 650 GLY A O 1
ATOM 5202 N N . MET A 1 651 ? -12.264 3.418 38.832 1.00 97.44 651 MET A N 1
ATOM 5203 C CA . MET A 1 651 ? -12.612 2.031 38.500 1.00 97.44 651 MET A CA 1
ATOM 5204 C C . MET A 1 651 ? -12.168 1.012 39.552 1.00 97.44 651 MET A C 1
ATOM 5206 O O . MET A 1 651 ? -12.783 -0.047 39.625 1.00 97.44 651 MET A O 1
ATOM 5210 N N . LYS A 1 652 ? -11.167 1.285 40.401 1.00 97.38 652 LYS A N 1
ATOM 5211 C CA . LYS A 1 652 ? -10.825 0.369 41.508 1.00 97.38 652 LYS A CA 1
ATOM 5212 C C . LYS A 1 652 ? -11.896 0.355 42.599 1.00 97.38 652 LYS A C 1
ATOM 5214 O O . LYS A 1 652 ? -12.111 -0.687 43.208 1.00 97.38 652 LYS A O 1
ATOM 5219 N N . ALA A 1 653 ? -12.575 1.480 42.827 1.00 96.56 653 ALA A N 1
ATOM 5220 C CA . ALA A 1 653 ? -13.594 1.624 43.866 1.00 96.56 653 ALA A CA 1
ATOM 5221 C C . ALA A 1 653 ? -15.025 1.430 43.332 1.00 96.56 653 ALA A C 1
ATOM 5223 O O . ALA A 1 653 ? -15.838 0.755 43.957 1.00 96.56 653 ALA A O 1
ATOM 5224 N N . VAL A 1 654 ? -15.342 1.981 42.159 1.00 96.25 654 VAL A N 1
ATOM 5225 C CA . VAL A 1 654 ? -16.724 2.150 41.686 1.00 96.25 654 VAL A CA 1
ATOM 5226 C C . VAL A 1 654 ? -17.081 1.102 40.627 1.00 96.25 654 VAL A C 1
ATOM 5228 O O . VAL A 1 654 ? -16.595 1.155 39.498 1.00 96.25 654 VAL A O 1
ATOM 5231 N N . LYS A 1 655 ? -17.962 0.152 40.982 1.00 95.56 655 LYS A N 1
ATOM 5232 C CA . LYS A 1 655 ? -18.470 -0.894 40.068 1.00 95.56 655 LYS A CA 1
ATOM 5233 C C . LYS A 1 655 ? -19.168 -0.330 38.813 1.00 95.56 655 LYS A C 1
ATOM 5235 O O . LYS A 1 655 ? -18.794 -0.777 37.727 1.00 95.56 655 LYS A O 1
ATOM 5240 N N . PRO A 1 656 ? -20.074 0.668 38.912 1.00 95.31 656 PRO A N 1
ATOM 5241 C CA . PRO A 1 656 ? -20.663 1.342 37.752 1.00 95.31 656 PRO A CA 1
ATOM 5242 C C . PRO A 1 656 ? -19.668 1.740 36.654 1.00 95.31 656 PRO A C 1
ATOM 5244 O O . PRO A 1 656 ? -19.906 1.426 35.494 1.00 95.31 656 PRO A O 1
ATOM 5247 N N . LEU A 1 657 ? -18.515 2.329 37.001 1.00 95.94 657 LEU A N 1
ATOM 5248 C CA . LEU A 1 657 ? -17.516 2.769 36.012 1.00 95.94 657 LEU A CA 1
ATOM 5249 C C . LEU A 1 657 ? -16.937 1.609 35.185 1.00 95.94 657 LEU A C 1
ATOM 5251 O O . LEU A 1 657 ? -16.626 1.787 34.010 1.00 95.94 657 LEU A O 1
ATOM 5255 N N . ARG A 1 658 ? -16.796 0.421 35.789 1.00 96.56 658 ARG A N 1
ATOM 5256 C CA . ARG A 1 658 ? -16.304 -0.788 35.107 1.00 96.56 658 ARG A CA 1
ATOM 5257 C C . ARG A 1 658 ? -17.381 -1.383 34.198 1.00 96.56 658 ARG A C 1
ATOM 5259 O O . ARG A 1 658 ? -17.117 -1.649 33.029 1.00 96.56 658 ARG A O 1
ATOM 5266 N N . GLN A 1 659 ? -18.609 -1.511 34.712 1.00 95.56 659 GLN A N 1
ATOM 5267 C CA . GLN A 1 659 ? -19.759 -2.001 33.941 1.00 95.56 659 GLN A CA 1
ATOM 5268 C C . GLN A 1 659 ? -20.081 -1.098 32.745 1.00 95.56 659 GLN A C 1
ATOM 5270 O O . GLN A 1 659 ? -20.398 -1.596 31.672 1.00 95.56 659 GLN A O 1
ATOM 5275 N N . ALA A 1 660 ? -19.951 0.217 32.913 1.00 94.75 660 ALA A N 1
ATOM 5276 C CA . ALA A 1 660 ? -20.117 1.207 31.859 1.00 94.75 660 ALA A CA 1
ATOM 5277 C C . ALA A 1 660 ? -19.069 1.087 30.747 1.00 94.75 660 ALA A C 1
ATOM 5279 O O . ALA A 1 660 ? -19.424 1.106 29.572 1.00 94.75 660 ALA A O 1
ATOM 5280 N N . PHE A 1 661 ? -17.791 0.931 31.108 1.00 96.12 661 PHE A N 1
ATOM 5281 C CA . PHE A 1 661 ? -16.704 0.743 30.144 1.00 96.12 661 PHE A CA 1
ATOM 5282 C C . PHE A 1 661 ? -16.888 -0.543 29.323 1.00 96.12 661 PHE A C 1
ATOM 5284 O O . PHE A 1 661 ? -16.744 -0.518 28.103 1.00 96.12 661 PHE A O 1
ATOM 5291 N N . ALA A 1 662 ? -17.292 -1.642 29.970 1.00 95.50 662 ALA A N 1
ATOM 5292 C CA . ALA A 1 662 ? -17.667 -2.874 29.278 1.00 95.50 662 ALA A CA 1
ATOM 5293 C C . ALA A 1 662 ? -18.923 -2.684 28.397 1.00 95.50 662 ALA A C 1
ATOM 5295 O O . ALA A 1 662 ? -18.936 -3.091 27.239 1.00 95.50 662 ALA A O 1
ATOM 5296 N N . GLY A 1 663 ? -19.959 -2.012 28.913 1.00 93.81 663 GLY A N 1
ATOM 5297 C CA . GLY A 1 663 ? -21.219 -1.748 28.207 1.00 93.81 663 GLY A CA 1
ATOM 5298 C C . GLY A 1 663 ? -21.072 -0.873 26.958 1.00 93.81 663 GLY A C 1
ATOM 5299 O O . GLY A 1 663 ? -21.763 -1.106 25.971 1.00 93.81 663 GLY A O 1
ATOM 5300 N N . LEU A 1 664 ? -20.113 0.061 26.940 1.00 95.50 664 LEU A N 1
ATOM 5301 C CA . LEU A 1 664 ? -19.780 0.859 25.751 1.00 95.50 664 LEU A CA 1
ATOM 5302 C C . LEU A 1 664 ? -19.359 -0.001 24.543 1.00 95.50 664 LEU A C 1
ATOM 5304 O O . LEU A 1 664 ? -19.566 0.418 23.405 1.00 95.50 664 LEU A O 1
ATOM 5308 N N . CYS A 1 665 ? -18.840 -1.216 24.764 1.00 96.38 665 CYS A N 1
ATOM 5309 C CA . CYS A 1 665 ? -18.578 -2.165 23.680 1.00 96.38 665 CYS A CA 1
ATOM 5310 C C . CYS A 1 665 ? -19.883 -2.655 23.018 1.00 96.38 665 CYS A C 1
ATOM 5312 O O . CYS A 1 665 ? -19.918 -2.847 21.805 1.00 96.38 665 CYS A O 1
ATOM 5314 N N . GLY A 1 666 ? -20.970 -2.792 23.787 1.00 95.00 666 GLY A N 1
ATOM 5315 C CA . GLY A 1 666 ? -22.298 -3.160 23.287 1.00 95.00 666 GLY A CA 1
ATOM 5316 C C . GLY A 1 666 ? -22.883 -2.105 22.347 1.00 95.00 666 GLY A C 1
ATOM 5317 O O . GLY A 1 666 ? -23.247 -2.432 21.219 1.00 95.00 666 GLY A O 1
ATOM 5318 N N . TYR A 1 667 ? -22.875 -0.824 22.736 1.00 94.94 667 TYR A N 1
ATOM 5319 C CA . TYR A 1 667 ? -23.346 0.246 21.841 1.00 94.94 667 TYR A CA 1
ATOM 5320 C C . TYR A 1 667 ? -22.475 0.361 20.576 1.00 94.94 667 TYR A C 1
ATOM 5322 O O . TYR A 1 667 ? -22.995 0.614 19.492 1.00 94.94 667 TYR A O 1
ATOM 5330 N N . PHE A 1 668 ? -21.162 0.104 20.672 1.00 95.75 668 PHE A N 1
ATOM 5331 C CA . PHE A 1 668 ? -20.263 0.055 19.509 1.00 95.75 668 PHE A CA 1
ATOM 5332 C C . PHE A 1 668 ? -20.691 -1.024 18.495 1.00 95.75 668 PHE A C 1
ATOM 5334 O O . PHE A 1 668 ? -20.713 -0.775 17.286 1.00 95.75 668 PHE A O 1
ATOM 5341 N N . VAL A 1 669 ? -21.078 -2.209 18.983 1.00 96.50 669 VAL A N 1
ATOM 5342 C CA . VAL A 1 669 ? -21.657 -3.287 18.165 1.00 96.50 669 VAL A CA 1
ATOM 5343 C C . VAL A 1 669 ? -22.992 -2.855 17.556 1.00 96.50 669 VAL A C 1
ATOM 5345 O O . VAL A 1 669 ? -23.195 -3.047 16.355 1.00 96.50 669 VAL A O 1
ATOM 5348 N N . SER A 1 670 ? -23.879 -2.246 18.346 1.00 96.00 670 SER A N 1
ATOM 5349 C CA . SER A 1 670 ? -25.196 -1.779 17.897 1.00 96.00 670 SER A CA 1
ATOM 5350 C C . SER A 1 670 ? -25.101 -0.747 16.767 1.00 96.00 670 SER A C 1
ATOM 5352 O O . SER A 1 670 ? -25.772 -0.920 15.750 1.00 96.00 670 SER A O 1
ATOM 5354 N N . CYS A 1 671 ? -24.204 0.244 16.855 1.00 96.19 671 CYS A N 1
ATOM 5355 C CA . CYS A 1 671 ? -23.947 1.204 15.770 1.00 96.19 671 CYS A CA 1
ATOM 5356 C C . CYS A 1 671 ? -23.609 0.506 14.442 1.00 96.19 671 CYS A C 1
ATOM 5358 O O . CYS A 1 671 ? -24.211 0.796 13.407 1.00 96.19 671 CYS A O 1
ATOM 5360 N N . ILE A 1 672 ? -22.685 -0.464 14.478 1.00 96.50 672 ILE A N 1
ATOM 5361 C CA . ILE A 1 672 ? -22.283 -1.229 13.288 1.00 96.50 672 ILE A CA 1
ATOM 5362 C C . ILE A 1 672 ? -23.464 -2.039 12.732 1.00 96.50 672 ILE A C 1
ATOM 5364 O O . ILE A 1 672 ? -23.671 -2.062 11.519 1.00 96.50 672 ILE A O 1
ATOM 5368 N N . GLN A 1 673 ? -24.262 -2.679 13.595 1.00 95.50 673 GLN A N 1
ATOM 5369 C CA . GLN A 1 673 ? -25.442 -3.448 13.176 1.00 95.50 673 GLN A CA 1
ATOM 5370 C C . GLN A 1 673 ? -26.540 -2.570 12.555 1.00 95.50 673 GLN A C 1
ATOM 5372 O O . GLN A 1 673 ? -27.220 -3.009 11.630 1.00 95.50 673 GLN A O 1
ATOM 5377 N N . GLN A 1 674 ? -26.673 -1.321 13.007 1.00 95.69 674 GLN A N 1
ATOM 5378 C CA . GLN A 1 674 ? -27.569 -0.318 12.423 1.00 95.69 674 GLN A CA 1
ATOM 5379 C C . GLN A 1 674 ? -27.036 0.297 11.111 1.00 95.69 674 GLN A C 1
ATOM 5381 O O . GLN A 1 674 ? -27.695 1.156 10.527 1.00 95.69 674 GLN A O 1
ATOM 5386 N N . GLY A 1 675 ? -25.855 -0.114 10.631 1.00 94.81 675 GLY A N 1
ATOM 5387 C CA . GLY A 1 675 ? -25.243 0.432 9.418 1.00 94.81 675 GLY A CA 1
ATOM 5388 C C . GLY A 1 675 ? -24.643 1.831 9.595 1.00 94.81 675 GLY A C 1
ATOM 5389 O O . GLY A 1 675 ? -24.457 2.534 8.605 1.00 94.81 675 GLY A O 1
ATOM 5390 N N . GLN A 1 676 ? -24.335 2.235 10.830 1.00 95.69 676 GLN A N 1
ATOM 5391 C CA . GLN A 1 676 ? -23.749 3.534 11.167 1.00 95.69 676 GLN A CA 1
ATOM 5392 C C . GLN A 1 676 ? -22.253 3.395 11.482 1.00 95.69 676 GLN A C 1
ATOM 5394 O O . GLN A 1 676 ? -21.805 2.364 11.994 1.00 95.69 676 GLN A O 1
ATOM 5399 N N . SER A 1 677 ? -21.448 4.430 11.205 1.00 96.06 677 SER A N 1
ATOM 5400 C CA . SER A 1 677 ? -20.075 4.454 11.719 1.00 96.06 677 SER A CA 1
ATOM 5401 C C . SER A 1 677 ? -20.103 4.555 13.249 1.00 96.06 677 SER A C 1
ATOM 5403 O O . SER A 1 677 ? -20.892 5.334 13.794 1.00 96.06 677 SER A O 1
ATOM 5405 N N . PRO A 1 678 ? -19.259 3.794 13.969 1.00 97.00 678 PRO A N 1
ATOM 5406 C CA . PRO A 1 678 ? -19.181 3.864 15.418 1.00 97.00 678 PRO A CA 1
ATOM 5407 C C . PRO A 1 678 ? -18.344 5.088 15.810 1.00 97.00 678 PRO A C 1
ATOM 5409 O O . PRO A 1 678 ? -17.197 4.954 16.218 1.00 97.00 678 PRO A O 1
ATOM 5412 N N . ASN A 1 679 ? -18.898 6.282 15.600 1.00 96.69 679 ASN A N 1
ATOM 5413 C CA . ASN A 1 679 ? -18.366 7.558 16.077 1.00 96.69 679 ASN A CA 1
ATOM 5414 C C . ASN A 1 679 ? -19.087 7.981 17.370 1.00 96.69 679 ASN A C 1
ATOM 5416 O O . ASN A 1 679 ? -20.137 7.433 17.712 1.00 96.69 679 ASN A O 1
ATOM 5420 N N . GLU A 1 680 ? -18.543 8.959 18.097 1.00 95.19 680 GLU A N 1
ATOM 5421 C CA . GLU A 1 680 ? -19.092 9.372 19.398 1.00 95.19 680 GLU A CA 1
ATOM 5422 C C . GLU A 1 680 ? -20.563 9.819 19.333 1.00 95.19 680 GLU A C 1
ATOM 5424 O O . GLU A 1 680 ? -21.351 9.399 20.176 1.00 95.19 680 GLU A O 1
ATOM 5429 N N . ALA A 1 681 ? -20.970 10.575 18.307 1.00 95.81 681 ALA A N 1
ATOM 5430 C CA . ALA A 1 681 ? -22.357 11.024 18.166 1.00 95.81 681 ALA A CA 1
ATOM 5431 C C . ALA A 1 681 ? -23.335 9.853 17.954 1.00 95.81 681 ALA A C 1
ATOM 5433 O O . ALA A 1 681 ? -24.385 9.805 18.592 1.00 95.81 681 ALA A O 1
ATOM 5434 N N . ASN A 1 682 ? -22.974 8.877 17.115 1.00 95.94 682 ASN A N 1
ATOM 5435 C CA . ASN A 1 682 ? -23.800 7.693 16.866 1.00 95.94 682 ASN A CA 1
ATOM 5436 C C . ASN A 1 682 ? -23.858 6.758 18.089 1.00 95.94 682 ASN A C 1
ATOM 5438 O O . ASN A 1 682 ? -24.919 6.206 18.386 1.00 95.94 682 ASN A O 1
ATOM 5442 N N . LEU A 1 683 ? -22.757 6.612 18.842 1.00 93.50 683 LEU A N 1
ATOM 5443 C CA . LEU A 1 683 ? -22.751 5.830 20.086 1.00 93.50 683 LEU A CA 1
ATOM 5444 C C . LEU A 1 683 ? -23.605 6.483 21.179 1.00 93.50 683 LEU A C 1
ATOM 5446 O O . LEU A 1 683 ? -24.383 5.786 21.827 1.00 93.50 683 LEU A O 1
ATOM 5450 N N . LEU A 1 684 ? -23.497 7.803 21.365 1.00 91.38 684 LEU A N 1
ATOM 5451 C CA . LEU A 1 684 ? -24.321 8.536 22.331 1.00 91.38 684 LEU A CA 1
ATOM 5452 C C . LEU A 1 684 ? -25.804 8.493 21.950 1.00 91.38 684 LEU A C 1
ATOM 5454 O O . LEU A 1 684 ? -26.635 8.219 22.809 1.00 91.38 684 LEU A O 1
ATOM 5458 N N . LYS A 1 685 ? -26.131 8.657 20.664 1.00 93.12 685 LYS A N 1
ATOM 5459 C CA . LYS A 1 685 ? -27.500 8.502 20.160 1.00 93.12 685 LYS A CA 1
ATOM 5460 C C . LYS A 1 685 ? -28.057 7.099 20.433 1.00 93.12 685 LYS A C 1
ATOM 5462 O O . LYS A 1 685 ? -29.174 6.975 20.921 1.00 93.12 685 LYS A O 1
ATOM 5467 N N . THR A 1 686 ? -27.282 6.050 20.151 1.00 90.44 686 THR A N 1
ATOM 5468 C CA . THR A 1 686 ? -27.702 4.657 20.400 1.00 90.44 686 THR A CA 1
ATOM 5469 C C . THR A 1 686 ? -27.990 4.422 21.887 1.00 90.44 686 THR A C 1
ATOM 5471 O O . THR A 1 686 ? -28.996 3.809 22.227 1.00 90.44 686 THR A O 1
ATOM 5474 N N . PHE A 1 687 ? -27.154 4.976 22.771 1.00 86.06 687 PHE A N 1
ATOM 5475 C CA . PHE A 1 687 ? -27.370 4.966 24.220 1.00 86.06 687 PHE A CA 1
ATOM 5476 C C . PHE A 1 687 ? -28.635 5.739 24.653 1.00 86.06 687 PHE A C 1
ATOM 5478 O O . PHE A 1 687 ? -29.349 5.284 25.542 1.00 86.06 687 PHE A O 1
ATOM 5485 N N . GLU A 1 688 ? -28.935 6.886 24.035 1.00 87.50 688 GLU A N 1
ATOM 5486 C CA . GLU A 1 688 ? -30.142 7.679 24.329 1.00 87.50 688 GLU A CA 1
ATOM 5487 C C . GLU A 1 688 ? -31.443 7.012 23.849 1.00 87.50 688 GLU A C 1
ATOM 5489 O O . GLU A 1 688 ? -32.486 7.178 24.483 1.00 87.50 688 GLU A O 1
ATOM 5494 N N . GLU A 1 689 ? -31.395 6.257 22.747 1.00 86.69 689 GLU A N 1
ATOM 5495 C CA . GLU A 1 689 ? -32.546 5.525 22.194 1.00 86.69 689 GLU A CA 1
ATOM 5496 C C . GLU A 1 689 ? -32.848 4.217 22.956 1.00 86.69 689 GLU A C 1
ATOM 5498 O O . GLU A 1 689 ? -33.988 3.744 22.953 1.00 86.69 689 GLU A O 1
ATOM 5503 N N . GLU A 1 690 ? -31.860 3.633 23.639 1.00 83.31 690 GLU A N 1
ATOM 5504 C CA . GLU A 1 690 ? -31.997 2.369 24.365 1.00 83.31 690 GLU A CA 1
ATOM 5505 C C . GLU A 1 690 ? -32.607 2.586 25.765 1.00 83.31 690 GLU A C 1
ATOM 5507 O O . GLU A 1 690 ? -31.912 2.795 26.761 1.00 83.31 690 GLU A O 1
ATOM 5512 N N . THR A 1 691 ? -33.942 2.510 25.840 1.00 62.06 691 THR A N 1
ATOM 5513 C CA . THR A 1 691 ? -34.770 2.821 27.027 1.00 62.06 691 THR A CA 1
ATOM 5514 C C . THR A 1 691 ? -34.488 1.991 28.285 1.00 62.06 691 THR A C 1
ATOM 5516 O O . THR A 1 691 ? -34.957 2.354 29.362 1.00 62.06 691 THR A O 1
ATOM 5519 N N . GLU A 1 692 ? -33.755 0.882 28.166 1.00 61.88 692 GLU A N 1
ATOM 5520 C CA . GLU A 1 692 ? -33.350 0.019 29.287 1.00 61.88 692 GLU A CA 1
ATOM 5521 C C . GLU A 1 692 ? -31.886 0.240 29.723 1.00 61.88 692 GLU A C 1
ATOM 5523 O O . GLU A 1 692 ? -31.410 -0.424 30.647 1.00 61.88 692 GLU A O 1
ATOM 5528 N N . SER A 1 693 ? -31.171 1.192 29.104 1.00 57.19 693 SER A N 1
ATOM 5529 C CA . SER A 1 693 ? -29.762 1.476 29.398 1.00 57.19 693 SER A CA 1
ATOM 5530 C C . SER A 1 693 ? -29.533 1.786 30.883 1.00 57.19 693 SER A C 1
ATOM 5532 O O . SER A 1 693 ? -30.109 2.741 31.418 1.00 57.19 693 SER A O 1
ATOM 5534 N N . PRO A 1 694 ? -28.649 1.047 31.581 1.00 60.31 694 PRO A N 1
ATOM 5535 C CA . PRO A 1 694 ? -28.355 1.328 32.977 1.00 60.31 694 PRO A CA 1
ATOM 5536 C C . PRO A 1 694 ? -27.664 2.700 33.115 1.00 60.31 694 PRO A C 1
ATOM 5538 O O . PRO A 1 694 ? -26.765 3.021 32.332 1.00 60.31 694 PRO A O 1
ATOM 5541 N N . PRO A 1 695 ? -27.992 3.501 34.152 1.00 71.56 695 PRO A N 1
ATOM 5542 C CA . PRO A 1 695 ? -27.491 4.877 34.312 1.00 71.56 695 PRO A CA 1
ATOM 5543 C C . PRO A 1 695 ? -25.957 4.989 34.413 1.00 71.56 695 PRO A C 1
ATOM 5545 O O . PRO A 1 695 ? -25.389 6.065 34.223 1.00 71.56 695 PRO A O 1
ATOM 5548 N N . VAL A 1 696 ? -25.280 3.862 34.643 1.00 84.50 696 VAL A N 1
ATOM 5549 C CA . VAL A 1 696 ? -23.831 3.728 34.814 1.00 84.50 696 VAL A CA 1
ATOM 5550 C C . VAL A 1 696 ? -23.007 4.295 33.650 1.00 84.50 696 VAL A C 1
ATOM 5552 O O . VAL A 1 696 ? -21.923 4.828 33.886 1.00 84.50 696 VAL A O 1
ATOM 5555 N N . THR A 1 697 ? -23.491 4.234 32.400 1.00 87.38 697 THR A N 1
ATOM 5556 C CA . THR A 1 697 ? -22.759 4.794 31.243 1.00 87.38 697 THR A CA 1
ATOM 5557 C C . THR A 1 697 ? -22.606 6.309 31.358 1.00 87.38 697 THR A C 1
ATOM 5559 O O . THR A 1 697 ? -21.532 6.846 31.080 1.00 87.38 697 THR A O 1
ATOM 5562 N N . LYS A 1 698 ? -23.637 6.996 31.862 1.00 88.44 698 LYS A N 1
ATOM 5563 C CA . LYS A 1 698 ? -23.596 8.438 32.118 1.00 88.44 698 LYS A CA 1
ATOM 5564 C C . LYS A 1 698 ? -22.628 8.776 33.253 1.00 88.44 698 LYS A C 1
ATOM 5566 O O . LYS A 1 698 ? -21.868 9.732 33.129 1.00 88.44 698 LYS A O 1
ATOM 5571 N N . ASP A 1 699 ? -22.588 7.961 34.308 1.00 89.25 699 ASP A N 1
ATOM 5572 C CA . ASP A 1 699 ? -21.635 8.124 35.416 1.00 89.25 699 ASP A CA 1
ATOM 5573 C C . ASP A 1 699 ? -20.177 7.968 34.959 1.00 89.25 699 ASP A C 1
ATOM 5575 O O . ASP A 1 699 ? -19.300 8.687 35.437 1.00 89.25 699 ASP A O 1
ATOM 5579 N N . TYR A 1 700 ? -19.905 7.073 34.004 1.00 94.12 700 TYR A N 1
ATOM 5580 C CA . TYR A 1 700 ? -18.570 6.911 33.423 1.00 94.12 700 TYR A CA 1
ATOM 5581 C C . TYR A 1 700 ? -18.113 8.133 32.628 1.00 94.12 700 TYR A C 1
ATOM 5583 O O . TYR A 1 700 ? -17.000 8.613 32.853 1.00 94.12 700 TYR A O 1
ATOM 5591 N N . LEU A 1 701 ? -18.968 8.670 31.755 1.00 93.50 701 LEU A N 1
ATOM 5592 C CA . LEU A 1 701 ? -18.655 9.875 30.982 1.00 93.50 701 LEU A CA 1
ATOM 5593 C C . LEU A 1 701 ? -18.502 11.099 31.905 1.00 93.50 701 LEU A C 1
ATOM 5595 O O . LEU A 1 701 ? -17.502 11.811 31.833 1.00 93.50 701 LEU A O 1
ATOM 5599 N N . ASN A 1 702 ? -19.418 11.277 32.864 1.00 92.69 702 ASN A N 1
ATOM 5600 C CA . ASN A 1 702 ? -19.327 12.322 33.892 1.00 92.69 702 ASN A CA 1
ATOM 5601 C C . ASN A 1 702 ? -18.070 12.187 34.773 1.00 92.69 702 ASN A C 1
ATOM 5603 O O . ASN A 1 702 ? -17.524 13.187 35.232 1.00 92.69 702 ASN A O 1
ATOM 5607 N N . GLY A 1 703 ? -17.594 10.959 35.002 1.00 91.19 703 GLY A N 1
ATOM 5608 C CA . GLY A 1 703 ? -16.362 10.659 35.733 1.00 91.19 703 GLY A CA 1
ATOM 5609 C C . GLY A 1 703 ? -15.066 10.954 34.966 1.00 91.19 703 GLY A C 1
ATOM 5610 O O . GLY A 1 703 ? -13.988 10.639 35.470 1.00 91.19 703 GLY A O 1
ATOM 5611 N N . GLY A 1 704 ? -15.144 11.525 33.758 1.00 94.75 704 GLY A N 1
ATOM 5612 C CA . GLY A 1 704 ? -13.997 11.794 32.883 1.00 94.75 704 GLY A CA 1
ATOM 5613 C C . GLY A 1 704 ? -13.578 10.603 32.015 1.00 94.75 704 GLY A C 1
ATOM 5614 O O . GLY A 1 704 ? -12.487 10.615 31.437 1.00 94.75 704 GLY A O 1
ATOM 5615 N N . GLY A 1 705 ? -14.407 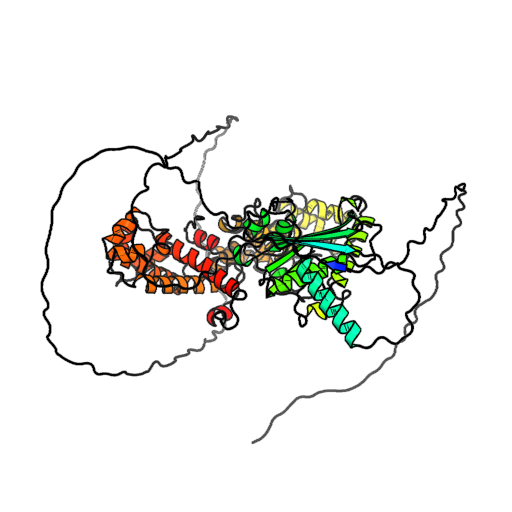9.558 31.952 1.00 95.31 705 GLY A N 1
ATOM 5616 C CA . GLY A 1 705 ? -14.302 8.491 30.965 1.00 95.31 705 GLY A CA 1
ATOM 5617 C C . GLY A 1 705 ? -14.694 8.983 29.570 1.00 95.31 705 GLY A C 1
ATOM 5618 O O . GLY A 1 705 ? -15.411 9.969 29.435 1.00 95.31 705 GLY A O 1
ATOM 5619 N N . THR A 1 706 ? -14.223 8.312 28.517 1.00 95.94 706 THR A N 1
ATOM 5620 C CA . THR A 1 706 ? -14.475 8.737 27.130 1.00 95.94 706 THR A CA 1
ATOM 5621 C C . THR A 1 706 ? -14.780 7.555 26.221 1.00 95.94 706 THR A C 1
ATOM 5623 O O . THR A 1 706 ? -14.151 6.496 26.329 1.00 95.94 706 THR A O 1
ATOM 5626 N N . VAL A 1 707 ? -15.689 7.763 25.264 1.00 95.75 707 VAL A N 1
ATOM 5627 C CA . VAL A 1 707 ? -15.973 6.797 24.188 1.00 95.75 707 VAL A CA 1
ATOM 5628 C C . VAL A 1 707 ? -14.697 6.476 23.400 1.00 95.75 707 VAL A C 1
ATOM 5630 O O . VAL A 1 707 ? -14.420 5.315 23.101 1.00 95.75 707 VAL A O 1
ATOM 5633 N N . ALA A 1 708 ? -13.862 7.493 23.159 1.00 96.06 708 ALA A N 1
ATOM 5634 C CA . ALA A 1 708 ? -12.576 7.356 22.482 1.00 96.06 708 ALA A CA 1
ATOM 5635 C C . ALA A 1 708 ? -11.630 6.334 23.140 1.00 96.06 708 ALA A C 1
ATOM 5637 O O . ALA A 1 708 ? -10.875 5.678 22.429 1.00 96.06 708 ALA A O 1
ATOM 5638 N N . SER A 1 709 ? -11.668 6.147 24.467 1.00 95.69 709 SER A N 1
ATOM 5639 C CA . SER A 1 709 ? -10.809 5.156 25.137 1.00 95.69 709 SER A CA 1
ATOM 5640 C C . SER A 1 709 ? -11.225 3.704 24.851 1.00 95.69 709 SER A C 1
ATOM 5642 O O . SER A 1 709 ? -10.364 2.853 24.627 1.00 95.69 709 SER A O 1
ATOM 5644 N N . VAL A 1 710 ? -12.535 3.437 24.777 1.00 96.00 710 VAL A N 1
ATOM 5645 C CA . VAL A 1 710 ? -13.101 2.129 24.401 1.00 96.00 710 VAL A CA 1
ATOM 5646 C C . VAL A 1 710 ? -12.870 1.864 22.915 1.00 96.00 710 VAL A C 1
ATOM 5648 O O . VAL A 1 710 ? -12.411 0.788 22.537 1.00 96.00 710 VAL A O 1
ATOM 5651 N N . ALA A 1 711 ? -13.108 2.867 22.068 1.00 96.81 711 ALA A N 1
ATOM 5652 C CA . ALA A 1 711 ? -12.836 2.760 20.643 1.00 96.81 711 ALA A CA 1
ATOM 5653 C C . ALA A 1 711 ? -11.344 2.522 20.359 1.00 96.81 711 ALA A C 1
ATOM 5655 O O . ALA A 1 711 ? -11.015 1.664 19.546 1.00 96.81 711 ALA A O 1
ATOM 5656 N N . ALA A 1 712 ? -10.431 3.213 21.051 1.00 95.44 712 ALA A N 1
ATOM 5657 C CA . ALA A 1 712 ? -8.991 3.024 20.875 1.00 95.44 712 ALA A CA 1
ATOM 5658 C C . ALA A 1 712 ? -8.528 1.603 21.231 1.00 95.44 712 ALA A C 1
ATOM 5660 O O . ALA A 1 712 ? -7.716 1.040 20.498 1.00 95.44 712 ALA A O 1
ATOM 5661 N N . MET A 1 713 ? -9.085 1.004 22.292 1.00 95.38 713 MET A N 1
ATOM 5662 C CA . MET A 1 713 ? -8.898 -0.414 22.620 1.00 95.38 713 MET A CA 1
ATOM 5663 C C . MET A 1 713 ? -9.370 -1.311 21.465 1.00 95.38 713 MET A C 1
ATOM 5665 O O . MET A 1 713 ? -8.565 -2.051 20.903 1.00 95.38 713 MET A O 1
ATOM 5669 N N . ILE A 1 714 ? -10.638 -1.185 21.054 1.00 96.44 714 ILE A N 1
ATOM 5670 C CA . ILE A 1 714 ? -11.244 -2.022 20.003 1.00 96.44 714 ILE A CA 1
ATOM 5671 C C . ILE A 1 714 ? -10.475 -1.902 18.681 1.00 96.44 714 ILE A C 1
ATOM 5673 O O . ILE A 1 714 ? -10.135 -2.916 18.079 1.00 96.44 714 ILE A O 1
ATOM 5677 N N . PHE A 1 715 ? -10.166 -0.686 18.220 1.00 95.19 715 PHE A N 1
ATOM 5678 C CA . PHE A 1 715 ? -9.450 -0.464 16.961 1.00 95.19 715 PHE A CA 1
ATOM 5679 C C . PHE A 1 715 ? -7.999 -0.955 17.003 1.00 95.19 715 PHE A C 1
ATOM 5681 O O . PHE A 1 715 ? -7.516 -1.479 15.997 1.00 95.19 715 PHE A O 1
ATOM 5688 N N . HIS A 1 716 ? -7.293 -0.787 18.125 1.00 90.38 716 HIS A N 1
ATOM 5689 C CA . HIS A 1 716 ? -5.914 -1.258 18.242 1.00 90.38 716 HIS A CA 1
ATOM 5690 C C . HIS A 1 716 ? -5.852 -2.784 18.251 1.00 90.38 716 HIS A C 1
ATOM 5692 O O . HIS A 1 716 ? -5.086 -3.373 17.489 1.00 90.38 716 HIS A O 1
ATOM 5698 N N . ASP A 1 717 ? -6.690 -3.425 19.060 1.00 89.56 717 ASP A N 1
ATOM 5699 C CA . ASP A 1 717 ? -6.662 -4.875 19.213 1.00 89.56 717 ASP A CA 1
ATOM 5700 C C . ASP A 1 717 ? -7.290 -5.570 17.983 1.00 89.56 717 ASP A C 1
ATOM 5702 O O . ASP A 1 717 ? -6.859 -6.657 17.609 1.00 89.56 717 ASP A O 1
ATOM 5706 N N . ALA A 1 718 ? -8.192 -4.903 17.246 1.00 90.75 718 ALA A N 1
ATOM 5707 C CA . ALA A 1 718 ? -8.651 -5.328 15.916 1.00 90.75 718 ALA A CA 1
ATOM 5708 C C . ALA A 1 718 ? -7.553 -5.232 14.842 1.00 90.75 718 ALA A C 1
ATOM 5710 O O . ALA A 1 718 ? -7.409 -6.143 14.020 1.00 90.75 718 ALA A O 1
ATOM 5711 N N . MET A 1 719 ? -6.774 -4.142 14.841 1.00 86.69 719 MET A N 1
ATOM 5712 C CA . MET A 1 719 ? -5.628 -3.962 13.946 1.00 86.69 719 MET A CA 1
ATOM 5713 C C . MET A 1 719 ? -4.576 -5.042 14.210 1.00 86.69 719 MET A C 1
ATOM 5715 O O . MET A 1 719 ? -4.152 -5.721 13.273 1.00 86.69 719 MET A O 1
ATOM 5719 N N . ASP A 1 720 ? -4.207 -5.256 15.474 1.00 79.38 720 ASP A N 1
ATOM 5720 C CA . ASP A 1 720 ? -3.305 -6.337 15.859 1.00 79.38 720 ASP A CA 1
ATOM 5721 C C . ASP A 1 720 ? -3.908 -7.696 15.490 1.00 79.38 720 ASP A C 1
ATOM 5723 O O . ASP A 1 720 ? -3.253 -8.471 14.801 1.00 79.38 720 ASP A O 1
ATOM 5727 N N . GLY A 1 721 ? -5.155 -7.987 15.867 1.00 74.19 721 GLY A N 1
ATOM 5728 C CA . GLY A 1 721 ? -5.840 -9.260 15.614 1.00 74.19 721 GLY A CA 1
ATOM 5729 C C . GLY A 1 721 ? -5.929 -9.640 14.132 1.00 74.19 721 GLY A C 1
ATOM 5730 O O . GLY A 1 721 ? -5.639 -10.780 13.765 1.00 74.19 721 GLY A O 1
ATOM 5731 N N . CYS A 1 722 ? -6.232 -8.685 13.246 1.00 65.06 722 CYS A N 1
ATOM 5732 C CA . CYS A 1 722 ? -6.180 -8.903 11.794 1.00 65.06 722 CYS A CA 1
ATOM 5733 C C . CYS A 1 722 ? -4.768 -9.213 11.297 1.00 65.06 722 CYS A C 1
ATOM 5735 O O . CYS A 1 722 ? -4.572 -10.105 10.464 1.00 65.06 722 CYS A O 1
ATOM 5737 N N . LEU A 1 723 ? -3.767 -8.502 11.814 1.00 57.41 723 LEU A N 1
ATOM 5738 C CA . LEU A 1 723 ? -2.375 -8.763 11.472 1.00 57.41 723 LEU A CA 1
ATOM 5739 C C . LEU A 1 723 ? -1.906 -10.107 12.046 1.00 57.41 723 LEU A C 1
ATOM 5741 O O . LEU A 1 723 ? -1.162 -10.803 11.359 1.00 57.41 723 LEU A O 1
ATOM 5745 N N . TRP A 1 724 ? -2.384 -10.524 13.223 1.00 50.72 724 TRP A N 1
ATOM 5746 C CA . TRP A 1 724 ? -2.160 -11.843 13.822 1.00 50.72 724 TRP A CA 1
ATOM 5747 C C . TRP A 1 724 ? -2.800 -12.966 13.001 1.00 50.72 724 TRP A C 1
ATOM 5749 O O . TRP A 1 724 ? -2.140 -13.973 12.764 1.00 50.72 724 TRP A O 1
ATOM 5759 N N . ALA A 1 725 ? -4.018 -12.792 12.479 1.00 52.53 725 ALA A N 1
ATOM 5760 C CA . ALA A 1 725 ? -4.634 -13.760 11.566 1.00 52.53 725 ALA A CA 1
ATOM 5761 C C . ALA A 1 725 ? -3.800 -13.950 10.281 1.00 52.53 725 ALA A C 1
ATOM 5763 O O . ALA A 1 725 ? -3.605 -15.076 9.820 1.00 52.53 725 ALA A O 1
ATOM 5764 N N . ALA A 1 726 ? -3.221 -12.872 9.739 1.00 50.16 726 ALA A N 1
ATOM 5765 C CA . ALA A 1 726 ? -2.282 -12.961 8.619 1.00 50.16 726 ALA A CA 1
ATOM 5766 C C . ALA A 1 726 ? -0.920 -13.577 9.024 1.00 50.16 726 ALA A C 1
ATOM 5768 O O . ALA A 1 726 ? -0.325 -14.344 8.261 1.00 50.16 726 ALA A O 1
ATOM 5769 N N . ARG A 1 727 ? -0.426 -13.260 10.228 1.00 45.41 727 ARG A N 1
ATOM 5770 C CA . ARG A 1 727 ? 0.867 -13.693 10.792 1.00 45.41 727 ARG A CA 1
ATOM 5771 C C . ARG A 1 727 ? 0.900 -15.180 11.137 1.00 45.41 727 ARG A C 1
ATOM 5773 O O . ARG A 1 727 ? 1.851 -15.872 10.787 1.00 45.41 727 ARG A O 1
ATOM 5780 N N . ASN A 1 728 ? -0.164 -15.682 11.753 1.00 39.69 728 ASN A N 1
ATOM 5781 C CA . ASN A 1 728 ? -0.267 -17.054 12.240 1.00 39.69 728 ASN A CA 1
ATOM 5782 C C . ASN A 1 728 ? -0.437 -18.081 11.111 1.00 39.69 728 ASN A C 1
ATOM 5784 O O . ASN A 1 728 ? -0.507 -19.269 11.387 1.00 39.69 728 ASN A O 1
ATOM 5788 N N . SER A 1 729 ? -0.445 -17.674 9.839 1.00 47.66 729 SER A N 1
ATOM 5789 C CA . SER A 1 729 ? -0.397 -18.610 8.708 1.00 47.66 729 SER A CA 1
ATOM 5790 C C . SER A 1 729 ? 0.989 -19.239 8.458 1.00 47.66 729 SER A C 1
ATOM 5792 O O . SER A 1 729 ? 1.137 -19.969 7.481 1.00 47.66 729 SER A O 1
ATOM 5794 N N . LEU A 1 730 ? 1.995 -18.942 9.299 1.00 41.69 730 LEU A N 1
ATOM 5795 C CA . LEU A 1 730 ? 3.417 -19.254 9.062 1.00 41.69 730 LEU A CA 1
ATOM 5796 C C . LEU A 1 730 ? 4.163 -19.835 10.268 1.00 41.69 730 LEU A C 1
ATOM 5798 O O . LEU A 1 730 ? 4.783 -20.886 10.152 1.00 41.69 730 LEU A O 1
ATOM 5802 N N . ASP A 1 731 ? 4.101 -19.161 11.420 1.00 40.91 731 ASP A N 1
ATOM 5803 C CA . ASP A 1 731 ? 4.958 -19.457 12.583 1.00 40.91 731 ASP A CA 1
ATOM 5804 C C . ASP A 1 731 ? 4.419 -20.592 13.486 1.00 40.91 731 ASP A C 1
ATOM 5806 O O . ASP A 1 731 ? 4.835 -20.736 14.638 1.00 40.91 731 ASP A O 1
ATOM 5810 N N . GLN A 1 732 ? 3.465 -21.399 13.008 1.00 44.50 732 GLN A N 1
ATOM 5811 C CA . GLN A 1 732 ? 2.868 -22.450 13.833 1.00 44.50 732 GLN A CA 1
ATOM 5812 C C . GLN A 1 732 ? 3.753 -23.691 13.904 1.00 44.50 732 GLN A C 1
ATOM 5814 O O . GLN A 1 732 ? 4.215 -24.222 12.894 1.00 44.50 732 GLN A O 1
ATOM 5819 N N . ALA A 1 733 ? 3.942 -24.187 15.128 1.00 40.72 733 ALA A N 1
ATOM 5820 C CA . ALA A 1 733 ? 4.477 -25.520 15.346 1.00 40.72 733 ALA A CA 1
ATOM 5821 C C . ALA A 1 733 ? 3.606 -26.548 14.592 1.00 40.72 733 ALA A C 1
ATOM 5823 O O . ALA A 1 733 ? 2.376 -26.417 14.610 1.00 40.72 733 ALA A O 1
ATOM 5824 N N . PRO A 1 734 ? 4.208 -27.562 13.943 1.00 38.56 734 PRO A N 1
ATOM 5825 C CA . PRO A 1 734 ? 3.467 -28.519 13.128 1.00 38.56 734 PRO A CA 1
ATOM 5826 C C . PRO A 1 734 ? 2.385 -29.214 13.962 1.00 38.56 734 PRO A C 1
ATOM 5828 O O . PRO A 1 734 ? 2.695 -29.950 14.897 1.00 38.56 734 PRO A O 1
ATOM 5831 N N . GLY A 1 735 ? 1.117 -28.963 13.621 1.00 42.28 735 GLY A N 1
ATOM 5832 C CA . GLY A 1 735 ? -0.052 -29.551 14.282 1.00 42.28 735 GLY A CA 1
ATOM 5833 C C . GLY A 1 735 ? -1.083 -28.549 14.809 1.00 42.28 735 GLY A C 1
ATOM 5834 O O . GLY A 1 735 ? -2.226 -28.947 15.019 1.00 42.28 735 GLY A O 1
ATOM 5835 N N . ILE A 1 736 ? -0.740 -27.267 14.974 1.00 42.62 736 ILE A N 1
ATOM 5836 C CA . ILE A 1 736 ? -1.758 -26.225 15.181 1.00 42.62 736 ILE A CA 1
ATOM 5837 C C . ILE A 1 736 ? -2.210 -25.738 13.795 1.00 42.62 736 ILE A C 1
ATOM 5839 O O . ILE A 1 736 ? -1.396 -25.548 12.888 1.00 42.62 736 ILE A O 1
ATOM 5843 N N . VAL A 1 737 ? -3.524 -25.616 13.607 1.00 44.53 737 VAL A N 1
ATOM 5844 C CA . VAL A 1 737 ? -4.133 -25.087 12.382 1.00 44.53 737 VAL A CA 1
ATOM 5845 C C . VAL A 1 737 ? -4.478 -23.627 12.645 1.00 44.53 737 VAL A C 1
ATOM 5847 O O . VAL A 1 737 ? -5.169 -23.322 13.618 1.00 44.53 737 VAL A O 1
ATOM 5850 N N . ALA A 1 738 ? -4.012 -22.714 11.788 1.00 48.06 738 ALA A N 1
ATOM 5851 C CA . ALA A 1 738 ? -4.476 -21.329 11.821 1.00 48.06 738 ALA A CA 1
ATOM 5852 C C . ALA A 1 738 ? -6.003 -21.320 11.728 1.00 48.06 738 ALA A C 1
ATOM 5854 O O . ALA A 1 738 ? -6.518 -21.950 10.803 1.00 48.06 738 ALA A O 1
ATOM 5855 N N . PRO A 1 739 ? -6.724 -20.647 12.649 1.00 53.97 739 PRO A N 1
ATOM 5856 C CA . PRO A 1 739 ? -8.170 -20.565 12.545 1.00 53.97 739 PRO A CA 1
ATOM 5857 C C . PRO A 1 739 ? -8.481 -19.978 11.173 1.00 53.97 739 PRO A C 1
ATOM 5859 O O . PRO A 1 739 ? -8.059 -18.857 10.869 1.00 53.97 739 PRO A O 1
ATOM 5862 N N . GLU A 1 740 ? -9.127 -20.775 10.318 1.00 56.78 740 GLU A N 1
ATOM 5863 C CA . GLU A 1 740 ? -9.435 -20.333 8.965 1.00 56.78 740 GLU A CA 1
ATOM 5864 C C . GLU A 1 740 ? -10.210 -19.016 9.050 1.00 56.78 740 GLU A C 1
ATOM 5866 O O . GLU A 1 740 ? -11.024 -18.847 9.971 1.00 56.78 740 GLU A O 1
ATOM 5871 N N . PRO A 1 741 ? -9.977 -18.064 8.125 1.00 66.12 741 PRO A N 1
ATOM 5872 C CA . PRO A 1 741 ? -10.792 -16.865 8.072 1.00 66.12 741 PRO A CA 1
ATOM 5873 C C . PRO A 1 741 ? -12.245 -17.316 8.006 1.00 66.12 741 PRO A C 1
ATOM 5875 O O . PRO A 1 741 ? -12.650 -18.007 7.072 1.00 66.12 741 PRO A O 1
ATOM 5878 N N . CYS A 1 742 ? -12.998 -16.968 9.049 1.00 74.31 742 CYS A N 1
ATOM 5879 C CA . CYS A 1 742 ? -14.367 -17.423 9.236 1.00 74.31 742 CYS A CA 1
ATOM 5880 C C . CYS A 1 742 ? -15.185 -17.258 7.949 1.00 74.31 742 CYS A C 1
ATOM 5882 O O . CYS A 1 742 ? -14.971 -16.311 7.186 1.00 74.31 742 CYS A O 1
ATOM 5884 N N . LYS A 1 743 ? -16.166 -18.136 7.747 1.00 80.81 743 LYS A N 1
ATOM 5885 C CA . LYS A 1 743 ? -17.020 -18.145 6.553 1.00 80.81 743 LYS A CA 1
ATOM 5886 C C . LYS A 1 743 ? -17.583 -16.755 6.191 1.00 80.81 743 LYS A C 1
ATOM 5888 O O . LYS A 1 743 ? -17.511 -16.337 5.045 1.00 80.81 743 LYS A O 1
ATOM 5893 N N . GLU A 1 744 ? -18.009 -15.979 7.184 1.00 83.88 744 GLU A N 1
ATOM 5894 C CA . GLU A 1 744 ? -18.486 -14.596 7.012 1.00 83.88 744 GLU A CA 1
ATOM 5895 C C . GLU A 1 744 ? -17.428 -13.643 6.405 1.00 83.88 744 GLU A C 1
ATOM 5897 O O . GLU A 1 744 ? -17.744 -12.768 5.598 1.00 83.88 744 GLU A O 1
ATOM 5902 N N . MET A 1 745 ? -16.146 -13.812 6.744 1.00 83.06 745 MET A N 1
ATOM 5903 C CA . MET A 1 745 ? -15.049 -13.002 6.196 1.00 83.06 745 MET A CA 1
ATOM 5904 C C . MET A 1 745 ? -14.658 -13.427 4.775 1.00 83.06 745 MET A C 1
ATOM 5906 O O . MET A 1 745 ? -14.163 -12.602 4.005 1.00 83.06 745 MET A O 1
ATOM 5910 N N . THR A 1 746 ? -14.860 -14.692 4.399 1.00 82.38 746 THR A N 1
ATOM 5911 C CA . THR A 1 746 ? -14.633 -15.142 3.016 1.00 82.38 746 THR A CA 1
ATOM 5912 C C . THR A 1 746 ? -15.801 -14.770 2.100 1.00 82.38 746 THR A C 1
ATOM 5914 O O . THR A 1 746 ? -15.559 -14.409 0.949 1.00 82.38 746 THR A O 1
ATOM 5917 N N . GLU A 1 747 ? -17.031 -14.747 2.623 1.00 89.62 747 GLU A N 1
ATOM 5918 C CA . GLU A 1 747 ? -18.250 -14.323 1.917 1.00 89.62 747 GLU A CA 1
ATOM 5919 C C . GLU A 1 747 ? -18.373 -12.793 1.755 1.00 89.62 747 GLU A C 1
ATOM 5921 O O . GLU A 1 747 ? -18.928 -12.321 0.761 1.00 89.62 747 GLU A O 1
ATOM 5926 N N . THR A 1 748 ? -17.826 -11.992 2.676 1.00 90.06 748 THR A N 1
ATOM 5927 C CA . THR A 1 748 ? -17.826 -10.520 2.554 1.00 90.06 748 THR A CA 1
ATOM 5928 C C . THR A 1 748 ? -16.842 -10.018 1.484 1.00 90.06 748 THR A C 1
ATOM 5930 O O . THR A 1 748 ? -15.722 -10.532 1.362 1.00 90.06 748 THR A O 1
ATOM 5933 N N . PRO A 1 749 ? -17.189 -8.971 0.708 1.00 93.12 749 PRO A N 1
ATOM 5934 C CA . PRO A 1 749 ? -16.342 -8.480 -0.379 1.00 93.12 749 PRO A CA 1
ATOM 5935 C C . PRO A 1 749 ? -15.076 -7.779 0.133 1.00 93.12 749 PRO A C 1
ATOM 5937 O O . PRO A 1 749 ? -15.137 -6.962 1.050 1.00 93.12 749 PRO A O 1
ATOM 5940 N N . LYS A 1 750 ? -13.930 -8.053 -0.510 1.00 91.25 750 LYS A N 1
ATOM 5941 C CA . LYS A 1 750 ? -12.661 -7.341 -0.263 1.00 91.25 750 LYS A CA 1
ATOM 5942 C C . LYS A 1 750 ? -12.811 -5.844 -0.572 1.00 91.25 750 LYS A C 1
ATOM 5944 O O . LYS A 1 750 ? -13.233 -5.495 -1.675 1.00 91.25 750 LYS A O 1
ATOM 5949 N N . CYS A 1 751 ? -12.348 -4.968 0.314 1.00 94.12 751 CYS A N 1
ATOM 5950 C CA . CYS A 1 751 ? -12.231 -3.526 0.085 1.00 94.12 751 CYS A CA 1
ATOM 5951 C C . CYS A 1 751 ? -10.788 -3.037 0.277 1.00 94.12 751 CYS A C 1
ATOM 5953 O O . CYS A 1 751 ? -10.009 -3.609 1.032 1.00 94.12 751 CYS A O 1
ATOM 5955 N N . ARG A 1 752 ? -10.427 -1.922 -0.366 1.00 92.44 752 ARG A N 1
ATOM 5956 C CA . ARG A 1 752 ? -9.163 -1.209 -0.118 1.00 92.44 752 ARG A CA 1
ATOM 5957 C C . ARG A 1 752 ? -9.037 -0.774 1.347 1.00 92.44 752 ARG A C 1
ATOM 5959 O O . ARG A 1 752 ? -7.935 -0.795 1.883 1.00 92.44 752 ARG A O 1
ATOM 5966 N N . ASN A 1 753 ? -10.150 -0.425 1.990 1.00 94.44 753 ASN A N 1
ATOM 5967 C CA . ASN A 1 753 ? -10.167 0.060 3.369 1.00 94.44 753 ASN A CA 1
ATOM 5968 C C . ASN A 1 753 ? -10.170 -1.058 4.432 1.00 94.44 753 ASN A C 1
ATOM 5970 O O . ASN A 1 753 ? -10.172 -0.725 5.608 1.00 94.44 753 ASN A O 1
ATOM 5974 N N . ASP A 1 754 ? -10.127 -2.350 4.064 1.00 92.44 754 ASP A N 1
ATOM 5975 C CA . ASP A 1 754 ? -10.226 -3.489 5.009 1.00 92.44 754 ASP A CA 1
ATOM 5976 C C . ASP A 1 754 ? -9.176 -3.491 6.134 1.00 92.44 754 ASP A C 1
ATOM 5978 O O . ASP A 1 754 ? -9.395 -4.106 7.173 1.00 92.44 754 ASP A O 1
ATOM 5982 N N . ILE A 1 755 ? -8.041 -2.824 5.917 1.00 88.69 755 ILE A N 1
ATOM 5983 C CA . ILE A 1 755 ? -6.865 -2.828 6.802 1.00 88.69 755 ILE A CA 1
ATOM 5984 C C . ILE A 1 755 ? -6.465 -1.429 7.292 1.00 88.69 755 ILE A C 1
ATOM 5986 O O . ILE A 1 755 ? -5.559 -1.296 8.108 1.00 88.69 755 ILE A O 1
ATOM 5990 N N . GLU A 1 756 ? -7.149 -0.373 6.846 1.00 92.56 756 GLU A N 1
ATOM 5991 C CA . GLU A 1 756 ? -6.810 1.026 7.157 1.00 92.56 756 GLU A CA 1
ATOM 5992 C C . GLU A 1 756 ? -7.432 1.479 8.496 1.00 92.56 756 GLU A C 1
ATOM 5994 O O . GLU A 1 756 ? -8.085 2.518 8.582 1.00 92.56 756 GLU A O 1
ATOM 5999 N N . PHE A 1 757 ? -7.249 0.678 9.555 1.00 92.69 757 PHE A N 1
ATOM 6000 C CA . PHE A 1 757 ? -7.877 0.872 10.873 1.00 92.69 757 PHE A CA 1
ATOM 6001 C C . PHE A 1 757 ? -7.621 2.259 11.475 1.00 92.69 757 PHE A C 1
ATOM 6003 O O . PHE A 1 757 ? -8.521 2.843 12.066 1.00 92.69 757 PHE A O 1
ATOM 6010 N N . ARG A 1 758 ? -6.410 2.802 11.304 1.00 92.50 758 ARG A N 1
ATOM 6011 C CA . ARG A 1 758 ? -6.013 4.125 11.816 1.00 92.50 758 ARG A CA 1
ATOM 6012 C C . ARG A 1 758 ? -6.748 5.272 11.120 1.00 92.50 758 ARG A C 1
ATOM 6014 O O . ARG A 1 758 ? -7.279 6.140 11.800 1.00 92.50 758 ARG A O 1
ATOM 6021 N N . PHE A 1 759 ? -6.842 5.221 9.793 1.00 94.38 759 PHE A N 1
ATOM 6022 C CA . PHE A 1 759 ? -7.663 6.135 8.996 1.00 94.38 759 PHE A CA 1
ATOM 6023 C C . PHE A 1 759 ? -9.140 6.060 9.404 1.00 94.38 759 PHE A C 1
ATOM 6025 O O . PHE A 1 759 ? -9.754 7.085 9.674 1.00 94.38 759 PHE A O 1
ATOM 6032 N N . VAL A 1 760 ? -9.707 4.852 9.505 1.00 96.31 760 VAL A N 1
ATOM 6033 C CA . VAL A 1 760 ? -11.122 4.677 9.874 1.00 96.31 760 VAL A CA 1
ATOM 6034 C C . VAL A 1 760 ? -11.400 5.139 11.309 1.00 96.31 760 VAL A C 1
ATOM 6036 O O . VAL A 1 760 ? -12.426 5.768 11.542 1.00 96.31 760 VAL A O 1
ATOM 6039 N N . ALA A 1 761 ? -10.484 4.909 12.252 1.00 96.38 761 ALA A N 1
ATOM 6040 C CA . ALA A 1 761 ? -10.584 5.454 13.604 1.00 96.38 761 ALA A CA 1
ATOM 6041 C C . ALA A 1 761 ? -10.572 6.992 13.602 1.00 96.38 761 ALA A C 1
ATOM 6043 O O . ALA A 1 761 ? -11.431 7.598 14.237 1.00 96.38 761 ALA A O 1
ATOM 6044 N N . GLY A 1 762 ? -9.675 7.617 12.828 1.00 95.50 762 GLY A N 1
ATOM 6045 C CA . GLY A 1 762 ? -9.642 9.071 12.639 1.00 95.50 762 GLY A CA 1
ATOM 6046 C C . GLY A 1 762 ? -10.943 9.621 12.043 1.00 95.50 762 GLY A C 1
ATOM 6047 O O . GLY A 1 762 ? -11.489 10.590 12.562 1.00 95.50 762 GLY A O 1
ATOM 6048 N N . MET A 1 763 ? -11.505 8.946 11.035 1.00 96.06 763 MET A N 1
ATOM 6049 C CA . MET A 1 763 ? -12.816 9.282 10.456 1.00 96.06 763 MET A CA 1
ATOM 6050 C C . MET A 1 763 ? -13.986 9.123 11.445 1.00 96.06 763 MET A C 1
ATOM 6052 O O . MET A 1 763 ? -14.982 9.829 11.320 1.00 96.06 763 MET A O 1
ATOM 6056 N N . CYS A 1 764 ? -13.869 8.241 12.445 1.00 96.50 764 CYS A N 1
ATOM 6057 C CA . CYS A 1 764 ? -14.811 8.138 13.567 1.00 96.50 764 CYS A CA 1
ATOM 6058 C C . CYS A 1 764 ? -14.544 9.149 14.707 1.00 96.50 764 CYS A C 1
ATOM 6060 O O . CYS A 1 764 ? -15.280 9.147 15.695 1.00 96.50 764 CYS A O 1
ATOM 6062 N N . GLY A 1 765 ? -13.517 10.003 14.593 1.00 95.44 765 GLY A N 1
ATOM 6063 C CA . GLY A 1 765 ? -13.143 11.002 15.603 1.00 95.44 765 GLY A CA 1
ATOM 6064 C C . GLY A 1 765 ? -12.142 10.524 16.665 1.00 95.44 765 GLY A C 1
ATOM 6065 O O . GLY A 1 765 ? -12.039 11.146 17.720 1.00 95.44 765 GLY A O 1
ATOM 6066 N N . TYR A 1 766 ? -11.409 9.429 16.433 1.00 94.69 766 TYR A N 1
ATOM 6067 C CA . TYR A 1 766 ? -10.528 8.810 17.434 1.00 94.69 766 TYR A CA 1
ATOM 6068 C C . TYR A 1 766 ? -9.036 8.883 17.078 1.00 94.69 766 TYR A C 1
ATOM 6070 O O . TYR A 1 766 ? -8.575 8.309 16.090 1.00 94.69 766 TYR A O 1
ATOM 6078 N N . GLU A 1 767 ? -8.240 9.505 17.953 1.00 88.00 767 GLU A N 1
ATOM 6079 C CA . GLU A 1 767 ? -6.778 9.538 17.835 1.00 88.00 767 GLU A CA 1
ATOM 6080 C C . GLU A 1 767 ? -6.116 8.249 18.356 1.00 88.00 767 GLU A C 1
ATOM 6082 O O . GLU A 1 767 ? -5.886 8.078 19.557 1.00 88.00 767 GLU A O 1
ATOM 6087 N N . LEU A 1 768 ? -5.701 7.360 17.449 1.00 83.19 768 LEU A N 1
ATOM 6088 C CA . LEU A 1 768 ? -4.870 6.203 17.805 1.00 83.19 768 LEU A CA 1
ATOM 6089 C C . LEU A 1 768 ? -3.400 6.607 17.984 1.00 83.19 768 LEU A C 1
ATOM 6091 O O . LEU A 1 768 ? -2.564 6.385 17.101 1.00 83.19 768 LEU A O 1
ATOM 6095 N N . LYS A 1 769 ? -3.066 7.183 19.143 1.00 75.38 769 LYS A N 1
ATOM 6096 C CA . LYS A 1 769 ? -1.679 7.515 19.509 1.00 75.38 769 LYS A CA 1
ATOM 6097 C C . LYS A 1 769 ? -0.772 6.287 19.357 1.00 75.38 769 LYS A C 1
ATOM 6099 O O . LYS A 1 769 ? -1.134 5.180 19.752 1.00 75.38 769 LYS A O 1
ATOM 6104 N N . SER A 1 770 ? 0.399 6.474 18.750 1.00 60.28 770 SER A N 1
ATOM 6105 C CA . SER A 1 770 ? 1.448 5.451 18.736 1.00 60.28 770 SER A CA 1
ATOM 6106 C C . SER A 1 770 ? 2.012 5.315 20.149 1.00 60.28 770 SER A C 1
ATOM 6108 O O . SER A 1 770 ? 2.641 6.256 20.635 1.00 60.28 770 SER A O 1
ATOM 6110 N N . THR A 1 771 ? 1.736 4.179 20.786 1.00 48.47 771 THR A N 1
ATOM 6111 C CA . THR A 1 771 ? 2.299 3.760 22.079 1.00 48.47 771 THR A CA 1
ATOM 6112 C C . THR A 1 771 ? 3.784 3.447 21.971 1.00 48.47 771 THR A C 1
ATOM 6114 O O . THR A 1 771 ? 4.133 2.770 20.976 1.00 48.47 771 THR A O 1
#

pLDDT: mean 72.26, std 27.4, range [24.69, 98.62]

Foldseek 3Di:
DDDDDDDDDDDDDDDDDDDDDDDDDDDDDDDDDDDDDDDDDDDPPPPCDDDFDFDWDKDWDWDDDDDDDDDDDDDDDDDDDDDDDDDDDDDDDDDDDDDDDDDDDDDDDDDDDDDDDDDDDDDDDDDDDDDDDDDDDDDDDDDDDDDDDDDDDDDDDDDDDDDDDDDDDDDDDDDDDDDDDDDDDDPPDDDDIAAIEMEIETDGPDDDDDDDDDDDDPVVVVVVVVVVVVVVVVPPPDDDDCDDPPPVCPVPPQKHWHKYFYAYPNDTQKIWTKIKGNLLVCQLACQVSQVPPDPQSNCCPVQAHARRQFGDCQLAPNPQQVFLNLDDRCSLDAIEIETDDMDGHPVCPPVCVRVVRVVVSQVVVVVVFVWYKYKYQFADDCVVDPPVPPPSRVVSSVVSLVVCQVSLWADRGNTSMTIDTPDCVRPSVVQHSVSGGDQDDFDDDDPVLQVVVVVLVDPPDALVNLLVCCVPPVVVVVVPDPDQRADRQQHHSLLSCLLVLSLSNNLSCCVPPVVQLPDATSSGDGSLRSLLVSQVCQLQDPVNDNCSVLVQPFDDPSNLSSNCVSVPDHPVVVVVCVPDDNCLVSQLNRQQWPQSQAQSNFHAPLNLVLLLVLLVVLLVVLVPPLVQQVVSLVVCVVLCVLPDPQLSVVSSPDSLLSNLLSCLSVLQNVCSVVSHQSAPVSSVVSQVPPPPRDCSNVVNVVSVHDSLSSLLSSLVVSLVVVSVLSSVVGPDDPPDDRPPPDPSSVPGDDIPNSNSSSNSCVVSVHHNDDD

Sequence (771 aa):
MASRKRPGSPLGNSATKRSKRLPKSDTYDKHDKKNDTKGHAPEDSHDLVPLFEVRLDISFRSMSKAALNDPPNDRKARRRVYGLREGEREPGSQSDEDELDSSRSPSSLGSVIENLCLRPTQVKYGDWEKGWRRRPHMPEDLRESDPASLPLTEANVGRLETEEAQPYIGELLSLSHVTRSSSAESIRSIRYEPSVVFSIDVERDYEGSHPPSAYESSEAAAHKFEEFLRNRKRSTSSEPSERSCDDVFFKYKWLEQIDGQGVLYDDTVATCDAKLIRRSQIRHQFWASMKKPTKKTSELAFELFDRYGLLDRELFEHPIRKGTGVWGNELDKGDILLFESISVKGRFRHRQIGTDMINKIIRTMGEKTTHFFALAKPGYLDQEVDVNDTAKTKHALKVSRKFFHSLGFRRIGVSPWFAFTNDPEHASKSLDALEDWIDPPPLKLSEKHLATFGSLADPGMSDEECAKQLQDEFRSQMKLNSGRPVDVNGNTVLHLAAVRSWFKSVTYIVERYSQLSSMRNMQGYTPREALLRSMEMFRTKREADPRSSDLFEGFDDASVGCIAVLRGFNIGDLAALSSSHNMDYLSRIKYGCSCGQCIDGFLSPRMQLVLKRQAEFHGEMLQGQVDNGPGWVNLHQLELRYVSLSVRLGMKAVKPLRQAFAGLCGYFVSCIQQGQSPNEANLLKTFEEETESPPVTKDYLNGGGTVASVAAMIFHDAMDGCLWAARNSLDQAPGIVAPEPCKEMTETPKCRNDIEFRFVAGMCGYELKST

Radius of gyration: 37.65 Å; chains: 1; bounding box: 100×107×128 Å

Secondary structure (DSSP, 8-state):
--------------------PPPP-------------------------------EEEEE-PPP------PPP--------------------------------------------PPPPP--------------------------------------------------------PPPP----------PPPEEEEEEE-------PPPPS---HHHHHHHHHHHHHHHTTS------------TTTT-TTEEEEEEEEEETTEEEEEEEEEEE-GGGTGGGHHHHHTTT-HHHHHHHHHHB-TTSPBPGGGTTSTTTTTT----GGGGSSEEEEEEEEEE-GGGTTSSHHHHHHHHHHHHHHHH-SSEEEEE-----TTTS-TT-HHHHHHHHHHHHHHHHHTT-EE-TTSS-EEEES-SSSGGGTS-TTTSPPPPPPP---HHHHHHHHHHT-TT--HHHHHHHHHHTHHHHHHH-SSPP--TT---HHHHHHHTT-HHHHHHHHHH-GGGGG---TTS--HHHHHHHHHHHHHHHGGG-TTTTTT-----HHHHHHHHHTTT--HHHHHHHTTSS-HHHHHHHHTT-SSS--BTTTB-HHHHHHHHHHHHHHHHHHHTTTT-HHHHHHHTTTGGGGS-HHHHHHHHH-HHHHHHHHHHHHHHHHHHHTT----HHHHHHHHHH-TT--THHHHHHHTT--HHHHHHHHHHHHHHHHHHHHHTTTS--BTBPP-PPPHHHHHSPP-GGGG-HHHHHHHTT------

Organism: NCBI:txid1053134